Protein AF-A0A6V8JXI7-F1 (afdb_monomer)

Nearest PDB structures (foldseek):
  8que-assembly1_B  TM=1.305E-01  e=2.623E+00  Pseudomonas phage phiKZ

Solvent-accessible surface area (backbone atoms only — not comparable to full-atom values): 42980 Å² total; per-residue (Å²): 132,90,76,90,78,95,81,84,91,81,93,77,92,78,86,90,80,84,87,87,88,85,81,91,81,93,82,90,86,88,81,86,87,84,90,86,90,79,90,77,87,80,83,83,75,95,54,78,65,60,60,58,53,60,66,68,73,54,54,70,74,49,76,50,73,44,100,43,52,80,66,61,70,69,87,62,50,57,38,57,25,51,33,46,50,50,40,51,29,49,58,59,18,91,79,43,51,72,51,74,55,97,54,30,34,39,41,33,25,78,26,83,36,71,53,76,60,62,71,39,81,66,37,54,93,55,50,84,85,37,84,53,62,62,35,38,59,61,60,54,20,42,44,44,39,45,69,32,92,71,39,79,48,51,40,38,43,22,35,51,28,29,37,39,47,36,68,42,66,43,46,63,82,86,49,77,53,93,62,99,39,97,66,36,47,59,20,33,31,30,44,30,26,55,47,87,41,85,53,5,36,38,38,41,34,34,34,56,64,67,45,50,52,54,26,50,69,35,28,38,70,77,72,34,91,88,57,70,63,38,59,85,63,26,40,78,37,77,91,52,70,53,14,35,32,23,49,40,36,38,57,37,46,73,45,88,73,39,89,44,14,38,31,30,15,54,85,53,61,81,49,35,48,101,79,50,62,48,63,46,66,69,57,49,27,53,39,49,22,47,27,61,30,63,48,59,50,66,68,60,53,45,56,56,51,53,46,27,51,74,38,42,66,68,44,76,41,70,68,26,49,74,62,48,70,51,47,65,31,30,18,38,40,18,49,51,30,65,76,75,45,70,94,49,52,27,26,78,58,94,93,28,65,68,36,42,52,57,39,42,78,72,68,34,46,82,51,58,38,76,33,44,59,73,67,44,36,51,28,42,28,62,38,42,63,49,36,45,21,54,60,45,42,51,52,46,46,69,72,35,53,80,45,58,46,68,49,55,77,84,76,45,52,73,67,38,48,51,52,52,51,54,45,50,50,50,50,27,58,52,76,27,66,72,33,52,56,59,75,45,40,24,78,47,31,67,76,47,81,81,50,50,41,44,58,38,83,90,84,40,32,30,34,36,28,54,72,26,54,79,36,72,65,50,36,44,54,28,52,52,52,27,22,37,35,38,26,24,59,69,18,50,97,92,45,69,55,41,98,55,31,51,92,93,29,74,70,36,54,50,49,45,51,51,50,51,53,41,43,51,50,53,66,71,64,78,63,85,74,74,89,79,82,90,80,88,83,85,86,88,86,81,85,78,90,64,74,76,54,82,68,28,51,67,40,27,41,54,42,13,46,55,53,58,69,33,40,64,55,23,36,66,77,67,74,29,92,40,75,69,48,50,40,53,40,35,61,45,63,66,65,45,57,49,48,50,53,46,46,60,39,74,72,65,60,74,80,69,47,98,72,59,71,72,74,42,57,60,50,42,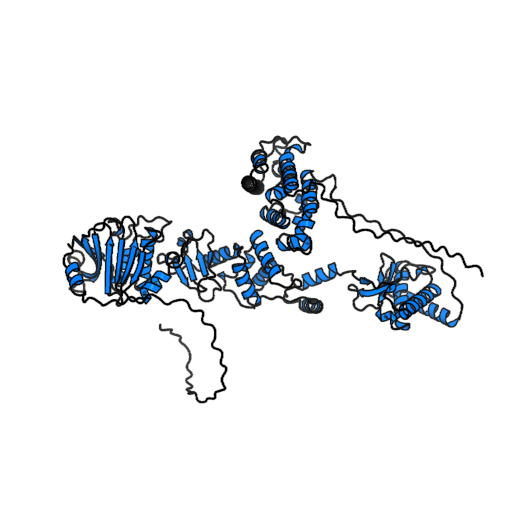27,44,52,22,53,63,45,72,43,63,33,45,42,56,46,39,18,58,50,54,79,41,47,76,72,63,10,52,54,87,91,36,85,90,51,58,36,61,47,46,69,69,58,43,53,48,47,54,49,30,38,52,54,27,47,75,70,31,72,80,53,31,69,41,38,66,61,50,51,33,51,54,70,32,70,50,82,78,58,88,95,58,69,68,82,48,42,61,33,41,51,43,47,51,55,49,34,56,76,68,51,68,79,52,84,64,81,72,73,76,70,77,77,76,74,76,79,74,78,77,78,83,83,83,80,83,84,79,135

Mean predicted aligned error: 12.63 Å

Sequence (749 aa):
MLVYNEHDNDIGEVCPHSGQPAPGGHDTDRCPARCRDSRVIYTAPDDDEADLELRREMAVLGELTYPISPNYVKSWTAVRAIAELIANALDEDPQPHVAWADGTLTIADNGPGIPEEGLILGESTKTAQQIGQFGEGKKIACLVLARHPDIRAVQIDTAGYGILPTVQRGRLLGGQLPSRNEQGAEMLTYQVYGNTRGHGTTVTIECPQHLAVEAIGRFRALTEPHYTPPAAPGACVLAAEPGQVWIGGVLVNTIPGLLASYDLPLTGKHLQNRDRTVIDAGSLRDAVRDILATSQDQTVIGRFAQHVLAGNGLREPEQFFAHVTRPRVRAAWRTWARANLPTKTFYTRSGDEEATLDLQDQGFTHVSARGLPAHQQRALMDLLGVDVARTRQRRHYDKTRNKTTWVAEHDLTVAQRALLHQSQQLVRAAIGAFALGRVRVFSASEELPCALGIYHPRTGDVAIHIDALADRHLTLTALVHEAGHRVGHRGGGRWTPIPDFQDRSRGFEQLLSEFAGILLHHLADAGTLAAIAPTTQPDAGGGAPDADAAAAPASRRELARLLTDRLPHALADKAFASEKDLVASTGVHPEVWRTLVKPRAAGYRRMWGAGGRAWDYDKVALLAEAVGVAAPVVWLGYNLCEGPIYGRQRQHWNRPGPWSKRMREATLRACADLQTLGGAYAAQVPALHALVDGRTPAVLGDDSWQAPARTLIALERERLRLDTPGPRPASPDRRQGQRKHRDATPPPK

Organism: NCBI:txid1076126

pLDDT: mean 83.95, std 20.03, range [22.14, 98.69]

Secondary structure (DSSP, 8-state):
------------------------------------------PPP--HHHHHHHGGG--EEEEEEE---TTTTTT--HHHHHHHHHHHHHHH-SS-EEEEETTEEEEEE-SS---SGGGSTT-----TTSS--SS-HHHHHHHHHHT-TT--EEEEEETTEEEEEEEEEE-GGGGTS--SSTT-EEEEEEEEEE----S-EEEEEE--HHHHHHHHHTBHHHHSTT--PPPTT-EEESSSPTTEEEETTEEEEE-TT-SSEEEE-GGGGGGB-TTSS-B-HHHHHHHHHHHHHH---HHHHHHHHHHHHTT----GGG--GGG---HHHHHHHHHHHHHHS-SSEEB--TT-HHHHHHHHHTTPEE---TTS-HHHHHHHHHHH---BHHHHHHHHHHHHTT-EEEEPGGGS-HHHHHHHHHHHHHHHHHT-GGG--SEEEEEEESS-TT-SEEE-TTT--EEEEGGGGG-HHHHHHHHHHHHHHHHHHH-BTTBPPPTT-STT-HHHHHHHHHHHHHHHHHHHS-PPPPPPPP-PPPP---PPPPTT-TTS-HHHHHHHHHHHHHHHHHHHHTT-SSHHHHHHHTT--HHHHHHHHS---TTGGGGG-TT-TTS-HHHHHHHHHHHT--HHHHHHHHHGGGHHHHS--GGGTTS-PPPPHHHHHHHHHHHHHHHHH-HHHHTTHHHHHHHHTT-S---TT--GGGHHHHHHHHHHHHHTT-SS--------------------PPPP-

InterPro domains:
  IPR036890 Histidine kinase/HSP90-like ATPase superfamily [G3DSA:3.30.565.10] (73-228)
  IPR036890 Histidine kinase/HSP90-like ATPase superfamily [SSF55874] (79-208)

Radius of gyration: 42.34 Å; Cα contacts (8 Å, |Δi|>4): 1090; chains: 1; bounding box: 108×90×131 Å

Foldseek 3Di:
DDDDDDDDDDDDDDDDDDDDDDDDDDDDDDDDDDDDDDPDDDDDDPCPVVVVVVVVPFAFPDKDWDPDALCVPVVDALLLLLLLVLLVQCQFAVDWDWDDDDQKTKTKHQGAWQDPLLVDQQRDPDDLLGPDDRSHSNVVSLSNLQPDPQWDFKKKDAAFKIWTKHWAQDAPPNPPDDDPDPSHGTTIMIGMTTDHDHGIMMMMIRGDPVSSCSSQVQACSNVPPPDFQDDPLWAWAAPDDAQFEAERRGTLEGDPQALTYTYGYSNCVVQADPSSNDGDPVSLLVSLLRNLLPDLDLVSLVSLLVCQQVQAAHDNSNLNLQVNPFLSSLLSLQVSLVVPDDPQEAEEDPPLVVLVVVSVVVVHDYTFRNNDDPVSRVSSCLSNVHHHSVVSSVVVCVVQPFPFAWDDLVNDDPQLNVLLVVLLLLLCLQVHVQLADAETETQAHSNCRPAQWDADLVQRHIYGYSVLSVDSVSSNVRSLLNSLLSCCCPNDDPGDHNPCSDPPDPSSVVSSVVSVVSSVVVVVPPDDGDDDDDDDGDDDDDDDDDLPPVQFDPLLSLQLCLLVLLQVVLCVPVVQVDPVSLLVSSSADVVLVVCSNRPDHAPPCVVVDPCRRLLDLSSQCSSCVSSVFHSLLSSLSRCVSRQQVQQDDVVCNQFRHAHDPSNLVSLVVSLVSLVVVDDPSVVLSVLSVCSNVRVDGDDPPDCVSSVSSVSSSVVRCVVVVVPPPPPPPPDPPPPPPPPPDDDDDDDDD

Structure (mmCIF, N/CA/C/O backbone):
data_AF-A0A6V8JXI7-F1
#
_entry.id   AF-A0A6V8JXI7-F1
#
loop_
_atom_site.group_PDB
_atom_site.id
_atom_site.type_symbol
_atom_site.label_atom_id
_atom_site.label_alt_id
_atom_site.label_comp_id
_atom_site.label_asym_id
_atom_site.label_entity_id
_atom_site.label_seq_id
_atom_site.pdbx_PDB_ins_code
_atom_site.Cartn_x
_atom_site.Cartn_y
_atom_site.Cartn_z
_atom_site.occupancy
_atom_site.B_iso_or_equiv
_atom_site.auth_seq_id
_atom_site.auth_comp_id
_atom_site.auth_asym_id
_atom_site.auth_atom_id
_atom_site.pdbx_PDB_model_num
ATOM 1 N N . MET A 1 1 ? -37.396 -7.265 12.466 1.00 30.56 1 MET A N 1
ATOM 2 C CA . MET A 1 1 ? -37.221 -5.807 12.305 1.00 30.56 1 MET A CA 1
ATOM 3 C C . MET A 1 1 ? -38.005 -5.408 11.064 1.00 30.56 1 MET A C 1
ATOM 5 O O . MET A 1 1 ? -37.733 -5.954 10.004 1.00 30.56 1 MET A O 1
ATOM 9 N N . LEU A 1 2 ? -39.056 -4.603 11.238 1.00 22.14 2 LEU A N 1
ATOM 10 C CA . LEU A 1 2 ? -39.973 -4.165 10.181 1.00 22.14 2 LEU A CA 1
ATOM 11 C C . LEU A 1 2 ? -39.213 -3.341 9.135 1.00 22.14 2 LEU A C 1
ATOM 13 O O . LEU A 1 2 ? -38.641 -2.308 9.474 1.00 22.14 2 LEU A O 1
ATOM 17 N N . VAL A 1 3 ? -39.228 -3.792 7.883 1.00 25.33 3 VAL A N 1
ATOM 18 C CA . VAL A 1 3 ? -38.855 -2.981 6.723 1.00 25.33 3 VAL A CA 1
ATOM 19 C C . VAL A 1 3 ? -40.159 -2.653 6.008 1.00 25.33 3 VAL A C 1
ATOM 21 O O . VAL A 1 3 ? -40.778 -3.525 5.407 1.00 25.33 3 VAL A O 1
ATOM 24 N N . TYR A 1 4 ? -40.602 -1.406 6.149 1.00 23.39 4 TYR A N 1
ATOM 25 C CA . TYR A 1 4 ? -41.644 -0.824 5.310 1.00 23.39 4 TYR A CA 1
ATOM 26 C C . TYR A 1 4 ? -41.047 -0.593 3.918 1.00 23.39 4 TYR A C 1
ATOM 28 O O . TYR A 1 4 ? -40.046 0.110 3.796 1.00 23.39 4 TYR A O 1
ATOM 36 N N . ASN A 1 5 ? -41.654 -1.183 2.891 1.00 25.36 5 ASN A N 1
ATOM 37 C CA . ASN A 1 5 ? -41.410 -0.841 1.495 1.00 25.36 5 ASN A CA 1
ATOM 38 C C . ASN A 1 5 ? -42.784 -0.710 0.827 1.00 25.36 5 ASN A C 1
ATOM 40 O O . ASN A 1 5 ? -43.480 -1.703 0.626 1.00 25.36 5 ASN A O 1
ATOM 44 N N . GLU A 1 6 ? -43.199 0.526 0.564 1.00 37.50 6 GLU A N 1
ATOM 45 C CA . GLU A 1 6 ? -44.368 0.846 -0.253 1.00 37.50 6 GLU A CA 1
ATOM 46 C C . GLU A 1 6 ? -43.946 0.808 -1.726 1.00 37.50 6 GLU A C 1
ATOM 48 O O . GLU A 1 6 ? -43.154 1.642 -2.157 1.00 37.50 6 GLU A O 1
ATOM 53 N N . HIS A 1 7 ? -44.410 -0.194 -2.474 1.00 31.38 7 HIS A N 1
ATOM 54 C CA . HIS A 1 7 ? -45.224 -0.014 -3.683 1.00 31.38 7 HIS A CA 1
ATOM 55 C C . HIS A 1 7 ? -45.356 -1.313 -4.497 1.00 31.38 7 HIS A C 1
ATOM 57 O O . HIS A 1 7 ? -44.380 -1.994 -4.798 1.00 31.38 7 HIS A O 1
ATOM 63 N N . ASP A 1 8 ? -46.613 -1.535 -4.874 1.00 32.66 8 ASP A N 1
ATOM 64 C CA . ASP A 1 8 ? -47.177 -2.340 -5.955 1.00 32.66 8 ASP A CA 1
ATOM 65 C C . ASP A 1 8 ? -47.419 -3.851 -5.785 1.00 32.66 8 ASP A C 1
ATOM 67 O O . ASP A 1 8 ? -46.541 -4.710 -5.802 1.00 32.66 8 ASP A O 1
ATOM 71 N N . ASN A 1 9 ? -48.729 -4.099 -5.668 1.00 35.12 9 ASN A N 1
ATOM 72 C CA . ASN A 1 9 ? -49.493 -5.319 -5.849 1.00 35.12 9 ASN A CA 1
ATOM 73 C C . ASN A 1 9 ? -49.159 -6.034 -7.166 1.00 35.12 9 ASN A C 1
ATOM 75 O O . ASN A 1 9 ? -49.334 -5.457 -8.234 1.00 35.12 9 ASN A O 1
ATOM 79 N N . ASP A 1 10 ? -48.853 -7.326 -7.081 1.00 29.05 10 ASP A N 1
ATOM 80 C CA . ASP A 1 10 ? -49.623 -8.328 -7.822 1.00 29.05 10 ASP A CA 1
ATOM 81 C C . ASP A 1 10 ? -49.477 -9.698 -7.150 1.00 29.05 10 ASP A C 1
ATOM 83 O O . ASP A 1 10 ? -48.381 -10.212 -6.921 1.00 29.05 10 ASP A O 1
ATOM 87 N N . ILE A 1 11 ? -50.623 -10.256 -6.765 1.00 32.59 11 ILE A N 1
ATOM 88 C CA . ILE A 1 11 ? -50.758 -11.526 -6.057 1.00 32.59 11 ILE A CA 1
ATOM 89 C C . ILE A 1 11 ? -50.931 -12.618 -7.113 1.00 32.59 11 ILE A C 1
ATOM 91 O O . ILE A 1 11 ? -51.953 -12.676 -7.792 1.00 32.59 11 ILE A O 1
ATOM 95 N N . GLY A 1 12 ? -49.943 -13.503 -7.221 1.00 27.06 12 GLY A N 1
ATOM 96 C CA . GLY A 1 12 ? -50.045 -14.769 -7.939 1.00 27.06 12 GLY A CA 1
ATOM 97 C C . GLY A 1 12 ? -49.494 -15.895 -7.072 1.00 27.06 12 GLY A C 1
ATOM 98 O O . GLY A 1 12 ? -48.285 -16.109 -7.024 1.00 27.06 12 GLY A O 1
ATOM 99 N N . GLU A 1 13 ? -50.378 -16.595 -6.362 1.00 31.89 13 GLU A N 1
ATOM 100 C CA . GLU A 1 13 ? -50.064 -17.833 -5.647 1.00 31.89 13 GLU A CA 1
ATOM 101 C C . GLU A 1 13 ? -49.735 -18.957 -6.639 1.00 31.89 13 GLU A C 1
ATOM 103 O O . GLU A 1 13 ? -50.570 -19.325 -7.463 1.00 31.89 13 GLU A O 1
ATOM 108 N N . VAL A 1 14 ? -48.554 -19.571 -6.511 1.00 28.52 14 VAL A N 1
ATOM 109 C CA . VAL A 1 14 ? -48.306 -20.934 -7.003 1.00 28.52 14 VAL A CA 1
ATOM 110 C C . VAL A 1 14 ? -47.488 -21.692 -5.956 1.00 28.52 14 VAL A C 1
ATOM 112 O O . VAL A 1 14 ? -46.348 -21.344 -5.653 1.00 28.52 14 VAL A O 1
ATOM 115 N N . CYS A 1 15 ? -48.102 -22.731 -5.389 1.00 31.98 15 CYS A N 1
ATOM 116 C CA . CYS A 1 15 ? -47.470 -23.701 -4.495 1.00 31.98 15 CYS A CA 1
ATOM 117 C C . CYS A 1 15 ? -46.571 -24.687 -5.282 1.00 31.98 15 CYS A C 1
ATOM 119 O O . CYS A 1 15 ? -46.850 -24.955 -6.453 1.00 31.98 15 CYS A O 1
ATOM 121 N N . PRO A 1 16 ? -45.524 -25.275 -4.664 1.00 41.41 16 PRO A N 1
ATOM 122 C CA . PRO A 1 16 ? -44.518 -26.072 -5.360 1.00 41.41 16 PRO A CA 1
ATOM 123 C C . PRO A 1 16 ? -44.826 -27.578 -5.329 1.00 41.41 16 PRO A C 1
ATOM 125 O O . PRO A 1 16 ? -45.139 -28.147 -4.282 1.00 41.41 16 PRO A O 1
ATOM 128 N N . HIS A 1 17 ? -44.631 -28.263 -6.458 1.00 33.81 17 HIS A N 1
ATOM 129 C CA . HIS A 1 17 ? -44.570 -29.724 -6.499 1.00 33.81 17 HIS A CA 1
ATOM 130 C C . HIS A 1 17 ? -43.505 -30.257 -7.460 1.00 33.81 17 HIS A C 1
ATOM 132 O O . HIS A 1 17 ? -43.290 -29.716 -8.541 1.00 33.81 17 HIS A O 1
ATOM 138 N N . SER A 1 18 ? -42.950 -31.404 -7.045 1.00 32.56 18 SER A N 1
ATOM 139 C CA . SER A 1 18 ? -42.046 -32.340 -7.736 1.00 32.56 18 SER A CA 1
ATOM 140 C C . SER A 1 18 ? -40.605 -31.843 -7.947 1.00 32.56 18 SER A C 1
ATOM 142 O O . SER A 1 18 ? -40.385 -30.766 -8.471 1.00 32.56 18 SER A O 1
ATOM 144 N N . GLY A 1 19 ? -39.535 -32.523 -7.531 1.00 32.19 19 GLY A N 1
ATOM 145 C CA . GLY A 1 19 ? -39.353 -33.924 -7.162 1.00 32.19 19 GLY A CA 1
ATOM 146 C C . GLY A 1 19 ? -38.505 -34.621 -8.224 1.00 32.19 19 GLY A C 1
ATOM 147 O O . GLY A 1 19 ? -39.037 -34.933 -9.277 1.00 32.19 19 GLY A O 1
ATOM 148 N N . GLN A 1 20 ? -37.223 -34.879 -7.938 1.00 31.91 20 GLN A N 1
ATOM 149 C CA . GLN A 1 20 ? -36.561 -36.172 -8.179 1.00 31.91 20 GLN A CA 1
ATOM 150 C C . GLN A 1 20 ? -35.096 -36.186 -7.678 1.00 31.91 20 GLN A C 1
ATOM 152 O O . GLN A 1 20 ? -34.416 -35.164 -7.772 1.00 31.91 20 GLN A O 1
ATOM 157 N N . PRO A 1 21 ? -34.608 -37.327 -7.143 1.00 49.09 21 PRO A N 1
ATOM 158 C CA . PRO A 1 21 ? -33.264 -37.488 -6.588 1.00 49.09 21 PRO A CA 1
ATOM 159 C C . PRO A 1 21 ? -32.302 -38.215 -7.547 1.00 49.09 21 PRO A C 1
ATOM 161 O O . PRO A 1 21 ? -32.726 -38.990 -8.402 1.00 49.09 21 PRO A O 1
ATOM 164 N N . ALA A 1 22 ? -30.996 -38.029 -7.346 1.00 34.12 22 ALA A N 1
ATOM 165 C CA . ALA A 1 22 ? -29.924 -38.834 -7.942 1.00 34.12 22 ALA A CA 1
ATOM 166 C C . ALA A 1 22 ? -28.671 -38.781 -7.023 1.00 34.12 22 ALA A C 1
ATOM 168 O O . ALA A 1 22 ? -28.599 -37.896 -6.170 1.00 34.12 22 ALA A O 1
ATOM 169 N N . PRO A 1 23 ? -27.733 -39.745 -7.092 1.00 47.94 23 PRO A N 1
ATOM 170 C CA . PRO A 1 23 ? -27.371 -40.541 -5.924 1.00 47.94 23 PRO A CA 1
ATOM 171 C C . PRO A 1 23 ? -25.934 -40.351 -5.414 1.00 47.94 23 PRO A C 1
ATOM 173 O O . PRO A 1 23 ? -25.041 -39.942 -6.144 1.00 47.94 23 PRO A O 1
ATOM 176 N N . GLY A 1 24 ? -25.753 -40.745 -4.148 1.00 35.41 24 GLY A N 1
ATOM 177 C CA . GLY A 1 24 ? -24.615 -41.492 -3.598 1.00 35.41 24 GLY A CA 1
ATOM 178 C C . GLY A 1 24 ? -23.191 -41.143 -4.041 1.00 35.41 24 GLY A C 1
ATOM 179 O O . GLY A 1 24 ? -22.748 -41.531 -5.116 1.00 35.41 24 GLY A O 1
ATOM 180 N N . GLY A 1 25 ? -22.421 -40.585 -3.107 1.00 31.28 25 GLY A N 1
ATOM 181 C CA . GLY A 1 25 ? -20.963 -40.555 -3.163 1.00 31.28 25 GLY A CA 1
ATOM 182 C C . GLY A 1 25 ? -20.388 -40.396 -1.762 1.00 31.28 25 GLY A C 1
ATOM 183 O O . GLY A 1 25 ? -20.337 -39.291 -1.235 1.00 31.28 25 GLY A O 1
ATOM 184 N N . HIS A 1 26 ? -20.024 -41.523 -1.153 1.00 39.31 26 HIS A N 1
ATOM 185 C CA . HIS A 1 26 ? -19.238 -41.607 0.074 1.00 39.31 26 HIS A CA 1
ATOM 186 C C . HIS A 1 26 ? -17.901 -40.875 -0.083 1.00 39.31 26 HIS A C 1
ATOM 188 O O . HIS A 1 26 ? -17.140 -41.239 -0.973 1.00 39.31 26 HIS A O 1
ATOM 194 N N . ASP A 1 27 ? -17.588 -39.945 0.822 1.00 33.12 27 ASP A N 1
ATOM 195 C CA . ASP A 1 27 ? -16.219 -39.779 1.325 1.00 33.12 27 ASP A CA 1
ATOM 196 C C . ASP A 1 27 ? -16.236 -38.990 2.648 1.00 33.12 27 ASP A C 1
ATOM 198 O O . ASP A 1 27 ? -16.347 -37.764 2.680 1.00 33.12 27 ASP A O 1
ATOM 202 N N . THR A 1 28 ? -16.204 -39.707 3.770 1.00 34.38 28 THR A N 1
ATOM 203 C CA . THR A 1 28 ? -16.000 -39.128 5.103 1.00 34.38 28 THR A CA 1
ATOM 204 C C . THR A 1 28 ? -14.735 -39.729 5.681 1.00 34.38 28 THR A C 1
ATOM 206 O O . THR A 1 28 ? -14.801 -40.761 6.338 1.00 34.38 28 THR A O 1
ATOM 209 N N . ASP A 1 29 ? -13.599 -39.077 5.455 1.00 38.16 29 ASP A N 1
ATOM 210 C CA . ASP A 1 29 ? -12.402 -39.291 6.260 1.00 38.16 29 ASP A CA 1
ATOM 211 C C . ASP A 1 29 ? -11.513 -38.044 6.242 1.00 38.16 29 ASP A C 1
ATOM 213 O O . ASP A 1 29 ? -10.853 -37.742 5.250 1.00 38.16 29 ASP A O 1
ATOM 217 N N . ARG A 1 30 ? -11.528 -37.319 7.372 1.00 33.25 30 ARG A N 1
ATOM 218 C CA . ARG A 1 30 ? -10.428 -36.551 8.004 1.00 33.25 30 ARG A CA 1
ATOM 219 C C . ARG A 1 30 ? -10.995 -35.447 8.896 1.00 33.25 30 ARG A C 1
ATOM 221 O O . ARG A 1 30 ? -11.031 -34.274 8.540 1.00 33.25 30 ARG A O 1
ATOM 228 N N . CYS A 1 31 ? -11.379 -35.838 10.106 1.00 31.69 31 CYS A N 1
ATOM 229 C CA . CYS A 1 31 ? -11.494 -34.931 11.242 1.00 31.69 31 CYS A CA 1
ATOM 230 C C . CYS A 1 31 ? -10.241 -35.126 12.114 1.00 31.69 31 CYS A C 1
ATOM 232 O O . CYS A 1 31 ? -10.033 -36.242 12.598 1.00 31.69 31 CYS A O 1
ATOM 234 N N . PRO A 1 32 ? -9.362 -34.125 12.307 1.00 38.59 32 PRO A N 1
ATOM 235 C CA . PRO A 1 32 ? -8.275 -34.267 13.255 1.00 38.59 32 PRO A CA 1
ATOM 236 C C . PRO A 1 32 ? -8.802 -33.989 14.662 1.00 38.59 32 PRO A C 1
ATOM 238 O O . PRO A 1 32 ? -9.175 -32.876 15.026 1.00 38.59 32 PRO A O 1
ATOM 241 N N . ALA A 1 33 ? -8.812 -35.059 15.447 1.00 32.28 33 ALA A N 1
ATOM 242 C CA . ALA A 1 33 ? -9.015 -35.063 16.878 1.00 32.28 33 ALA A CA 1
ATOM 243 C C . ALA A 1 33 ? -8.052 -34.107 17.601 1.00 32.28 33 ALA A C 1
ATOM 245 O O . ALA A 1 33 ? -6.839 -34.196 17.418 1.00 32.28 33 ALA A O 1
ATOM 246 N N . ARG A 1 34 ? -8.601 -33.273 18.491 1.00 35.91 34 ARG A N 1
ATOM 247 C CA . ARG A 1 34 ? -8.025 -32.904 19.797 1.00 35.91 34 ARG A CA 1
ATOM 248 C C . ARG A 1 34 ? -9.042 -32.063 20.566 1.00 35.91 34 ARG A C 1
ATOM 250 O O . ARG A 1 34 ? -9.161 -30.878 20.307 1.00 35.91 34 ARG A O 1
ATOM 257 N N . CYS A 1 35 ? -9.775 -32.710 21.471 1.00 33.03 35 CYS A N 1
ATOM 258 C CA . CYS A 1 35 ? -10.275 -32.143 22.731 1.00 33.03 35 CYS A CA 1
ATOM 259 C C . CYS A 1 35 ? -11.136 -33.194 23.445 1.00 33.03 35 CYS A C 1
ATOM 261 O O . CYS A 1 35 ? -12.349 -33.252 23.269 1.00 33.03 35 CYS A O 1
ATOM 263 N N . ARG A 1 36 ? -10.493 -34.043 24.249 1.00 32.25 36 ARG A N 1
ATOM 264 C CA . ARG A 1 36 ? -11.108 -34.728 25.392 1.00 32.25 36 ARG A CA 1
ATOM 265 C C . ARG A 1 36 ? -10.026 -34.900 26.449 1.00 32.25 36 ARG A C 1
ATOM 267 O O . ARG A 1 36 ? -9.081 -35.638 26.212 1.00 32.25 36 ARG A O 1
ATOM 274 N N . ASP A 1 37 ? -10.122 -34.129 27.526 1.00 32.09 37 ASP A N 1
ATOM 275 C CA . ASP A 1 37 ? -10.260 -34.680 28.878 1.00 32.09 37 ASP A CA 1
ATOM 276 C C . ASP A 1 37 ? -10.330 -33.554 29.916 1.00 32.09 37 ASP A C 1
ATOM 278 O O . ASP A 1 37 ? -9.325 -32.985 30.327 1.00 32.09 37 ASP A O 1
ATOM 282 N N . SER A 1 38 ? -11.556 -33.263 30.350 1.00 28.42 38 SER A N 1
ATOM 283 C CA . SER A 1 38 ? -11.862 -32.714 31.674 1.00 28.42 38 SER A CA 1
ATOM 284 C C . SER A 1 38 ? -13.362 -32.882 31.936 1.00 28.42 38 SER A C 1
ATOM 286 O O . SER A 1 38 ? -14.163 -31.958 31.838 1.00 28.42 38 SER A O 1
ATOM 288 N N . ARG A 1 39 ? -13.773 -34.118 32.246 1.00 28.72 39 ARG A N 1
ATOM 289 C CA . ARG A 1 39 ? -15.044 -34.347 32.943 1.00 28.72 39 ARG A CA 1
ATOM 290 C C . ARG A 1 39 ? -14.861 -33.871 34.378 1.00 28.72 39 ARG A C 1
ATOM 292 O O . ARG A 1 39 ? -14.271 -34.586 35.182 1.00 28.72 39 ARG A O 1
ATOM 299 N N . VAL A 1 40 ? -15.368 -32.684 34.682 1.00 31.34 40 VAL A N 1
ATOM 300 C CA . VAL A 1 40 ? -15.628 -32.276 36.060 1.00 31.34 40 VAL A CA 1
ATOM 301 C C . VAL A 1 40 ? -17.101 -32.551 36.335 1.00 31.34 40 VAL A C 1
ATOM 303 O O . VAL A 1 40 ? -17.980 -32.048 35.641 1.00 31.34 40 VAL A O 1
ATOM 306 N N . ILE A 1 41 ? -17.353 -33.437 37.293 1.00 31.91 41 ILE A N 1
ATOM 307 C CA . ILE A 1 41 ? -18.676 -33.683 37.862 1.00 31.91 41 ILE A CA 1
ATOM 308 C C . ILE A 1 41 ? -18.858 -32.618 38.945 1.00 31.91 41 ILE A C 1
ATOM 310 O O . ILE A 1 41 ? -18.126 -32.650 39.930 1.00 31.91 41 ILE A O 1
ATOM 314 N N . TYR A 1 42 ? -19.806 -31.696 38.773 1.00 28.69 42 TYR A N 1
ATOM 315 C CA . TYR A 1 42 ? -20.296 -30.851 39.863 1.00 28.69 42 TYR A CA 1
ATOM 316 C C . TYR A 1 42 ? -21.708 -31.292 40.233 1.00 28.69 42 TYR A C 1
ATOM 318 O O . TYR A 1 42 ? -22.636 -31.226 39.430 1.00 28.69 42 TYR A O 1
ATOM 326 N N . THR A 1 43 ? -21.845 -31.776 41.461 1.00 33.44 43 THR A N 1
ATOM 327 C CA . THR A 1 43 ? -23.099 -31.770 42.210 1.00 33.44 43 THR A CA 1
ATOM 328 C C . THR A 1 43 ? -23.392 -30.326 42.611 1.00 33.44 43 THR A C 1
ATOM 330 O O . THR A 1 43 ? -22.552 -29.704 43.261 1.00 33.44 43 THR A O 1
ATOM 333 N N . ALA A 1 44 ? -24.543 -29.798 42.198 1.00 31.81 44 ALA A N 1
ATOM 334 C CA . ALA A 1 44 ? -25.036 -28.492 42.626 1.00 31.81 44 ALA A CA 1
ATOM 335 C C . ALA A 1 44 ? -25.347 -28.510 44.135 1.00 31.81 44 ALA A C 1
ATOM 337 O O . ALA A 1 44 ? -25.998 -29.460 44.583 1.00 31.81 44 ALA A O 1
ATOM 338 N N . PRO A 1 45 ? -24.909 -27.512 44.919 1.00 39.72 45 PRO A N 1
ATOM 339 C CA . PRO A 1 45 ? -25.522 -27.200 46.198 1.00 39.72 45 PRO A CA 1
ATOM 340 C C . PRO A 1 45 ? -26.719 -26.259 45.986 1.00 39.72 45 PRO A C 1
ATOM 342 O O . PRO A 1 45 ? -26.673 -25.343 45.164 1.00 39.72 45 PRO A O 1
ATOM 345 N N . ASP A 1 46 ? -27.791 -26.506 46.732 1.00 43.12 46 ASP A N 1
ATOM 346 C CA . ASP A 1 46 ? -28.949 -25.624 46.886 1.00 43.12 46 ASP A CA 1
ATOM 347 C C . ASP A 1 46 ? -28.552 -24.358 47.691 1.00 43.12 46 ASP A C 1
ATOM 349 O O . ASP A 1 46 ? -28.858 -24.258 48.876 1.00 43.12 46 ASP A O 1
ATOM 353 N N . ASP A 1 47 ? -27.838 -23.407 47.071 1.00 46.81 47 ASP A N 1
ATOM 354 C CA . ASP A 1 47 ? -27.306 -22.184 47.721 1.00 46.81 47 ASP A CA 1
ATOM 355 C C . ASP A 1 47 ? -28.145 -20.900 47.481 1.00 46.81 47 ASP A C 1
ATOM 357 O O . ASP A 1 47 ? -27.766 -19.815 47.928 1.00 46.81 47 ASP A O 1
ATOM 361 N N . ASP A 1 48 ? -29.312 -20.986 46.829 1.00 53.84 48 ASP A N 1
ATOM 362 C CA . ASP A 1 48 ? -30.109 -19.797 46.454 1.00 53.84 48 ASP A CA 1
ATOM 363 C C . ASP A 1 48 ? -30.656 -18.992 47.660 1.00 53.84 48 ASP A C 1
ATOM 365 O O . ASP A 1 48 ? -30.943 -17.802 47.527 1.00 53.84 48 ASP A O 1
ATOM 369 N N . GLU A 1 49 ? -30.790 -19.588 48.852 1.00 46.78 49 GLU A N 1
ATOM 370 C CA . GLU A 1 49 ? -31.354 -18.899 50.029 1.00 46.78 49 GLU A CA 1
ATOM 371 C C . GLU A 1 49 ? -30.292 -18.152 50.865 1.00 46.78 49 GLU A C 1
ATOM 373 O O . GLU A 1 49 ? -30.574 -17.090 51.425 1.00 46.78 49 GLU A O 1
ATOM 378 N N . ALA A 1 50 ? -29.046 -18.643 50.882 1.00 50.91 50 ALA A N 1
ATOM 379 C CA . ALA A 1 50 ? -27.949 -18.058 51.659 1.00 50.91 50 ALA A CA 1
ATOM 380 C C . ALA A 1 50 ? -27.371 -16.784 51.012 1.00 50.91 50 ALA A C 1
ATOM 382 O O . ALA A 1 50 ? 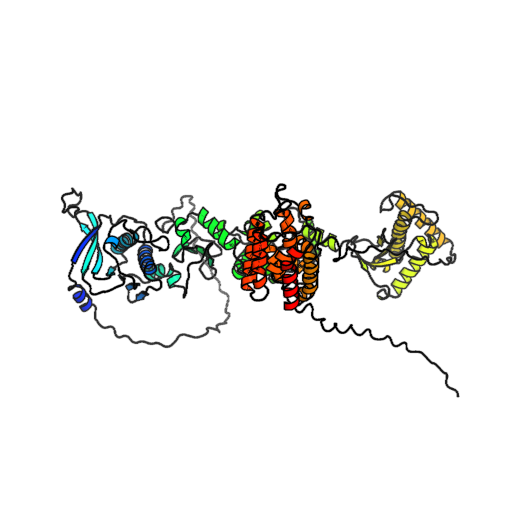-27.015 -15.839 51.719 1.00 50.91 50 ALA A O 1
ATOM 383 N N . ASP A 1 51 ? -27.338 -16.704 49.676 1.00 52.88 51 ASP A N 1
ATOM 384 C CA . ASP A 1 51 ? -26.892 -15.495 48.961 1.00 52.88 51 ASP A CA 1
ATOM 385 C C . ASP A 1 51 ? -27.918 -14.346 49.090 1.00 52.88 51 ASP A C 1
ATOM 387 O O . ASP A 1 51 ? -27.565 -13.165 49.146 1.00 52.88 51 ASP A O 1
ATOM 391 N N . LEU A 1 52 ? -29.206 -14.681 49.242 1.00 49.44 52 LEU A N 1
ATOM 392 C CA . LEU A 1 52 ? -30.287 -13.729 49.525 1.00 49.44 52 LEU A CA 1
ATOM 393 C C . LEU A 1 52 ? -30.244 -13.176 50.960 1.00 49.44 52 LEU A C 1
ATOM 395 O O . LEU A 1 52 ? -30.603 -12.014 51.171 1.00 49.44 52 LEU A O 1
ATOM 399 N N . GLU A 1 53 ? -29.794 -13.965 51.941 1.00 46.34 53 GLU A N 1
ATOM 400 C CA . GLU A 1 53 ? -29.561 -13.492 53.312 1.00 46.34 53 GLU A CA 1
ATOM 401 C C . GLU A 1 53 ? -28.275 -12.665 53.443 1.00 46.34 53 GLU A C 1
ATOM 403 O O . GLU A 1 53 ? -28.292 -11.644 54.131 1.00 46.34 53 GLU A O 1
ATOM 408 N N . LEU A 1 54 ? -27.200 -12.992 52.715 1.00 52.31 54 LEU A N 1
ATOM 409 C CA . LEU A 1 54 ? -25.977 -12.175 52.712 1.00 52.31 54 LEU A CA 1
ATOM 410 C C . LEU A 1 54 ? -26.216 -10.775 52.112 1.00 52.31 54 LEU A C 1
ATOM 412 O O . LEU A 1 54 ? -25.672 -9.779 52.592 1.00 52.31 54 LEU A O 1
ATOM 416 N N . ARG A 1 55 ? -27.110 -10.669 51.117 1.00 53.16 55 ARG A N 1
ATOM 417 C CA . ARG A 1 55 ? -27.576 -9.383 50.563 1.00 53.16 55 ARG A CA 1
ATOM 418 C C . ARG A 1 55 ? -28.394 -8.549 51.565 1.00 53.16 55 ARG A C 1
ATOM 420 O O . ARG A 1 55 ? -28.551 -7.346 51.359 1.00 53.16 55 ARG A O 1
ATOM 427 N N . ARG A 1 56 ? -28.915 -9.141 52.650 1.00 48.47 56 ARG A N 1
ATOM 428 C CA . ARG A 1 56 ? -29.742 -8.450 53.662 1.00 48.47 56 ARG A CA 1
ATOM 429 C C . ARG A 1 56 ? -28.950 -7.786 54.795 1.00 48.47 56 ARG A C 1
ATOM 431 O O . ARG A 1 56 ? -29.525 -6.936 55.470 1.00 48.47 56 ARG A O 1
ATOM 438 N N . GLU A 1 57 ? -27.657 -8.074 54.967 1.00 58.50 57 GLU A N 1
ATOM 439 C CA . GLU A 1 57 ? -26.797 -7.416 55.979 1.00 58.50 57 GLU A CA 1
ATOM 440 C C . GLU A 1 57 ? -25.859 -6.340 55.400 1.00 58.50 57 GLU A C 1
ATOM 442 O O . GLU A 1 57 ? -24.885 -5.921 56.027 1.00 58.50 57 GLU A O 1
ATOM 447 N N . MET A 1 58 ? -26.144 -5.837 54.200 1.00 70.69 58 MET A N 1
ATOM 448 C CA . MET A 1 58 ? -25.381 -4.735 53.617 1.00 70.69 58 MET A CA 1
ATOM 449 C C . MET A 1 58 ? -25.854 -3.417 54.239 1.00 70.69 58 MET A C 1
ATOM 451 O O . MET A 1 58 ? -26.999 -3.005 54.055 1.00 70.69 58 MET A O 1
ATOM 455 N N . ALA A 1 59 ? -24.979 -2.746 54.995 1.00 81.00 59 ALA A N 1
ATOM 456 C CA . ALA A 1 59 ? -25.285 -1.447 55.586 1.00 81.00 59 ALA A CA 1
ATOM 457 C C . ALA A 1 59 ? -25.508 -0.411 54.471 1.00 81.00 59 ALA A C 1
ATOM 459 O O . ALA A 1 59 ? -24.553 0.116 53.891 1.00 81.00 59 ALA A O 1
ATOM 460 N N . VAL A 1 60 ? -26.778 -0.146 54.153 1.00 86.94 60 VAL A N 1
ATOM 461 C CA . VAL A 1 60 ? -27.187 0.895 53.206 1.00 86.94 60 VAL A CA 1
ATOM 462 C C . VAL A 1 60 ? -26.691 2.237 53.737 1.00 86.94 60 VAL A C 1
ATOM 464 O O . VAL A 1 60 ? -27.095 2.683 54.809 1.00 86.94 60 VAL A O 1
ATOM 467 N N . LEU A 1 61 ? -25.792 2.871 52.987 1.00 91.62 61 LEU A N 1
ATOM 468 C CA . LEU A 1 61 ? -25.229 4.181 53.307 1.00 91.62 61 LEU A CA 1
ATOM 469 C C . LEU A 1 61 ? -26.173 5.307 52.883 1.00 91.62 61 LEU A C 1
ATOM 471 O O . LEU A 1 61 ? -26.207 6.355 53.524 1.00 91.62 61 LEU A O 1
ATOM 475 N N . GLY A 1 62 ? -26.942 5.100 51.813 1.00 94.88 62 GLY A N 1
ATOM 476 C CA . GLY A 1 62 ? -27.912 6.078 51.344 1.00 94.88 62 GLY A CA 1
ATOM 477 C C . GLY A 1 62 ? -28.419 5.813 49.934 1.00 94.88 62 GLY A C 1
ATOM 478 O O . GLY A 1 62 ? -28.203 4.752 49.348 1.00 94.88 62 GLY A O 1
ATOM 479 N N . GLU A 1 63 ? -29.099 6.817 49.391 1.00 94.56 63 GLU A N 1
ATOM 480 C CA . GLU A 1 63 ? -29.675 6.800 48.053 1.00 94.56 63 GLU A CA 1
ATOM 481 C C . GLU A 1 63 ? -29.188 8.016 47.256 1.00 94.56 63 GLU A C 1
ATOM 483 O O . GLU A 1 63 ? -29.213 9.144 47.750 1.00 94.56 63 GLU A O 1
ATOM 488 N N . LEU A 1 64 ? -28.779 7.790 46.007 1.00 95.44 64 LEU A N 1
ATOM 489 C CA . LEU A 1 64 ? -28.451 8.840 45.047 1.00 95.44 64 LEU A CA 1
ATOM 490 C C . LEU A 1 64 ? -29.394 8.749 43.843 1.00 95.44 64 LEU A C 1
ATOM 492 O O . LEU A 1 64 ? -29.261 7.871 42.990 1.00 95.44 64 LEU A O 1
ATOM 496 N N . THR A 1 65 ? -30.348 9.674 43.765 1.00 95.31 65 THR A N 1
ATOM 497 C CA . THR A 1 65 ? -31.312 9.742 42.660 1.00 95.31 65 THR A CA 1
ATOM 498 C C . THR A 1 65 ? -30.844 10.720 41.583 1.00 95.31 65 THR A C 1
ATOM 500 O O . THR A 1 65 ? -30.623 11.905 41.840 1.00 95.31 65 THR A O 1
ATOM 503 N N . TYR A 1 66 ? -30.747 10.232 40.346 1.00 95.56 66 TYR A N 1
ATOM 504 C CA . TYR A 1 66 ? -30.496 11.046 39.164 1.00 95.56 66 TYR A CA 1
ATOM 505 C C . TYR A 1 66 ? -31.827 11.412 38.505 1.00 95.56 66 TYR A C 1
ATOM 507 O O . TYR A 1 66 ? -32.569 10.510 38.108 1.00 95.56 66 TYR A O 1
ATOM 515 N N . PRO A 1 67 ? -32.124 12.707 38.288 1.00 94.19 67 PRO A N 1
ATOM 516 C CA . PRO A 1 67 ? -33.354 13.162 37.637 1.00 94.19 67 PRO A CA 1
ATOM 517 C C . PRO A 1 67 ? -33.325 12.918 36.113 1.00 94.19 67 PRO A C 1
ATOM 519 O O . PRO A 1 67 ? -33.503 13.831 35.310 1.00 94.19 67 PRO A O 1
ATOM 522 N N . ILE A 1 68 ? -33.067 11.676 35.699 1.00 94.94 68 ILE A N 1
ATOM 523 C CA . ILE A 1 68 ? -32.956 11.229 34.312 1.00 94.94 68 ILE A CA 1
ATOM 524 C C . ILE A 1 68 ? -34.089 10.242 34.047 1.00 94.94 68 ILE A C 1
ATOM 526 O O . ILE A 1 68 ? -34.211 9.220 34.719 1.00 94.94 68 ILE A O 1
ATOM 530 N N . SER A 1 69 ? -34.913 10.536 33.041 1.00 95.25 69 SER A N 1
ATOM 531 C CA . SER A 1 69 ? -35.999 9.643 32.637 1.00 95.25 69 SER A CA 1
ATOM 532 C C . SER A 1 69 ? -35.453 8.298 32.138 1.00 95.25 69 SER A C 1
ATOM 534 O O . SER A 1 69 ? -34.537 8.302 31.312 1.00 95.25 69 SER A O 1
ATOM 536 N N . PRO A 1 70 ? -36.090 7.161 32.473 1.00 95.19 70 PRO A N 1
ATOM 537 C CA . PRO A 1 70 ? -35.801 5.864 31.870 1.00 95.19 70 PRO A CA 1
ATOM 538 C C . PRO A 1 70 ? -36.003 5.811 30.363 1.00 95.19 70 PRO A C 1
ATOM 540 O O . PRO A 1 70 ? -35.633 4.819 29.761 1.00 95.19 70 PRO A O 1
ATOM 543 N N . ASN A 1 71 ? -36.568 6.839 29.725 1.00 95.75 71 ASN A N 1
ATOM 544 C CA . ASN A 1 71 ? -36.652 6.936 28.267 1.00 95.75 71 ASN A CA 1
ATOM 545 C C . ASN A 1 71 ? -35.499 7.738 27.639 1.00 95.75 71 ASN A C 1
ATOM 547 O O . ASN A 1 71 ? -35.411 7.820 26.411 1.00 95.75 71 ASN A O 1
ATOM 551 N N . TYR A 1 72 ? -34.608 8.329 28.440 1.00 95.69 72 TYR A N 1
ATOM 552 C CA . TYR A 1 72 ? -33.412 8.992 27.927 1.00 95.69 72 TYR A CA 1
ATOM 553 C C . TYR A 1 72 ? -32.535 7.977 27.187 1.00 95.69 72 TYR A C 1
ATOM 555 O O . TYR A 1 72 ? -32.449 6.824 27.598 1.00 95.69 72 TYR A O 1
ATOM 563 N N . VAL A 1 73 ? -31.935 8.368 26.059 1.00 93.56 73 VAL A N 1
ATOM 564 C CA . VAL A 1 73 ? -31.185 7.463 25.164 1.00 93.56 73 VAL A CA 1
ATOM 565 C C . VAL A 1 73 ? -31.916 6.146 24.843 1.00 93.56 73 VAL A C 1
ATOM 567 O O . VAL A 1 73 ? -31.360 5.052 24.934 1.00 93.56 73 VAL A O 1
ATOM 570 N N . LYS A 1 74 ? -33.196 6.217 24.461 1.00 93.38 74 LYS A N 1
ATOM 571 C CA . LYS A 1 74 ? -34.019 5.033 24.138 1.00 93.38 74 LYS A CA 1
ATOM 572 C C . LYS A 1 74 ? -33.408 4.101 23.074 1.00 93.38 74 LYS A C 1
ATOM 574 O O . LYS A 1 74 ? -33.745 2.927 23.032 1.00 93.38 74 LYS A O 1
ATOM 579 N N . SER A 1 75 ? -32.506 4.611 22.233 1.00 93.12 75 SER A N 1
ATOM 580 C CA . SER A 1 75 ? -31.775 3.841 21.218 1.00 93.12 75 SER A CA 1
ATOM 581 C C . SER A 1 75 ? -30.603 3.009 21.760 1.00 93.12 75 SER A C 1
ATOM 583 O O . SER A 1 75 ? -30.035 2.218 21.010 1.00 93.12 75 SER A O 1
ATOM 585 N N . TRP A 1 76 ? -30.199 3.179 23.024 1.00 95.38 76 TRP A N 1
ATOM 586 C CA . TRP A 1 76 ? -29.147 2.360 23.631 1.00 95.38 76 TRP A CA 1
ATOM 587 C C . TRP A 1 76 ? -29.667 0.965 23.986 1.00 95.38 76 TRP A C 1
ATOM 589 O O . TRP A 1 76 ? -30.690 0.827 24.660 1.00 95.38 76 TRP A O 1
ATOM 599 N N . THR A 1 77 ? -28.913 -0.051 23.568 1.00 96.38 77 THR A N 1
ATOM 600 C CA . THR A 1 77 ? -29.142 -1.467 23.879 1.00 96.38 77 THR A CA 1
ATOM 601 C C . THR A 1 77 ? -28.362 -1.893 25.127 1.00 96.38 77 THR A C 1
ATOM 603 O O . THR A 1 77 ? -27.391 -1.233 25.508 1.00 96.38 77 THR A O 1
ATOM 606 N N . ALA A 1 78 ? -28.733 -3.026 25.734 1.00 97.69 78 ALA A N 1
ATOM 607 C CA . ALA A 1 78 ? -27.974 -3.610 26.844 1.00 97.69 78 ALA A CA 1
ATOM 608 C C . ALA A 1 78 ? -26.513 -3.898 26.463 1.00 97.69 78 ALA A C 1
ATOM 610 O O . ALA A 1 78 ? -25.611 -3.511 27.198 1.00 97.69 78 ALA A O 1
ATOM 611 N N . VAL A 1 79 ? -26.262 -4.471 25.277 1.00 97.44 79 VAL A N 1
ATOM 612 C CA . VAL A 1 79 ? -24.902 -4.724 24.756 1.00 97.44 79 VAL A CA 1
ATOM 613 C C . VAL A 1 79 ? -24.050 -3.459 24.780 1.00 97.44 79 VAL A C 1
ATOM 615 O O . VAL A 1 79 ? -22.891 -3.483 25.187 1.00 97.44 79 VAL A O 1
ATOM 618 N N . ARG A 1 80 ? -24.626 -2.329 24.365 1.00 95.38 80 ARG A N 1
ATOM 619 C CA . ARG A 1 80 ? -23.920 -1.049 24.337 1.00 95.38 80 ARG A CA 1
ATOM 620 C C . ARG A 1 80 ? -23.630 -0.515 25.737 1.00 95.38 80 ARG A C 1
ATOM 622 O O . ARG A 1 80 ? -22.550 0.022 25.961 1.00 95.38 80 ARG A O 1
ATOM 629 N N . ALA A 1 81 ? -24.569 -0.672 26.664 1.00 97.12 81 ALA A N 1
ATOM 630 C CA . ALA A 1 81 ? -24.359 -0.308 28.058 1.00 97.12 81 ALA A CA 1
ATOM 631 C C . ALA A 1 81 ? -23.259 -1.165 28.709 1.00 97.12 81 ALA A C 1
ATOM 633 O O . ALA A 1 81 ? -22.360 -0.616 29.338 1.00 97.12 81 ALA A O 1
ATOM 634 N N . ILE A 1 82 ? -23.266 -2.483 28.477 1.00 98.31 82 ILE A N 1
ATOM 635 C CA . ILE A 1 82 ? -22.199 -3.395 28.914 1.00 98.31 82 ILE A CA 1
ATOM 636 C C . ILE A 1 82 ? -20.856 -2.973 28.308 1.00 98.31 82 ILE A C 1
ATOM 638 O O . ILE A 1 82 ? -19.867 -2.856 29.027 1.00 98.31 82 ILE A O 1
ATOM 642 N N . ALA A 1 83 ? -20.815 -2.691 27.003 1.00 96.88 83 ALA A N 1
ATOM 643 C CA . ALA A 1 83 ? -19.596 -2.254 26.332 1.00 96.88 83 ALA A CA 1
ATOM 644 C C . ALA A 1 83 ? -19.036 -0.953 26.930 1.00 96.88 83 ALA A C 1
ATOM 646 O O . ALA A 1 83 ? -17.826 -0.821 27.075 1.00 96.88 83 ALA A O 1
ATOM 647 N N . GLU A 1 84 ? -19.882 -0.005 27.338 1.00 96.50 84 GLU A N 1
ATOM 648 C CA . GLU A 1 84 ? -19.413 1.211 28.013 1.00 96.50 84 GLU A CA 1
ATOM 649 C C . GLU A 1 84 ? -18.791 0.913 29.390 1.00 96.50 84 GLU A C 1
ATOM 651 O O . GLU A 1 84 ? -17.812 1.552 29.774 1.00 96.50 84 GLU A O 1
ATOM 656 N N . LEU A 1 85 ? -19.305 -0.076 30.125 1.00 97.56 85 LEU A N 1
ATOM 657 C CA . LEU A 1 85 ? -18.714 -0.519 31.393 1.00 97.56 85 LEU A CA 1
ATOM 658 C C . LEU A 1 85 ? -17.378 -1.245 31.174 1.00 97.56 85 LEU A C 1
ATOM 660 O O . LEU A 1 85 ? -16.414 -0.943 31.873 1.00 97.56 85 LEU A O 1
ATOM 664 N N . ILE A 1 86 ? -17.283 -2.105 30.154 1.00 97.69 86 ILE A N 1
ATOM 665 C CA . ILE A 1 86 ? -16.022 -2.744 29.737 1.00 97.69 86 ILE A CA 1
ATOM 666 C C . ILE A 1 86 ? -14.983 -1.689 29.336 1.00 97.69 86 ILE A C 1
ATOM 668 O O . ILE A 1 86 ? -13.833 -1.759 29.759 1.00 97.69 86 ILE A O 1
ATOM 672 N N . ALA A 1 87 ? -15.382 -0.686 28.550 1.00 95.31 87 ALA A N 1
ATOM 673 C CA . ALA A 1 87 ? -14.503 0.409 28.150 1.00 95.31 87 ALA A CA 1
ATOM 674 C C . ALA A 1 87 ? -13.983 1.204 29.357 1.00 95.31 87 ALA A C 1
ATOM 676 O O . ALA A 1 87 ? -12.830 1.622 29.356 1.00 95.31 87 ALA A O 1
ATOM 677 N N . ASN A 1 88 ? -14.812 1.402 30.389 1.00 95.62 88 ASN A N 1
ATOM 678 C CA . ASN A 1 88 ? -14.366 2.044 31.623 1.00 95.62 88 ASN A CA 1
ATOM 679 C C . ASN A 1 88 ? -13.345 1.190 32.379 1.00 95.62 88 ASN A C 1
ATOM 681 O O . ASN A 1 88 ? -12.362 1.754 32.834 1.00 95.62 88 ASN A O 1
ATOM 685 N N . ALA A 1 89 ? -13.536 -0.129 32.460 1.00 96.75 89 ALA A N 1
ATOM 686 C CA . ALA A 1 89 ? -12.552 -1.024 33.069 1.00 96.75 89 ALA A CA 1
ATOM 687 C C . ALA A 1 89 ? -11.217 -1.003 32.301 1.00 96.75 89 ALA A C 1
ATOM 689 O O . ALA A 1 89 ? -10.169 -0.847 32.912 1.00 96.75 89 ALA A O 1
ATOM 690 N N . LEU A 1 90 ? -11.260 -1.050 30.960 1.00 95.56 90 LEU A N 1
ATOM 691 C CA . LEU A 1 90 ? -10.073 -0.957 30.092 1.00 95.56 90 LEU A CA 1
ATOM 692 C C . LEU A 1 90 ? -9.314 0.376 30.212 1.00 95.56 90 LEU A C 1
ATOM 694 O O . LEU A 1 90 ? -8.113 0.429 29.952 1.00 95.56 90 LEU A O 1
ATOM 698 N N . ASP A 1 91 ? -10.013 1.461 30.554 1.00 94.25 91 ASP A N 1
ATOM 699 C CA . ASP A 1 91 ? -9.402 2.777 30.772 1.00 94.25 91 ASP A CA 1
ATOM 700 C C . ASP A 1 91 ? -8.627 2.874 32.091 1.00 94.25 91 ASP A C 1
ATOM 702 O O . ASP A 1 91 ? -7.755 3.741 32.198 1.00 94.25 91 ASP A O 1
ATOM 706 N N . GLU A 1 92 ? -8.971 2.041 33.076 1.00 95.00 92 GLU A N 1
ATOM 707 C CA . GLU A 1 92 ? -8.343 1.998 34.404 1.00 95.00 92 GLU A CA 1
ATOM 708 C C . GLU A 1 92 ? -7.290 0.883 34.499 1.00 95.00 92 GLU A C 1
ATOM 710 O O . GLU A 1 92 ? -6.230 1.072 35.096 1.00 95.00 92 GLU A O 1
ATOM 715 N N . ASP A 1 93 ? -7.555 -0.264 33.873 1.00 94.94 93 ASP A N 1
ATOM 716 C CA . ASP A 1 93 ? -6.688 -1.437 33.835 1.00 94.94 93 ASP A CA 1
ATOM 717 C C . ASP A 1 93 ? -6.576 -1.944 32.385 1.00 94.94 93 ASP A C 1
ATOM 719 O O . ASP A 1 93 ? -7.585 -2.330 31.797 1.00 94.94 93 ASP A O 1
ATOM 723 N N . PRO A 1 94 ? -5.375 -1.980 31.775 1.00 91.62 94 PRO A N 1
ATOM 724 C CA . PRO A 1 94 ? -5.182 -2.529 30.431 1.00 91.62 94 PRO A CA 1
ATOM 725 C C . PRO A 1 94 ? -5.506 -4.027 30.301 1.00 91.62 94 PRO A C 1
ATOM 727 O O . PRO A 1 94 ? -5.606 -4.523 29.177 1.00 91.62 94 PRO A O 1
ATOM 730 N N . GLN A 1 95 ? -5.615 -4.757 31.416 1.00 94.38 95 GLN A N 1
ATOM 731 C CA . GLN A 1 95 ? -5.897 -6.193 31.469 1.00 94.38 95 GLN A CA 1
ATOM 732 C C . GLN A 1 95 ? -7.048 -6.512 32.440 1.00 94.38 95 GLN A C 1
ATOM 734 O O . GLN A 1 95 ? -6.873 -7.314 33.362 1.00 94.38 95 GLN A O 1
ATOM 739 N N . PRO A 1 96 ? -8.242 -5.928 32.243 1.00 96.81 96 PRO A N 1
ATOM 740 C CA . PRO A 1 96 ? -9.354 -6.169 33.140 1.00 96.81 96 PRO A CA 1
ATOM 741 C C . PRO A 1 96 ? -9.856 -7.606 32.964 1.00 96.81 96 PRO A C 1
ATOM 743 O O . PRO A 1 96 ? -9.838 -8.175 31.867 1.00 96.81 96 PRO A O 1
ATOM 746 N N . HIS A 1 97 ? -10.362 -8.193 34.042 1.00 97.75 97 HIS A N 1
ATOM 747 C CA . HIS A 1 97 ? -11.037 -9.479 33.985 1.00 97.75 97 HIS A CA 1
ATOM 748 C C . HIS A 1 97 ? -12.465 -9.280 33.470 1.00 97.75 97 HIS A C 1
ATOM 750 O O . HIS A 1 97 ? -13.300 -8.692 34.155 1.00 97.75 97 HIS A O 1
ATOM 756 N N . VAL A 1 98 ? -12.789 -9.844 32.305 1.00 98.19 98 VAL A N 1
ATOM 757 C CA . VAL A 1 98 ? -14.155 -9.838 31.762 1.00 98.19 98 VAL A CA 1
ATOM 758 C C . VAL A 1 98 ? -14.574 -11.256 31.392 1.00 98.19 98 VAL A C 1
ATOM 760 O O . VAL A 1 98 ? -14.017 -11.838 30.464 1.00 98.19 98 VAL A O 1
ATOM 763 N N . ALA A 1 99 ? -15.554 -11.818 32.101 1.00 97.94 99 ALA A N 1
ATOM 764 C CA . ALA A 1 99 ? -16.039 -13.171 31.828 1.00 97.94 99 ALA A CA 1
ATOM 765 C C . ALA A 1 99 ? -17.528 -13.325 32.136 1.00 97.94 99 ALA A C 1
ATOM 767 O O . ALA A 1 99 ? -18.047 -12.701 33.058 1.00 97.94 99 ALA A O 1
ATOM 768 N N . TRP A 1 100 ? -18.194 -14.194 31.376 1.00 98.44 100 TRP A N 1
ATOM 769 C CA . TRP A 1 100 ? -19.559 -14.629 31.654 1.00 98.44 100 TRP A CA 1
ATOM 770 C C . TRP A 1 100 ? -19.547 -16.080 32.133 1.00 98.44 100 TRP A C 1
ATOM 772 O O . TRP A 1 100 ? -18.963 -16.936 31.465 1.00 98.44 100 TRP A O 1
ATOM 782 N N . ALA A 1 101 ? -20.202 -16.347 33.257 1.00 98.06 101 ALA A N 1
ATOM 783 C CA . ALA A 1 101 ? -20.412 -17.681 33.805 1.00 98.06 101 ALA A CA 1
ATOM 784 C C . ALA A 1 101 ? -21.744 -17.713 34.563 1.00 98.06 101 ALA A C 1
ATOM 786 O O . ALA A 1 101 ? -22.124 -16.722 35.181 1.00 98.06 101 ALA A O 1
ATOM 787 N N . ASP A 1 102 ? -22.463 -18.833 34.478 1.00 96.88 102 ASP A N 1
ATOM 788 C CA . ASP A 1 102 ? -23.645 -19.118 35.305 1.00 96.88 102 ASP A CA 1
ATOM 789 C C . ASP A 1 102 ? -24.695 -17.989 35.331 1.00 96.88 102 ASP A C 1
ATOM 791 O O . ASP A 1 102 ? -25.218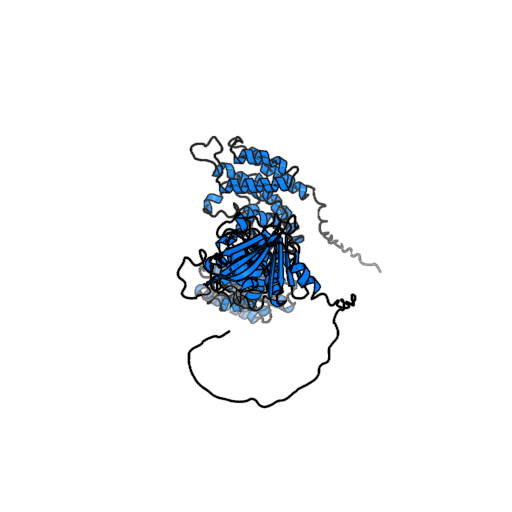 -17.601 36.370 1.00 96.88 102 ASP A O 1
ATOM 795 N N . GLY A 1 103 ? -25.002 -17.418 34.158 1.00 97.56 103 GLY A N 1
ATOM 796 C CA . GLY A 1 103 ? -26.000 -16.347 34.038 1.00 97.56 103 GLY A CA 1
ATOM 797 C C . GLY A 1 103 ? -25.489 -14.945 34.376 1.00 97.56 103 GLY A C 1
ATOM 798 O O . GLY A 1 103 ? -26.261 -13.991 34.289 1.00 97.56 103 GLY A O 1
ATOM 799 N N . THR A 1 104 ? -24.207 -14.802 34.707 1.00 98.38 104 THR A N 1
ATOM 800 C CA . THR A 1 104 ? -23.637 -13.566 35.241 1.00 98.38 104 THR A CA 1
ATOM 801 C C . THR A 1 104 ? -22.395 -13.135 34.466 1.00 98.38 104 THR A C 1
ATOM 803 O O . THR A 1 104 ? -21.453 -13.901 34.279 1.00 98.38 104 THR A O 1
ATOM 806 N N . LEU A 1 105 ? -22.380 -11.881 34.011 1.00 98.69 105 LEU A N 1
ATOM 807 C CA . LEU A 1 105 ? -21.200 -11.210 33.471 1.00 98.69 105 LEU A CA 1
ATOM 808 C C . LEU A 1 105 ? -20.481 -10.451 34.588 1.00 98.69 105 LEU A C 1
ATOM 810 O O . LEU A 1 105 ? -21.070 -9.569 35.210 1.00 98.69 105 LEU A O 1
ATOM 814 N N . THR A 1 106 ? -19.194 -10.732 34.756 1.00 98.56 106 THR A N 1
ATOM 815 C CA . THR A 1 106 ? -18.300 -10.035 35.684 1.00 98.56 106 THR A CA 1
ATOM 816 C C . THR A 1 106 ? -17.276 -9.219 34.903 1.00 98.56 106 THR A C 1
ATOM 818 O O . THR A 1 106 ? -16.550 -9.767 34.072 1.00 98.56 106 THR A O 1
ATOM 821 N N . ILE A 1 107 ? -17.203 -7.918 35.185 1.00 98.56 107 ILE A N 1
ATOM 822 C CA . ILE A 1 107 ? -16.208 -6.969 34.664 1.00 98.56 107 ILE A CA 1
ATOM 823 C C . ILE A 1 107 ? -15.424 -6.441 35.866 1.00 98.56 107 ILE A C 1
ATOM 825 O O . ILE A 1 107 ? -16.007 -5.763 36.706 1.00 98.56 107 ILE A O 1
ATOM 829 N N . ALA A 1 108 ? -14.132 -6.734 35.970 1.00 98.38 108 ALA A N 1
ATOM 830 C CA . ALA A 1 108 ? -13.307 -6.306 37.093 1.00 98.38 108 ALA A CA 1
ATOM 831 C C . ALA A 1 108 ? -11.983 -5.679 36.641 1.00 98.38 108 ALA A C 1
ATOM 833 O O . ALA A 1 108 ? -11.313 -6.205 35.756 1.00 98.38 108 ALA A O 1
ATOM 834 N N . ASP A 1 109 ? -11.608 -4.576 37.281 1.00 98.12 109 ASP A N 1
ATOM 835 C CA . ASP A 1 109 ? -10.338 -3.869 37.101 1.00 98.12 109 ASP A CA 1
ATOM 836 C C . ASP A 1 109 ? -9.612 -3.701 38.444 1.00 98.12 109 ASP A C 1
ATOM 838 O O . ASP A 1 109 ? -10.225 -3.801 39.511 1.00 98.12 109 ASP A O 1
ATOM 842 N N . ASN A 1 110 ? -8.309 -3.418 38.390 1.00 97.19 110 ASN A N 1
ATOM 843 C CA . ASN A 1 110 ? -7.486 -3.124 39.568 1.00 97.19 110 ASN A CA 1
ATOM 844 C C . ASN A 1 110 ? -7.197 -1.620 39.744 1.00 97.19 110 ASN A C 1
ATOM 846 O O . ASN A 1 110 ? -6.176 -1.251 40.329 1.00 97.19 110 ASN A O 1
ATOM 850 N N . GLY A 1 111 ? -8.062 -0.748 39.216 1.00 96.19 111 GLY A N 1
ATOM 851 C CA . GLY A 1 111 ? -7.910 0.703 39.293 1.00 96.19 111 GLY A CA 1
ATOM 852 C C . GLY A 1 111 ? -8.095 1.279 40.708 1.00 96.19 111 GLY A C 1
ATOM 853 O O . GLY A 1 111 ? -8.223 0.549 41.691 1.00 96.19 111 GLY A O 1
ATOM 854 N N . PRO A 1 112 ? -8.152 2.612 40.860 1.00 95.81 112 PRO A N 1
ATOM 855 C CA . PRO A 1 112 ? -8.374 3.259 42.160 1.00 95.81 112 PRO A CA 1
ATOM 856 C C . PRO A 1 112 ? -9.819 3.130 42.682 1.00 95.81 112 PRO A C 1
ATOM 858 O O . PRO A 1 112 ? -10.093 3.504 43.821 1.00 95.81 112 PRO A O 1
ATOM 861 N N . GLY A 1 113 ? -10.741 2.608 41.868 1.00 96.19 113 GLY A N 1
ATOM 862 C CA . GLY A 1 113 ? -12.178 2.636 42.127 1.00 96.19 113 GLY A CA 1
ATOM 863 C C . GLY A 1 113 ? -12.850 3.901 41.579 1.00 96.19 113 GLY A C 1
ATOM 864 O O . GLY A 1 113 ? -12.227 4.770 40.972 1.00 96.19 113 GLY A O 1
ATOM 865 N N . ILE A 1 114 ? -14.162 3.989 41.765 1.00 96.06 114 ILE A N 1
ATOM 866 C CA . ILE A 1 114 ? -15.012 5.112 41.380 1.00 96.06 114 ILE A CA 1
ATOM 867 C C . ILE A 1 114 ? -14.978 6.167 42.495 1.00 96.06 114 ILE A C 1
ATOM 869 O O . ILE A 1 114 ? -15.519 5.914 43.574 1.00 96.06 114 ILE A O 1
ATOM 873 N N . PRO A 1 115 ? -14.405 7.356 42.258 1.00 94.88 115 PRO A N 1
ATOM 874 C CA . PRO A 1 115 ? -14.444 8.432 43.240 1.00 94.88 115 PRO A CA 1
ATOM 875 C C . PRO A 1 115 ? -15.812 9.142 43.221 1.00 94.88 115 PRO A C 1
ATOM 877 O O . PRO A 1 115 ? -16.629 8.899 42.325 1.00 94.88 115 PRO A O 1
ATOM 880 N N . GLU A 1 116 ? -16.068 10.026 44.188 1.00 93.31 116 GLU A N 1
ATOM 881 C CA . GLU A 1 116 ? -17.332 10.775 44.308 1.00 93.31 116 GLU A CA 1
ATOM 882 C C . GLU A 1 116 ? -17.620 11.617 43.057 1.00 93.31 116 GLU A C 1
ATOM 884 O O . GLU A 1 116 ? -18.725 11.581 42.515 1.00 93.31 116 GLU A O 1
ATOM 889 N N . GLU A 1 117 ? -16.598 12.278 42.513 1.00 93.44 117 GLU A N 1
ATOM 890 C CA . GLU A 1 117 ? -16.656 13.027 41.252 1.00 93.44 117 GLU A CA 1
ATOM 891 C C . GLU A 1 117 ? -17.096 12.112 40.095 1.00 93.44 117 GLU A C 1
ATOM 893 O O . GLU A 1 117 ? -17.831 12.492 39.182 1.00 93.44 117 GLU A O 1
ATOM 898 N N . GLY A 1 118 ? -16.727 10.831 40.176 1.00 91.81 118 GLY A N 1
ATOM 899 C CA . GLY A 1 118 ? -17.146 9.778 39.259 1.00 91.81 118 GLY A CA 1
ATOM 900 C C . GLY A 1 118 ? -18.641 9.447 39.316 1.00 91.81 118 GLY A C 1
ATOM 901 O O . GLY A 1 118 ? -19.126 8.766 38.400 1.00 91.81 118 GLY A O 1
ATOM 902 N N . LEU A 1 119 ? -19.379 9.938 40.317 1.00 93.69 119 LEU A N 1
ATOM 903 C CA . LEU A 1 119 ? -20.837 9.861 40.452 1.00 93.69 119 LEU A CA 1
ATOM 904 C C . LEU A 1 119 ? -21.541 11.134 39.956 1.00 93.69 119 LEU A C 1
ATOM 906 O O . LEU A 1 119 ? -22.715 11.066 39.594 1.00 93.69 119 LEU A O 1
ATOM 910 N N . ILE A 1 120 ? -20.846 12.262 39.816 1.00 93.31 120 ILE A N 1
ATOM 911 C CA . ILE A 1 120 ? -21.435 13.520 39.337 1.00 93.31 120 ILE A CA 1
ATOM 912 C C . ILE A 1 120 ? -21.630 13.468 37.811 1.00 93.31 120 ILE A C 1
ATOM 914 O O . ILE A 1 120 ? -20.781 12.978 37.060 1.00 93.31 120 ILE A O 1
ATOM 918 N N . LEU A 1 121 ? -22.800 13.894 37.322 1.00 90.75 121 LEU A N 1
ATOM 919 C CA . LEU A 1 121 ? -23.101 13.902 35.886 1.00 90.75 121 LEU A CA 1
ATOM 920 C C . LEU A 1 121 ? -22.352 15.054 35.198 1.00 90.75 121 LEU A C 1
ATOM 922 O O . LEU A 1 121 ? -22.431 16.193 35.645 1.00 90.75 121 LEU A O 1
ATOM 926 N N . GLY A 1 122 ? -21.657 14.756 34.099 1.00 87.94 122 GLY A N 1
ATOM 927 C CA . GLY A 1 122 ? -20.853 15.734 33.357 1.00 87.94 122 GLY A CA 1
ATOM 928 C C . GLY A 1 122 ? -19.443 15.954 33.916 1.00 87.94 122 GLY A C 1
ATOM 929 O O . GLY A 1 122 ? -18.647 16.643 33.284 1.00 87.94 122 GLY A O 1
ATOM 930 N N . GLU A 1 123 ? -19.103 15.338 35.050 1.00 90.00 123 GLU A N 1
ATOM 931 C CA . GLU A 1 123 ? -17.754 15.381 35.608 1.00 90.00 123 GLU A CA 1
ATOM 932 C C . GLU A 1 123 ? -16.920 14.191 35.122 1.00 90.00 123 GLU A C 1
ATOM 934 O O . GLU A 1 123 ? -17.339 13.029 35.177 1.00 90.00 123 GLU A O 1
ATOM 939 N N . SER A 1 124 ? -15.743 14.495 34.573 1.00 85.69 124 SER A N 1
ATOM 940 C CA . SER A 1 124 ? -14.828 13.523 33.984 1.00 85.69 124 SER A CA 1
ATOM 941 C C . SER A 1 124 ? -13.392 13.952 34.233 1.00 85.69 124 SER A C 1
ATOM 943 O O . SER A 1 124 ? -12.984 15.039 33.832 1.00 85.69 124 SER A O 1
ATOM 945 N N . THR A 1 125 ? -12.605 13.070 34.837 1.00 84.69 125 THR A N 1
ATOM 946 C CA . THR A 1 125 ? -11.150 13.222 34.986 1.00 84.69 125 THR A CA 1
ATOM 947 C C . THR A 1 125 ? -10.383 12.615 33.808 1.00 84.69 125 THR A C 1
ATOM 949 O O . THR A 1 125 ? -9.151 12.592 33.810 1.00 84.69 125 THR A O 1
ATOM 952 N N . LYS A 1 126 ? -11.099 12.109 32.791 1.00 86.06 126 LYS A N 1
ATOM 953 C CA . LYS A 1 126 ? -10.501 11.327 31.709 1.00 86.06 126 LYS A CA 1
ATOM 954 C C . LYS A 1 126 ? -9.711 12.180 30.719 1.00 86.06 126 LYS A C 1
ATOM 956 O O . LYS A 1 126 ? -10.107 13.284 30.346 1.00 86.06 126 LYS A O 1
ATOM 961 N N . THR A 1 127 ? -8.600 11.625 30.246 1.00 86.31 127 THR A N 1
ATOM 962 C CA . THR A 1 127 ? -7.707 12.247 29.257 1.00 86.31 127 THR A CA 1
ATOM 963 C C . THR A 1 127 ? -8.093 11.873 27.820 1.00 86.31 127 THR A C 1
ATOM 965 O O . THR A 1 127 ? -8.868 10.949 27.579 1.00 86.31 127 THR A O 1
ATOM 968 N N . ALA A 1 128 ? -7.511 12.544 26.817 1.00 81.69 128 ALA A N 1
ATOM 969 C CA . ALA A 1 128 ? -7.747 12.219 25.402 1.00 81.69 128 ALA A CA 1
ATOM 970 C C . ALA A 1 128 ? -7.306 10.784 25.026 1.00 81.69 128 ALA A C 1
ATOM 972 O O . ALA A 1 128 ? -7.778 10.200 24.042 1.00 81.69 128 ALA A O 1
ATOM 973 N N . GLN A 1 129 ? -6.404 10.208 25.820 1.00 83.69 129 GLN A N 1
ATOM 974 C CA . GLN A 1 129 ? -5.870 8.867 25.657 1.00 83.69 129 GLN A CA 1
ATOM 975 C C . GLN A 1 129 ? -6.873 7.792 26.102 1.00 83.69 129 GLN A C 1
ATOM 977 O O . GLN A 1 129 ? -6.861 6.712 25.530 1.00 83.69 129 GLN A O 1
ATOM 982 N N . GLN A 1 130 ? -7.824 8.085 26.990 1.00 86.56 130 GLN A N 1
ATOM 983 C CA . GLN A 1 130 ? -8.819 7.113 27.472 1.00 86.56 130 GLN A CA 1
ATOM 984 C C . GLN A 1 130 ? -10.032 6.997 26.540 1.00 86.56 130 GLN A C 1
ATOM 986 O O . GLN A 1 130 ? -10.451 7.973 25.913 1.00 86.56 130 GLN A O 1
ATOM 991 N N . ILE A 1 131 ? -10.556 5.785 26.365 1.00 84.69 131 ILE A N 1
ATOM 992 C CA . ILE A 1 131 ? -11.727 5.435 25.552 1.00 84.69 131 ILE A CA 1
ATOM 993 C C . ILE A 1 131 ? -12.917 6.330 25.945 1.00 84.69 131 ILE A C 1
ATOM 995 O O . ILE A 1 131 ? -13.527 6.952 25.068 1.00 84.69 131 ILE A O 1
ATOM 999 N N . GLY A 1 132 ? -13.209 6.446 27.247 1.00 82.31 132 GLY A N 1
ATOM 1000 C CA . GLY A 1 132 ? -14.168 7.362 27.884 1.00 82.31 132 GLY A CA 1
ATOM 1001 C C . GLY A 1 132 ? -13.754 8.838 27.856 1.00 82.31 132 GLY A C 1
ATOM 1002 O O . GLY A 1 132 ? -12.582 9.141 28.026 1.00 82.31 132 GLY A O 1
ATOM 1003 N N . GLN A 1 133 ? -14.709 9.769 27.691 1.00 76.88 133 GLN A N 1
ATOM 1004 C CA . GLN A 1 133 ? -14.408 11.219 27.688 1.00 76.88 133 GLN A CA 1
ATOM 1005 C C . GLN A 1 133 ? -15.381 12.078 28.506 1.00 76.88 133 GLN A C 1
ATOM 1007 O O . GLN A 1 133 ? -14.942 12.942 29.256 1.00 76.88 133 GLN A O 1
ATOM 1012 N N . PHE A 1 134 ? -16.691 11.847 28.396 1.00 78.94 134 PHE A N 1
ATOM 1013 C CA . PHE A 1 134 ? -17.697 12.818 28.855 1.00 78.94 134 PHE A CA 1
ATOM 1014 C C . PHE A 1 134 ? -18.158 12.657 30.312 1.00 78.94 134 PHE A C 1
ATOM 1016 O O . PHE A 1 134 ? -18.996 13.426 30.762 1.00 78.94 134 PHE A O 1
ATOM 1023 N N . GLY A 1 135 ? -17.701 11.633 31.041 1.00 83.44 135 GLY A N 1
ATOM 1024 C CA . GLY A 1 135 ? -18.110 11.410 32.440 1.00 83.44 135 GLY A CA 1
ATOM 1025 C C . GLY A 1 135 ? -19.549 10.910 32.644 1.00 83.44 135 GLY A C 1
ATOM 1026 O O . GLY A 1 135 ? -19.921 10.496 33.740 1.00 83.44 135 GLY A O 1
ATOM 1027 N N . GLU A 1 136 ? -20.370 10.880 31.594 1.00 92.25 136 GLU A N 1
ATOM 1028 C CA . GLU A 1 136 ? -21.781 10.467 31.658 1.00 92.25 136 GLU A CA 1
ATOM 1029 C C . GLU A 1 136 ? -21.999 8.970 31.381 1.00 92.25 136 GLU A C 1
ATOM 1031 O O . GLU A 1 136 ? -22.954 8.378 31.886 1.00 92.25 136 GLU A O 1
ATOM 1036 N N . GLY A 1 137 ? -21.112 8.345 30.596 1.00 93.44 137 GLY A N 1
ATOM 1037 C CA . GLY A 1 137 ? -21.334 7.031 29.977 1.00 93.44 137 GLY A CA 1
ATOM 1038 C C . GLY A 1 137 ? -21.714 5.923 30.960 1.00 93.44 137 GLY A C 1
ATOM 1039 O O . GLY A 1 137 ? -22.703 5.231 30.744 1.00 93.44 137 GLY A O 1
ATOM 1040 N N . LYS A 1 138 ? -21.007 5.818 32.092 1.00 95.06 138 LYS A N 1
ATOM 1041 C CA . LYS A 1 138 ? -21.312 4.851 33.163 1.00 95.06 138 LYS A CA 1
ATOM 1042 C C . LYS A 1 138 ? -22.720 5.024 33.738 1.00 95.06 138 LYS A C 1
ATOM 1044 O O . LYS A 1 138 ? -23.427 4.041 33.910 1.00 95.06 138 LYS A O 1
ATOM 1049 N N . LYS A 1 139 ? -23.146 6.264 34.005 1.00 95.50 139 LYS A N 1
ATOM 1050 C CA . LYS A 1 139 ? -24.477 6.538 34.571 1.00 95.50 139 LYS A CA 1
ATOM 1051 C C . LYS A 1 139 ? -25.578 6.177 33.578 1.00 95.50 139 LYS A C 1
ATOM 1053 O O . LYS A 1 139 ? -26.568 5.541 33.929 1.00 95.50 139 LYS A O 1
ATOM 1058 N N . ILE A 1 140 ? -25.361 6.530 32.313 1.00 96.44 140 ILE A N 1
ATOM 1059 C CA . ILE A 1 140 ? -26.265 6.176 31.219 1.00 96.44 140 ILE A CA 1
ATOM 1060 C C . ILE A 1 140 ? -26.316 4.653 31.026 1.00 96.44 140 ILE A C 1
ATOM 1062 O O . ILE A 1 140 ? -27.400 4.103 30.844 1.00 96.44 140 ILE A O 1
ATOM 1066 N N 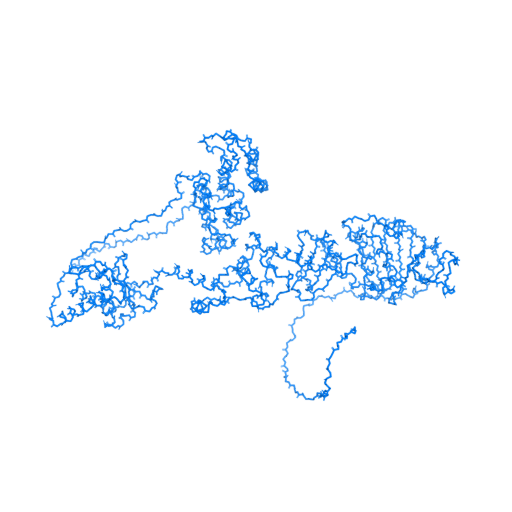. ALA A 1 141 ? -25.179 3.958 31.118 1.00 97.25 141 ALA A N 1
ATOM 1067 C CA . ALA A 1 141 ? -25.127 2.502 31.057 1.00 97.25 141 ALA A CA 1
ATOM 1068 C C . ALA A 1 141 ? -25.945 1.863 32.190 1.00 97.25 141 ALA A C 1
ATOM 1070 O O . ALA A 1 141 ? -26.783 1.010 31.915 1.00 97.25 141 ALA A O 1
ATOM 1071 N N . CYS A 1 142 ? -25.792 2.334 33.431 1.00 98.06 142 CYS A N 1
ATOM 1072 C CA . CYS A 1 142 ? -26.598 1.874 34.563 1.00 98.06 142 CYS A CA 1
ATOM 1073 C C . CYS A 1 142 ? -28.102 2.085 34.342 1.00 98.06 142 CYS A C 1
ATOM 1075 O O . CYS A 1 142 ? -28.876 1.165 34.584 1.00 98.06 142 CYS A O 1
ATOM 1077 N N . LEU A 1 143 ? -28.525 3.247 33.823 1.00 97.81 143 LEU A N 1
ATOM 1078 C CA . LEU A 1 143 ? -29.929 3.491 33.462 1.00 97.81 143 LEU A CA 1
ATOM 1079 C C . LEU A 1 143 ? -30.445 2.492 32.425 1.00 97.81 143 LEU A C 1
ATOM 1081 O O . LEU A 1 143 ? -31.555 1.979 32.552 1.00 97.81 143 LEU A O 1
ATOM 1085 N N . VAL A 1 144 ? -29.654 2.251 31.379 1.00 98.12 144 VAL A N 1
ATOM 1086 C CA . VAL A 1 144 ? -30.027 1.347 30.290 1.00 98.12 144 VAL A CA 1
ATOM 1087 C C . VAL A 1 144 ? -30.139 -0.085 30.793 1.00 98.12 144 VAL A C 1
ATOM 1089 O O . VAL A 1 144 ? -31.094 -0.755 30.420 1.00 98.12 144 VAL A O 1
ATOM 1092 N N . LEU A 1 145 ? -29.218 -0.543 31.642 1.00 98.38 145 LEU A N 1
ATOM 1093 C CA . LEU A 1 145 ? -29.265 -1.892 32.201 1.00 98.38 145 LEU A CA 1
ATOM 1094 C C . LEU A 1 145 ? -30.411 -2.055 33.203 1.00 98.38 145 LEU A C 1
ATOM 1096 O O . LEU A 1 145 ? -31.170 -3.007 33.080 1.00 98.38 145 LEU A O 1
ATOM 1100 N N . ALA A 1 146 ? -30.609 -1.097 34.113 1.00 97.81 146 ALA A N 1
ATOM 1101 C CA . ALA A 1 146 ? -31.659 -1.155 35.134 1.00 97.81 146 ALA A CA 1
ATOM 1102 C C . ALA A 1 146 ? -33.087 -1.182 34.558 1.00 97.81 146 ALA A C 1
ATOM 1104 O O . ALA A 1 146 ? -34.007 -1.657 35.216 1.00 97.81 146 ALA A O 1
ATOM 1105 N N . ARG A 1 147 ? -33.294 -0.658 33.340 1.00 97.38 147 ARG A N 1
ATOM 1106 C CA . ARG A 1 147 ? -34.600 -0.684 32.656 1.00 97.38 147 ARG A CA 1
ATOM 1107 C C . ARG A 1 147 ? -34.775 -1.855 31.682 1.00 97.38 147 ARG A C 1
ATOM 1109 O O . ARG A 1 147 ? -35.855 -1.991 31.109 1.00 97.38 147 ARG A O 1
ATOM 1116 N N . HIS A 1 148 ? -33.715 -2.598 31.365 1.00 98.06 148 HIS A N 1
ATOM 1117 C CA . HIS A 1 148 ? -33.751 -3.569 30.271 1.00 98.06 148 HIS A CA 1
ATOM 1118 C C . HIS A 1 148 ? -34.394 -4.882 30.740 1.00 98.06 148 HIS A C 1
ATOM 1120 O O . HIS A 1 148 ? -33.945 -5.435 31.737 1.00 98.06 148 HIS A O 1
ATOM 1126 N N . PRO A 1 149 ? -35.392 -5.430 30.023 1.00 97.38 149 PRO A N 1
ATOM 1127 C CA . PRO A 1 149 ? -36.158 -6.588 30.499 1.00 97.38 149 PRO A CA 1
ATOM 1128 C C . PRO A 1 149 ? -35.327 -7.871 30.645 1.00 97.38 149 PRO A C 1
ATOM 1130 O O . PRO A 1 149 ? -35.647 -8.713 31.476 1.00 97.38 149 PRO A O 1
ATOM 1133 N N . ASP A 1 150 ? -34.255 -8.014 29.860 1.00 97.81 150 ASP A N 1
ATOM 1134 C CA . ASP A 1 150 ? -33.365 -9.184 29.919 1.00 97.81 150 ASP A CA 1
ATOM 1135 C C . ASP A 1 150 ? -32.269 -9.083 30.993 1.00 97.81 150 ASP A C 1
ATOM 1137 O O . ASP A 1 150 ? -31.475 -10.009 31.142 1.00 97.81 150 ASP A O 1
ATOM 1141 N N . ILE A 1 151 ? -32.175 -7.959 31.708 1.00 98.12 151 ILE A N 1
ATOM 1142 C CA . ILE A 1 151 ? -31.186 -7.759 32.770 1.00 98.12 151 ILE A CA 1
ATOM 1143 C C . ILE A 1 151 ? -31.903 -7.898 34.108 1.00 98.12 151 ILE A C 1
ATOM 1145 O O . ILE A 1 151 ? -32.798 -7.115 34.414 1.00 98.12 151 ILE A O 1
ATOM 1149 N N . ARG A 1 152 ? -31.524 -8.906 34.900 1.00 97.31 152 ARG A N 1
ATOM 1150 C CA . ARG A 1 152 ? -32.188 -9.185 36.185 1.00 97.31 152 ARG A CA 1
ATOM 1151 C C . ARG A 1 152 ? -31.652 -8.309 37.308 1.00 97.31 152 ARG A C 1
ATOM 1153 O O . ARG A 1 152 ? -32.430 -7.733 38.062 1.00 97.31 152 ARG A O 1
ATOM 1160 N N . ALA A 1 153 ? -30.332 -8.189 37.386 1.00 97.31 153 ALA A N 1
ATOM 1161 C CA . ALA A 1 153 ? -29.647 -7.408 38.401 1.00 97.31 153 ALA A CA 1
ATOM 1162 C C . ALA A 1 153 ? -28.349 -6.816 37.852 1.00 97.31 153 ALA A C 1
ATOM 1164 O O . ALA A 1 153 ? -27.696 -7.384 36.972 1.00 97.31 153 ALA A O 1
ATOM 1165 N N . VAL A 1 154 ? -27.976 -5.665 38.404 1.00 98.12 154 VAL A N 1
ATOM 1166 C CA . VAL A 1 154 ? -26.673 -5.033 38.209 1.00 98.12 154 VAL A CA 1
ATOM 1167 C C . VAL A 1 154 ? -26.151 -4.647 39.580 1.00 98.12 154 VAL A C 1
ATOM 1169 O O . VAL A 1 154 ? -26.873 -4.041 40.370 1.00 98.12 154 VAL A O 1
ATOM 1172 N N . GLN A 1 155 ? -24.892 -4.960 39.841 1.00 98.19 155 GLN A N 1
ATOM 1173 C CA . GLN A 1 155 ? -24.192 -4.594 41.060 1.00 98.19 155 GLN A CA 1
ATOM 1174 C C . GLN A 1 155 ? -22.822 -4.037 40.696 1.00 98.19 155 GLN A C 1
ATOM 1176 O O . GLN A 1 155 ? -22.140 -4.579 39.830 1.00 98.19 155 GLN A O 1
ATOM 1181 N N . ILE A 1 156 ? -22.427 -2.938 41.332 1.00 98.38 156 ILE A N 1
ATOM 1182 C CA . ILE A 1 156 ? -21.109 -2.331 41.146 1.00 98.38 156 ILE A CA 1
ATOM 1183 C C . ILE A 1 156 ? -20.454 -2.212 42.512 1.00 98.38 156 ILE A C 1
ATOM 1185 O O . ILE A 1 156 ? -20.852 -1.366 43.302 1.00 98.38 156 ILE A O 1
ATOM 1189 N N . ASP A 1 157 ? -19.436 -3.018 42.768 1.00 98.00 157 ASP A N 1
ATOM 1190 C CA . ASP A 1 157 ? -18.592 -2.915 43.949 1.00 98.00 157 ASP A CA 1
ATOM 1191 C C . ASP A 1 157 ? -17.307 -2.174 43.614 1.00 98.00 157 ASP A C 1
ATOM 1193 O O . ASP A 1 157 ? -16.496 -2.636 42.815 1.00 98.00 157 ASP A O 1
ATOM 1197 N N . THR A 1 158 ? -17.089 -1.036 44.253 1.00 98.06 158 THR A N 1
ATOM 1198 C CA . THR A 1 158 ? -15.886 -0.217 44.097 1.00 98.06 158 THR A CA 1
ATOM 1199 C C . THR A 1 158 ? -15.165 -0.079 45.439 1.00 98.06 158 THR A C 1
ATOM 1201 O O . THR A 1 158 ? -15.624 -0.610 46.448 1.00 98.06 158 THR A O 1
ATOM 1204 N N . ALA A 1 159 ? -14.014 0.590 45.468 1.00 97.31 159 ALA A N 1
ATOM 1205 C CA . ALA A 1 159 ? -13.280 0.877 46.693 1.00 97.31 159 ALA A CA 1
ATOM 1206 C C . ALA A 1 159 ? -14.164 1.579 47.754 1.00 97.31 159 ALA A C 1
ATOM 1208 O O . ALA A 1 159 ? -14.609 2.709 47.555 1.00 97.31 159 ALA A O 1
ATOM 1209 N N . GLY A 1 160 ? -14.407 0.895 48.877 1.00 96.69 160 GLY A N 1
ATOM 1210 C CA . GLY A 1 160 ? -15.110 1.377 50.073 1.00 96.69 160 GLY A CA 1
ATOM 1211 C C . GLY A 1 160 ? -16.643 1.326 50.042 1.00 96.69 160 GLY A C 1
ATOM 1212 O O . GLY A 1 160 ? -17.273 1.426 51.096 1.00 96.69 160 GLY A O 1
ATOM 1213 N N . TYR A 1 161 ? -17.264 1.178 48.873 1.00 97.25 161 TYR A N 1
ATOM 1214 C CA . TYR A 1 161 ? -18.721 1.167 48.738 1.00 97.25 161 TYR A CA 1
ATOM 1215 C C . TYR A 1 161 ? -19.174 0.438 47.473 1.00 97.25 161 TYR A C 1
ATOM 1217 O O . TYR A 1 161 ? -18.396 0.222 46.542 1.00 97.25 161 TYR A O 1
ATOM 1225 N N . GLY A 1 162 ? -20.451 0.081 47.416 1.00 97.00 162 GLY A N 1
ATOM 1226 C CA . GLY A 1 162 ? -21.070 -0.444 46.210 1.00 97.00 162 GLY A CA 1
ATOM 1227 C C . GLY A 1 162 ? -22.399 0.222 45.880 1.00 97.00 162 GLY A C 1
ATOM 1228 O O . GLY A 1 162 ? -22.930 1.032 46.643 1.00 97.00 162 GLY A O 1
ATOM 1229 N N . ILE A 1 163 ? -22.889 -0.074 44.679 1.00 98.06 163 ILE A N 1
ATOM 1230 C CA . ILE A 1 163 ? -24.033 0.574 44.041 1.00 98.06 163 ILE A CA 1
ATOM 1231 C C . ILE A 1 163 ? -24.953 -0.494 43.444 1.00 98.06 163 ILE A C 1
ATOM 1233 O O . ILE A 1 163 ? -24.503 -1.334 42.661 1.00 98.06 163 ILE A O 1
ATOM 1237 N N . LEU A 1 164 ? -26.251 -0.400 43.741 1.00 97.69 164 LEU A N 1
ATOM 1238 C CA . LEU A 1 164 ? -27.318 -1.099 43.016 1.00 97.69 164 LEU A CA 1
ATOM 1239 C C . LEU A 1 164 ? -28.133 -0.079 42.204 1.00 97.69 164 LEU A C 1
ATOM 1241 O O . LEU A 1 164 ? -28.951 0.651 42.780 1.00 97.69 164 LEU A O 1
ATOM 1245 N N . PRO A 1 165 ? -27.911 0.036 40.882 1.00 97.81 165 PRO A N 1
ATOM 1246 C CA . PRO A 1 165 ? -28.714 0.905 40.039 1.00 97.81 165 PRO A CA 1
ATOM 1247 C C . PRO A 1 165 ? -30.095 0.290 39.785 1.00 97.81 165 PRO A C 1
ATOM 1249 O O . PRO A 1 165 ? -30.218 -0.836 39.311 1.00 97.81 165 PRO A O 1
ATOM 1252 N N . THR A 1 166 ? -31.145 1.060 40.051 1.00 97.50 166 THR A N 1
ATOM 1253 C CA . THR A 1 166 ? -32.542 0.665 39.833 1.00 97.50 166 THR A CA 1
ATOM 1254 C C . THR A 1 166 ? -33.323 1.801 39.177 1.00 97.50 166 THR A C 1
ATOM 1256 O O . THR A 1 166 ? -32.909 2.961 39.214 1.00 97.50 166 THR A O 1
ATOM 1259 N N . VAL A 1 167 ? -34.457 1.480 38.552 1.00 97.56 167 VAL A N 1
ATOM 1260 C CA . VAL A 1 167 ? -35.438 2.488 38.138 1.00 97.56 167 VAL A CA 1
ATOM 1261 C C . VAL A 1 167 ? -36.526 2.547 39.196 1.00 97.56 167 VAL A C 1
ATOM 1263 O O . VAL A 1 167 ? -37.257 1.577 39.389 1.00 97.56 167 VAL A O 1
ATOM 1266 N N . GLN A 1 168 ? -36.639 3.683 39.876 1.00 96.38 168 GLN A N 1
ATOM 1267 C CA . GLN A 1 168 ? -37.620 3.877 40.937 1.00 96.38 168 GLN A CA 1
ATOM 1268 C C . GLN A 1 168 ? -38.519 5.067 40.637 1.00 96.38 168 GLN A C 1
ATOM 1270 O O . GLN A 1 168 ? -38.121 6.026 39.972 1.00 96.38 168 GLN A O 1
ATOM 1275 N N . ARG A 1 169 ? -39.757 5.008 41.131 1.00 94.94 169 ARG A N 1
ATOM 1276 C CA . ARG A 1 169 ? -40.647 6.168 41.138 1.00 94.94 169 ARG A CA 1
ATOM 1277 C C . ARG A 1 169 ? -40.328 7.026 42.345 1.00 94.94 169 ARG A C 1
ATOM 1279 O O . ARG A 1 169 ? -40.399 6.555 43.474 1.00 94.94 169 ARG A O 1
ATOM 1286 N N . GLY A 1 170 ? -40.012 8.286 42.088 1.00 91.81 170 GLY A N 1
ATOM 1287 C CA . GLY A 1 170 ? -39.704 9.254 43.126 1.00 91.81 170 GLY A CA 1
ATOM 1288 C C . GLY A 1 170 ? -40.296 10.619 42.817 1.00 91.81 170 GLY A C 1
ATOM 1289 O O . GLY A 1 170 ? -40.602 10.963 41.669 1.00 91.81 170 GLY A O 1
ATOM 1290 N N . ARG A 1 171 ? -40.449 11.431 43.861 1.00 91.62 171 ARG A N 1
ATOM 1291 C CA . ARG A 1 171 ? -40.809 12.840 43.721 1.00 91.62 171 ARG A CA 1
ATOM 1292 C C . ARG A 1 171 ? -39.582 13.714 43.939 1.00 91.62 171 ARG A C 1
ATOM 1294 O O . ARG A 1 171 ? -38.947 13.652 44.987 1.00 91.62 171 ARG A O 1
ATOM 1301 N N . LEU A 1 172 ? -39.291 14.573 42.967 1.00 88.75 172 LEU A N 1
ATOM 1302 C CA . LEU A 1 172 ? -38.227 15.567 43.087 1.00 88.75 172 LEU A CA 1
ATOM 1303 C C . LEU A 1 172 ? -38.515 16.538 44.238 1.00 88.75 172 LEU A C 1
ATOM 1305 O O . LEU A 1 172 ? -39.668 16.923 44.457 1.00 88.75 172 LEU A O 1
ATOM 1309 N N . LEU A 1 173 ? -37.458 16.930 44.957 1.00 88.31 173 LEU A N 1
ATOM 1310 C CA . LEU A 1 173 ? -37.520 17.847 46.105 1.00 88.31 173 LEU A CA 1
ATOM 1311 C C . LEU A 1 173 ? -38.578 17.431 47.144 1.00 88.31 173 LEU A C 1
ATOM 1313 O O . LEU A 1 173 ? -39.355 18.257 47.617 1.00 88.31 173 LEU A O 1
ATOM 1317 N N . GLY A 1 174 ? -38.685 16.130 47.435 1.00 85.88 174 GLY A N 1
ATOM 1318 C CA . GLY A 1 174 ? -39.655 15.613 48.408 1.00 85.88 174 GLY A CA 1
ATOM 1319 C C . GLY A 1 174 ? -41.120 15.857 48.025 1.00 85.88 174 GLY A C 1
ATOM 1320 O O . GLY A 1 174 ? -41.986 15.890 48.892 1.00 85.88 174 GLY A O 1
ATOM 1321 N N . GLY A 1 175 ? -41.417 16.073 46.739 1.00 89.12 175 GLY A N 1
ATOM 1322 C CA . GLY A 1 175 ? -42.777 16.341 46.265 1.00 89.12 175 GLY A CA 1
ATOM 1323 C C . GLY A 1 175 ? -43.226 17.791 46.343 1.00 89.12 175 GLY A C 1
ATOM 1324 O O . GLY A 1 175 ? -44.398 18.052 46.082 1.00 89.12 175 GLY A O 1
ATOM 1325 N N . GLN A 1 176 ? -42.310 18.721 46.623 1.00 91.75 176 GLN A N 1
ATOM 1326 C CA . GLN A 1 176 ? -42.573 20.158 46.522 1.00 91.75 176 GLN A CA 1
ATOM 1327 C C . GLN A 1 176 ? -42.879 20.601 45.082 1.00 91.75 176 GLN A C 1
ATOM 1329 O O . GLN A 1 176 ? -43.546 21.613 44.877 1.00 91.75 176 GLN A O 1
ATOM 1334 N N . LEU A 1 177 ? -42.419 19.843 44.079 1.00 89.12 177 LEU A N 1
ATOM 1335 C CA . LEU A 1 177 ? -42.755 20.089 42.680 1.00 89.12 177 LEU A CA 1
ATOM 1336 C C . LEU A 1 177 ? -44.070 19.389 42.299 1.00 89.12 177 LEU A C 1
ATOM 1338 O O . LEU A 1 177 ? -44.237 18.198 42.588 1.00 89.12 177 LEU A O 1
ATOM 1342 N N . PRO A 1 178 ? -44.997 20.086 41.614 1.00 89.06 178 PRO A N 1
ATOM 1343 C CA . PRO A 1 178 ? -46.236 19.480 41.153 1.00 89.06 178 PRO A CA 1
ATOM 1344 C C . PRO A 1 178 ? -45.942 18.368 40.139 1.00 89.06 178 PRO A C 1
ATOM 1346 O O . PRO A 1 178 ? -45.186 18.549 39.186 1.00 89.06 178 PRO A O 1
ATOM 1349 N N . SER A 1 179 ? -46.578 17.214 40.334 1.00 88.38 179 SER A N 1
ATOM 1350 C CA . SER A 1 179 ? -46.481 16.049 39.453 1.00 88.38 179 SER A CA 1
ATOM 1351 C C . SER A 1 179 ? -47.871 15.666 38.958 1.00 88.38 179 SER A C 1
ATOM 1353 O O . SER A 1 179 ? -48.839 15.716 39.713 1.00 88.38 179 SER A O 1
ATOM 1355 N N . ARG A 1 180 ? -47.968 15.243 37.694 1.00 90.69 180 ARG A N 1
ATOM 1356 C CA . ARG A 1 180 ? -49.209 14.686 37.125 1.00 90.69 180 ARG A CA 1
ATOM 1357 C C . ARG A 1 180 ? -49.514 13.273 37.632 1.00 90.69 180 ARG A C 1
ATOM 1359 O O . ARG A 1 180 ? -50.619 12.788 37.434 1.00 90.69 180 ARG A O 1
ATOM 1366 N N . ASN A 1 181 ? -48.532 12.615 38.244 1.00 87.62 181 ASN A N 1
ATOM 1367 C CA . ASN A 1 181 ? -48.656 11.293 38.845 1.00 87.62 181 ASN A CA 1
ATOM 1368 C C . ASN A 1 181 ? -48.403 11.405 40.351 1.00 87.62 181 ASN A C 1
ATOM 1370 O O . ASN A 1 181 ? -47.366 11.937 40.767 1.00 87.62 181 ASN A O 1
ATOM 1374 N N . GLU A 1 182 ? -49.322 10.880 41.160 1.00 87.88 182 GLU A N 1
ATOM 1375 C CA . GLU A 1 182 ? -49.208 10.895 42.616 1.00 87.88 182 GLU A CA 1
ATOM 1376 C C . GLU A 1 182 ? -47.944 10.183 43.114 1.00 87.88 182 GLU A C 1
ATOM 1378 O O . GLU A 1 182 ? -47.324 10.643 44.073 1.00 87.88 182 GLU A O 1
ATOM 1383 N N . GLN A 1 183 ? -47.505 9.147 42.400 1.00 87.44 183 GLN A N 1
ATOM 1384 C CA . GLN A 1 183 ? -46.313 8.354 42.705 1.00 87.44 183 GLN A CA 1
ATOM 1385 C C . GLN A 1 183 ? -45.003 9.015 42.238 1.00 87.44 183 GLN A C 1
ATOM 1387 O O . GLN A 1 183 ? -43.926 8.496 42.507 1.00 87.44 183 GLN A O 1
ATOM 1392 N N . GLY A 1 184 ? -45.068 10.162 41.553 1.00 91.19 184 GLY A N 1
ATOM 1393 C CA . GLY A 1 184 ? -43.896 10.840 40.994 1.00 91.19 184 GLY A CA 1
ATOM 1394 C C . GLY A 1 184 ? -43.488 10.326 39.610 1.00 91.19 184 GLY A C 1
ATOM 1395 O O . GLY A 1 184 ? -44.303 9.764 38.875 1.00 91.19 184 GLY A O 1
ATOM 1396 N N . ALA A 1 185 ? -42.236 10.577 39.230 1.00 92.94 185 ALA A N 1
ATOM 1397 C CA . ALA A 1 185 ? -41.665 10.170 37.948 1.00 92.94 185 ALA A CA 1
ATOM 1398 C C . ALA A 1 185 ? -40.676 9.019 38.148 1.00 92.94 185 ALA A C 1
ATOM 1400 O O . ALA A 1 185 ? -40.021 8.934 39.185 1.00 92.94 185 ALA A O 1
ATOM 1401 N N . GLU A 1 186 ? -40.563 8.143 37.153 1.00 95.81 186 GLU A N 1
ATOM 1402 C CA . GLU A 1 186 ? -39.511 7.129 37.144 1.00 95.81 186 GLU A CA 1
ATOM 1403 C C . GLU A 1 186 ? -38.162 7.788 36.861 1.00 95.81 186 GLU A C 1
ATOM 1405 O O . GLU A 1 186 ? -38.055 8.636 35.968 1.00 95.81 186 GLU A O 1
ATOM 1410 N N . MET A 1 187 ? -37.153 7.407 37.637 1.00 96.62 187 MET A N 1
ATOM 1411 C CA . MET A 1 187 ? -35.810 7.975 37.621 1.00 96.62 187 MET A CA 1
ATOM 1412 C C . MET A 1 187 ? -34.776 6.881 37.889 1.00 96.62 187 MET A C 1
ATOM 1414 O O . MET A 1 187 ? -35.100 5.837 38.457 1.00 96.62 187 MET A O 1
ATOM 1418 N N . LEU A 1 188 ? -33.533 7.115 37.464 1.00 97.56 188 LEU A N 1
ATOM 1419 C CA . LEU A 1 188 ? -32.408 6.276 37.868 1.00 97.56 188 LEU A CA 1
ATOM 1420 C C . LEU A 1 188 ? -32.073 6.558 39.333 1.00 97.56 188 LEU A C 1
ATOM 1422 O O . LEU A 1 188 ? -31.758 7.694 39.683 1.00 97.56 188 LEU A O 1
ATOM 1426 N N . THR A 1 189 ? -32.046 5.512 40.144 1.00 97.38 189 THR A N 1
ATOM 1427 C CA . THR A 1 189 ? -31.723 5.593 41.564 1.00 97.38 189 THR A CA 1
ATOM 1428 C C . THR A 1 189 ? -30.621 4.601 41.898 1.00 97.38 189 THR A C 1
ATOM 1430 O O . THR A 1 189 ? -30.700 3.421 41.557 1.00 97.38 189 THR A O 1
ATOM 1433 N N . TYR A 1 190 ? -29.572 5.085 42.551 1.00 97.75 190 TYR A N 1
ATOM 1434 C CA . TYR A 1 190 ? -28.480 4.277 43.075 1.00 97.75 190 TYR A CA 1
ATOM 1435 C C . TYR A 1 190 ? -28.711 4.034 44.559 1.00 97.75 190 TYR A C 1
ATOM 1437 O O . TYR A 1 190 ? -28.695 4.980 45.345 1.00 97.75 190 TYR A O 1
ATOM 1445 N N . GLN A 1 191 ? -28.889 2.773 44.945 1.00 97.06 191 GLN A N 1
ATOM 1446 C CA . GLN A 1 191 ? -28.780 2.386 46.349 1.00 97.06 191 GLN A CA 1
ATOM 1447 C C . GLN A 1 191 ? -27.304 2.174 46.661 1.00 97.06 191 GLN A C 1
ATOM 1449 O O . GLN A 1 191 ? -26.651 1.356 46.011 1.00 97.06 191 GLN A O 1
ATOM 1454 N N . VAL A 1 192 ? -26.778 2.938 47.612 1.00 97.19 192 VAL A N 1
ATOM 1455 C CA . VAL A 1 192 ? -25.364 2.919 47.985 1.00 97.19 192 VAL A CA 1
ATOM 1456 C C . VAL A 1 192 ? -25.210 2.159 49.294 1.00 97.19 192 VAL A C 1
ATOM 1458 O O . VAL A 1 192 ? -25.942 2.415 50.250 1.00 97.19 192 VAL A O 1
ATOM 1461 N N . TYR A 1 193 ? -24.249 1.247 49.358 1.00 96.19 193 TYR A N 1
ATOM 1462 C CA . TYR A 1 193 ? -23.964 0.436 50.543 1.00 96.19 193 TYR A CA 1
ATOM 1463 C C . TYR A 1 193 ? -22.464 0.382 50.825 1.00 96.19 193 TYR A C 1
ATOM 1465 O O . TYR A 1 193 ? -21.647 0.577 49.927 1.00 96.19 193 TYR A O 1
ATOM 1473 N N . GLY A 1 194 ? -22.090 0.123 52.076 1.00 95.69 194 GLY A N 1
ATOM 1474 C CA . GLY A 1 194 ? -20.689 -0.057 52.453 1.00 95.69 194 GLY A CA 1
ATOM 1475 C C . GLY A 1 194 ? -20.167 -1.428 52.028 1.00 95.69 194 GLY A C 1
ATOM 1476 O O . GLY A 1 194 ? -20.879 -2.422 52.149 1.00 95.69 194 GLY A O 1
ATOM 1477 N N . ASN A 1 195 ? -18.918 -1.498 51.566 1.00 95.25 195 ASN A N 1
ATOM 1478 C CA . ASN A 1 195 ? -18.228 -2.767 51.332 1.00 95.25 195 ASN A CA 1
ATOM 1479 C C . ASN A 1 195 ? -16.777 -2.698 51.843 1.00 95.25 195 ASN A C 1
ATOM 1481 O O . ASN A 1 195 ? -16.294 -1.652 52.273 1.00 95.25 195 ASN A O 1
ATOM 1485 N N . THR A 1 196 ? -16.077 -3.830 51.824 1.00 94.56 196 THR A N 1
ATOM 1486 C CA . THR A 1 196 ? -14.693 -3.948 52.315 1.00 94.56 196 THR A CA 1
ATOM 1487 C C . THR A 1 196 ? -13.646 -3.909 51.197 1.00 94.56 196 THR A C 1
ATOM 1489 O O . THR A 1 196 ? -12.465 -4.160 51.448 1.00 94.56 196 THR A O 1
ATOM 1492 N N . ARG A 1 197 ? -14.040 -3.606 49.952 1.00 95.06 197 ARG A N 1
ATOM 1493 C CA . ARG A 1 197 ? -13.119 -3.583 48.808 1.00 95.06 197 ARG A CA 1
ATOM 1494 C C . ARG A 1 197 ? -12.155 -2.403 48.959 1.00 95.06 197 ARG A C 1
ATOM 1496 O O . ARG A 1 197 ? -12.580 -1.266 49.115 1.00 95.06 197 ARG A O 1
ATOM 1503 N N . GLY A 1 198 ? -10.849 -2.673 48.913 1.00 95.44 198 GLY A N 1
ATOM 1504 C CA . GLY A 1 198 ? -9.813 -1.646 49.107 1.00 95.44 198 GLY A CA 1
ATOM 1505 C C . GLY A 1 198 ? -9.340 -0.943 47.829 1.00 95.44 198 GLY A C 1
ATOM 1506 O O . GLY A 1 198 ? -8.755 0.129 47.914 1.00 95.44 198 GLY A O 1
ATOM 1507 N N . HIS A 1 199 ? -9.554 -1.548 46.659 1.00 96.38 199 HIS A N 1
ATOM 1508 C CA . HIS A 1 199 ? -9.165 -1.019 45.347 1.00 96.38 199 HIS A CA 1
ATOM 1509 C C . HIS A 1 199 ? -9.995 -1.685 44.241 1.00 96.38 199 HIS A C 1
ATOM 1511 O O . HIS A 1 199 ? -10.659 -2.698 44.481 1.00 96.38 199 HIS A O 1
ATOM 1517 N N . GLY A 1 200 ? -9.919 -1.131 43.035 1.00 97.38 200 GLY A N 1
ATOM 1518 C CA . GLY A 1 200 ? -10.570 -1.644 41.838 1.00 97.38 200 GLY A CA 1
ATOM 1519 C C . GLY A 1 200 ? -12.074 -1.419 41.808 1.00 97.38 200 GLY A C 1
ATOM 1520 O O . GLY A 1 200 ? -12.693 -0.943 42.767 1.00 97.38 200 GLY A O 1
ATOM 1521 N N . THR A 1 201 ? -12.666 -1.803 40.684 1.00 98.44 201 THR A N 1
ATOM 1522 C CA . THR A 1 201 ? -14.116 -1.910 40.524 1.00 98.44 201 THR A CA 1
ATOM 1523 C C . THR A 1 201 ? -14.465 -3.312 40.049 1.00 98.44 201 THR A C 1
ATOM 1525 O O . THR A 1 201 ? -13.741 -3.927 39.273 1.00 98.44 201 THR A O 1
ATOM 1528 N N . THR A 1 202 ? -15.585 -3.851 40.514 1.00 98.44 202 THR A N 1
ATOM 1529 C CA . THR A 1 202 ? -16.192 -5.068 39.984 1.00 98.44 202 THR A CA 1
ATOM 1530 C C . THR A 1 202 ? -17.649 -4.795 39.682 1.00 98.44 202 THR A C 1
ATOM 1532 O O . THR A 1 202 ? -18.408 -4.381 40.551 1.00 98.44 202 THR A O 1
ATOM 1535 N N . VAL A 1 203 ? -18.028 -5.007 38.430 1.00 98.62 203 VAL A N 1
ATOM 1536 C CA . VAL A 1 203 ? -19.395 -4.887 37.951 1.00 98.62 203 VAL A CA 1
ATOM 1537 C C . VAL A 1 203 ? -19.921 -6.275 37.634 1.00 98.62 203 VAL A C 1
ATOM 1539 O O . VAL A 1 203 ? -19.361 -6.974 36.791 1.00 98.62 203 VAL A O 1
ATOM 1542 N N . THR A 1 204 ? -21.011 -6.639 38.291 1.00 98.50 204 THR A N 1
ATOM 1543 C CA . THR A 1 204 ? -21.701 -7.918 38.147 1.00 98.50 204 THR A CA 1
ATOM 1544 C C . THR A 1 204 ? -23.052 -7.661 37.495 1.00 98.50 204 THR A C 1
ATOM 1546 O O . THR A 1 204 ? -23.805 -6.793 37.939 1.00 98.50 204 THR A O 1
ATOM 1549 N N . ILE A 1 205 ? -23.354 -8.370 36.409 1.00 98.62 205 ILE A N 1
ATOM 1550 C CA . ILE A 1 205 ? -24.574 -8.178 35.618 1.00 98.62 205 ILE A CA 1
ATOM 1551 C C . ILE A 1 205 ? -25.209 -9.543 35.366 1.00 98.62 205 ILE A C 1
ATOM 1553 O O . ILE A 1 205 ? -24.661 -10.346 34.614 1.00 98.62 205 ILE A O 1
ATOM 1557 N N . GLU A 1 206 ? -26.385 -9.790 35.935 1.00 98.44 206 GLU A N 1
ATOM 1558 C CA . GLU A 1 206 ? -27.169 -10.994 35.648 1.00 98.44 206 GLU A CA 1
ATOM 1559 C C . GLU A 1 206 ? -27.852 -10.838 34.279 1.00 98.44 206 GLU A C 1
ATOM 1561 O O . GLU A 1 206 ? -28.834 -10.097 34.135 1.00 98.44 206 GLU A O 1
ATOM 1566 N N . CYS A 1 207 ? -27.309 -11.496 33.249 1.00 98.44 207 CYS A N 1
ATOM 1567 C CA . CYS A 1 207 ? -27.753 -11.350 31.864 1.00 98.44 207 CYS A CA 1
ATOM 1568 C C . CYS A 1 207 ? -27.578 -12.620 31.009 1.00 98.44 207 CYS A C 1
ATOM 1570 O O . CYS A 1 207 ? -26.722 -13.467 31.284 1.00 98.44 207 CYS A O 1
ATOM 1572 N N . PRO A 1 208 ? -28.344 -12.750 29.908 1.00 98.38 208 PRO A N 1
ATOM 1573 C CA . PRO A 1 208 ? -28.134 -13.797 28.917 1.00 98.38 208 PRO A CA 1
ATOM 1574 C C . PRO A 1 208 ? -26.729 -13.783 28.302 1.00 98.38 208 PRO A C 1
ATOM 1576 O O . PRO A 1 208 ? -26.212 -12.731 27.919 1.00 98.38 208 PRO A O 1
ATOM 1579 N N . GLN A 1 209 ? -26.170 -14.977 28.080 1.00 98.12 209 GLN A N 1
ATOM 1580 C CA . GLN A 1 209 ? -24.832 -15.168 27.506 1.00 98.12 209 GLN A CA 1
ATOM 1581 C C . GLN A 1 209 ? -24.609 -14.402 26.196 1.00 98.12 209 GLN A C 1
ATOM 1583 O O . GLN A 1 209 ? -23.534 -13.849 25.986 1.00 98.12 209 GLN A O 1
ATOM 1588 N N . HIS A 1 210 ? -25.609 -14.349 25.310 1.00 98.31 210 HIS A N 1
ATOM 1589 C CA . HIS A 1 210 ? -25.455 -13.706 24.004 1.00 98.31 210 HIS A CA 1
ATOM 1590 C C . HIS A 1 210 ? -25.174 -12.198 24.115 1.00 98.31 210 HIS A C 1
ATOM 1592 O O . HIS A 1 210 ? -24.368 -11.686 23.344 1.00 98.31 210 HIS A O 1
ATOM 1598 N N . LEU A 1 211 ? -25.759 -11.499 25.101 1.00 98.31 211 LEU A N 1
ATOM 1599 C CA . LEU A 1 211 ? -25.490 -10.075 25.332 1.00 98.31 211 LEU A CA 1
ATOM 1600 C C . LEU A 1 211 ? -24.051 -9.858 25.808 1.00 98.31 211 LEU A C 1
ATOM 1602 O O . LEU A 1 211 ? -23.379 -8.933 25.351 1.00 98.31 211 LEU A O 1
ATOM 1606 N N . ALA A 1 212 ? -23.577 -10.726 26.707 1.00 98.25 212 ALA A N 1
ATOM 1607 C CA . ALA A 1 212 ? -22.218 -10.678 27.227 1.00 98.25 212 ALA A CA 1
ATOM 1608 C C . ALA A 1 212 ? -21.181 -10.986 26.138 1.00 98.25 212 ALA A C 1
ATOM 1610 O O . ALA A 1 212 ? -20.243 -10.215 25.954 1.00 98.25 212 ALA A O 1
ATOM 1611 N N . VAL A 1 213 ? -21.374 -12.067 25.375 1.00 98.00 213 VAL A N 1
ATOM 1612 C CA . VAL A 1 213 ? -20.485 -12.456 24.269 1.00 98.00 213 VAL A CA 1
ATOM 1613 C C . VAL A 1 213 ? -20.443 -11.375 23.194 1.00 98.00 213 VAL A C 1
ATOM 1615 O O . VAL A 1 213 ? -19.356 -11.023 22.738 1.00 98.00 213 VAL A O 1
ATOM 1618 N N . GLU A 1 214 ? -21.592 -10.802 22.818 1.00 97.31 214 GLU A N 1
ATOM 1619 C CA . GLU A 1 214 ? -21.624 -9.704 21.852 1.00 97.31 214 GLU A CA 1
ATOM 1620 C C . GLU A 1 214 ? -20.857 -8.485 22.377 1.00 97.31 214 GLU A C 1
ATOM 1622 O O . GLU A 1 214 ? -20.047 -7.925 21.643 1.00 97.31 214 GLU A O 1
ATOM 1627 N N . ALA A 1 215 ? -21.055 -8.095 23.643 1.00 97.69 215 ALA A N 1
ATOM 1628 C CA . ALA A 1 215 ? -20.375 -6.946 24.240 1.00 97.69 215 ALA A CA 1
ATOM 1629 C C . ALA A 1 215 ? -18.856 -7.149 24.353 1.00 97.69 215 ALA A C 1
ATOM 1631 O O . ALA A 1 215 ? -18.102 -6.249 23.983 1.00 97.69 215 ALA A O 1
ATOM 1632 N N . ILE A 1 216 ? -18.408 -8.329 24.798 1.00 97.88 216 ILE A N 1
ATOM 1633 C CA . ILE A 1 216 ? -16.987 -8.714 24.858 1.00 97.88 216 ILE A CA 1
ATOM 1634 C C . ILE A 1 216 ? -16.378 -8.701 23.452 1.00 97.88 216 ILE A C 1
ATOM 1636 O O . ILE A 1 216 ? -15.313 -8.120 23.241 1.00 97.88 216 ILE A O 1
ATOM 1640 N N . GLY A 1 217 ? -17.092 -9.257 22.467 1.00 96.81 217 GLY A N 1
ATOM 1641 C CA . GLY A 1 217 ? -16.674 -9.321 21.066 1.00 96.81 217 GLY A CA 1
ATOM 1642 C C . GLY A 1 217 ? -16.449 -7.960 20.400 1.00 96.81 217 GLY A C 1
ATOM 1643 O O . GLY A 1 217 ? -15.806 -7.885 19.353 1.00 96.81 217 GLY A O 1
ATOM 1644 N N . ARG A 1 218 ? -16.922 -6.858 21.001 1.00 97.00 218 ARG A N 1
ATOM 1645 C CA . ARG A 1 218 ? -16.656 -5.498 20.503 1.00 97.00 218 ARG A CA 1
ATOM 1646 C C . ARG A 1 218 ? -15.238 -5.011 20.799 1.00 97.00 218 ARG A C 1
ATOM 1648 O O . ARG A 1 218 ? -14.842 -4.005 20.214 1.00 97.00 218 ARG A O 1
ATOM 1655 N N . PHE A 1 219 ? -14.491 -5.672 21.683 1.00 97.44 219 PHE A N 1
ATOM 1656 C CA . PHE A 1 219 ? -13.169 -5.229 22.125 1.00 97.44 219 PHE A CA 1
ATOM 1657 C C . PHE A 1 219 ? -12.078 -6.186 21.659 1.00 97.44 219 PHE A C 1
ATOM 1659 O O . PHE A 1 219 ? -11.966 -7.319 22.133 1.00 97.44 219 PHE A O 1
ATOM 1666 N N . ARG A 1 220 ? -11.200 -5.697 20.781 1.00 97.19 220 ARG A N 1
ATOM 1667 C CA . ARG A 1 220 ? -10.019 -6.452 20.337 1.00 97.19 220 ARG A CA 1
ATOM 1668 C C . ARG A 1 220 ? -9.084 -6.775 21.501 1.00 97.19 220 ARG A C 1
ATOM 1670 O O . ARG A 1 220 ? -8.582 -7.882 21.574 1.00 97.19 220 ARG A O 1
ATOM 1677 N N . ALA A 1 221 ? -8.949 -5.868 22.472 1.00 96.25 221 ALA A N 1
ATOM 1678 C CA . ALA A 1 221 ? -8.150 -6.085 23.684 1.00 96.25 221 ALA A CA 1
ATOM 1679 C C . ALA A 1 221 ? -8.557 -7.328 24.498 1.00 96.25 221 ALA A C 1
ATOM 1681 O O . ALA A 1 221 ? -7.718 -7.900 25.186 1.00 96.25 221 ALA A O 1
ATOM 1682 N N . LEU A 1 222 ? -9.825 -7.746 24.412 1.00 96.75 222 LEU A N 1
ATOM 1683 C CA . LEU A 1 222 ? -10.347 -8.912 25.131 1.00 96.75 222 LEU A CA 1
ATOM 1684 C C . LEU A 1 222 ? -10.378 -10.184 24.275 1.00 96.75 222 LEU A C 1
ATOM 1686 O O . LEU A 1 222 ? -10.405 -11.287 24.811 1.00 96.75 222 LEU A O 1
ATOM 1690 N N . THR A 1 223 ? -10.405 -10.040 22.951 1.00 95.69 223 THR A N 1
ATOM 1691 C CA . THR A 1 223 ? -10.546 -11.159 22.003 1.00 95.69 223 THR A CA 1
ATOM 1692 C C . THR A 1 223 ? -9.230 -11.548 21.333 1.00 95.69 223 THR A C 1
ATOM 1694 O O . THR A 1 223 ? -9.092 -12.669 20.847 1.00 95.69 223 THR A O 1
ATOM 1697 N N . GLU A 1 224 ? -8.243 -10.654 21.342 1.00 95.25 224 GLU A N 1
ATOM 1698 C CA . GLU A 1 224 ? -6.934 -10.838 20.730 1.00 95.25 224 GLU A CA 1
ATOM 1699 C C . GLU A 1 224 ? -5.824 -10.661 21.779 1.00 95.25 224 GLU A C 1
ATOM 1701 O O . GLU A 1 224 ? -5.592 -9.549 22.268 1.00 95.25 224 GLU A O 1
ATOM 1706 N N . PRO A 1 225 ? -5.091 -11.736 22.120 1.00 91.81 225 PRO A N 1
ATOM 1707 C CA . PRO A 1 225 ? -3.954 -11.646 23.026 1.00 91.81 225 PRO A CA 1
ATOM 1708 C C . PRO A 1 225 ? -2.912 -10.637 22.528 1.00 91.81 225 PRO A C 1
ATOM 1710 O O . PRO A 1 225 ? -2.532 -10.651 21.358 1.00 91.81 225 PRO A O 1
ATOM 1713 N N . HIS A 1 226 ? -2.410 -9.792 23.433 1.00 92.25 226 HIS A N 1
ATOM 1714 C CA . HIS A 1 226 ? -1.388 -8.769 23.149 1.00 92.25 226 HIS A CA 1
ATOM 1715 C C . HIS A 1 226 ? -1.806 -7.686 22.147 1.00 92.25 226 HIS A C 1
ATOM 1717 O O . HIS A 1 226 ? -0.949 -7.017 21.561 1.00 92.25 226 HIS A O 1
ATOM 1723 N N . TYR A 1 227 ? -3.109 -7.488 21.954 1.00 95.12 227 TYR A N 1
ATOM 1724 C CA . TYR A 1 227 ? -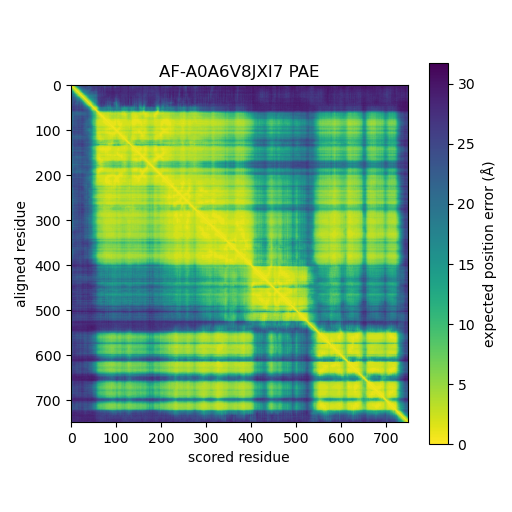3.602 -6.393 21.139 1.00 95.12 227 TYR A CA 1
ATOM 1725 C C . TYR A 1 227 ? -3.057 -5.041 21.626 1.00 95.12 227 TYR A C 1
ATOM 1727 O O . TYR A 1 227 ? -3.104 -4.707 22.811 1.00 95.12 227 TYR A O 1
ATOM 1735 N N . THR A 1 228 ? -2.561 -4.244 20.680 1.00 94.50 228 THR A N 1
ATOM 1736 C CA . THR A 1 228 ? -2.159 -2.855 20.904 1.00 94.50 228 THR A CA 1
ATOM 1737 C C . THR A 1 228 ? -2.828 -1.970 19.854 1.00 94.50 228 THR A C 1
ATOM 1739 O O . THR A 1 228 ? -2.823 -2.331 18.672 1.00 94.50 228 THR A O 1
ATOM 1742 N N . PRO A 1 229 ? -3.407 -0.817 20.244 1.00 94.50 229 PRO A N 1
ATOM 1743 C CA . PRO A 1 229 ? -3.980 0.118 19.287 1.00 94.50 229 PRO A CA 1
ATOM 1744 C C . PRO A 1 229 ? -2.981 0.519 18.202 1.00 94.50 229 PRO A C 1
ATOM 1746 O O . PRO A 1 229 ? -1.839 0.865 18.523 1.00 94.50 229 PRO A O 1
ATOM 1749 N N . PRO A 1 230 ? -3.386 0.517 16.920 1.00 96.25 230 PRO A N 1
ATOM 1750 C CA . PRO A 1 230 ? -2.474 0.870 15.849 1.00 96.25 230 PRO A CA 1
ATOM 1751 C C . PRO A 1 230 ? -2.092 2.352 15.926 1.00 96.25 230 PRO A C 1
ATOM 1753 O O . PRO A 1 230 ? -2.894 3.216 16.289 1.00 96.25 230 PRO A O 1
ATOM 1756 N N . ALA A 1 231 ? -0.855 2.663 15.539 1.00 95.81 231 ALA A N 1
ATOM 1757 C CA . ALA A 1 231 ? -0.431 4.039 15.302 1.00 95.81 231 ALA A CA 1
ATOM 1758 C C . ALA A 1 231 ? -1.078 4.597 14.020 1.00 95.81 231 ALA A C 1
ATOM 1760 O O . ALA A 1 231 ? -1.599 3.851 13.192 1.00 95.81 231 ALA A O 1
ATOM 1761 N N . ALA A 1 232 ? -1.016 5.918 13.821 1.00 94.50 232 ALA A N 1
ATOM 1762 C CA . ALA A 1 232 ? -1.496 6.534 12.585 1.00 94.50 232 ALA A CA 1
ATOM 1763 C C . ALA A 1 232 ? -0.753 5.976 11.346 1.00 94.50 232 ALA A C 1
ATOM 1765 O O . ALA A 1 232 ? 0.472 5.824 11.391 1.00 94.50 232 ALA A O 1
ATOM 1766 N N . PRO A 1 233 ? -1.454 5.718 10.223 1.00 96.12 233 PRO A N 1
ATOM 1767 C CA . PRO A 1 233 ? -2.862 6.053 9.958 1.00 96.12 233 PRO A CA 1
ATOM 1768 C C . PRO A 1 233 ? -3.896 5.025 10.459 1.00 96.12 233 PRO A C 1
ATOM 1770 O O . PRO A 1 233 ? -5.090 5.277 10.343 1.00 96.12 233 PRO A O 1
ATOM 1773 N N . GLY A 1 234 ? -3.466 3.896 11.022 1.00 97.19 234 GLY A N 1
ATOM 1774 C CA . GLY A 1 234 ? -4.310 2.773 11.439 1.00 97.19 234 GLY A CA 1
ATOM 1775 C C . GLY A 1 234 ? -3.822 1.454 10.838 1.00 97.19 234 GLY A C 1
ATOM 1776 O O . GLY A 1 234 ? -2.720 1.384 10.289 1.00 97.19 234 GLY A O 1
ATOM 1777 N N . ALA A 1 235 ? -4.645 0.411 10.920 1.00 97.75 235 ALA A N 1
ATOM 1778 C CA . ALA A 1 235 ? -4.333 -0.919 10.406 1.00 97.75 235 ALA A CA 1
ATOM 1779 C C . ALA A 1 235 ? -5.488 -1.521 9.593 1.00 97.75 235 ALA A C 1
ATOM 1781 O O . ALA A 1 235 ? -6.664 -1.336 9.903 1.00 97.75 235 ALA A O 1
ATOM 1782 N N . CYS A 1 236 ? -5.128 -2.278 8.555 1.00 98.25 236 CYS A N 1
ATOM 1783 C CA . CYS A 1 236 ? -6.039 -3.154 7.826 1.00 98.25 236 CYS A CA 1
ATOM 1784 C C . CYS A 1 236 ? -6.045 -4.523 8.521 1.00 98.25 236 CYS A C 1
ATOM 1786 O O . CYS A 1 236 ? -4.987 -5.125 8.699 1.00 98.25 236 CYS A O 1
ATOM 1788 N N . VAL A 1 237 ? -7.217 -5.006 8.924 1.00 97.94 237 VAL A N 1
ATOM 1789 C CA . VAL A 1 237 ? -7.406 -6.232 9.707 1.00 97.94 237 VAL A CA 1
ATOM 1790 C C . VAL A 1 237 ? -8.030 -7.291 8.805 1.00 97.94 237 VAL A C 1
ATOM 1792 O O . VAL A 1 237 ? -9.227 -7.268 8.528 1.00 97.94 237 VAL A O 1
ATOM 1795 N N . LEU A 1 238 ? -7.206 -8.216 8.306 1.00 97.19 238 LEU A N 1
ATOM 1796 C CA . LEU A 1 238 ? -7.652 -9.245 7.357 1.00 97.19 238 LEU A CA 1
ATOM 1797 C C . LEU A 1 238 ? -8.250 -10.491 8.013 1.00 97.19 238 LEU A C 1
ATOM 1799 O O . LEU A 1 238 ? -8.969 -11.225 7.335 1.00 97.19 238 LEU A O 1
ATOM 1803 N N . ALA A 1 239 ? -7.907 -10.741 9.279 1.00 95.62 239 ALA A N 1
ATOM 1804 C CA . ALA A 1 239 ? -8.316 -11.926 10.032 1.00 95.62 239 ALA A CA 1
ATOM 1805 C C . ALA A 1 239 ? -9.743 -11.829 10.593 1.00 95.62 239 ALA A C 1
ATOM 1807 O O . ALA A 1 239 ? -10.292 -12.835 11.026 1.00 95.62 239 ALA A O 1
ATOM 1808 N N . ALA A 1 240 ? -10.324 -10.631 10.594 1.00 95.38 240 ALA A N 1
ATOM 1809 C CA . ALA A 1 240 ? -11.664 -10.391 11.096 1.00 95.38 240 ALA A CA 1
ATOM 1810 C C . ALA A 1 240 ? -12.712 -10.427 9.976 1.00 95.38 240 ALA A C 1
ATOM 1812 O O . ALA A 1 240 ? -12.380 -10.349 8.787 1.00 95.38 240 ALA A O 1
ATOM 1813 N N . GLU A 1 241 ? -13.985 -10.495 10.368 1.00 96.62 241 GLU A N 1
ATOM 1814 C CA . GLU A 1 241 ? -15.108 -10.437 9.433 1.00 96.62 241 GLU A CA 1
ATOM 1815 C C . GLU A 1 241 ? -15.104 -9.102 8.679 1.00 96.62 241 GLU A C 1
ATOM 1817 O O . GLU A 1 241 ? -15.037 -8.061 9.341 1.00 96.62 241 GLU A O 1
ATOM 1822 N N . PRO A 1 242 ? -15.162 -9.091 7.330 1.00 97.94 242 PRO A N 1
ATOM 1823 C CA . PRO A 1 242 ? -15.067 -7.868 6.535 1.00 97.94 242 PRO A CA 1
ATOM 1824 C C . PRO A 1 242 ? -16.118 -6.815 6.899 1.00 97.94 242 PRO A C 1
ATOM 1826 O O . PRO A 1 242 ? -17.274 -7.130 7.180 1.00 97.94 242 PRO A O 1
ATOM 1829 N N . GLY A 1 243 ? -15.735 -5.539 6.828 1.00 97.69 243 GLY A N 1
ATOM 1830 C CA . GLY A 1 243 ? -16.630 -4.420 7.119 1.00 97.69 243 GLY A CA 1
ATOM 1831 C C . GLY A 1 243 ? -16.588 -3.916 8.553 1.00 97.69 243 GLY A C 1
ATOM 1832 O O . GLY A 1 243 ? -17.137 -2.849 8.819 1.00 97.69 243 GLY A O 1
ATOM 1833 N N . GLN A 1 244 ? -15.935 -4.616 9.474 1.00 97.50 244 GLN A N 1
ATOM 1834 C CA . GLN A 1 244 ? -15.810 -4.154 10.852 1.00 97.50 244 GLN A CA 1
ATOM 1835 C C . GLN A 1 244 ? -14.863 -2.949 10.945 1.00 97.50 244 GLN A C 1
ATOM 1837 O O . GLN A 1 244 ? -13.795 -2.916 10.330 1.00 97.50 244 GLN A O 1
ATOM 1842 N N . VAL A 1 245 ? -15.274 -1.936 11.707 1.00 97.25 245 VAL A N 1
ATOM 1843 C CA . VAL A 1 245 ? -14.501 -0.712 11.918 1.00 97.25 245 VAL A CA 1
ATOM 1844 C C . VAL A 1 245 ? -14.325 -0.467 13.409 1.00 97.25 245 VAL A C 1
ATOM 1846 O O . VAL A 1 245 ? -15.293 -0.188 14.126 1.00 97.25 245 VAL A O 1
ATOM 1849 N N . TRP A 1 246 ? -13.076 -0.533 13.859 1.00 97.06 246 TRP A N 1
ATOM 1850 C CA . TRP A 1 246 ? -12.670 -0.217 15.221 1.00 97.06 246 TRP A CA 1
ATOM 1851 C C . TRP A 1 246 ? -11.998 1.149 15.304 1.00 97.06 246 TRP A C 1
ATOM 1853 O O . TRP A 1 246 ? -11.384 1.620 14.348 1.00 97.06 246 TRP A O 1
ATOM 1863 N N . ILE A 1 247 ? -12.091 1.774 16.475 1.00 95.31 247 ILE A N 1
ATOM 1864 C CA . ILE A 1 247 ? -11.251 2.914 16.845 1.00 95.31 247 ILE A CA 1
ATOM 1865 C C . ILE A 1 247 ? -10.543 2.549 18.141 1.00 95.31 247 ILE A C 1
ATOM 1867 O O . ILE A 1 247 ? -11.177 2.422 19.190 1.00 95.31 247 ILE A O 1
ATOM 1871 N N . GLY A 1 248 ? -9.231 2.350 18.062 1.00 94.44 248 GLY A N 1
ATOM 1872 C CA . GLY A 1 248 ? -8.438 1.868 19.183 1.00 94.44 248 GLY A CA 1
ATOM 1873 C C . GLY A 1 248 ? -8.898 0.500 19.684 1.00 94.44 248 GLY A C 1
ATOM 1874 O O . GLY A 1 248 ? -8.767 0.216 20.870 1.00 94.44 248 GLY A O 1
ATOM 1875 N N . GLY A 1 249 ? -9.421 -0.350 18.797 1.00 95.69 249 GLY A N 1
ATOM 1876 C CA . GLY A 1 249 ? -9.844 -1.713 19.135 1.00 95.69 249 GLY A CA 1
ATOM 1877 C C . GLY A 1 249 ? -11.260 -1.841 19.683 1.00 95.69 249 GLY A C 1
ATOM 1878 O O . GLY A 1 249 ? -11.655 -2.946 20.045 1.00 95.69 249 GLY A O 1
ATOM 1879 N N . VAL A 1 250 ? -12.036 -0.754 19.722 1.00 95.12 250 VAL A N 1
ATOM 1880 C CA . VAL A 1 250 ? -13.462 -0.769 20.088 1.00 95.12 250 VAL A CA 1
ATOM 1881 C C . VAL A 1 250 ? -14.316 -0.740 18.827 1.00 95.12 250 VAL A C 1
ATOM 1883 O O . VAL A 1 250 ? -14.166 0.173 18.019 1.00 95.12 250 VAL A O 1
ATOM 1886 N N . LEU A 1 251 ? -15.208 -1.718 18.648 1.00 95.75 251 LEU A N 1
ATOM 1887 C CA . LEU A 1 251 ? -16.046 -1.850 17.455 1.00 95.75 251 LEU A CA 1
ATOM 1888 C C . LEU A 1 251 ? -17.116 -0.757 17.433 1.00 95.75 251 LEU A C 1
ATOM 1890 O O . LEU A 1 251 ? -18.105 -0.809 18.179 1.00 95.75 251 LEU A O 1
ATOM 1894 N N . VAL A 1 252 ? -16.933 0.204 16.533 1.00 93.81 252 VAL A N 1
ATOM 1895 C CA . VAL A 1 252 ? -17.814 1.366 16.389 1.00 93.81 252 VAL A CA 1
ATOM 1896 C C . VAL A 1 252 ? -18.915 1.087 15.373 1.00 93.81 252 VAL A C 1
ATOM 1898 O O . VAL A 1 252 ? -20.077 1.395 15.628 1.00 93.81 252 VAL A O 1
ATOM 1901 N N . ASN A 1 253 ? -18.571 0.489 14.228 1.00 94.06 253 ASN A N 1
ATOM 1902 C CA . ASN A 1 253 ? -19.526 0.247 13.148 1.00 94.06 253 ASN A CA 1
ATOM 1903 C C . ASN A 1 253 ? -19.173 -1.007 12.328 1.00 94.06 253 ASN A C 1
ATOM 1905 O O . ASN A 1 253 ? -18.041 -1.482 12.358 1.00 94.06 253 ASN A O 1
ATOM 1909 N N . THR A 1 254 ? -20.145 -1.536 11.584 1.00 95.56 254 THR A N 1
ATOM 1910 C CA . THR A 1 254 ? -19.949 -2.584 10.573 1.00 95.56 254 THR A CA 1
ATOM 1911 C C . THR A 1 254 ? -20.538 -2.111 9.249 1.00 95.56 254 THR A C 1
ATOM 1913 O O . THR A 1 254 ? -21.719 -1.782 9.174 1.00 95.56 254 THR A O 1
ATOM 1916 N N . ILE A 1 255 ? -19.714 -2.056 8.204 1.00 96.06 255 ILE A N 1
ATOM 1917 C CA . ILE A 1 255 ? -20.064 -1.531 6.883 1.00 96.06 255 ILE A CA 1
ATOM 1918 C C . ILE A 1 255 ? -20.096 -2.676 5.869 1.00 96.06 255 ILE A C 1
ATOM 1920 O O . ILE A 1 255 ? -19.042 -3.157 5.444 1.00 96.06 255 ILE A O 1
ATOM 1924 N N . PRO A 1 256 ? -21.293 -3.097 5.427 1.00 96.56 256 PRO A N 1
ATOM 1925 C CA . PRO A 1 256 ? -21.427 -4.209 4.501 1.00 96.56 256 PRO A CA 1
ATOM 1926 C C . PRO A 1 256 ? -20.733 -3.974 3.152 1.00 96.56 256 PRO A C 1
ATOM 1928 O O . PRO A 1 256 ? -20.922 -2.956 2.472 1.00 96.56 256 PRO A O 1
ATOM 1931 N N . GLY A 1 257 ? -19.991 -4.987 2.709 1.00 96.81 257 GLY A N 1
ATOM 1932 C CA . GLY A 1 257 ? -19.365 -5.033 1.390 1.00 96.81 257 GLY A CA 1
ATOM 1933 C C . GLY A 1 257 ? -18.004 -4.349 1.285 1.00 96.81 257 GLY A C 1
ATOM 1934 O O . GLY A 1 257 ? -17.504 -4.246 0.168 1.00 96.81 257 GLY A O 1
ATOM 1935 N N . LEU A 1 258 ? -17.408 -3.886 2.391 1.00 98.12 258 LEU A N 1
ATOM 1936 C CA . LEU A 1 258 ? -15.954 -3.688 2.417 1.00 98.12 258 LEU A CA 1
ATOM 1937 C C . LEU A 1 258 ? -15.264 -5.052 2.278 1.00 98.12 258 LEU A C 1
ATOM 1939 O O . LEU A 1 258 ? -15.768 -6.065 2.764 1.00 98.12 258 LEU A O 1
ATOM 1943 N N . LEU A 1 259 ? -14.122 -5.080 1.599 1.00 98.38 259 LEU A N 1
ATOM 1944 C CA . LEU A 1 259 ? -13.320 -6.281 1.396 1.00 98.38 259 LEU A CA 1
ATOM 1945 C C . LEU A 1 259 ? -12.510 -6.656 2.641 1.00 98.38 259 LEU A C 1
ATOM 1947 O O . LEU A 1 259 ? -12.168 -7.829 2.806 1.00 98.38 259 LEU A O 1
ATOM 1951 N N . ALA A 1 260 ? -12.185 -5.685 3.493 1.00 98.38 260 ALA A N 1
ATOM 1952 C CA . ALA A 1 260 ? -11.452 -5.881 4.739 1.00 98.38 260 ALA A CA 1
ATOM 1953 C C . ALA A 1 260 ? -12.098 -5.123 5.909 1.00 98.38 260 ALA A C 1
ATOM 1955 O O . ALA A 1 260 ? -13.124 -4.455 5.757 1.00 98.38 260 ALA A O 1
ATOM 1956 N N . SER A 1 261 ? -11.481 -5.250 7.079 1.00 98.44 261 SER A N 1
ATOM 1957 C CA . SER A 1 261 ? -11.851 -4.522 8.291 1.00 98.44 261 SER A CA 1
ATOM 1958 C C . SER A 1 261 ? -10.727 -3.583 8.705 1.00 98.44 261 SER A C 1
ATOM 1960 O O . SER A 1 261 ? -9.587 -3.729 8.256 1.00 98.44 261 SER A O 1
ATOM 1962 N N . TYR A 1 262 ? -11.044 -2.577 9.513 1.00 98.31 262 TYR A N 1
ATOM 1963 C CA . TYR A 1 262 ? -10.145 -1.448 9.749 1.00 98.31 262 TYR A CA 1
ATOM 1964 C C . TYR A 1 262 ? -10.119 -1.057 11.209 1.00 98.31 262 TYR A C 1
ATOM 1966 O O . TYR A 1 262 ? -11.164 -0.859 11.816 1.00 98.31 262 TYR A O 1
ATOM 1974 N N . ASP A 1 263 ? -8.919 -0.887 11.748 1.00 97.81 263 ASP A N 1
ATOM 1975 C CA . ASP A 1 263 ? -8.721 -0.372 13.094 1.00 97.81 263 ASP A CA 1
ATOM 1976 C C . ASP A 1 263 ? -8.001 0.969 13.019 1.00 97.81 263 ASP A C 1
ATOM 1978 O O . ASP A 1 263 ? -6.855 1.071 12.570 1.00 97.81 263 ASP A O 1
ATOM 1982 N N . LEU A 1 264 ? -8.720 2.022 13.387 1.00 96.81 264 LEU A N 1
ATOM 1983 C CA . LEU A 1 264 ? -8.220 3.383 13.385 1.00 96.81 264 LEU A CA 1
ATOM 1984 C C . LEU A 1 264 ? -7.463 3.654 14.690 1.00 96.81 264 LEU A C 1
ATOM 1986 O O . LEU A 1 264 ? -7.804 3.100 15.738 1.00 96.81 264 LEU A O 1
ATOM 1990 N N . PRO A 1 265 ? -6.460 4.547 14.675 1.00 95.19 265 PRO A N 1
ATOM 1991 C CA . PRO A 1 265 ? -5.747 4.907 15.888 1.00 95.19 265 PRO A CA 1
ATOM 1992 C C . PRO A 1 265 ? -6.692 5.536 16.911 1.00 95.19 265 PRO A C 1
ATOM 1994 O O . PRO A 1 265 ? -7.681 6.189 16.576 1.00 95.19 265 PRO A O 1
ATOM 1997 N N . LEU A 1 266 ? -6.319 5.431 18.182 1.00 89.81 266 LEU A N 1
ATOM 1998 C CA . LEU A 1 266 ? -7.079 5.986 19.301 1.00 89.81 266 LEU A CA 1
ATOM 1999 C C . LEU A 1 266 ? -7.220 7.524 19.235 1.00 89.81 266 LEU A C 1
ATOM 2001 O O . LEU A 1 266 ? -8.153 8.096 19.790 1.00 89.81 266 LEU A O 1
ATOM 2005 N N . THR A 1 267 ? -6.332 8.210 18.509 1.00 89.44 267 THR A N 1
ATOM 2006 C CA . THR A 1 267 ? -6.440 9.649 18.205 1.00 89.44 267 THR A CA 1
ATOM 2007 C C . THR A 1 267 ? -7.570 9.973 17.216 1.00 89.44 267 THR A C 1
ATOM 2009 O O . THR A 1 267 ? -8.034 11.111 17.156 1.00 89.44 267 THR A O 1
ATOM 2012 N N . GLY A 1 268 ? -8.076 8.974 16.487 1.00 84.25 268 GLY A N 1
ATOM 2013 C CA . GLY A 1 268 ? -9.224 9.058 15.583 1.00 84.25 268 GLY A CA 1
ATOM 2014 C C . GLY A 1 268 ? -10.584 9.147 16.285 1.00 84.25 268 GLY A C 1
ATOM 2015 O O . GLY A 1 268 ? -11.610 9.182 15.619 1.00 84.25 268 GLY A O 1
ATOM 2016 N N . LYS A 1 269 ? -10.632 9.231 17.622 1.00 84.06 269 LYS A N 1
ATOM 2017 C CA . LYS A 1 269 ? -11.885 9.369 18.392 1.00 84.06 269 LYS A CA 1
ATOM 2018 C C . LYS A 1 269 ? -12.740 10.579 18.015 1.00 84.06 269 LYS A C 1
ATOM 2020 O O . LYS A 1 269 ? -13.927 10.570 18.294 1.00 84.06 269 LYS A O 1
ATOM 2025 N N . HIS A 1 270 ? -12.166 11.615 17.417 1.00 85.94 270 HIS A N 1
ATOM 2026 C CA . HIS A 1 270 ? -12.921 12.784 16.962 1.00 85.94 270 HIS A CA 1
ATOM 2027 C C . HIS A 1 270 ? -13.762 12.503 15.701 1.00 85.94 270 HIS A C 1
ATOM 2029 O O . HIS A 1 270 ? -14.604 13.317 15.341 1.00 85.94 270 HIS A O 1
ATOM 2035 N N . LEU A 1 271 ? -13.545 11.358 15.039 1.00 86.56 271 LEU A N 1
ATOM 2036 C CA . LEU A 1 271 ? -14.268 10.948 13.829 1.00 86.56 271 LEU A CA 1
ATOM 2037 C C . LEU A 1 271 ? -15.622 10.287 14.123 1.00 86.56 271 LEU A C 1
ATOM 2039 O O . LEU A 1 271 ? -16.417 10.065 13.210 1.00 86.56 271 LEU A O 1
ATOM 2043 N N . GLN A 1 272 ? -15.866 9.937 15.384 1.00 86.81 272 GLN A N 1
ATOM 2044 C CA . GLN A 1 272 ? -17.092 9.299 15.852 1.00 86.81 272 GLN A CA 1
ATOM 2045 C C . GLN A 1 272 ? -17.984 10.313 16.573 1.00 86.81 272 GLN A C 1
ATOM 2047 O O . GLN A 1 272 ? -17.512 11.281 17.170 1.00 86.81 272 GLN A O 1
ATOM 2052 N N . ASN A 1 273 ? -19.292 10.072 16.548 1.00 85.75 273 ASN A N 1
ATOM 2053 C CA . ASN A 1 273 ? -20.224 10.818 17.386 1.00 85.75 273 ASN A CA 1
ATOM 2054 C C . ASN A 1 273 ? -19.955 10.563 18.885 1.00 85.75 273 ASN A C 1
ATOM 2056 O O . ASN A 1 273 ? -19.318 9.575 19.254 1.00 85.75 273 ASN A O 1
ATOM 2060 N N . ARG A 1 274 ? -20.506 11.424 19.762 1.00 79.81 274 ARG A N 1
ATOM 2061 C CA . ARG A 1 274 ? -20.446 11.294 21.242 1.00 79.81 274 ARG A CA 1
ATOM 2062 C C . ARG A 1 274 ? -20.715 9.864 21.721 1.00 79.81 274 ARG A C 1
ATOM 2064 O O . ARG A 1 274 ? -20.130 9.368 22.675 1.00 79.81 274 ARG A O 1
ATOM 2071 N N . ASP A 1 275 ? -21.621 9.231 21.003 1.00 77.62 275 ASP A N 1
ATOM 2072 C CA . ASP A 1 275 ? -22.238 7.959 21.282 1.00 77.62 275 ASP A CA 1
ATOM 2073 C C . ASP A 1 275 ? -21.442 6.748 20.730 1.00 77.62 275 ASP A C 1
ATOM 2075 O O . ASP A 1 275 ? -21.809 5.610 21.009 1.00 77.62 275 ASP A O 1
ATOM 2079 N N . ARG A 1 276 ? -20.354 6.956 19.976 1.00 81.81 276 ARG A N 1
ATOM 2080 C CA . ARG A 1 276 ? -19.507 5.900 19.374 1.00 81.81 276 ARG A CA 1
ATOM 2081 C C . ARG A 1 276 ? -20.281 4.853 18.565 1.00 81.81 276 ARG A C 1
ATOM 2083 O O . ARG A 1 276 ? -20.008 3.659 18.627 1.00 81.81 276 ARG A O 1
ATOM 2090 N N . THR A 1 277 ? -21.283 5.307 17.825 1.00 79.56 277 THR A N 1
ATOM 2091 C CA . THR A 1 277 ? -22.144 4.456 16.980 1.00 79.56 277 THR A CA 1
ATOM 2092 C C . THR A 1 277 ? -22.100 4.840 15.516 1.00 79.56 277 THR A C 1
ATOM 2094 O O . THR A 1 277 ? -22.433 4.036 14.651 1.00 79.56 277 THR A O 1
ATOM 2097 N N . VAL A 1 278 ? -21.706 6.076 15.229 1.00 85.94 278 VAL A N 1
ATOM 2098 C CA . VAL A 1 278 ? -21.646 6.610 13.876 1.00 85.94 278 VAL A CA 1
ATOM 2099 C C . VAL A 1 278 ? -20.274 7.225 13.692 1.00 85.94 278 VAL A C 1
ATOM 2101 O O . VAL A 1 278 ? -19.840 8.029 14.516 1.00 85.94 278 VAL A O 1
ATOM 2104 N N . ILE A 1 279 ? -19.612 6.839 12.608 1.00 89.56 279 ILE A N 1
ATOM 2105 C CA . ILE A 1 279 ? -18.395 7.484 12.121 1.00 89.56 279 ILE A CA 1
ATOM 2106 C C . ILE A 1 279 ? -18.800 8.358 10.941 1.00 89.56 279 ILE A C 1
ATOM 2108 O O . ILE A 1 279 ? -19.596 7.926 10.102 1.00 89.56 279 ILE A O 1
ATOM 2112 N N . ASP A 1 280 ? -18.260 9.572 10.876 1.00 92.69 280 ASP A N 1
ATOM 2113 C CA . ASP A 1 280 ? -18.413 10.420 9.698 1.00 92.69 280 ASP A CA 1
ATOM 2114 C C . ASP A 1 280 ? -17.906 9.685 8.445 1.00 92.69 280 ASP A C 1
ATOM 2116 O O . ASP A 1 280 ? -16.756 9.244 8.379 1.00 92.69 280 ASP A O 1
ATOM 2120 N N . ALA A 1 281 ? -18.774 9.531 7.442 1.00 92.94 281 ALA A N 1
ATOM 2121 C CA . ALA A 1 281 ? -18.479 8.714 6.268 1.00 92.94 281 ALA A CA 1
ATOM 2122 C C . ALA A 1 281 ? -17.287 9.257 5.461 1.00 92.94 281 ALA A C 1
ATOM 2124 O O . ALA A 1 281 ? -16.485 8.473 4.950 1.00 92.94 281 ALA A O 1
ATOM 2125 N N . GLY A 1 282 ? -17.150 10.587 5.369 1.00 95.00 282 GLY A N 1
ATOM 2126 C CA . GLY A 1 282 ? -16.030 11.235 4.682 1.00 95.00 282 GLY A CA 1
ATOM 2127 C C . GLY A 1 282 ? -14.701 10.967 5.382 1.00 95.00 282 GLY A C 1
ATOM 2128 O O . GLY A 1 282 ? -13.734 10.552 4.746 1.00 95.00 282 GLY A O 1
ATOM 2129 N N . SER A 1 283 ? -14.687 11.117 6.702 1.00 93.50 283 SER A N 1
ATOM 2130 C CA . SER A 1 283 ? -13.522 10.848 7.538 1.00 93.50 283 SER A CA 1
ATOM 2131 C C . SER A 1 283 ? -13.111 9.381 7.516 1.00 93.50 283 SER A C 1
ATOM 2133 O O . SER A 1 283 ? -11.926 9.072 7.410 1.00 93.50 283 SER A O 1
ATOM 2135 N N . LEU A 1 284 ? -14.080 8.463 7.574 1.00 94.50 284 LEU A N 1
ATOM 2136 C CA . LEU A 1 284 ? -13.798 7.036 7.484 1.00 94.50 284 LEU A CA 1
ATOM 2137 C C . LEU A 1 284 ? -13.192 6.667 6.133 1.00 94.50 284 LEU A C 1
ATOM 2139 O O . LEU A 1 284 ? -12.211 5.930 6.080 1.00 94.50 284 LEU A O 1
ATOM 2143 N N . ARG A 1 285 ? -13.763 7.190 5.045 1.00 96.38 285 ARG A N 1
ATOM 2144 C CA . ARG A 1 285 ? -13.221 7.010 3.700 1.00 96.38 285 ARG A CA 1
ATOM 2145 C C . ARG A 1 285 ? -11.759 7.436 3.637 1.00 96.38 285 ARG A C 1
ATOM 2147 O O . ARG A 1 285 ? -10.938 6.692 3.106 1.00 96.38 285 ARG A O 1
ATOM 2154 N N . ASP A 1 286 ? -11.444 8.618 4.154 1.00 96.06 286 ASP A N 1
ATOM 2155 C CA . ASP A 1 286 ? -10.091 9.162 4.081 1.00 96.06 286 ASP A CA 1
ATOM 2156 C C . ASP A 1 286 ? -9.120 8.351 4.964 1.00 96.06 286 ASP A C 1
ATOM 2158 O O . ASP A 1 286 ? -8.029 8.008 4.510 1.00 96.06 286 ASP A O 1
ATOM 2162 N N . ALA A 1 287 ? -9.553 7.906 6.150 1.00 96.31 287 ALA A N 1
ATOM 2163 C CA . ALA A 1 287 ? -8.765 7.025 7.014 1.00 96.31 287 ALA A CA 1
ATOM 2164 C C . ALA A 1 287 ? -8.490 5.646 6.380 1.00 96.31 287 ALA A C 1
ATOM 2166 O O . ALA A 1 287 ? -7.342 5.203 6.335 1.00 96.31 287 ALA A O 1
ATOM 2167 N N . VAL A 1 288 ? -9.517 4.976 5.840 1.00 97.88 288 VAL A N 1
ATOM 2168 C CA . VAL A 1 288 ? -9.375 3.683 5.140 1.00 97.88 288 VAL A CA 1
ATOM 2169 C C . VAL A 1 288 ? -8.424 3.819 3.953 1.00 97.88 288 VAL A C 1
ATOM 2171 O O . VAL A 1 288 ? -7.514 3.005 3.771 1.00 97.88 288 VAL A O 1
ATOM 2174 N N . ARG A 1 289 ? -8.589 4.884 3.167 1.00 97.62 289 ARG A N 1
ATOM 2175 C CA . ARG A 1 289 ? -7.725 5.190 2.030 1.00 97.62 289 ARG A CA 1
ATOM 2176 C C . ARG A 1 289 ? -6.275 5.392 2.458 1.00 97.62 289 ARG A C 1
ATOM 2178 O O . ARG A 1 289 ? -5.396 4.852 1.793 1.00 97.62 289 ARG A O 1
ATOM 2185 N N . ASP A 1 290 ? -6.015 6.113 3.544 1.00 97.31 290 ASP A N 1
ATOM 2186 C CA . ASP A 1 290 ? -4.660 6.341 4.054 1.00 97.31 290 ASP A CA 1
ATOM 2187 C C . ASP A 1 290 ? -4.011 5.054 4.580 1.00 97.31 290 ASP A C 1
ATOM 2189 O O . ASP A 1 290 ? -2.843 4.786 4.278 1.00 97.31 290 ASP A O 1
ATOM 2193 N N . ILE A 1 291 ? -4.761 4.214 5.300 1.00 98.19 291 ILE A N 1
ATOM 2194 C CA . ILE A 1 291 ? -4.305 2.884 5.737 1.00 98.19 291 ILE A CA 1
ATOM 2195 C C . ILE A 1 291 ? -3.855 2.062 4.524 1.00 98.19 291 ILE A C 1
ATOM 2197 O O . ILE A 1 291 ? -2.730 1.560 4.475 1.00 98.19 291 ILE A O 1
ATOM 2201 N N . LEU A 1 292 ? -4.704 1.963 3.501 1.00 98.50 292 LEU A N 1
ATOM 2202 C CA . LEU A 1 292 ? -4.417 1.146 2.325 1.00 98.50 292 LEU A CA 1
ATOM 2203 C C . LEU A 1 292 ? -3.319 1.755 1.439 1.00 98.50 292 LEU A C 1
ATOM 2205 O O . LEU A 1 292 ? -2.441 1.037 0.959 1.00 98.50 292 LEU A O 1
ATOM 2209 N N . ALA A 1 293 ? -3.305 3.079 1.264 1.00 98.00 293 ALA A N 1
ATOM 2210 C CA . ALA A 1 293 ? -2.322 3.778 0.438 1.00 98.00 293 ALA A CA 1
ATOM 2211 C C . ALA A 1 293 ? -0.904 3.774 1.032 1.00 98.00 293 ALA A C 1
ATOM 2213 O O . ALA A 1 293 ? 0.072 4.039 0.319 1.00 98.00 293 ALA A O 1
ATOM 2214 N N . THR A 1 294 ? -0.781 3.478 2.328 1.00 97.38 294 THR A N 1
ATOM 2215 C CA . THR A 1 294 ? 0.498 3.391 3.041 1.00 97.38 294 THR A CA 1
ATOM 2216 C C . THR A 1 294 ? 0.944 1.960 3.345 1.00 97.38 294 THR A C 1
ATOM 2218 O O . THR A 1 294 ? 2.098 1.767 3.740 1.00 97.38 294 THR A O 1
ATOM 2221 N N . SER A 1 295 ? 0.087 0.962 3.102 1.00 97.81 295 SER A N 1
ATOM 2222 C CA . SER A 1 295 ? 0.375 -0.442 3.393 1.00 97.81 295 SER A CA 1
ATOM 2223 C C . SER A 1 295 ? 1.445 -1.026 2.468 1.00 97.81 295 SER A C 1
ATOM 2225 O O . SER A 1 295 ? 1.348 -0.947 1.247 1.00 97.81 295 SER A O 1
ATOM 2227 N N . GLN A 1 296 ? 2.463 -1.651 3.059 1.00 97.31 296 GLN A N 1
ATOM 2228 C CA . GLN A 1 296 ? 3.485 -2.439 2.351 1.00 97.31 296 GLN A CA 1
ATOM 2229 C C . GLN A 1 296 ? 3.288 -3.951 2.546 1.00 97.31 296 GLN A C 1
ATOM 2231 O O . GLN A 1 296 ? 4.064 -4.745 2.012 1.00 97.31 296 GLN A O 1
ATOM 2236 N N . ASP A 1 297 ? 2.265 -4.340 3.310 1.00 97.62 297 ASP A N 1
ATOM 2237 C CA . ASP A 1 297 ? 1.969 -5.729 3.635 1.00 97.62 297 ASP A CA 1
ATOM 2238 C C . ASP A 1 297 ? 1.530 -6.484 2.372 1.00 97.62 297 ASP A C 1
ATOM 2240 O O . ASP A 1 297 ? 0.536 -6.142 1.727 1.00 97.62 297 ASP A O 1
ATOM 2244 N N . GLN A 1 298 ? 2.287 -7.525 2.017 1.00 98.00 298 GLN A N 1
ATOM 2245 C CA . GLN A 1 298 ? 2.035 -8.340 0.829 1.00 98.00 298 GLN A CA 1
ATOM 2246 C C . GLN A 1 298 ? 0.702 -9.092 0.901 1.00 98.00 298 GLN A C 1
ATOM 2248 O O . GLN A 1 298 ? 0.108 -9.353 -0.144 1.00 98.00 298 GLN A O 1
ATOM 2253 N N . THR A 1 299 ? 0.208 -9.409 2.100 1.00 98.19 299 THR A N 1
ATOM 2254 C CA . THR A 1 299 ? -1.091 -10.070 2.286 1.00 98.19 299 THR A CA 1
ATOM 2255 C C . THR A 1 299 ? -2.241 -9.110 1.984 1.00 98.19 299 THR A C 1
ATOM 2257 O O . THR A 1 299 ? -3.157 -9.461 1.240 1.00 98.19 299 THR A O 1
ATOM 2260 N N . VAL A 1 300 ? -2.146 -7.860 2.457 1.00 98.38 300 VAL A N 1
ATOM 2261 C CA . VAL A 1 300 ? -3.107 -6.789 2.147 1.00 98.38 300 VAL A CA 1
ATOM 2262 C C . VAL A 1 300 ? -3.085 -6.487 0.655 1.00 98.38 300 VAL A C 1
ATOM 2264 O O . VAL A 1 300 ? -4.128 -6.534 0.006 1.00 98.38 300 VAL A O 1
ATOM 2267 N N . ILE A 1 301 ? -1.902 -6.245 0.083 1.00 98.56 301 ILE A N 1
ATOM 2268 C CA . ILE A 1 301 ? -1.747 -6.002 -1.357 1.00 98.56 301 ILE A CA 1
ATOM 2269 C C . ILE A 1 301 ? -2.353 -7.155 -2.161 1.00 98.56 301 ILE A C 1
ATOM 2271 O O . ILE A 1 301 ? -3.137 -6.911 -3.078 1.00 98.56 301 ILE A O 1
ATOM 2275 N N . GLY A 1 302 ? -2.044 -8.399 -1.788 1.00 98.44 302 GLY A N 1
ATOM 2276 C CA . GLY A 1 302 ? -2.551 -9.587 -2.462 1.00 98.44 302 GLY A CA 1
ATOM 2277 C C . GLY A 1 302 ? -4.067 -9.697 -2.434 1.00 98.44 302 GLY A C 1
ATOM 2278 O O . GLY A 1 302 ? -4.661 -9.883 -3.494 1.00 98.44 302 GLY A O 1
ATOM 2279 N N . ARG A 1 303 ? -4.703 -9.492 -1.273 1.00 98.38 303 ARG A N 1
ATOM 2280 C CA . ARG A 1 303 ? -6.169 -9.538 -1.144 1.00 98.38 303 ARG A CA 1
ATOM 2281 C C . ARG A 1 303 ? -6.847 -8.542 -2.083 1.00 98.38 303 ARG A C 1
ATOM 2283 O O . ARG A 1 303 ? -7.737 -8.921 -2.841 1.00 98.38 303 ARG A O 1
ATOM 2290 N N . PHE A 1 304 ? -6.399 -7.285 -2.078 1.00 98.62 304 PHE A N 1
ATOM 2291 C CA . PHE A 1 304 ? -6.994 -6.245 -2.922 1.00 98.62 304 PHE A CA 1
ATOM 2292 C C . PHE A 1 304 ? -6.696 -6.461 -4.406 1.00 98.62 304 PHE A C 1
ATOM 2294 O O . PHE A 1 304 ? -7.603 -6.329 -5.224 1.00 98.62 304 PHE A O 1
ATOM 2301 N N . ALA A 1 305 ? -5.458 -6.817 -4.765 1.00 98.50 305 ALA A N 1
ATOM 2302 C CA . ALA A 1 305 ? -5.069 -7.054 -6.151 1.00 98.50 305 ALA A CA 1
ATOM 2303 C C . ALA A 1 305 ? -5.820 -8.245 -6.761 1.00 98.50 305 ALA A C 1
ATOM 2305 O O . ALA A 1 305 ? -6.373 -8.123 -7.849 1.00 98.50 305 ALA A O 1
ATOM 2306 N N . GLN A 1 306 ? -5.887 -9.380 -6.061 1.00 98.44 306 GLN A N 1
ATOM 2307 C CA . GLN A 1 306 ? -6.593 -10.570 -6.542 1.00 98.44 306 GLN A CA 1
ATOM 2308 C C . GLN A 1 306 ? -8.085 -10.296 -6.726 1.00 98.44 306 GLN A C 1
ATOM 2310 O O . GLN A 1 306 ? -8.633 -10.620 -7.777 1.00 98.44 306 GLN A O 1
ATOM 2315 N N . HIS A 1 307 ? -8.723 -9.637 -5.754 1.00 98.38 307 HIS A N 1
ATOM 2316 C CA . HIS A 1 307 ? -10.151 -9.319 -5.812 1.00 98.38 307 HIS A CA 1
ATOM 2317 C C . HIS A 1 307 ? -10.514 -8.477 -7.039 1.00 98.38 307 HIS A C 1
ATOM 2319 O O . HIS A 1 307 ? -11.419 -8.831 -7.792 1.00 98.38 307 HIS A O 1
ATOM 2325 N N . VAL A 1 308 ? -9.779 -7.390 -7.294 1.00 98.44 308 VAL A N 1
ATOM 2326 C CA . VAL A 1 308 ? -10.079 -6.509 -8.437 1.00 98.44 308 VAL A CA 1
ATOM 2327 C C . VAL A 1 308 ? -9.676 -7.120 -9.776 1.00 98.44 308 VAL A C 1
ATOM 2329 O O . VAL A 1 308 ? -10.357 -6.888 -10.774 1.00 98.44 308 VAL A O 1
ATOM 2332 N N . LEU A 1 309 ? -8.602 -7.919 -9.820 1.00 98.12 309 LEU A N 1
ATOM 2333 C CA . LEU A 1 309 ? -8.179 -8.631 -11.031 1.00 98.12 309 LEU A CA 1
ATOM 2334 C C . LEU A 1 309 ? -9.120 -9.789 -11.393 1.00 98.12 309 LEU A C 1
ATOM 2336 O O . LEU A 1 309 ? -9.234 -10.127 -12.569 1.00 98.12 309 LEU A O 1
ATOM 2340 N N . ALA A 1 310 ? -9.855 -10.333 -10.418 1.00 97.88 310 ALA A N 1
ATOM 2341 C CA . ALA A 1 310 ? -10.978 -11.242 -10.654 1.00 97.88 310 ALA A CA 1
ATOM 2342 C C . ALA A 1 310 ? -12.218 -10.531 -11.239 1.00 97.88 310 ALA A C 1
ATOM 2344 O O . ALA A 1 310 ? -13.201 -11.180 -11.582 1.00 97.88 310 ALA A O 1
ATOM 2345 N N . GLY A 1 311 ? -12.179 -9.200 -11.386 1.00 97.75 311 GLY A N 1
ATOM 2346 C CA . GLY A 1 311 ? -13.260 -8.398 -11.956 1.00 97.75 311 GLY A CA 1
ATOM 2347 C C . GLY A 1 311 ? -14.245 -7.842 -10.930 1.00 97.75 311 GLY A C 1
ATOM 2348 O O . GLY A 1 311 ? -15.172 -7.137 -11.326 1.00 97.75 311 GLY A O 1
ATOM 2349 N N . ASN A 1 312 ? -14.036 -8.093 -9.636 1.00 98.19 312 ASN A N 1
ATOM 2350 C CA . ASN A 1 312 ? -14.919 -7.597 -8.586 1.00 98.19 312 ASN A CA 1
ATOM 2351 C C . ASN A 1 312 ? -14.722 -6.093 -8.338 1.00 98.19 312 ASN A C 1
ATOM 2353 O O . ASN A 1 312 ? -13.627 -5.545 -8.499 1.00 98.19 312 ASN A O 1
ATOM 2357 N N . GLY A 1 313 ? -15.800 -5.419 -7.933 1.00 97.75 313 GLY A N 1
ATOM 2358 C CA . GLY A 1 313 ? -15.767 -4.014 -7.531 1.00 97.75 313 GLY A CA 1
ATOM 2359 C C . GLY A 1 313 ? -15.278 -3.813 -6.095 1.00 97.75 313 GLY A C 1
ATOM 2360 O O . GLY A 1 313 ? -15.299 -4.735 -5.278 1.00 97.75 313 GLY A O 1
ATOM 2361 N N . LEU A 1 314 ? -14.869 -2.580 -5.792 1.00 98.25 314 LEU A N 1
ATOM 2362 C CA . LEU A 1 314 ? -14.552 -2.113 -4.439 1.00 98.25 314 LEU A CA 1
ATOM 2363 C C . LEU A 1 314 ? -15.506 -0.992 -4.036 1.00 98.25 314 LEU A C 1
ATOM 2365 O O . LEU A 1 314 ? -15.904 -0.171 -4.871 1.00 98.25 314 LEU A O 1
ATOM 2369 N N . ARG A 1 315 ? -15.823 -0.915 -2.742 1.00 97.75 315 ARG A N 1
ATOM 2370 C CA . ARG A 1 315 ? -16.524 0.242 -2.177 1.00 97.75 315 ARG A CA 1
ATOM 2371 C C . ARG A 1 315 ? -15.640 1.482 -2.257 1.00 97.75 315 ARG A C 1
ATOM 2373 O O . ARG A 1 315 ? -14.419 1.390 -2.306 1.00 97.75 315 ARG A O 1
ATOM 2380 N N . GLU A 1 316 ? -16.267 2.651 -2.267 1.00 96.31 316 GLU A N 1
ATOM 2381 C CA . GLU A 1 316 ? -15.578 3.930 -2.466 1.00 96.31 316 GLU A CA 1
ATOM 2382 C C . GLU A 1 316 ? -14.425 4.195 -1.461 1.00 96.31 316 GLU A C 1
ATOM 2384 O O . GLU A 1 316 ? -13.346 4.569 -1.931 1.00 96.31 316 GLU A O 1
ATOM 2389 N N . PRO A 1 317 ? -14.543 3.873 -0.150 1.00 96.31 317 PRO A N 1
ATOM 2390 C CA . PRO A 1 317 ? -13.421 3.938 0.799 1.00 96.31 317 PRO A CA 1
ATOM 2391 C C . PRO A 1 317 ? -12.184 3.126 0.393 1.00 96.31 317 PRO A C 1
ATOM 2393 O O . PRO A 1 317 ? -11.053 3.527 0.655 1.00 96.31 317 PRO A O 1
ATOM 2396 N N . GLU A 1 318 ? -12.388 2.006 -0.299 1.00 98.31 318 GLU A N 1
ATOM 2397 C CA . GLU A 1 318 ? -11.344 1.070 -0.722 1.00 98.31 318 GLU A CA 1
ATOM 2398 C C . GLU A 1 318 ? -10.809 1.363 -2.136 1.00 98.31 318 GLU A C 1
ATOM 2400 O O . GLU A 1 318 ? -9.925 0.667 -2.633 1.00 98.31 318 GLU A O 1
ATOM 2405 N N . GLN A 1 319 ? -11.286 2.411 -2.813 1.00 97.50 319 GLN A N 1
ATOM 2406 C CA . GLN A 1 319 ? -10.768 2.832 -4.121 1.00 97.50 319 GLN A CA 1
ATOM 2407 C C . GLN A 1 319 ? -9.548 3.763 -3.965 1.00 97.50 319 GLN A C 1
ATOM 2409 O O . GLN A 1 319 ? -9.562 4.942 -4.331 1.00 97.50 319 GLN A O 1
ATOM 2414 N N . PHE A 1 320 ? -8.462 3.234 -3.395 1.00 97.81 320 PHE A N 1
ATOM 2415 C CA . PHE A 1 320 ? -7.298 4.018 -2.954 1.00 97.81 320 PHE A CA 1
ATOM 2416 C C . PHE A 1 320 ? -6.123 4.064 -3.943 1.00 97.81 320 PHE A C 1
ATOM 2418 O O . PHE A 1 320 ? -5.185 4.824 -3.708 1.00 97.81 320 PHE A O 1
ATOM 2425 N N . PHE A 1 321 ? -6.126 3.296 -5.039 1.00 98.25 321 PHE A N 1
ATOM 2426 C CA . PHE A 1 321 ? -4.927 3.071 -5.869 1.00 98.25 321 PHE A CA 1
ATOM 2427 C C . PHE A 1 321 ? -4.262 4.362 -6.370 1.00 98.25 321 PHE A C 1
ATOM 2429 O O . PHE A 1 321 ? -3.036 4.467 -6.380 1.00 98.25 321 PHE A O 1
ATOM 2436 N N . ALA A 1 322 ? -5.051 5.380 -6.728 1.00 97.25 322 ALA A N 1
ATOM 2437 C CA . ALA A 1 322 ? -4.532 6.684 -7.154 1.00 97.25 322 ALA A CA 1
ATOM 2438 C C . ALA A 1 322 ? -3.760 7.452 -6.055 1.00 97.25 322 ALA A C 1
ATOM 2440 O O . ALA A 1 322 ? -2.954 8.327 -6.368 1.00 97.25 322 ALA A O 1
ATOM 2441 N N . HIS A 1 323 ? -3.970 7.112 -4.781 1.00 97.44 323 HIS A N 1
ATOM 2442 C CA . HIS A 1 323 ? -3.343 7.749 -3.619 1.00 97.44 323 HIS A CA 1
ATOM 2443 C C . HIS A 1 323 ? -2.032 7.069 -3.197 1.00 97.44 323 HIS A C 1
ATOM 2445 O O . HIS A 1 323 ? -1.294 7.599 -2.362 1.00 97.44 323 HIS A O 1
ATOM 2451 N N . VAL A 1 324 ? -1.678 5.937 -3.816 1.00 97.44 324 VAL A N 1
ATOM 2452 C CA . VAL A 1 324 ? -0.411 5.233 -3.581 1.00 97.44 324 VAL A CA 1
ATOM 2453 C C . VAL A 1 324 ? 0.745 5.992 -4.250 1.00 97.44 324 VAL A C 1
ATOM 2455 O O . VAL A 1 324 ? 1.193 5.701 -5.365 1.00 97.44 324 VAL A O 1
ATOM 2458 N N . THR A 1 325 ? 1.237 7.008 -3.546 1.00 94.38 325 THR A N 1
ATOM 2459 C CA . THR A 1 325 ? 2.285 7.924 -4.025 1.00 94.38 325 THR A CA 1
ATOM 2460 C C . THR A 1 325 ? 3.666 7.612 -3.450 1.00 94.38 325 THR A C 1
ATOM 2462 O O . THR A 1 325 ? 4.682 7.928 -4.077 1.00 94.38 325 THR A O 1
ATOM 2465 N N . ARG A 1 326 ? 3.728 6.961 -2.280 1.00 93.75 326 ARG A N 1
ATOM 2466 C CA . ARG A 1 326 ? 4.986 6.653 -1.585 1.00 93.75 326 ARG A CA 1
ATOM 2467 C C . ARG A 1 326 ? 5.801 5.620 -2.378 1.00 93.75 326 ARG A C 1
ATOM 2469 O O . ARG A 1 326 ? 5.283 4.534 -2.645 1.00 93.75 326 ARG A O 1
ATOM 2476 N N . PRO A 1 327 ? 7.079 5.894 -2.716 1.00 93.50 327 PRO A N 1
ATOM 2477 C CA . PRO A 1 327 ? 7.889 4.986 -3.529 1.00 93.50 327 PRO A CA 1
ATOM 2478 C C . PRO A 1 327 ? 7.959 3.560 -2.975 1.00 93.50 327 PRO A C 1
ATOM 2480 O O . PRO A 1 327 ? 7.784 2.611 -3.735 1.00 93.50 327 PRO A O 1
ATOM 2483 N N . ARG A 1 328 ? 8.160 3.400 -1.657 1.00 94.62 328 ARG A N 1
ATOM 2484 C CA . ARG A 1 328 ? 8.265 2.074 -1.022 1.00 94.62 328 ARG A CA 1
ATOM 2485 C C . ARG A 1 328 ? 6.992 1.242 -1.165 1.00 94.62 328 ARG A C 1
ATOM 2487 O O . ARG A 1 328 ? 7.068 0.065 -1.494 1.00 94.62 328 ARG A O 1
ATOM 2494 N N . VAL A 1 329 ? 5.825 1.868 -1.024 1.00 96.38 329 VAL A N 1
ATOM 2495 C CA . VAL A 1 329 ? 4.537 1.192 -1.233 1.00 96.38 329 VAL A CA 1
ATOM 2496 C C . VAL A 1 329 ? 4.392 0.756 -2.690 1.00 96.38 329 VAL A C 1
ATOM 2498 O O . VAL A 1 329 ? 4.058 -0.391 -2.965 1.00 96.38 329 VAL A O 1
ATOM 2501 N N . ARG A 1 330 ? 4.733 1.629 -3.646 1.00 96.75 330 ARG A N 1
ATOM 2502 C CA . ARG A 1 330 ? 4.724 1.275 -5.076 1.00 96.75 330 ARG A CA 1
ATOM 2503 C C . ARG A 1 330 ? 5.645 0.084 -5.373 1.00 96.75 330 ARG A C 1
ATOM 2505 O O . ARG A 1 330 ? 5.252 -0.810 -6.115 1.00 96.75 330 ARG A O 1
ATOM 2512 N N . ALA A 1 331 ? 6.836 0.037 -4.778 1.00 95.50 331 ALA A N 1
ATOM 2513 C CA . ALA A 1 331 ? 7.758 -1.094 -4.911 1.00 95.50 331 ALA A CA 1
ATOM 2514 C C . ALA A 1 331 ? 7.194 -2.401 -4.318 1.00 95.50 331 ALA A C 1
ATOM 2516 O O . ALA A 1 331 ? 7.387 -3.471 -4.897 1.00 95.50 331 ALA A O 1
ATOM 2517 N N . ALA A 1 332 ? 6.452 -2.322 -3.207 1.00 96.81 332 ALA A N 1
ATOM 2518 C CA . ALA A 1 332 ? 5.761 -3.469 -2.619 1.00 96.81 332 ALA A CA 1
ATOM 2519 C C . ALA A 1 332 ? 4.691 -4.037 -3.575 1.00 96.81 332 ALA A C 1
ATOM 2521 O O . ALA A 1 332 ? 4.647 -5.248 -3.785 1.00 96.81 332 ALA A O 1
ATOM 2522 N N . TRP A 1 333 ? 3.909 -3.173 -4.236 1.00 98.06 333 TRP A N 1
ATOM 2523 C CA . TRP A 1 333 ? 2.954 -3.574 -5.283 1.00 98.06 333 TRP A CA 1
ATOM 2524 C C . TRP A 1 333 ? 3.638 -4.217 -6.496 1.00 98.06 333 TRP A C 1
ATOM 2526 O O . TRP A 1 333 ? 3.168 -5.229 -7.015 1.00 98.06 333 TRP A O 1
ATOM 2536 N N . ARG A 1 334 ? 4.784 -3.679 -6.932 1.00 96.56 334 ARG A N 1
ATOM 2537 C CA . ARG A 1 334 ? 5.580 -4.267 -8.025 1.00 96.56 334 ARG A CA 1
ATOM 2538 C C . ARG A 1 334 ? 6.178 -5.615 -7.649 1.00 96.56 334 ARG A C 1
ATOM 2540 O O . ARG A 1 334 ? 6.246 -6.508 -8.488 1.00 96.56 334 ARG A O 1
ATOM 2547 N N . THR A 1 335 ? 6.600 -5.773 -6.400 1.00 95.00 335 THR A N 1
ATOM 2548 C CA . THR A 1 335 ? 7.076 -7.055 -5.874 1.00 95.00 335 THR A CA 1
ATOM 2549 C C . THR A 1 335 ? 5.973 -8.102 -5.933 1.00 95.00 335 THR A C 1
ATOM 2551 O O . THR A 1 335 ? 6.196 -9.161 -6.518 1.00 95.00 335 THR A O 1
ATOM 2554 N N . TRP A 1 336 ? 4.773 -7.764 -5.450 1.00 97.38 336 TRP A N 1
ATOM 2555 C CA . TRP A 1 336 ? 3.609 -8.640 -5.544 1.00 97.38 336 TRP A CA 1
ATOM 2556 C C . TRP A 1 336 ? 3.288 -9.015 -6.998 1.00 97.38 336 TRP A C 1
ATOM 2558 O O . TRP A 1 336 ? 3.151 -10.195 -7.321 1.00 97.38 336 TRP A O 1
ATOM 2568 N N . ALA A 1 337 ? 3.236 -8.024 -7.896 1.00 97.31 337 ALA A N 1
ATOM 2569 C CA . ALA A 1 337 ? 2.908 -8.230 -9.304 1.00 97.31 337 ALA A CA 1
ATOM 2570 C C . ALA A 1 337 ? 3.876 -9.197 -9.999 1.00 97.31 337 ALA A C 1
ATOM 2572 O O . ALA A 1 337 ? 3.434 -10.090 -10.709 1.00 97.31 337 ALA A O 1
ATOM 2573 N N . ARG A 1 338 ? 5.190 -9.073 -9.768 1.00 94.06 338 ARG A N 1
ATOM 2574 C CA . ARG A 1 338 ? 6.183 -9.993 -10.354 1.00 94.06 338 ARG A CA 1
ATOM 2575 C C . ARG A 1 338 ? 6.024 -11.433 -9.876 1.00 94.06 338 ARG A C 1
ATOM 2577 O O . ARG A 1 338 ? 6.321 -12.346 -10.634 1.00 94.06 338 ARG A O 1
ATOM 2584 N N . ALA A 1 339 ? 5.605 -11.623 -8.627 1.00 95.19 339 ALA A N 1
ATOM 2585 C CA . ALA A 1 339 ? 5.419 -12.951 -8.055 1.00 95.19 339 ALA A CA 1
ATOM 2586 C C . ALA A 1 339 ? 4.113 -13.622 -8.515 1.00 95.19 339 ALA A C 1
ATOM 2588 O O . ALA A 1 339 ? 4.039 -14.845 -8.523 1.00 95.19 339 ALA A O 1
ATOM 2589 N N . ASN A 1 340 ? 3.092 -12.840 -8.889 1.00 97.38 340 ASN A N 1
ATOM 2590 C CA . ASN A 1 340 ? 1.733 -13.350 -9.112 1.00 97.38 340 ASN A CA 1
ATOM 2591 C C . ASN A 1 340 ? 1.213 -13.175 -10.547 1.00 97.38 340 ASN A C 1
ATOM 2593 O O . ASN A 1 340 ? 0.214 -13.793 -10.904 1.00 97.38 340 ASN A O 1
ATOM 2597 N N . LEU A 1 341 ? 1.845 -12.335 -11.371 1.00 97.12 341 LEU A N 1
ATOM 2598 C CA . LEU A 1 341 ? 1.426 -12.087 -12.751 1.00 97.12 341 LEU A CA 1
ATOM 2599 C C . LEU A 1 341 ? 2.415 -12.701 -13.751 1.00 97.12 341 LEU A C 1
ATOM 2601 O O . LEU A 1 341 ? 3.624 -12.700 -13.503 1.00 97.12 341 LEU A O 1
ATOM 2605 N N . PRO A 1 342 ? 1.942 -13.163 -14.924 1.00 96.31 342 PRO A N 1
ATOM 2606 C CA . PRO A 1 342 ? 2.832 -13.568 -16.005 1.00 96.31 342 PRO A CA 1
ATOM 2607 C C . PRO A 1 342 ? 3.783 -12.434 -16.422 1.00 96.31 342 PRO A C 1
ATOM 2609 O O . PRO A 1 342 ? 3.434 -11.256 -16.418 1.00 96.31 342 PRO A O 1
ATOM 2612 N N . THR A 1 343 ? 4.996 -12.771 -16.859 1.00 92.62 343 THR A N 1
ATOM 2613 C CA . THR A 1 343 ? 6.003 -11.769 -17.275 1.00 92.62 343 THR A CA 1
ATOM 2614 C C . THR A 1 343 ? 5.597 -10.977 -18.523 1.00 92.62 343 THR A C 1
ATOM 2616 O O . THR A 1 343 ? 6.027 -9.836 -18.730 1.00 92.62 343 THR A O 1
ATOM 2619 N N . LYS A 1 344 ? 4.767 -11.579 -19.377 1.00 95.62 344 LYS A N 1
ATOM 2620 C CA . LYS A 1 344 ? 4.221 -10.980 -20.593 1.00 95.62 344 LYS A CA 1
ATOM 2621 C C . LYS A 1 344 ? 2.775 -10.538 -20.368 1.00 95.62 344 LYS A C 1
ATOM 2623 O O . LYS A 1 344 ? 1.874 -11.098 -20.969 1.00 95.62 344 LYS A O 1
ATOM 2628 N N . THR A 1 345 ? 2.540 -9.524 -19.54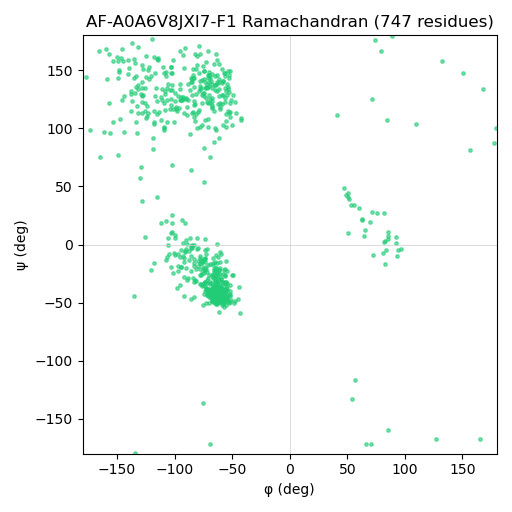2 1.00 97.50 345 THR A N 1
ATOM 2629 C CA . THR A 1 345 ? 1.185 -8.979 -19.332 1.00 97.50 345 THR A CA 1
ATOM 2630 C C . THR A 1 345 ? 0.986 -7.593 -19.928 1.00 97.50 345 THR A C 1
ATOM 2632 O O . THR A 1 345 ? 1.931 -6.803 -20.016 1.00 97.50 345 THR A O 1
ATOM 2635 N N . PHE A 1 346 ? -0.260 -7.280 -20.277 1.00 98.12 346 PHE A N 1
ATOM 2636 C CA . PHE A 1 346 ? -0.722 -5.940 -20.653 1.00 98.12 346 PHE A CA 1
ATOM 2637 C C . PHE A 1 346 ? -2.172 -5.718 -20.189 1.00 98.12 346 PHE A C 1
ATOM 2639 O O . PHE A 1 346 ? -2.853 -6.672 -19.815 1.00 98.12 346 PHE A O 1
ATOM 2646 N N . TYR A 1 347 ? -2.657 -4.475 -20.231 1.00 98.00 347 TYR A N 1
ATOM 2647 C CA . TYR A 1 347 ? -4.080 -4.164 -20.040 1.00 98.00 347 TYR A CA 1
ATOM 2648 C C . TYR A 1 347 ? -4.622 -3.280 -21.168 1.00 98.00 347 TYR A C 1
ATOM 2650 O O . TYR A 1 347 ? -3.871 -2.529 -21.789 1.00 98.00 347 TYR A O 1
ATOM 2658 N N . THR A 1 348 ? -5.928 -3.351 -21.418 1.00 96.44 348 THR A N 1
ATOM 2659 C CA . THR A 1 348 ? -6.584 -2.656 -22.540 1.00 96.44 348 THR A CA 1
ATOM 2660 C C . THR A 1 348 ? -7.326 -1.398 -22.079 1.00 96.44 348 THR A C 1
ATOM 2662 O O . THR A 1 348 ? -7.874 -1.355 -20.973 1.00 96.44 348 THR A O 1
ATOM 2665 N N . ARG A 1 349 ? -7.379 -0.375 -22.940 1.00 95.00 349 ARG A N 1
ATOM 2666 C CA . ARG A 1 349 ? -8.324 0.750 -22.862 1.00 95.00 349 ARG A CA 1
ATOM 2667 C C . ARG A 1 349 ? -9.205 0.754 -24.111 1.00 95.00 349 ARG A C 1
ATOM 2669 O O . ARG A 1 349 ? -8.851 0.151 -25.114 1.00 95.00 349 ARG A O 1
ATOM 2676 N N . SER A 1 350 ? -10.343 1.442 -24.048 1.00 92.12 350 SER A N 1
ATOM 2677 C CA . SER A 1 350 ? -11.177 1.666 -25.237 1.00 92.12 350 SER A CA 1
ATOM 2678 C C . SER A 1 350 ? -10.339 2.300 -26.358 1.00 92.12 350 SER A C 1
ATOM 2680 O O . SER A 1 350 ? -9.642 3.288 -26.094 1.00 92.12 350 SER A O 1
ATOM 2682 N N . GLY A 1 351 ? -10.380 1.714 -27.562 1.00 92.19 351 GLY A N 1
ATOM 2683 C CA . GLY A 1 351 ? -9.580 2.135 -28.717 1.00 92.19 351 GLY A CA 1
ATOM 2684 C C . GLY A 1 351 ? -8.224 1.430 -28.883 1.00 92.19 351 GLY A C 1
ATOM 2685 O O . GLY A 1 351 ? -7.441 1.851 -29.733 1.00 92.19 351 GLY A O 1
ATOM 2686 N N . ASP A 1 352 ? -7.911 0.414 -28.069 1.00 93.00 352 ASP A N 1
ATOM 2687 C CA . ASP A 1 352 ? -6.675 -0.383 -28.169 1.00 93.00 352 ASP A CA 1
ATOM 2688 C C . ASP A 1 352 ? -6.926 -1.815 -28.714 1.00 93.00 352 ASP A C 1
ATOM 2690 O O . ASP A 1 352 ? -6.111 -2.710 -28.497 1.00 93.00 352 ASP A O 1
ATOM 2694 N N . GLU A 1 353 ? -8.046 -2.068 -29.398 1.00 93.06 353 GLU A N 1
ATOM 2695 C CA . GLU A 1 353 ? -8.490 -3.418 -29.785 1.00 93.06 353 GLU A CA 1
ATOM 2696 C C . GLU A 1 353 ? -7.485 -4.138 -30.705 1.00 93.06 353 GLU A C 1
ATOM 2698 O O . GLU A 1 353 ? -7.146 -5.295 -30.463 1.00 93.06 353 GLU A O 1
ATOM 2703 N N . GLU A 1 354 ? -6.943 -3.440 -31.708 1.00 87.56 354 GLU A N 1
ATOM 2704 C CA . GLU A 1 354 ? -5.927 -3.979 -32.627 1.00 87.56 354 GLU A CA 1
ATOM 2705 C C . GLU A 1 354 ? -4.615 -4.316 -31.900 1.00 87.56 354 GLU A C 1
ATOM 2707 O O . GLU A 1 354 ? -4.050 -5.394 -32.078 1.00 87.56 354 GLU A O 1
ATOM 2712 N N . ALA A 1 355 ? -4.160 -3.424 -31.012 1.00 90.25 355 ALA A N 1
ATOM 2713 C CA . ALA A 1 355 ? -2.951 -3.640 -30.218 1.00 90.25 355 ALA A CA 1
ATOM 2714 C C . ALA A 1 355 ? -3.093 -4.825 -29.252 1.00 90.25 355 ALA A C 1
ATOM 2716 O O . ALA A 1 355 ? -2.108 -5.494 -28.935 1.00 90.25 355 ALA A O 1
ATOM 2717 N N . THR A 1 356 ? -4.309 -5.068 -28.764 1.00 92.94 356 THR A N 1
ATOM 2718 C CA . THR A 1 356 ? -4.639 -6.207 -27.908 1.00 92.94 356 THR A CA 1
ATOM 2719 C C . THR A 1 356 ? -4.535 -7.524 -28.663 1.00 92.94 356 THR A C 1
ATOM 2721 O O . THR A 1 356 ? -3.886 -8.432 -28.147 1.00 92.94 356 THR A O 1
ATOM 2724 N N . LEU A 1 357 ? -5.116 -7.617 -29.865 1.00 89.94 357 LEU A N 1
ATOM 2725 C CA . LEU A 1 357 ? -5.038 -8.823 -30.697 1.00 89.94 357 LEU A CA 1
ATOM 2726 C C . LEU A 1 357 ? -3.582 -9.155 -31.054 1.00 89.94 357 LEU A C 1
ATOM 2728 O O . LEU A 1 357 ? -3.124 -10.254 -30.761 1.00 89.94 357 LEU A O 1
ATOM 2732 N N . ASP A 1 358 ? -2.818 -8.169 -31.535 1.00 86.56 358 ASP A N 1
ATOM 2733 C CA . ASP A 1 358 ? -1.396 -8.339 -31.877 1.00 86.56 358 ASP A CA 1
ATOM 2734 C C . ASP A 1 358 ? -0.558 -8.838 -30.682 1.00 86.56 358 ASP A C 1
ATOM 2736 O O . ASP A 1 358 ? 0.234 -9.775 -30.784 1.00 86.56 358 ASP A O 1
ATOM 2740 N N . LEU A 1 359 ? -0.763 -8.269 -29.489 1.00 93.25 359 LEU A N 1
ATOM 2741 C CA . LEU A 1 359 ? -0.069 -8.733 -28.285 1.00 93.25 359 LEU A CA 1
ATOM 2742 C C . LEU A 1 359 ? -0.496 -10.147 -27.860 1.00 93.25 359 LEU A C 1
ATOM 2744 O O . LEU A 1 359 ? 0.344 -10.907 -27.370 1.00 93.25 359 LEU A O 1
ATOM 2748 N N . GLN A 1 360 ? -1.768 -10.513 -28.020 1.00 94.19 360 GLN A N 1
ATOM 2749 C CA . GLN A 1 360 ? -2.247 -11.867 -27.726 1.00 94.19 360 GLN A CA 1
ATOM 2750 C C . GLN A 1 360 ? -1.618 -12.897 -28.666 1.00 94.19 360 GLN A C 1
ATOM 2752 O O . GLN A 1 360 ? -1.127 -13.918 -28.180 1.00 94.19 360 GLN A O 1
ATOM 2757 N N . ASP A 1 361 ? -1.523 -12.587 -29.960 1.00 88.44 361 ASP A N 1
ATOM 2758 C CA . ASP A 1 361 ? -0.859 -13.428 -30.963 1.00 88.44 361 ASP A CA 1
ATOM 2759 C C . ASP A 1 361 ? 0.636 -13.627 -30.639 1.00 88.44 361 ASP A C 1
ATOM 2761 O O . ASP A 1 361 ? 1.200 -14.704 -30.836 1.00 88.44 361 ASP A O 1
ATOM 2765 N N . GLN A 1 362 ? 1.274 -12.633 -30.011 1.00 89.50 362 GLN A N 1
ATOM 2766 C CA . GLN A 1 362 ? 2.656 -12.705 -29.506 1.00 89.50 362 GLN A CA 1
ATOM 2767 C C . GLN A 1 362 ? 2.802 -13.432 -28.143 1.00 89.50 362 GLN A C 1
ATOM 2769 O O . GLN A 1 362 ? 3.889 -13.450 -27.528 1.00 89.50 362 GLN A O 1
ATOM 2774 N N . GLY A 1 363 ? 1.714 -14.017 -27.633 1.00 95.56 363 GLY A N 1
ATOM 2775 C CA . GLY A 1 363 ? 1.663 -14.776 -26.384 1.00 95.56 363 GLY A CA 1
ATOM 2776 C C . GLY A 1 363 ? 1.682 -13.911 -25.123 1.00 95.56 363 GLY A C 1
ATOM 2777 O O . GLY A 1 363 ? 2.193 -14.350 -24.088 1.00 95.56 363 GLY A O 1
ATOM 2778 N N . PHE A 1 364 ? 1.203 -12.666 -25.193 1.00 96.50 364 PHE A N 1
ATOM 2779 C CA . PHE A 1 364 ? 0.974 -11.857 -24.000 1.00 96.50 364 PHE A CA 1
ATOM 2780 C C . PHE A 1 364 ? -0.390 -12.149 -23.364 1.00 96.50 364 PHE A C 1
ATOM 2782 O O . PHE A 1 364 ? -1.401 -12.327 -24.037 1.00 96.50 364 PHE A O 1
ATOM 2789 N N . THR A 1 365 ? -0.435 -12.123 -22.036 1.00 98.00 365 THR A N 1
ATOM 2790 C CA . THR A 1 365 ? -1.647 -12.291 -21.237 1.00 98.00 365 THR A CA 1
ATOM 2791 C C . THR A 1 365 ? -2.312 -10.942 -20.969 1.00 98.00 365 THR A C 1
ATOM 2793 O O . THR A 1 365 ? -1.704 -10.026 -20.407 1.00 98.00 365 THR A O 1
ATOM 2796 N N . HIS A 1 366 ? -3.588 -10.825 -21.326 1.00 97.81 366 HIS A N 1
ATOM 2797 C CA . HIS A 1 366 ? -4.399 -9.665 -20.976 1.00 97.81 366 HIS A CA 1
ATOM 2798 C C . HIS A 1 366 ? -4.827 -9.728 -19.501 1.00 97.81 366 HIS A C 1
ATOM 2800 O O . HIS A 1 366 ? -5.389 -10.723 -19.051 1.00 97.81 366 HIS A O 1
ATOM 2806 N N . VAL A 1 367 ? -4.589 -8.647 -18.760 1.00 97.81 367 VAL A N 1
ATOM 2807 C CA . VAL A 1 367 ? -4.984 -8.471 -17.358 1.00 97.81 367 VAL A CA 1
ATOM 2808 C C . VAL A 1 367 ? -5.988 -7.323 -17.278 1.00 97.81 367 VAL A C 1
ATOM 2810 O O . VAL A 1 367 ? -5.783 -6.266 -17.876 1.00 97.81 367 VAL A O 1
ATOM 2813 N N . SER A 1 368 ? -7.083 -7.500 -16.537 1.00 96.00 368 SER A N 1
ATOM 2814 C CA . SER A 1 368 ? -8.140 -6.487 -16.435 1.00 96.00 368 SER A CA 1
ATOM 2815 C C . SER A 1 368 ? -8.677 -6.359 -15.013 1.00 96.00 368 SER A C 1
ATOM 2817 O O . SER A 1 368 ? -8.651 -7.325 -14.265 1.00 96.00 368 SER A O 1
ATOM 2819 N N . ALA A 1 369 ? -9.175 -5.172 -14.659 1.00 97.06 369 ALA A N 1
ATOM 2820 C CA . ALA A 1 369 ? -9.849 -4.910 -13.387 1.00 97.06 369 ALA A CA 1
ATOM 2821 C C . ALA A 1 369 ? -11.192 -4.216 -13.652 1.00 97.06 369 ALA A C 1
ATOM 2823 O O . ALA A 1 369 ? -11.357 -3.026 -13.388 1.00 97.06 369 ALA A O 1
ATOM 2824 N N . ARG A 1 370 ? -12.122 -4.951 -14.277 1.00 95.81 370 ARG A N 1
ATOM 2825 C CA . ARG A 1 370 ? -13.381 -4.405 -14.824 1.00 95.81 370 ARG A CA 1
ATOM 2826 C C . ARG A 1 370 ? -14.316 -3.819 -13.762 1.00 95.81 370 ARG A C 1
ATOM 2828 O O . ARG A 1 370 ? -15.109 -2.947 -14.091 1.00 95.81 370 ARG A O 1
ATOM 2835 N N . GLY A 1 371 ? -14.200 -4.260 -12.510 1.00 96.44 371 GLY A N 1
ATOM 2836 C CA . GLY A 1 371 ? -14.980 -3.733 -11.388 1.00 96.44 371 GLY A CA 1
ATOM 2837 C C . GLY A 1 371 ? -14.546 -2.345 -10.901 1.00 96.44 371 GLY A C 1
ATOM 2838 O O . GLY A 1 371 ? -15.187 -1.789 -10.011 1.00 96.44 371 GLY A O 1
ATOM 2839 N N . LEU A 1 372 ? -13.467 -1.771 -11.451 1.00 97.81 372 LEU A N 1
ATOM 2840 C CA . LEU A 1 372 ? -12.963 -0.454 -11.063 1.00 97.81 372 LEU A CA 1
ATOM 2841 C C . LEU A 1 372 ? -13.324 0.636 -12.084 1.00 97.81 372 LEU A C 1
ATOM 2843 O O . LEU A 1 372 ? -13.279 0.394 -13.292 1.00 97.81 372 LEU A O 1
ATOM 2847 N N . PRO A 1 373 ? -13.552 1.885 -11.633 1.00 97.12 373 PRO A N 1
ATOM 2848 C CA . PRO A 1 373 ? -13.580 3.035 -12.529 1.00 97.12 373 PRO A CA 1
ATOM 2849 C C . PRO A 1 373 ? -12.274 3.165 -13.327 1.00 97.12 373 PRO A C 1
ATOM 2851 O O . PRO A 1 373 ? -11.186 2.909 -12.806 1.00 97.12 373 PRO A O 1
ATOM 2854 N N . ALA A 1 374 ? -12.350 3.662 -14.567 1.00 96.19 374 ALA A N 1
ATOM 2855 C CA . ALA A 1 374 ? -11.208 3.707 -15.492 1.00 96.19 374 ALA A CA 1
ATOM 2856 C C . ALA A 1 374 ? -9.951 4.410 -14.932 1.00 96.19 374 ALA A C 1
ATOM 2858 O O . ALA A 1 374 ? -8.822 4.033 -15.258 1.00 96.19 374 ALA A O 1
ATOM 2859 N N . HIS A 1 375 ? -10.120 5.433 -14.085 1.00 96.94 375 HIS A N 1
ATOM 2860 C CA . HIS A 1 375 ? -8.996 6.126 -13.449 1.00 96.94 375 HIS A CA 1
ATOM 2861 C C . HIS A 1 375 ? -8.317 5.269 -12.363 1.00 96.94 375 HIS A C 1
ATOM 2863 O O . HIS A 1 375 ? -7.089 5.249 -12.297 1.00 96.94 375 HIS A O 1
ATOM 2869 N N . GLN A 1 376 ? -9.090 4.510 -11.575 1.00 97.62 376 GLN A N 1
ATOM 2870 C CA . GLN A 1 376 ? -8.572 3.563 -10.581 1.00 97.62 376 GLN A CA 1
ATOM 2871 C C . GLN A 1 376 ? -7.929 2.352 -11.250 1.00 97.62 376 GLN A C 1
ATOM 2873 O O . GLN A 1 376 ? -6.846 1.948 -10.843 1.00 97.62 376 GLN A O 1
ATOM 2878 N N . GLN A 1 377 ? -8.529 1.827 -12.324 1.00 97.69 377 GLN A N 1
ATOM 2879 C CA . GLN A 1 377 ? -7.912 0.772 -13.127 1.00 97.69 377 GLN A CA 1
ATOM 2880 C C . GLN A 1 377 ? -6.546 1.226 -13.651 1.00 97.69 377 GLN A C 1
ATOM 2882 O O . GLN A 1 377 ? -5.564 0.506 -13.505 1.00 97.69 377 GLN A O 1
ATOM 2887 N N . ARG A 1 378 ? -6.443 2.439 -14.215 1.00 97.50 378 ARG A N 1
ATOM 2888 C CA . ARG A 1 378 ? -5.152 2.978 -14.671 1.00 97.50 378 ARG A CA 1
ATOM 2889 C C . ARG A 1 378 ? -4.144 3.083 -13.528 1.00 97.50 378 ARG A C 1
ATOM 2891 O O . ARG A 1 378 ? -2.991 2.708 -13.720 1.00 97.50 378 ARG A O 1
ATOM 2898 N N . ALA A 1 379 ? -4.565 3.597 -12.373 1.00 97.69 379 ALA A N 1
ATOM 2899 C CA . ALA A 1 379 ? -3.698 3.729 -11.208 1.00 97.69 379 ALA A CA 1
ATOM 2900 C C . ALA A 1 379 ? -3.203 2.361 -10.716 1.00 97.69 379 ALA A C 1
ATOM 2902 O O . ALA A 1 379 ? -2.002 2.182 -10.551 1.00 97.69 379 ALA A O 1
ATOM 2903 N N . LEU A 1 380 ? -4.092 1.373 -10.581 1.00 98.25 380 LEU A N 1
ATOM 2904 C CA . LEU A 1 380 ? -3.738 -0.003 -10.233 1.00 98.25 380 LEU A CA 1
ATOM 2905 C C . LEU A 1 380 ? -2.747 -0.603 -11.235 1.00 98.25 380 LEU A C 1
ATOM 2907 O O . LEU A 1 380 ? -1.729 -1.159 -10.832 1.00 98.25 380 LEU A O 1
ATOM 2911 N N . MET A 1 381 ? -3.005 -0.478 -12.539 1.00 98.12 381 MET A N 1
ATOM 2912 C CA . ME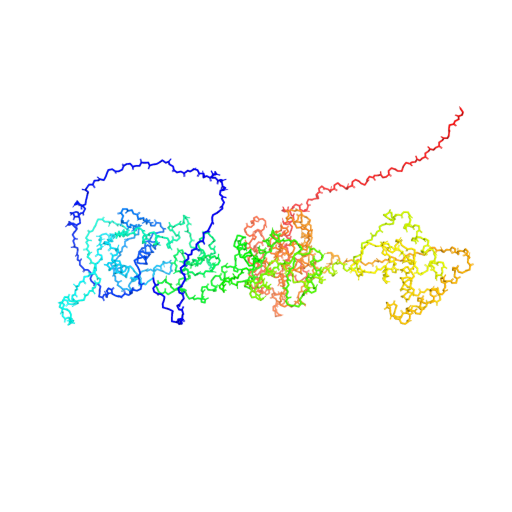T A 1 381 ? -2.101 -1.018 -13.557 1.00 98.12 381 MET A CA 1
ATOM 2913 C C . MET A 1 381 ? -0.738 -0.316 -13.510 1.00 98.12 381 MET A C 1
ATOM 2915 O O . MET A 1 381 ? 0.291 -0.974 -13.614 1.00 98.12 381 MET A O 1
ATOM 2919 N N . ASP A 1 382 ? -0.681 0.988 -13.231 1.00 96.56 382 ASP A N 1
ATOM 2920 C CA . ASP A 1 382 ? 0.587 1.672 -12.955 1.00 96.56 382 ASP A CA 1
ATOM 2921 C C . ASP A 1 382 ? 1.254 1.206 -11.646 1.00 96.56 382 ASP A C 1
ATOM 2923 O O . ASP A 1 382 ? 2.478 1.195 -11.556 1.00 96.56 382 ASP A O 1
ATOM 2927 N N . LEU A 1 383 ? 0.519 0.758 -10.630 1.00 97.25 383 LEU A N 1
ATOM 2928 C CA . LEU A 1 383 ? 1.125 0.143 -9.442 1.00 97.25 383 LEU A CA 1
ATOM 2929 C C . LEU A 1 383 ? 1.693 -1.246 -9.733 1.00 97.25 383 LEU A C 1
ATOM 2931 O O . LEU A 1 383 ? 2.779 -1.556 -9.251 1.00 97.25 383 LEU A O 1
ATOM 2935 N N . LEU A 1 384 ? 1.012 -2.040 -10.560 1.00 97.38 384 LEU A N 1
ATOM 2936 C CA . LEU A 1 384 ? 1.392 -3.413 -10.910 1.00 97.38 384 LEU A CA 1
ATOM 2937 C C . LEU A 1 384 ? 2.455 -3.493 -12.017 1.00 97.38 384 LEU A C 1
ATOM 2939 O O . LEU A 1 384 ? 3.277 -4.404 -12.034 1.00 97.38 384 LEU A O 1
ATOM 2943 N N . GLY A 1 385 ? 2.483 -2.535 -12.942 1.00 96.06 385 GLY A N 1
ATOM 2944 C CA . GLY A 1 385 ? 3.514 -2.415 -13.970 1.00 96.06 385 GLY A CA 1
ATOM 2945 C C . GLY A 1 385 ? 3.311 -3.035 -15.341 1.00 96.06 385 GLY A C 1
ATOM 2946 O O . GLY A 1 385 ? 4.173 -2.855 -16.192 1.00 96.06 385 GLY A O 1
ATOM 2947 N N . VAL A 1 386 ? 2.235 -3.762 -15.588 1.00 97.19 386 VAL A N 1
ATOM 2948 C CA . VAL A 1 386 ? 0.985 -3.149 -16.046 1.00 97.19 386 VAL A CA 1
ATOM 2949 C C . VAL A 1 386 ? 1.019 -2.145 -17.217 1.00 97.19 386 VAL A C 1
ATOM 2951 O O . VAL A 1 386 ? 0.365 -1.115 -17.096 1.00 97.19 386 VAL A O 1
ATOM 2954 N N . ASP A 1 387 ? 1.760 -2.343 -18.314 1.00 97.06 387 ASP A N 1
ATOM 2955 C CA . ASP A 1 387 ? 1.700 -1.413 -19.467 1.00 97.06 387 ASP A CA 1
ATOM 2956 C C . ASP A 1 387 ? 0.351 -1.503 -20.221 1.00 97.06 387 ASP A C 1
ATOM 2958 O O . ASP A 1 387 ? -0.206 -2.589 -20.391 1.00 97.06 387 ASP A O 1
ATOM 2962 N N . VAL A 1 388 ? -0.146 -0.371 -20.743 1.00 97.62 388 VAL A N 1
ATOM 2963 C CA . VAL A 1 388 ? -1.323 -0.372 -21.636 1.00 97.62 388 VAL A CA 1
ATOM 2964 C C . VAL A 1 388 ? -0.967 -1.000 -22.983 1.00 97.62 388 VAL A C 1
ATOM 2966 O O . VAL A 1 388 ? 0.156 -0.787 -23.455 1.00 97.62 388 VAL A O 1
ATOM 2969 N N . ALA A 1 389 ? -1.909 -1.707 -23.612 1.00 96.94 389 ALA A N 1
ATOM 2970 C CA . ALA A 1 389 ? -1.734 -2.465 -24.854 1.00 96.94 389 ALA A CA 1
ATOM 2971 C C . ALA A 1 389 ? -0.919 -1.690 -25.899 1.00 96.94 389 ALA A C 1
ATOM 2973 O O . ALA A 1 389 ? 0.199 -2.082 -26.221 1.00 96.94 389 ALA A O 1
ATOM 2974 N N . ARG A 1 390 ? -1.368 -0.499 -26.312 1.00 95.44 390 ARG A N 1
ATOM 2975 C CA . ARG A 1 390 ? -0.666 0.316 -27.320 1.00 95.44 390 ARG A CA 1
ATOM 2976 C C . ARG A 1 390 ? 0.763 0.716 -26.934 1.00 95.44 390 ARG A C 1
ATOM 2978 O O . ARG A 1 390 ? 1.658 0.765 -27.775 1.00 95.44 390 ARG A O 1
ATOM 2985 N N . THR A 1 391 ? 1.016 1.008 -25.656 1.00 95.38 391 THR A N 1
ATOM 2986 C CA . THR A 1 391 ? 2.378 1.332 -25.183 1.00 95.38 391 THR A CA 1
ATOM 2987 C C . THR A 1 391 ? 3.250 0.085 -25.137 1.00 95.38 391 THR A C 1
ATOM 2989 O O . THR A 1 391 ? 4.436 0.154 -25.468 1.00 95.38 391 THR A O 1
ATOM 2992 N N . ARG A 1 392 ? 2.681 -1.056 -24.735 1.00 95.31 392 ARG A N 1
ATOM 2993 C CA . ARG A 1 392 ? 3.391 -2.330 -24.693 1.00 95.31 392 ARG A CA 1
ATOM 2994 C C . ARG A 1 392 ? 3.744 -2.807 -26.095 1.00 95.31 392 ARG A C 1
ATOM 2996 O O . ARG A 1 392 ? 4.901 -3.149 -26.313 1.00 95.31 392 ARG A O 1
ATOM 3003 N N . GLN A 1 393 ? 2.789 -2.737 -27.013 1.00 93.81 393 GLN A N 1
ATOM 3004 C CA . GLN A 1 393 ? 2.942 -3.019 -28.432 1.00 93.81 393 GLN A CA 1
ATOM 3005 C C . GLN A 1 393 ? 4.036 -2.135 -29.042 1.00 93.81 393 GLN A C 1
ATOM 3007 O O . GLN A 1 393 ? 5.029 -2.646 -29.545 1.00 93.81 393 GLN A O 1
ATOM 3012 N N . ARG A 1 394 ? 3.961 -0.806 -28.873 1.00 93.25 394 ARG A N 1
ATOM 3013 C CA . ARG A 1 394 ? 5.017 0.106 -29.348 1.00 93.25 394 ARG A CA 1
ATOM 3014 C C . ARG A 1 394 ? 6.395 -0.241 -28.783 1.00 93.25 394 ARG A C 1
ATOM 3016 O O . ARG A 1 394 ? 7.367 -0.217 -29.518 1.00 93.25 394 ARG A O 1
ATOM 3023 N N . ARG A 1 395 ? 6.508 -0.565 -27.490 1.00 88.88 395 ARG A N 1
ATOM 3024 C CA . ARG A 1 395 ? 7.789 -0.977 -26.882 1.00 88.88 395 ARG A CA 1
ATOM 3025 C C . ARG A 1 395 ? 8.271 -2.334 -27.380 1.00 88.88 395 ARG A C 1
ATOM 3027 O O . ARG A 1 395 ? 9.482 -2.550 -27.402 1.00 88.88 395 ARG A O 1
ATOM 3034 N N . HIS A 1 396 ? 7.349 -3.247 -27.678 1.00 88.19 396 HIS A N 1
ATOM 3035 C CA . HIS A 1 396 ? 7.659 -4.519 -28.310 1.00 88.19 396 HIS A CA 1
ATOM 3036 C C . HIS A 1 396 ? 8.273 -4.235 -29.674 1.00 88.19 396 HIS A C 1
ATOM 3038 O O . HIS A 1 396 ? 9.456 -4.519 -29.834 1.00 88.19 396 HIS A O 1
ATOM 3044 N N . TYR A 1 397 ? 7.544 -3.525 -30.542 1.00 85.81 397 TYR A N 1
ATOM 3045 C CA . TYR A 1 397 ? 8.030 -3.085 -31.843 1.00 85.81 397 TYR A CA 1
ATOM 3046 C C . TYR A 1 397 ? 9.342 -2.326 -31.733 1.00 85.81 397 TYR A C 1
ATOM 3048 O O . TYR A 1 397 ? 10.294 -2.724 -32.360 1.00 85.81 397 TYR A O 1
ATOM 3056 N N . ASP A 1 398 ? 9.500 -1.315 -30.881 1.00 85.88 398 ASP A N 1
ATOM 3057 C CA . ASP A 1 398 ? 10.773 -0.589 -30.752 1.00 85.88 398 ASP A CA 1
ATOM 3058 C C . ASP A 1 398 ? 11.945 -1.506 -30.331 1.00 85.88 398 ASP A C 1
ATOM 3060 O O . ASP A 1 398 ? 13.097 -1.250 -30.684 1.00 85.88 398 ASP A O 1
ATOM 3064 N N . LYS A 1 399 ? 11.677 -2.584 -29.576 1.00 83.88 399 LYS A N 1
ATOM 3065 C CA . LYS A 1 399 ? 12.684 -3.572 -29.149 1.00 83.88 399 LYS A CA 1
ATOM 3066 C C . LYS A 1 399 ? 12.938 -4.645 -30.210 1.00 83.88 399 LYS A C 1
ATOM 3068 O O . LYS A 1 399 ? 14.018 -5.244 -30.198 1.00 83.88 399 LYS A O 1
ATOM 3073 N N . THR A 1 400 ? 11.951 -4.964 -31.036 1.00 81.81 400 THR A N 1
ATOM 3074 C CA . THR A 1 400 ? 12.037 -5.970 -32.101 1.00 81.81 400 THR A CA 1
ATOM 3075 C C . THR A 1 400 ? 12.272 -5.362 -33.473 1.00 81.81 400 THR A C 1
ATOM 3077 O O . THR A 1 400 ? 12.656 -6.069 -34.393 1.00 81.81 400 THR A O 1
ATOM 3080 N N . ARG A 1 401 ? 12.188 -4.041 -33.598 1.00 77.25 401 ARG A N 1
ATOM 3081 C CA . ARG A 1 401 ? 12.456 -3.295 -34.818 1.00 77.25 401 ARG A CA 1
ATOM 3082 C C . ARG A 1 401 ? 13.886 -3.574 -35.247 1.00 77.25 401 ARG A C 1
ATOM 3084 O O . ARG A 1 401 ? 14.823 -3.447 -34.453 1.00 77.25 401 ARG A O 1
ATOM 3091 N N . ASN A 1 402 ? 14.038 -3.958 -36.509 1.00 79.00 402 ASN A N 1
ATOM 3092 C CA . ASN A 1 402 ? 15.290 -4.418 -37.110 1.00 79.00 402 ASN A CA 1
ATOM 3093 C C . ASN A 1 402 ? 15.829 -5.744 -36.533 1.00 79.00 402 ASN A C 1
ATOM 3095 O O . ASN A 1 402 ? 16.994 -6.084 -36.761 1.00 79.00 402 ASN A O 1
ATOM 3099 N N . LYS A 1 403 ? 15.038 -6.496 -35.754 1.00 83.94 403 LYS A N 1
ATOM 3100 C CA . LYS A 1 403 ? 15.378 -7.881 -35.432 1.00 83.94 403 LYS A CA 1
ATOM 3101 C C . LYS A 1 403 ? 14.935 -8.762 -36.577 1.00 83.94 403 LYS A C 1
ATOM 3103 O O . LYS A 1 403 ? 13.762 -9.071 -36.753 1.00 83.94 403 LYS A O 1
ATOM 3108 N N . THR A 1 404 ? 15.942 -9.189 -37.306 1.00 88.12 404 THR A N 1
ATOM 3109 C CA . THR A 1 404 ? 15.832 -10.208 -38.328 1.00 88.12 404 THR A CA 1
ATOM 3110 C C . THR A 1 404 ? 16.470 -11.473 -37.767 1.00 88.12 404 THR A C 1
ATOM 3112 O O . THR A 1 404 ? 17.625 -11.444 -37.326 1.00 88.12 404 THR A O 1
ATOM 3115 N N . THR A 1 405 ? 15.722 -12.574 -37.737 1.00 91.56 405 THR A N 1
ATOM 3116 C CA . THR A 1 405 ? 16.260 -13.884 -37.364 1.00 91.56 405 THR A CA 1
ATOM 3117 C C . THR A 1 405 ? 17.022 -14.424 -38.559 1.00 91.56 405 THR A C 1
ATOM 3119 O O . THR A 1 405 ? 16.441 -14.884 -39.539 1.00 91.56 405 THR A O 1
ATOM 3122 N N . TRP A 1 406 ? 18.343 -14.304 -38.494 1.00 94.50 406 TRP A N 1
ATOM 3123 C CA . TRP A 1 406 ? 19.233 -14.732 -39.562 1.00 94.50 406 TRP A CA 1
ATOM 3124 C C . TRP A 1 406 ? 19.437 -16.243 -39.518 1.00 94.50 406 TRP A C 1
ATOM 3126 O O . TRP A 1 406 ? 19.762 -16.794 -38.470 1.00 94.50 406 TRP A O 1
ATOM 3136 N N . VAL A 1 407 ? 19.302 -16.885 -40.672 1.00 95.50 407 VAL A N 1
ATOM 3137 C CA . VAL A 1 407 ? 19.627 -18.296 -40.876 1.00 95.50 407 VAL A CA 1
ATOM 3138 C C . VAL A 1 407 ? 21.087 -18.373 -41.301 1.00 95.50 407 VAL A C 1
ATOM 3140 O O . VAL A 1 407 ? 21.502 -17.684 -42.242 1.00 95.50 407 VAL A O 1
ATOM 3143 N N . ALA A 1 408 ? 21.894 -19.165 -40.593 1.00 95.25 408 ALA A N 1
ATOM 3144 C CA . ALA A 1 408 ? 23.279 -19.338 -40.989 1.00 95.25 408 ALA A CA 1
ATOM 3145 C C . ALA A 1 408 ? 23.348 -20.176 -42.270 1.00 95.25 408 ALA A C 1
ATOM 3147 O O . ALA A 1 408 ? 22.565 -21.094 -42.484 1.00 95.25 408 ALA A O 1
ATOM 3148 N N . GLU A 1 409 ? 24.321 -19.893 -43.133 1.00 94.81 409 GLU A N 1
ATOM 3149 C CA . GLU A 1 409 ? 24.452 -20.605 -44.409 1.00 94.81 409 GLU A CA 1
ATOM 3150 C C . GLU A 1 409 ? 24.644 -22.121 -44.227 1.00 94.81 409 GLU A C 1
ATOM 3152 O O . GLU A 1 409 ? 24.216 -22.914 -45.067 1.00 94.81 409 GLU A O 1
ATOM 3157 N N . HIS A 1 410 ? 25.247 -22.548 -43.113 1.00 94.81 410 HIS A N 1
ATOM 3158 C CA . HIS A 1 410 ? 25.404 -23.969 -42.806 1.00 94.81 410 HIS A CA 1
ATOM 3159 C C . HIS A 1 410 ? 24.079 -24.663 -42.452 1.00 94.81 410 HIS A C 1
ATOM 3161 O O . HIS A 1 410 ? 23.965 -25.856 -42.731 1.00 94.81 410 HIS A O 1
ATOM 3167 N N . ASP A 1 411 ? 23.088 -23.921 -41.945 1.00 96.25 411 ASP A N 1
ATOM 3168 C CA . ASP A 1 411 ? 21.746 -24.423 -41.609 1.00 96.25 411 ASP A CA 1
ATOM 3169 C C . ASP A 1 411 ? 20.852 -24.591 -42.847 1.00 96.25 411 ASP A C 1
ATOM 3171 O O . ASP A 1 411 ? 19.829 -25.270 -42.798 1.00 96.25 411 ASP A O 1
ATOM 3175 N N . LEU A 1 412 ? 21.236 -23.993 -43.978 1.00 96.88 412 LEU A N 1
ATOM 3176 C CA . LEU A 1 412 ? 20.546 -24.188 -45.249 1.00 96.88 412 LEU A CA 1
ATOM 3177 C C . LEU A 1 412 ? 20.807 -25.596 -45.791 1.00 96.88 412 LEU A C 1
ATOM 3179 O O . LEU A 1 412 ? 21.927 -26.118 -45.739 1.00 96.88 412 LEU A O 1
ATOM 3183 N N . THR A 1 413 ? 19.788 -26.191 -46.407 1.00 97.06 413 THR A N 1
ATOM 3184 C CA . THR A 1 413 ? 19.964 -27.454 -47.133 1.00 97.06 413 THR A CA 1
ATOM 3185 C C . THR A 1 413 ? 20.923 -27.275 -48.315 1.00 97.06 413 THR A C 1
ATOM 3187 O O . THR A 1 413 ? 21.121 -26.173 -48.834 1.00 97.06 413 THR A O 1
ATOM 3190 N N . VAL A 1 414 ? 21.516 -28.376 -48.790 1.00 96.44 414 VAL A N 1
ATOM 3191 C CA . VAL A 1 414 ? 22.403 -28.351 -49.970 1.00 96.44 414 VAL A CA 1
ATOM 3192 C C . VAL A 1 414 ? 21.682 -27.768 -51.191 1.00 96.44 414 VAL A C 1
ATOM 3194 O O . VAL A 1 414 ? 22.267 -26.956 -51.905 1.00 96.44 414 VAL A O 1
ATOM 3197 N N . ALA A 1 415 ? 20.406 -28.120 -51.387 1.00 94.81 415 ALA A N 1
ATOM 3198 C CA . ALA A 1 415 ? 19.581 -27.603 -52.476 1.00 94.81 415 ALA A CA 1
ATOM 3199 C C . ALA A 1 415 ? 19.336 -26.089 -52.351 1.00 94.81 415 ALA A C 1
ATOM 3201 O O . ALA A 1 415 ? 19.555 -25.360 -53.316 1.00 94.81 415 ALA A O 1
ATOM 3202 N N . GLN A 1 416 ? 18.970 -25.600 -51.161 1.00 96.69 416 GLN A N 1
ATOM 3203 C CA . GLN A 1 416 ? 18.768 -24.166 -50.914 1.00 96.69 416 GLN A CA 1
ATOM 3204 C C . GLN A 1 416 ? 20.059 -23.361 -51.110 1.00 96.69 416 GLN A C 1
ATOM 3206 O O . GLN A 1 416 ? 20.025 -22.307 -51.742 1.00 96.69 416 GLN A O 1
ATOM 3211 N N . ARG A 1 417 ? 21.210 -23.858 -50.627 1.00 97.69 417 ARG A N 1
ATOM 3212 C CA . ARG A 1 417 ? 22.517 -23.215 -50.866 1.00 97.69 417 ARG A CA 1
ATOM 3213 C C . ARG A 1 417 ? 22.852 -23.146 -52.349 1.00 97.69 417 ARG A C 1
ATOM 3215 O O . ARG A 1 417 ? 23.249 -22.088 -52.832 1.00 97.69 417 ARG A O 1
ATOM 3222 N N . ALA A 1 418 ? 22.691 -24.260 -53.065 1.00 94.31 418 ALA A N 1
ATOM 3223 C CA . ALA A 1 418 ? 22.949 -24.319 -54.498 1.00 94.31 418 ALA A CA 1
ATOM 3224 C C . ALA A 1 418 ? 22.052 -23.332 -55.259 1.00 94.31 418 ALA A C 1
ATOM 3226 O O . ALA A 1 418 ? 22.559 -22.552 -56.064 1.00 94.31 418 ALA A O 1
ATOM 3227 N N . LEU A 1 419 ? 20.752 -23.306 -54.952 1.00 95.12 419 LEU A N 1
ATOM 3228 C CA . LEU A 1 419 ? 19.792 -22.398 -55.572 1.00 95.12 419 LEU A CA 1
ATOM 3229 C C . LEU A 1 419 ? 20.114 -20.927 -55.284 1.00 95.12 419 LEU A C 1
ATOM 3231 O O . LEU A 1 419 ? 20.139 -20.108 -56.205 1.00 95.12 419 LEU A O 1
ATOM 3235 N N . LEU A 1 420 ? 20.396 -20.589 -54.024 1.00 96.38 420 LEU A N 1
ATOM 3236 C CA . LEU A 1 420 ? 20.764 -19.237 -53.617 1.00 96.38 420 LEU A CA 1
ATOM 3237 C C . LEU A 1 420 ? 22.045 -18.781 -54.329 1.00 96.38 420 LEU A C 1
ATOM 3239 O O . LEU A 1 420 ? 22.086 -17.678 -54.870 1.00 96.38 420 LEU A O 1
ATOM 3243 N N . HIS A 1 421 ? 23.072 -19.630 -54.379 1.00 95.75 421 HIS A N 1
ATOM 3244 C CA . HIS A 1 421 ? 24.335 -19.321 -55.047 1.00 95.75 421 HIS A CA 1
ATOM 3245 C C . HIS A 1 421 ? 24.156 -19.132 -56.559 1.00 95.75 421 HIS A C 1
ATOM 3247 O O . HIS A 1 421 ? 24.609 -18.127 -57.106 1.00 95.75 421 HIS A O 1
ATOM 3253 N N . GLN A 1 422 ? 23.445 -20.045 -57.227 1.00 93.62 422 GLN A N 1
ATOM 3254 C CA . GLN A 1 422 ? 23.133 -19.938 -58.656 1.00 93.62 422 GLN A CA 1
ATOM 3255 C C . GLN A 1 422 ? 22.348 -18.659 -58.968 1.00 93.62 422 GLN A C 1
ATOM 3257 O O . GLN A 1 422 ? 22.660 -17.955 -59.927 1.00 93.62 422 GLN A O 1
ATOM 3262 N N . SER A 1 423 ? 21.364 -18.320 -58.133 1.00 94.50 423 SER A N 1
ATOM 3263 C CA . SER A 1 423 ? 20.542 -17.121 -58.314 1.00 94.50 423 SER A CA 1
ATOM 3264 C C . SER A 1 423 ? 21.349 -15.841 -58.092 1.00 94.50 423 SER A C 1
ATOM 3266 O O . SER A 1 423 ? 21.247 -14.904 -58.880 1.00 94.50 423 SER A O 1
ATOM 3268 N N . GLN A 1 424 ? 22.227 -15.810 -57.083 1.00 95.25 424 GLN A N 1
ATOM 3269 C CA . GLN A 1 424 ? 23.159 -14.698 -56.881 1.00 95.25 424 GLN A CA 1
ATOM 3270 C C . GLN A 1 424 ? 24.116 -14.521 -58.062 1.00 95.25 424 GLN A C 1
ATOM 3272 O O . GLN A 1 424 ? 24.366 -13.389 -58.472 1.00 95.25 424 GLN A O 1
ATOM 3277 N N . GLN A 1 425 ? 24.671 -15.616 -58.590 1.00 92.69 425 GLN A N 1
ATOM 3278 C CA . GLN A 1 425 ? 25.556 -15.575 -59.754 1.00 92.69 425 GLN A CA 1
ATOM 3279 C C . GLN A 1 425 ? 24.829 -15.022 -60.977 1.00 92.69 425 GLN A C 1
ATOM 3281 O O . GLN A 1 425 ? 25.369 -14.145 -61.643 1.00 92.69 425 GLN A O 1
ATOM 3286 N N . LEU A 1 426 ? 23.596 -15.471 -61.222 1.00 90.12 426 LEU A N 1
ATOM 3287 C CA . LEU A 1 426 ? 22.781 -14.985 -62.331 1.00 90.12 426 LEU A CA 1
ATOM 3288 C C . LEU A 1 426 ? 22.498 -13.481 -62.209 1.00 90.12 426 LEU A C 1
ATOM 3290 O O . LEU A 1 426 ? 22.765 -12.738 -63.148 1.00 90.12 426 LEU A O 1
ATOM 3294 N N . VAL A 1 427 ? 22.035 -13.013 -61.044 1.00 92.50 427 VAL A N 1
ATOM 3295 C CA . VAL A 1 427 ? 21.753 -11.584 -60.806 1.00 92.50 427 VAL A CA 1
ATOM 3296 C C . VAL A 1 427 ? 23.020 -10.738 -60.942 1.00 92.50 427 VAL A C 1
ATOM 3298 O O . VAL A 1 427 ? 23.006 -9.706 -61.610 1.00 92.50 427 VAL A O 1
ATOM 3301 N N . ARG A 1 428 ? 24.139 -11.177 -60.352 1.00 92.94 428 ARG A N 1
ATOM 3302 C CA . ARG A 1 428 ? 25.415 -10.453 -60.437 1.00 92.94 428 ARG A CA 1
ATOM 3303 C C . ARG A 1 428 ? 25.980 -10.419 -61.851 1.00 92.94 428 ARG A C 1
ATOM 3305 O O . ARG A 1 428 ? 26.598 -9.427 -62.214 1.00 92.94 428 ARG A O 1
ATOM 3312 N N . ALA A 1 429 ? 25.804 -11.478 -62.628 1.00 87.25 429 ALA A N 1
ATOM 3313 C CA . ALA A 1 429 ? 26.309 -11.505 -63.986 1.00 87.25 429 ALA A CA 1
ATOM 3314 C C . ALA A 1 429 ? 25.425 -10.714 -64.952 1.00 87.25 429 ALA A C 1
ATOM 3316 O O . ALA A 1 429 ? 25.954 -10.087 -65.862 1.00 87.25 429 ALA A O 1
ATOM 3317 N N . ALA A 1 430 ? 24.109 -10.705 -64.721 1.00 88.19 430 ALA A N 1
ATOM 3318 C CA . ALA A 1 430 ? 23.177 -9.955 -65.546 1.00 88.19 430 ALA A CA 1
ATOM 3319 C C . ALA A 1 430 ? 23.222 -8.449 -65.261 1.00 88.19 430 ALA A C 1
ATOM 3321 O O . ALA A 1 430 ? 23.370 -7.637 -66.164 1.00 88.19 430 ALA A O 1
ATOM 3322 N N . ILE A 1 431 ? 23.101 -8.056 -63.993 1.00 90.44 431 ILE A N 1
ATOM 3323 C CA . ILE A 1 431 ? 22.967 -6.641 -63.616 1.00 90.44 431 ILE A CA 1
ATOM 3324 C C . ILE A 1 431 ? 24.326 -6.043 -63.237 1.00 90.44 431 ILE A C 1
ATOM 3326 O O . ILE A 1 431 ? 24.603 -4.877 -63.506 1.00 90.44 431 ILE A O 1
ATOM 3330 N N . GLY A 1 432 ? 25.198 -6.840 -62.623 1.00 90.25 432 GLY A N 1
ATOM 3331 C CA . GLY A 1 432 ? 26.538 -6.435 -62.217 1.00 90.25 432 GLY A CA 1
ATOM 3332 C C . GLY A 1 432 ? 26.871 -6.831 -60.780 1.00 90.25 432 GLY A C 1
ATOM 3333 O O . GLY A 1 432 ? 26.006 -7.002 -59.920 1.00 90.25 432 GLY A O 1
ATOM 3334 N N . ALA A 1 433 ? 28.169 -6.921 -60.491 1.00 90.06 433 ALA A N 1
ATOM 3335 C CA . ALA A 1 433 ? 28.709 -7.252 -59.171 1.00 90.06 433 ALA A CA 1
ATOM 3336 C C . ALA A 1 433 ? 28.150 -6.393 -58.027 1.00 90.06 433 ALA A C 1
ATOM 3338 O O . ALA A 1 433 ? 27.959 -6.869 -56.911 1.00 90.06 433 ALA A O 1
ATOM 3339 N N . PHE A 1 434 ? 27.887 -5.118 -58.316 1.00 90.44 434 PHE A N 1
ATOM 3340 C CA . PHE A 1 434 ? 27.400 -4.126 -57.362 1.00 90.44 434 PHE A CA 1
ATOM 3341 C C . PHE A 1 434 ? 25.924 -4.320 -56.983 1.00 90.44 434 PHE A C 1
ATOM 3343 O O . PHE A 1 434 ? 25.514 -3.820 -55.929 1.00 90.44 434 PHE A O 1
ATOM 3350 N N . ALA A 1 435 ? 25.154 -5.051 -57.801 1.00 91.44 435 ALA A N 1
ATOM 3351 C CA . ALA A 1 435 ? 23.712 -5.237 -57.647 1.00 91.44 435 ALA A CA 1
ATOM 3352 C C . ALA A 1 435 ? 23.345 -5.997 -56.371 1.00 91.44 435 ALA A C 1
ATOM 3354 O O . ALA A 1 435 ? 22.325 -5.722 -55.750 1.00 91.44 435 ALA A O 1
ATOM 3355 N N . LEU A 1 436 ? 24.218 -6.907 -55.934 1.00 93.44 436 LEU A N 1
ATOM 3356 C CA . LEU A 1 436 ? 24.065 -7.656 -54.694 1.00 93.44 436 LEU A CA 1
ATOM 3357 C C . LEU A 1 436 ? 25.296 -7.461 -53.815 1.00 93.44 436 LEU A C 1
ATOM 3359 O O . LEU A 1 436 ? 26.405 -7.846 -54.184 1.00 93.44 436 LEU A O 1
ATOM 3363 N N . GLY A 1 437 ? 25.083 -6.904 -52.623 1.00 88.56 437 GLY A N 1
ATOM 3364 C CA . GLY A 1 437 ? 26.096 -6.868 -51.573 1.00 88.56 437 GLY A CA 1
ATOM 3365 C C . GLY A 1 437 ? 26.267 -8.230 -50.908 1.00 88.56 437 GLY A C 1
ATOM 3366 O O . GLY A 1 437 ? 26.278 -9.280 -51.559 1.00 88.56 437 GLY A O 1
ATOM 3367 N N . ARG A 1 438 ? 26.356 -8.218 -49.576 1.00 93.75 438 ARG A N 1
ATOM 3368 C CA . ARG A 1 438 ? 26.206 -9.443 -48.800 1.00 93.75 438 ARG A CA 1
ATOM 3369 C C . ARG A 1 438 ? 24.751 -9.885 -48.893 1.00 93.75 438 ARG A C 1
ATOM 3371 O O . ARG A 1 438 ? 23.861 -9.121 -48.526 1.00 93.75 438 ARG A O 1
ATOM 3378 N N . VAL A 1 439 ? 24.531 -11.100 -49.386 1.00 96.44 439 VAL A N 1
ATOM 3379 C CA . VAL A 1 439 ? 23.209 -11.726 -49.380 1.00 96.44 439 VAL A CA 1
ATOM 3380 C C . VAL A 1 439 ? 23.101 -12.594 -48.138 1.00 96.44 439 VAL A C 1
ATOM 3382 O O . VAL A 1 439 ? 23.986 -13.407 -47.869 1.00 96.44 439 VAL A O 1
ATOM 3385 N N . ARG A 1 440 ? 22.053 -12.389 -47.350 1.00 96.69 440 ARG A N 1
ATOM 3386 C CA . ARG A 1 440 ? 21.800 -13.110 -46.100 1.00 96.69 440 ARG A CA 1
ATOM 3387 C C . ARG A 1 440 ? 20.437 -13.792 -46.178 1.00 96.69 440 ARG A C 1
ATOM 3389 O O . ARG A 1 440 ? 19.556 -13.313 -46.881 1.00 96.69 440 ARG A O 1
ATOM 3396 N N . VAL A 1 441 ? 20.250 -14.889 -45.455 1.00 96.50 441 VAL A N 1
ATOM 3397 C CA . VAL A 1 441 ? 18.943 -15.558 -45.371 1.00 96.50 441 VAL A CA 1
ATOM 3398 C C . VAL A 1 441 ? 18.331 -15.286 -44.011 1.00 96.50 441 VAL A C 1
ATOM 3400 O O . VAL A 1 441 ? 19.040 -15.297 -43.002 1.00 96.50 441 VAL A O 1
ATOM 3403 N N . PHE A 1 442 ? 17.032 -15.017 -43.978 1.00 96.06 442 PHE A N 1
ATOM 3404 C CA . PHE A 1 442 ? 16.282 -14.840 -42.742 1.00 96.06 442 PHE A CA 1
ATOM 3405 C C . PHE A 1 442 ? 15.053 -15.743 -42.705 1.00 96.06 442 PHE A C 1
ATOM 3407 O O . PHE A 1 442 ? 14.510 -16.095 -43.744 1.00 96.06 442 PHE A O 1
ATOM 3414 N N . SER A 1 443 ? 14.636 -16.143 -41.507 1.00 93.81 443 SER A N 1
ATOM 3415 C CA . SER A 1 443 ? 13.429 -16.957 -41.290 1.00 93.81 443 SER A CA 1
ATOM 3416 C C . SER A 1 443 ? 12.279 -16.177 -40.663 1.00 93.81 443 SER A C 1
ATOM 3418 O O . SER A 1 443 ? 11.163 -16.671 -40.601 1.00 93.81 443 SER A O 1
ATOM 3420 N N . ALA A 1 444 ? 12.563 -14.985 -40.142 1.00 89.94 444 ALA A N 1
ATOM 3421 C CA . ALA A 1 444 ? 11.564 -14.065 -39.628 1.00 89.94 444 ALA A CA 1
ATOM 3422 C C . ALA A 1 444 ? 12.141 -12.650 -39.617 1.00 89.94 444 ALA A C 1
ATOM 3424 O O . ALA A 1 444 ? 13.325 -12.452 -39.309 1.00 89.94 444 ALA A O 1
ATOM 3425 N N . SER A 1 445 ? 11.306 -11.667 -39.938 1.00 87.50 445 SER A N 1
ATOM 3426 C CA . SER A 1 445 ? 11.628 -10.251 -39.798 1.00 87.50 445 SER A CA 1
ATOM 3427 C C . SER A 1 445 ? 10.440 -9.514 -39.212 1.00 87.50 445 SER A C 1
ATOM 3429 O O . SER A 1 445 ? 9.353 -9.520 -39.773 1.00 87.50 445 SER A O 1
ATOM 3431 N N . GLU A 1 446 ? 10.675 -8.833 -38.103 1.00 81.69 446 GLU A N 1
ATOM 3432 C CA . GLU A 1 446 ? 9.670 -8.005 -37.431 1.00 81.69 446 GLU A CA 1
ATOM 3433 C C . GLU A 1 446 ? 9.429 -6.681 -38.167 1.00 81.69 446 GLU A C 1
ATOM 3435 O O . GLU A 1 446 ? 8.404 -6.035 -37.985 1.00 81.69 446 GLU A O 1
ATOM 3440 N N . GLU A 1 447 ? 10.381 -6.258 -39.004 1.00 78.81 447 GLU A N 1
ATOM 3441 C CA . GLU A 1 447 ? 10.242 -5.048 -39.819 1.00 78.81 447 GLU A CA 1
ATOM 3442 C C . GLU A 1 447 ? 9.268 -5.270 -40.982 1.00 78.81 447 GLU A C 1
ATOM 3444 O O . GLU A 1 447 ? 8.566 -4.346 -41.386 1.00 78.81 447 GLU A O 1
ATOM 3449 N N . LEU A 1 448 ? 9.218 -6.502 -41.498 1.00 79.81 448 LEU A N 1
ATOM 3450 C CA . LEU A 1 448 ? 8.435 -6.895 -42.662 1.00 79.81 448 LEU A CA 1
ATOM 3451 C C . LEU A 1 448 ? 8.002 -8.371 -42.520 1.00 79.81 448 LEU A C 1
ATOM 3453 O O . LEU A 1 448 ? 8.591 -9.241 -43.167 1.00 79.81 448 LEU A O 1
ATOM 3457 N N . PRO A 1 449 ? 6.983 -8.677 -41.691 1.00 66.19 449 PRO A N 1
ATOM 3458 C CA . PRO A 1 449 ? 6.601 -10.053 -41.341 1.00 66.19 449 PRO A CA 1
ATOM 3459 C C . PRO A 1 449 ? 6.088 -10.893 -42.521 1.00 66.19 449 PRO A C 1
ATOM 3461 O O . PRO A 1 449 ? 5.905 -12.095 -42.379 1.00 66.19 449 PRO A O 1
ATOM 3464 N N . CYS A 1 450 ? 5.864 -10.278 -43.686 1.00 74.12 450 CYS A N 1
ATOM 3465 C CA . CYS A 1 450 ? 5.385 -10.939 -44.902 1.00 74.12 450 CYS A CA 1
ATOM 3466 C C . CYS A 1 450 ? 6.285 -10.704 -46.129 1.00 74.12 450 CYS A C 1
ATOM 3468 O O . CYS A 1 450 ? 5.895 -11.063 -47.239 1.00 74.12 450 CYS A O 1
ATOM 3470 N N . ALA A 1 451 ? 7.453 -10.069 -45.982 1.00 83.31 451 ALA A N 1
ATOM 3471 C CA . ALA A 1 451 ? 8.312 -9.818 -47.137 1.00 83.31 451 ALA A CA 1
ATOM 3472 C C . ALA A 1 451 ? 9.174 -11.039 -47.473 1.00 83.31 451 ALA A C 1
ATOM 3474 O O . ALA A 1 451 ? 9.798 -11.647 -46.604 1.00 83.31 451 ALA A O 1
ATOM 3475 N N . LEU A 1 452 ? 9.253 -11.357 -48.767 1.00 91.50 452 LEU A N 1
ATOM 3476 C CA . LEU A 1 452 ? 10.153 -12.388 -49.288 1.00 91.50 452 LEU A CA 1
ATOM 3477 C C . LEU A 1 452 ? 11.611 -11.906 -49.371 1.00 91.50 452 LEU A C 1
ATOM 3479 O O . LEU A 1 452 ? 12.516 -12.733 -49.464 1.00 91.50 452 LEU A O 1
ATOM 3483 N N . GLY A 1 453 ? 11.853 -10.594 -49.310 1.00 91.38 453 GLY A N 1
ATOM 3484 C CA . GLY A 1 453 ? 13.174 -9.974 -49.351 1.00 91.38 453 GLY A CA 1
ATOM 3485 C C . GLY A 1 453 ? 13.247 -8.707 -48.495 1.00 91.38 453 GLY A C 1
ATOM 3486 O O . GLY A 1 453 ? 12.221 -8.159 -48.100 1.00 91.38 453 GLY A O 1
ATOM 3487 N N . ILE A 1 454 ? 14.467 -8.295 -48.131 1.00 92.00 454 ILE A N 1
ATOM 3488 C CA . ILE A 1 454 ? 14.734 -7.027 -47.434 1.00 92.00 454 ILE A CA 1
ATOM 3489 C C . ILE A 1 454 ? 16.048 -6.431 -47.931 1.00 92.00 454 ILE A C 1
ATOM 3491 O O . ILE A 1 454 ? 17.103 -7.062 -47.845 1.00 92.00 454 ILE A O 1
ATOM 3495 N N . TYR A 1 455 ? 16.017 -5.172 -48.342 1.00 92.00 455 TYR A N 1
ATOM 3496 C CA . TYR A 1 455 ? 17.203 -4.366 -48.571 1.00 92.00 455 TYR A CA 1
ATOM 3497 C C . TYR A 1 455 ? 17.509 -3.487 -47.354 1.00 92.00 455 TYR A C 1
ATOM 3499 O O . TYR A 1 455 ? 16.660 -2.727 -46.895 1.00 92.00 455 TYR A O 1
ATOM 3507 N N . HIS A 1 456 ? 18.745 -3.533 -46.846 1.00 88.50 456 HIS A N 1
ATOM 3508 C CA . HIS A 1 456 ? 19.201 -2.658 -45.761 1.00 88.50 456 HIS A CA 1
ATOM 3509 C C . HIS A 1 456 ? 20.039 -1.486 -46.304 1.00 88.50 456 HIS A C 1
ATOM 3511 O O . HIS A 1 456 ? 21.225 -1.675 -46.579 1.00 88.50 456 HIS A O 1
ATOM 3517 N N . PRO A 1 457 ? 19.523 -0.241 -46.369 1.00 87.12 457 PRO A N 1
ATOM 3518 C CA . PRO A 1 457 ? 20.232 0.894 -46.978 1.00 87.12 457 PRO A CA 1
ATOM 3519 C C . PRO A 1 457 ? 21.603 1.186 -46.350 1.00 87.12 457 PRO A C 1
ATOM 3521 O O . PRO A 1 457 ? 22.582 1.484 -47.047 1.00 87.12 457 PRO A O 1
ATOM 3524 N N . ARG A 1 458 ? 21.699 1.046 -45.020 1.00 85.25 458 ARG A N 1
ATOM 3525 C CA . ARG A 1 458 ? 22.899 1.387 -44.242 1.00 85.25 458 ARG A CA 1
ATOM 3526 C C . ARG A 1 458 ? 24.086 0.469 -44.546 1.00 85.25 458 ARG A C 1
ATOM 3528 O O . ARG A 1 458 ? 25.177 0.964 -44.807 1.00 85.25 458 ARG A O 1
ATOM 3535 N N . THR A 1 459 ? 23.892 -0.850 -44.547 1.00 88.00 459 THR A N 1
ATOM 3536 C CA . THR A 1 459 ? 24.962 -1.820 -44.870 1.00 88.00 459 THR A CA 1
ATOM 3537 C C . THR A 1 459 ? 25.034 -2.101 -46.371 1.00 88.00 459 THR A C 1
ATOM 3539 O O . THR A 1 459 ? 26.105 -2.316 -46.940 1.00 88.00 459 THR A O 1
ATOM 3542 N N . GLY A 1 460 ? 23.894 -1.971 -47.043 1.00 89.69 460 GLY A N 1
ATOM 3543 C CA . GLY A 1 460 ? 23.656 -2.374 -48.416 1.00 89.69 460 GLY A CA 1
ATOM 3544 C C . GLY A 1 460 ? 23.319 -3.858 -48.526 1.00 89.69 460 GLY A C 1
ATOM 3545 O O . GLY A 1 460 ? 23.208 -4.364 -49.639 1.00 89.69 460 GLY A O 1
ATOM 3546 N N . ASP A 1 461 ? 23.219 -4.579 -47.418 1.00 92.75 461 ASP A N 1
ATOM 3547 C CA . ASP A 1 461 ? 22.946 -6.008 -47.467 1.00 92.75 461 ASP A CA 1
ATOM 3548 C C . ASP A 1 461 ? 21.572 -6.263 -48.086 1.00 92.75 461 ASP A C 1
ATOM 3550 O O . ASP A 1 461 ? 20.635 -5.483 -47.907 1.00 92.75 461 ASP A O 1
ATOM 3554 N N . VAL A 1 462 ? 21.487 -7.367 -48.816 1.00 94.50 462 VAL A N 1
ATOM 3555 C CA . VAL A 1 462 ? 20.236 -7.916 -49.328 1.00 94.50 462 VAL A CA 1
ATOM 3556 C C . VAL A 1 462 ? 19.927 -9.147 -48.494 1.00 94.50 462 VAL A C 1
ATOM 3558 O O . VAL A 1 462 ? 20.807 -9.960 -48.213 1.00 94.50 462 VAL A O 1
ATOM 3561 N N . ALA A 1 463 ? 18.689 -9.289 -48.067 1.00 94.81 463 ALA A N 1
ATOM 3562 C CA . ALA A 1 463 ? 18.218 -10.431 -47.318 1.00 94.81 463 ALA A CA 1
ATOM 3563 C C . ALA A 1 463 ? 17.081 -11.106 -48.079 1.00 94.81 463 ALA A C 1
ATOM 3565 O O . ALA A 1 463 ? 16.288 -10.426 -48.720 1.00 94.81 463 ALA A O 1
ATOM 3566 N N . ILE A 1 464 ? 16.997 -12.429 -47.997 1.00 96.56 464 ILE A N 1
ATOM 3567 C CA . ILE A 1 464 ? 15.913 -13.215 -48.588 1.00 96.56 464 ILE A CA 1
ATOM 3568 C C . ILE A 1 464 ? 15.296 -14.144 -47.543 1.00 96.56 464 ILE A C 1
ATOM 3570 O O . ILE A 1 464 ? 16.018 -14.713 -46.718 1.00 96.56 464 ILE A O 1
ATOM 3574 N N . HIS A 1 465 ? 13.971 -14.276 -47.559 1.00 96.75 465 HIS A N 1
ATOM 3575 C CA . HIS A 1 465 ? 13.257 -15.174 -46.661 1.00 96.75 465 HIS A CA 1
ATOM 3576 C C . HIS A 1 465 ? 13.559 -16.633 -47.023 1.00 96.75 465 HIS A C 1
ATOM 3578 O O . HIS A 1 465 ? 13.631 -16.979 -48.203 1.00 96.75 465 HIS A O 1
ATOM 3584 N N . ILE A 1 466 ? 13.717 -17.509 -46.030 1.00 97.19 466 ILE A N 1
ATOM 3585 C CA . ILE A 1 466 ? 14.044 -18.925 -46.258 1.00 97.19 466 ILE A CA 1
ATOM 3586 C C . ILE A 1 466 ? 12.998 -19.631 -47.133 1.00 97.19 466 ILE A C 1
ATOM 3588 O O . ILE A 1 466 ? 13.367 -20.446 -47.977 1.00 97.19 466 ILE A O 1
ATOM 3592 N N . ASP A 1 467 ? 11.722 -19.258 -47.012 1.00 95.00 467 ASP A N 1
ATOM 3593 C CA . ASP A 1 467 ? 10.637 -19.836 -47.819 1.00 95.00 467 ASP A CA 1
ATOM 3594 C C . ASP A 1 467 ? 10.745 -19.477 -49.304 1.00 95.00 467 ASP A C 1
ATOM 3596 O O . ASP A 1 467 ? 10.355 -20.269 -50.158 1.00 95.00 467 ASP A O 1
ATOM 3600 N N . ALA A 1 468 ? 11.348 -18.332 -49.646 1.00 95.50 468 ALA A N 1
ATOM 3601 C CA . ALA A 1 468 ? 11.591 -17.987 -51.044 1.00 95.50 468 ALA A CA 1
ATOM 3602 C C . ALA A 1 468 ? 12.598 -18.949 -51.700 1.00 95.50 468 ALA A C 1
ATOM 3604 O O . ALA A 1 468 ? 12.588 -19.087 -52.918 1.00 95.50 468 ALA A O 1
ATOM 3605 N N . LEU A 1 469 ? 13.425 -19.653 -50.911 1.00 96.00 469 LEU A N 1
ATOM 3606 C CA . LEU A 1 469 ? 14.366 -20.675 -51.390 1.00 96.00 469 LEU A CA 1
ATOM 3607 C C . LEU A 1 469 ? 13.709 -22.032 -51.674 1.00 96.00 469 LEU A C 1
ATOM 3609 O O . LEU A 1 469 ? 14.400 -22.952 -52.113 1.00 96.00 469 LEU A O 1
ATOM 3613 N N . ALA A 1 470 ? 12.409 -22.186 -51.412 1.00 92.88 470 ALA A N 1
ATOM 3614 C CA . ALA A 1 470 ? 11.664 -23.376 -51.817 1.00 92.88 470 ALA A CA 1
ATOM 3615 C C . ALA A 1 470 ? 11.391 -23.399 -53.331 1.00 92.88 470 ALA A C 1
ATOM 3617 O O . ALA A 1 470 ? 11.176 -24.467 -53.901 1.00 92.88 470 ALA A O 1
ATOM 3618 N N . ASP A 1 471 ? 11.430 -22.234 -53.982 1.00 93.38 471 ASP A N 1
ATOM 3619 C CA . ASP A 1 471 ? 11.088 -22.071 -55.388 1.00 93.38 471 ASP A CA 1
ATOM 3620 C C . ASP A 1 471 ? 12.079 -21.134 -56.094 1.00 93.38 471 ASP A C 1
ATOM 3622 O O . ASP A 1 471 ? 12.382 -20.027 -55.641 1.00 93.38 471 ASP A O 1
ATOM 3626 N N . ARG A 1 472 ? 12.608 -21.578 -57.239 1.00 93.19 472 ARG A N 1
ATOM 3627 C CA . ARG A 1 472 ? 13.612 -20.812 -57.991 1.00 93.19 472 ARG A CA 1
ATOM 3628 C C . ARG A 1 472 ? 13.068 -19.484 -58.506 1.00 93.19 472 ARG A C 1
ATOM 3630 O O . ARG A 1 472 ? 13.818 -18.509 -58.544 1.00 93.19 472 ARG A O 1
ATOM 3637 N N . HIS A 1 473 ? 11.804 -19.449 -58.917 1.00 91.25 473 HIS A N 1
ATOM 3638 C CA . HIS A 1 473 ? 11.170 -18.233 -59.399 1.00 91.25 473 HIS A CA 1
ATOM 3639 C C . HIS A 1 473 ? 11.026 -17.228 -58.249 1.00 91.25 473 HIS A C 1
ATOM 3641 O O . HIS A 1 473 ? 11.529 -16.116 -58.375 1.00 91.25 473 HIS A O 1
ATOM 3647 N N . LEU A 1 474 ? 10.496 -17.634 -57.090 1.00 89.50 474 LEU A N 1
ATOM 3648 C CA . LEU A 1 474 ? 10.414 -16.786 -55.893 1.00 89.50 474 LEU A CA 1
ATOM 3649 C C . LEU A 1 474 ? 11.790 -16.286 -55.437 1.00 89.50 474 LEU A C 1
ATOM 3651 O O . LEU A 1 474 ? 11.928 -15.107 -55.107 1.00 89.50 474 LEU A O 1
ATOM 3655 N N . THR A 1 475 ? 12.818 -17.143 -55.476 1.00 94.38 475 THR A N 1
ATOM 3656 C CA . THR A 1 475 ? 14.196 -16.750 -55.142 1.00 94.38 475 THR A CA 1
ATOM 3657 C C . THR A 1 475 ? 14.699 -15.631 -56.049 1.00 94.38 475 THR A C 1
ATOM 3659 O O . THR A 1 475 ? 15.241 -14.633 -55.571 1.00 94.38 475 THR A O 1
ATOM 3662 N N . LEU A 1 476 ? 14.536 -15.794 -57.363 1.00 93.81 476 LEU A N 1
ATOM 3663 C CA . LEU A 1 476 ? 14.988 -14.809 -58.340 1.00 93.81 476 LEU A CA 1
ATOM 3664 C C . LEU A 1 476 ? 14.173 -13.521 -58.253 1.00 93.81 476 LEU A C 1
ATOM 3666 O O . LEU A 1 476 ? 14.772 -12.451 -58.229 1.00 93.81 476 LEU A O 1
ATOM 3670 N N . THR A 1 477 ? 12.847 -13.607 -58.140 1.00 92.81 477 THR A N 1
ATOM 3671 C CA . THR A 1 477 ? 11.975 -12.439 -57.969 1.00 92.81 477 THR A CA 1
ATOM 3672 C C . THR A 1 477 ? 12.393 -11.620 -56.751 1.00 92.81 477 THR A C 1
ATOM 3674 O O . THR A 1 477 ? 12.613 -10.419 -56.885 1.00 92.81 477 THR A O 1
ATOM 3677 N N . ALA A 1 478 ? 12.582 -12.263 -55.593 1.00 92.75 478 ALA A N 1
ATOM 3678 C CA . ALA A 1 478 ? 13.024 -11.582 -54.380 1.00 92.75 478 ALA A CA 1
ATOM 3679 C C . ALA A 1 478 ? 14.418 -10.956 -54.559 1.00 92.75 478 ALA A C 1
ATOM 3681 O O . ALA A 1 478 ? 14.597 -9.769 -54.306 1.00 92.75 478 ALA A O 1
ATOM 3682 N N . LEU A 1 479 ? 15.409 -11.705 -55.060 1.00 94.75 479 LEU A N 1
ATOM 3683 C CA . LEU A 1 479 ? 16.767 -11.172 -55.235 1.00 94.75 479 LEU A CA 1
ATOM 3684 C C . LEU A 1 479 ? 16.842 -10.017 -56.236 1.00 94.75 479 LEU A C 1
ATOM 3686 O O . LEU A 1 479 ? 17.605 -9.084 -56.007 1.00 94.75 479 LEU A O 1
ATOM 3690 N N . VAL A 1 480 ? 16.087 -10.072 -57.333 1.00 94.56 480 VAL A N 1
ATOM 3691 C CA . VAL A 1 480 ? 16.047 -8.999 -58.338 1.00 94.56 480 VAL A CA 1
ATOM 3692 C C . VAL A 1 480 ? 15.366 -7.759 -57.774 1.00 94.56 480 VAL A C 1
ATOM 3694 O O . VAL A 1 480 ? 15.880 -6.658 -57.961 1.00 94.56 480 VAL A O 1
ATOM 3697 N N . HIS A 1 481 ? 14.264 -7.937 -57.042 1.00 92.81 481 HIS A N 1
ATOM 3698 C CA . HIS A 1 481 ? 13.563 -6.846 -56.371 1.00 92.81 481 HIS A CA 1
ATOM 3699 C C . HIS A 1 481 ? 14.487 -6.118 -55.381 1.00 92.81 481 HIS A C 1
ATOM 3701 O O . HIS A 1 481 ? 14.706 -4.911 -55.495 1.00 92.81 481 HIS A O 1
ATOM 3707 N N . GLU A 1 482 ? 15.134 -6.863 -54.480 1.00 94.31 482 GLU A N 1
ATOM 3708 C CA . GLU A 1 482 ? 16.046 -6.277 -53.493 1.00 94.31 482 GLU A CA 1
ATOM 3709 C C . GLU A 1 482 ? 17.339 -5.724 -54.116 1.00 94.31 482 GLU A C 1
ATOM 3711 O O . GLU A 1 482 ? 17.889 -4.724 -53.642 1.00 94.31 482 GLU A O 1
ATOM 3716 N N . ALA A 1 483 ? 17.835 -6.332 -55.201 1.00 94.75 483 ALA A N 1
ATOM 3717 C CA . ALA A 1 483 ? 18.928 -5.765 -55.989 1.00 94.75 483 ALA A CA 1
ATOM 3718 C C . ALA A 1 483 ? 18.524 -4.415 -56.591 1.00 94.75 483 ALA A C 1
ATOM 3720 O O . ALA A 1 483 ? 19.331 -3.484 -56.604 1.00 94.75 483 ALA A O 1
ATOM 3721 N N . GLY A 1 484 ? 17.276 -4.292 -57.050 1.00 92.50 484 GLY A N 1
ATOM 3722 C CA . GLY A 1 484 ? 16.703 -3.037 -57.518 1.00 92.50 484 GLY A CA 1
ATOM 3723 C C . GLY A 1 484 ? 16.767 -1.976 -56.426 1.00 92.50 484 GLY A C 1
ATOM 3724 O O . GLY A 1 484 ? 17.285 -0.890 -56.668 1.00 92.50 484 GLY A O 1
ATOM 3725 N N . HIS A 1 485 ? 16.334 -2.297 -55.201 1.00 90.88 485 HIS A N 1
ATOM 3726 C CA . HIS A 1 485 ? 16.398 -1.351 -54.084 1.00 90.88 485 HIS A CA 1
ATOM 3727 C C . HIS A 1 485 ? 17.838 -0.923 -53.798 1.00 90.88 485 HIS A C 1
ATOM 3729 O O . HIS A 1 485 ? 18.113 0.257 -53.568 1.00 90.88 485 HIS A O 1
ATOM 3735 N N . ARG A 1 486 ? 18.788 -1.863 -53.876 1.00 93.50 486 ARG A N 1
ATOM 3736 C CA . ARG A 1 486 ? 20.209 -1.568 -53.687 1.00 93.50 486 ARG A CA 1
ATOM 3737 C C . ARG A 1 486 ? 20.778 -0.646 -54.756 1.00 93.50 486 ARG A C 1
ATOM 3739 O O . ARG A 1 486 ? 21.458 0.317 -54.399 1.00 93.50 486 ARG A O 1
ATOM 3746 N N . VAL A 1 487 ? 20.553 -0.952 -56.030 1.00 94.00 487 VAL A N 1
ATOM 3747 C CA . VAL A 1 487 ? 21.065 -0.154 -57.153 1.00 94.00 487 VAL A CA 1
ATOM 3748 C C . VAL A 1 487 ? 20.351 1.187 -57.227 1.00 94.00 487 VAL A C 1
ATOM 3750 O O . VAL A 1 487 ? 21.004 2.199 -57.437 1.00 94.00 487 VAL A O 1
ATOM 3753 N N . GLY A 1 488 ? 19.051 1.237 -56.954 1.00 90.31 488 GLY A N 1
ATOM 3754 C CA . GLY A 1 488 ? 18.320 2.491 -56.843 1.00 90.31 488 GLY A CA 1
ATOM 3755 C C . GLY A 1 488 ? 18.878 3.372 -55.726 1.00 90.31 488 GLY A C 1
ATOM 3756 O O . GLY A 1 488 ? 19.112 4.555 -55.933 1.00 90.31 488 GLY A O 1
ATOM 3757 N N . HIS A 1 489 ? 19.188 2.802 -54.560 1.00 91.25 489 HIS A N 1
ATOM 3758 C CA . HIS A 1 489 ? 19.742 3.569 -53.444 1.00 91.25 489 HIS A CA 1
ATOM 3759 C C . HIS A 1 489 ? 21.197 4.015 -53.658 1.00 91.25 489 HIS A C 1
ATOM 3761 O O . HIS A 1 489 ? 21.556 5.138 -53.310 1.00 91.25 489 HIS A O 1
ATOM 3767 N N . ARG A 1 490 ? 22.065 3.132 -54.167 1.00 91.06 490 ARG A N 1
ATOM 3768 C CA . ARG A 1 490 ? 23.525 3.360 -54.213 1.00 91.06 490 ARG A CA 1
ATOM 3769 C C . ARG A 1 490 ? 24.075 3.670 -55.600 1.00 91.06 490 ARG A C 1
ATOM 3771 O O . ARG A 1 490 ? 25.237 4.056 -55.707 1.00 91.06 490 ARG A O 1
ATOM 3778 N N . GLY A 1 491 ? 23.272 3.502 -56.642 1.00 90.06 491 GLY A N 1
ATOM 3779 C CA . GLY A 1 491 ? 23.737 3.454 -58.022 1.00 90.06 491 GLY A CA 1
ATOM 3780 C C . GLY A 1 491 ? 24.604 2.224 -58.305 1.00 90.06 491 GLY A C 1
ATOM 3781 O O . GLY A 1 491 ? 24.754 1.314 -57.482 1.00 90.06 491 GLY A O 1
ATOM 3782 N N . GLY A 1 492 ? 25.205 2.218 -59.489 1.00 88.31 492 GLY A N 1
ATOM 3783 C CA . GLY A 1 492 ? 26.218 1.253 -59.904 1.00 88.31 492 GLY A CA 1
ATOM 3784 C C . GLY A 1 492 ? 26.196 1.009 -61.409 1.00 88.31 492 GLY A C 1
ATOM 3785 O O . GLY A 1 492 ? 25.146 1.086 -62.041 1.00 88.31 492 GLY A O 1
ATOM 3786 N N . GLY A 1 493 ? 27.359 0.730 -62.003 1.00 88.75 493 GLY A N 1
ATOM 3787 C CA . GLY A 1 493 ? 27.479 0.559 -63.453 1.00 88.75 493 GLY A CA 1
ATOM 3788 C C . GLY A 1 493 ? 26.966 1.791 -64.204 1.00 88.75 493 GLY A C 1
ATOM 3789 O O . GLY A 1 493 ? 27.513 2.878 -64.040 1.00 88.75 493 GLY A O 1
ATOM 3790 N N . ARG A 1 494 ? 25.905 1.613 -65.002 1.00 87.56 494 ARG A N 1
ATOM 3791 C CA . ARG A 1 494 ? 25.235 2.696 -65.747 1.00 87.56 494 ARG A CA 1
ATOM 3792 C C . ARG A 1 494 ? 24.076 3.365 -64.997 1.00 87.56 494 ARG A C 1
ATOM 3794 O O . ARG A 1 494 ? 23.515 4.328 -65.507 1.00 87.56 494 ARG A O 1
ATOM 3801 N N . TRP A 1 495 ? 23.698 2.855 -63.826 1.00 90.94 495 TRP A N 1
ATOM 3802 C CA . TRP A 1 495 ? 22.558 3.348 -63.057 1.00 90.94 495 TRP A CA 1
ATOM 3803 C C . TRP A 1 495 ? 22.997 4.389 -62.032 1.00 90.94 495 TRP A C 1
ATOM 3805 O O . TRP A 1 495 ? 23.862 4.137 -61.188 1.00 90.94 495 TRP A O 1
ATOM 3815 N N . THR A 1 496 ? 22.384 5.567 -62.093 1.00 88.94 496 THR A N 1
ATOM 3816 C CA . THR A 1 496 ? 22.542 6.618 -61.085 1.00 88.94 496 THR A CA 1
ATOM 3817 C C . THR A 1 496 ? 21.592 6.376 -59.910 1.00 88.94 496 THR A C 1
ATOM 3819 O O . THR A 1 496 ? 20.478 5.904 -60.145 1.00 88.94 496 THR A O 1
ATOM 3822 N N . PRO A 1 497 ? 21.979 6.715 -58.665 1.00 91.06 497 PRO A N 1
ATOM 3823 C CA . PRO A 1 497 ? 21.066 6.650 -57.527 1.00 91.06 497 PRO A CA 1
ATOM 3824 C C . PRO A 1 497 ? 19.771 7.429 -57.798 1.00 91.06 497 PRO A C 1
ATOM 3826 O O . PRO A 1 497 ? 19.825 8.559 -58.288 1.00 91.06 497 PRO A O 1
ATOM 3829 N N . ILE A 1 498 ? 18.624 6.845 -57.454 1.00 89.38 498 ILE A N 1
ATOM 3830 C CA . ILE A 1 498 ? 17.308 7.484 -57.535 1.00 89.38 498 ILE A CA 1
ATOM 3831 C C . ILE A 1 498 ? 16.864 7.938 -56.130 1.00 89.38 498 ILE A C 1
ATOM 3833 O O . ILE A 1 498 ? 16.978 7.165 -55.172 1.00 89.38 498 ILE A O 1
ATOM 3837 N N . PRO A 1 499 ? 16.377 9.185 -55.960 1.00 79.88 499 PRO A N 1
ATOM 3838 C CA . PRO A 1 499 ? 15.987 9.716 -54.647 1.00 79.88 499 PRO A CA 1
ATOM 3839 C C . PRO A 1 499 ? 14.859 8.933 -53.958 1.00 79.88 499 PRO A C 1
ATOM 3841 O O . PRO A 1 499 ? 14.752 8.945 -52.734 1.00 79.88 499 PRO A O 1
ATOM 3844 N N . ASP A 1 500 ? 14.027 8.252 -54.741 1.00 81.25 500 ASP A N 1
ATOM 3845 C CA . ASP A 1 500 ? 12.806 7.554 -54.351 1.00 81.25 500 ASP A CA 1
ATOM 3846 C C . ASP A 1 500 ? 12.919 6.035 -54.560 1.00 81.25 500 ASP A C 1
ATOM 3848 O O . ASP A 1 500 ? 11.972 5.388 -54.986 1.00 81.25 500 ASP A O 1
ATOM 3852 N N . PHE A 1 501 ? 14.062 5.427 -54.232 1.00 80.50 501 PHE A N 1
ATOM 3853 C CA . PHE A 1 501 ? 14.311 3.982 -54.400 1.00 80.50 501 PHE A CA 1
ATOM 3854 C C . PHE A 1 501 ? 13.405 3.041 -53.575 1.00 80.50 501 PHE A C 1
ATOM 3856 O O . PHE A 1 501 ? 13.607 1.828 -53.608 1.00 80.50 501 PHE A O 1
ATOM 3863 N N . GLN A 1 502 ? 12.468 3.579 -52.792 1.00 75.88 502 GLN A N 1
ATOM 3864 C CA . GLN A 1 502 ? 11.507 2.810 -52.000 1.00 75.88 502 GLN A CA 1
ATOM 3865 C C . GLN A 1 502 ? 10.438 2.176 -52.907 1.00 75.88 502 GLN A C 1
ATOM 3867 O O . GLN A 1 502 ? 10.210 2.635 -54.025 1.00 75.88 502 GLN A O 1
ATOM 3872 N N . ASP A 1 503 ? 9.802 1.107 -52.424 1.00 68.62 503 ASP A N 1
ATOM 3873 C CA . ASP A 1 503 ? 8.816 0.337 -53.192 1.00 68.62 503 ASP A CA 1
ATOM 3874 C C . ASP A 1 503 ? 7.686 1.239 -53.736 1.00 68.62 503 ASP A C 1
ATOM 3876 O O . ASP A 1 503 ? 7.181 2.112 -53.023 1.00 68.62 503 ASP A O 1
ATOM 3880 N N . ARG A 1 504 ? 7.284 1.000 -54.995 1.00 65.50 504 ARG A N 1
ATOM 3881 C CA . ARG A 1 504 ? 6.208 1.700 -55.741 1.00 65.50 504 ARG A CA 1
ATOM 3882 C C . ARG A 1 504 ? 6.473 3.141 -56.196 1.00 65.50 504 ARG A C 1
ATOM 3884 O O . ARG A 1 504 ? 5.531 3.918 -56.370 1.00 65.50 504 ARG A O 1
ATOM 3891 N N . SER A 1 505 ? 7.728 3.518 -56.427 1.00 75.81 505 SER A N 1
ATOM 3892 C CA . SER A 1 505 ? 8.044 4.738 -57.179 1.00 75.81 505 SER A CA 1
ATOM 3893 C C . SER A 1 505 ? 8.216 4.459 -58.676 1.00 75.81 505 SER A C 1
ATOM 3895 O O . SER A 1 505 ? 8.650 3.379 -59.078 1.00 75.81 505 SER A O 1
ATOM 3897 N N . ARG A 1 506 ? 7.928 5.456 -59.526 1.00 75.06 506 ARG A N 1
ATOM 3898 C CA . ARG A 1 506 ? 8.114 5.327 -60.986 1.00 75.06 506 ARG A CA 1
ATOM 3899 C C . ARG A 1 506 ? 9.575 5.051 -61.358 1.00 75.06 506 ARG A C 1
ATOM 3901 O O . ARG A 1 506 ? 9.832 4.298 -62.292 1.00 75.06 506 ARG A O 1
ATOM 3908 N N . GLY A 1 507 ? 10.523 5.645 -60.625 1.00 77.75 507 GLY A N 1
ATOM 3909 C CA . GLY A 1 507 ? 11.954 5.418 -60.837 1.00 77.75 507 GLY A CA 1
ATOM 3910 C C . GLY A 1 507 ? 12.372 3.984 -60.507 1.00 77.75 507 GLY A C 1
ATOM 3911 O O . GLY A 1 507 ? 13.152 3.381 -61.243 1.00 77.75 507 GLY A O 1
ATOM 3912 N N . PHE A 1 508 ? 11.814 3.408 -59.439 1.00 84.81 508 PHE A N 1
ATOM 3913 C CA . PHE A 1 508 ? 12.083 2.027 -59.049 1.00 84.81 508 PHE A CA 1
ATOM 3914 C C . PHE A 1 508 ? 11.449 1.012 -60.014 1.00 84.81 508 PHE A C 1
ATOM 3916 O O . PHE A 1 508 ? 12.113 0.061 -60.422 1.00 84.81 508 PHE A O 1
ATOM 3923 N N . GLU A 1 509 ? 10.209 1.237 -60.457 1.00 81.12 509 GLU A N 1
ATOM 3924 C CA . GLU A 1 509 ? 9.536 0.379 -61.447 1.00 81.12 509 GLU A CA 1
ATOM 3925 C C . GLU A 1 509 ? 10.277 0.340 -62.793 1.00 81.12 509 GLU A C 1
ATOM 3927 O O . GLU A 1 509 ? 10.426 -0.730 -63.397 1.00 81.12 509 GLU A O 1
ATOM 3932 N N . GLN A 1 510 ? 10.795 1.486 -63.253 1.00 82.44 510 GLN A N 1
ATOM 3933 C CA . GLN A 1 510 ? 11.624 1.553 -64.457 1.00 82.44 510 GLN A CA 1
ATOM 3934 C C . GLN A 1 510 ? 12.922 0.752 -64.282 1.00 82.44 510 GLN A C 1
ATOM 3936 O O . GLN A 1 510 ? 13.286 -0.026 -65.164 1.00 82.44 510 GLN A O 1
ATOM 3941 N N . LEU A 1 511 ? 13.583 0.881 -63.128 1.00 86.69 511 LEU A N 1
ATOM 3942 C CA . LEU A 1 511 ? 14.793 0.124 -62.807 1.00 86.69 511 LEU A CA 1
ATOM 3943 C C . LEU A 1 511 ? 14.538 -1.393 -62.807 1.00 86.69 511 LEU A C 1
ATOM 3945 O O . LEU A 1 511 ? 15.313 -2.146 -63.398 1.00 86.69 511 LEU A O 1
ATOM 3949 N N . LEU A 1 512 ? 13.437 -1.851 -62.202 1.00 88.38 512 LEU A N 1
ATOM 3950 C CA . LEU A 1 512 ? 13.053 -3.267 -62.217 1.00 88.38 512 LEU A CA 1
ATOM 3951 C C . LEU A 1 512 ? 12.730 -3.768 -63.631 1.00 88.38 512 LEU A C 1
ATOM 3953 O O . LEU A 1 512 ? 13.101 -4.889 -63.984 1.00 88.38 512 LEU A O 1
ATOM 3957 N N . SER A 1 513 ? 12.085 -2.939 -64.454 1.00 84.75 513 SER A N 1
ATOM 3958 C CA . SER A 1 513 ? 11.785 -3.263 -65.855 1.00 84.75 513 SER A CA 1
ATOM 3959 C C . SER A 1 513 ? 13.065 -3.425 -66.682 1.00 84.75 513 SER A C 1
ATOM 3961 O O . SER A 1 513 ? 13.194 -4.375 -67.456 1.00 84.75 513 SER A O 1
ATOM 3963 N N . GLU A 1 514 ? 14.051 -2.548 -66.474 1.00 85.31 514 GLU A N 1
ATOM 3964 C CA . GLU A 1 514 ? 15.374 -2.676 -67.089 1.00 85.31 514 GLU A CA 1
ATOM 3965 C C . GLU A 1 514 ? 16.105 -3.939 -66.617 1.00 85.31 514 GLU A C 1
ATOM 3967 O O . GLU A 1 514 ? 16.694 -4.647 -67.435 1.00 85.31 514 GLU A O 1
ATOM 3972 N N . PHE A 1 515 ? 16.040 -4.264 -65.321 1.00 88.56 515 PHE A N 1
ATOM 3973 C CA . PHE A 1 515 ? 16.641 -5.484 -64.773 1.00 88.56 515 PHE A CA 1
ATOM 3974 C C . PHE A 1 515 ? 16.039 -6.737 -65.402 1.00 88.56 515 PHE A C 1
ATOM 3976 O O . PHE A 1 515 ? 16.780 -7.632 -65.811 1.00 88.56 515 PHE A O 1
ATOM 3983 N N . ALA A 1 516 ? 14.711 -6.785 -65.521 1.00 84.94 516 ALA A N 1
ATOM 3984 C CA . ALA A 1 516 ? 14.007 -7.886 -66.161 1.00 84.94 516 ALA A CA 1
ATOM 3985 C C . ALA A 1 516 ? 14.420 -8.041 -67.633 1.00 84.94 516 ALA A C 1
ATOM 3987 O O . ALA A 1 516 ? 14.736 -9.150 -68.059 1.00 84.94 516 ALA A O 1
ATOM 3988 N N . GLY A 1 517 ? 14.494 -6.943 -68.395 1.00 80.50 517 GLY A N 1
ATOM 3989 C CA . GLY A 1 517 ? 14.934 -6.969 -69.794 1.00 80.50 517 GLY A CA 1
ATOM 3990 C C . GLY A 1 517 ? 16.362 -7.497 -69.966 1.00 80.50 517 GLY A C 1
ATOM 3991 O O . GLY A 1 517 ? 16.619 -8.319 -70.844 1.00 80.50 517 GLY A O 1
ATOM 3992 N N . ILE A 1 518 ? 17.282 -7.090 -69.088 1.00 82.44 518 ILE A N 1
ATOM 3993 C CA . ILE A 1 518 ? 18.677 -7.553 -69.102 1.00 82.44 518 ILE A CA 1
ATOM 3994 C C . ILE A 1 518 ? 18.775 -9.032 -68.728 1.00 82.44 518 ILE A C 1
ATOM 3996 O O . ILE A 1 518 ? 19.475 -9.789 -69.394 1.00 82.44 518 ILE A O 1
ATOM 4000 N N . LEU A 1 519 ? 18.050 -9.470 -67.696 1.00 82.81 519 LEU A N 1
ATOM 4001 C CA . LEU A 1 519 ? 18.000 -10.879 -67.305 1.00 82.81 519 LEU A CA 1
ATOM 4002 C C . LEU A 1 519 ? 17.432 -11.761 -68.420 1.00 82.81 519 LEU A C 1
ATOM 4004 O O . LEU A 1 519 ? 17.997 -12.816 -68.696 1.00 82.81 519 LEU A O 1
ATOM 4008 N N . LEU A 1 520 ? 16.357 -11.329 -69.086 1.00 80.44 520 LEU A N 1
ATOM 4009 C CA . LEU A 1 520 ? 15.773 -12.042 -70.225 1.00 80.44 520 LEU A CA 1
ATOM 4010 C C . LEU A 1 520 ? 16.750 -12.131 -71.401 1.00 80.44 520 LEU A C 1
ATOM 4012 O O . LEU A 1 520 ? 16.894 -13.202 -71.984 1.00 80.44 520 LEU A O 1
ATOM 4016 N N . HIS A 1 521 ? 17.460 -11.043 -71.707 1.00 76.12 521 HIS A N 1
ATOM 4017 C CA . HIS A 1 521 ? 18.496 -11.033 -72.739 1.00 76.12 521 HIS A CA 1
ATOM 4018 C C . HIS A 1 521 ? 19.644 -12.000 -72.402 1.00 76.12 521 HIS A C 1
ATOM 4020 O O . HIS A 1 521 ? 20.022 -12.823 -73.231 1.00 76.12 521 HIS A O 1
ATOM 4026 N N . HIS A 1 522 ? 20.122 -12.000 -71.154 1.00 73.69 522 HIS A N 1
ATOM 4027 C CA . HIS A 1 522 ? 21.154 -12.938 -70.702 1.00 73.69 522 HIS A CA 1
ATOM 4028 C C . HIS A 1 522 ? 20.715 -14.404 -70.738 1.00 73.69 522 HIS A C 1
ATOM 4030 O O . HIS A 1 522 ? 21.531 -15.277 -71.029 1.00 73.69 522 HIS A O 1
ATOM 4036 N N . LEU A 1 523 ? 19.448 -14.690 -70.436 1.00 74.62 523 LEU A N 1
ATOM 4037 C CA . LEU A 1 523 ? 18.898 -16.043 -70.529 1.00 74.62 523 LEU A CA 1
ATOM 4038 C C . LEU A 1 523 ? 18.706 -16.493 -71.985 1.00 74.62 523 LEU A C 1
ATOM 4040 O O . LEU A 1 523 ? 18.827 -17.685 -72.258 1.00 74.62 523 LEU A O 1
ATOM 4044 N N . ALA A 1 524 ? 18.437 -15.564 -72.906 1.00 77.06 524 ALA A N 1
ATOM 4045 C CA . ALA A 1 524 ? 18.284 -15.849 -74.331 1.00 77.06 524 ALA A CA 1
ATOM 4046 C C . ALA A 1 524 ? 19.624 -16.147 -75.035 1.00 77.06 524 ALA A C 1
ATOM 4048 O O . ALA A 1 524 ? 19.660 -16.981 -75.938 1.00 77.06 524 ALA A O 1
ATOM 4049 N N . ASP A 1 525 ? 20.724 -15.530 -74.594 1.00 69.50 525 ASP A N 1
ATOM 4050 C CA . ASP A 1 525 ? 22.006 -15.549 -75.318 1.00 69.50 525 ASP A CA 1
ATOM 4051 C C . ASP A 1 525 ? 22.955 -16.717 -74.964 1.00 69.50 525 ASP A C 1
ATOM 4053 O O . ASP A 1 525 ? 24.047 -16.807 -75.522 1.00 69.50 525 ASP A O 1
ATOM 4057 N N . ALA A 1 526 ? 22.580 -17.625 -74.050 1.00 56.78 526 ALA A N 1
ATOM 4058 C CA . ALA A 1 526 ? 23.334 -18.834 -73.642 1.00 56.78 526 ALA A CA 1
ATOM 4059 C C . ALA A 1 526 ? 24.829 -18.641 -73.252 1.00 56.78 526 ALA A C 1
ATOM 4061 O O . ALA A 1 526 ? 25.559 -19.619 -73.065 1.00 56.78 526 ALA A O 1
ATOM 4062 N N . GLY A 1 527 ? 25.301 -17.400 -73.106 1.00 53.84 527 GLY A N 1
ATOM 4063 C CA . GLY A 1 527 ? 26.709 -17.058 -72.910 1.00 53.84 527 GLY A CA 1
ATOM 4064 C C . GLY A 1 527 ? 27.213 -17.285 -71.483 1.00 53.84 527 GLY A C 1
ATOM 4065 O O . GLY A 1 527 ? 26.592 -16.879 -70.501 1.00 53.84 527 GLY A O 1
ATOM 4066 N N . THR A 1 528 ? 28.389 -17.906 -71.365 1.00 50.78 528 THR A N 1
ATOM 4067 C CA . THR A 1 528 ? 29.135 -18.081 -70.109 1.00 50.78 528 THR A CA 1
ATOM 4068 C C . THR A 1 528 ? 29.457 -16.742 -69.441 1.00 50.78 528 THR A C 1
ATOM 4070 O O . THR A 1 528 ? 30.024 -15.845 -70.061 1.00 50.78 528 THR A O 1
ATOM 4073 N N . LEU A 1 529 ? 29.117 -16.631 -68.155 1.00 47.19 529 LEU A N 1
ATOM 4074 C CA . LEU A 1 529 ? 29.198 -15.402 -67.363 1.00 47.19 529 LEU A CA 1
ATOM 4075 C C . LEU A 1 529 ? 30.652 -15.037 -67.011 1.00 47.19 529 LEU A C 1
ATOM 4077 O O . LEU A 1 529 ? 31.421 -15.888 -66.562 1.00 47.19 529 LEU A O 1
ATOM 4081 N N . ALA A 1 530 ? 31.018 -13.761 -67.171 1.00 48.97 530 ALA A N 1
ATOM 4082 C CA . ALA A 1 530 ? 32.344 -13.246 -66.824 1.00 48.97 530 ALA A CA 1
ATOM 4083 C C . ALA A 1 530 ? 32.569 -13.203 -65.299 1.00 48.97 530 ALA A C 1
ATOM 4085 O O . ALA A 1 530 ? 31.681 -12.832 -64.529 1.00 48.97 530 ALA A O 1
ATOM 4086 N N . ALA A 1 531 ? 33.776 -13.573 -64.860 1.00 40.94 531 ALA A N 1
ATOM 4087 C CA . ALA A 1 531 ? 34.151 -13.616 -63.449 1.00 40.94 531 ALA A CA 1
ATOM 4088 C C . ALA A 1 531 ? 34.218 -12.211 -62.826 1.00 40.94 531 ALA A C 1
ATOM 4090 O O . ALA A 1 531 ? 34.798 -11.283 -63.387 1.00 40.94 531 ALA A O 1
ATOM 4091 N N . ILE A 1 532 ? 33.646 -12.074 -61.631 1.00 43.97 532 ILE A N 1
ATOM 4092 C CA . ILE A 1 532 ? 33.554 -10.814 -60.891 1.00 43.97 532 ILE A CA 1
ATOM 4093 C C . ILE A 1 532 ? 34.649 -10.750 -59.822 1.00 43.97 532 ILE A C 1
ATOM 4095 O O . ILE A 1 532 ? 34.788 -11.669 -59.015 1.00 43.97 532 ILE A O 1
ATOM 4099 N N . ALA A 1 533 ? 35.392 -9.640 -59.785 1.00 42.12 533 ALA A N 1
ATOM 4100 C CA . ALA A 1 533 ? 36.418 -9.380 -58.777 1.00 42.12 533 ALA A CA 1
ATOM 4101 C C . ALA A 1 533 ? 35.812 -8.929 -57.424 1.00 42.12 533 ALA A C 1
ATOM 4103 O O . ALA A 1 533 ? 34.855 -8.148 -57.410 1.00 42.12 533 ALA A O 1
ATOM 4104 N N . PRO A 1 534 ? 36.358 -9.387 -56.279 1.00 39.53 534 PRO A N 1
ATOM 4105 C CA . PRO A 1 534 ? 35.840 -9.067 -54.950 1.00 39.53 534 PRO A CA 1
ATOM 4106 C C . PRO A 1 534 ? 36.155 -7.621 -54.541 1.00 39.53 534 PRO A C 1
ATOM 4108 O O . PRO A 1 534 ? 37.258 -7.126 -54.761 1.00 39.53 534 PRO A O 1
ATOM 4111 N N . THR A 1 535 ? 35.194 -6.951 -53.901 1.00 37.16 535 THR A N 1
ATOM 4112 C CA . THR A 1 535 ? 35.339 -5.579 -53.387 1.00 37.16 535 THR A CA 1
ATOM 4113 C C . THR A 1 535 ? 35.345 -5.569 -51.859 1.00 37.16 535 THR A C 1
ATOM 4115 O O . THR A 1 535 ? 34.511 -6.209 -51.216 1.00 37.16 535 THR A O 1
ATOM 4118 N N . THR A 1 536 ? 36.290 -4.832 -51.280 1.00 37.88 536 THR A N 1
ATOM 4119 C CA . THR A 1 536 ? 36.530 -4.679 -49.840 1.00 37.88 536 THR A CA 1
ATOM 4120 C C . THR A 1 536 ? 35.458 -3.814 -49.168 1.00 37.88 536 THR A C 1
ATOM 4122 O O . THR A 1 536 ? 35.080 -2.763 -49.685 1.00 37.88 536 THR A O 1
ATOM 4125 N N . GLN A 1 537 ? 34.964 -4.255 -48.006 1.00 35.50 537 GLN A N 1
ATOM 4126 C CA . GLN A 1 537 ? 33.974 -3.524 -47.206 1.00 35.50 537 GLN A CA 1
ATOM 4127 C C . GLN A 1 537 ? 34.632 -2.448 -46.321 1.00 35.50 537 GLN A C 1
ATOM 4129 O O . GLN A 1 537 ? 35.702 -2.704 -45.772 1.00 35.50 537 GLN A O 1
ATOM 4134 N N . PRO A 1 538 ? 33.989 -1.280 -46.129 1.00 36.81 538 PRO A N 1
ATOM 4135 C CA . PRO A 1 538 ? 34.433 -0.272 -45.174 1.00 36.81 538 PRO A CA 1
ATOM 4136 C C . PRO A 1 538 ? 33.846 -0.505 -43.770 1.00 36.81 538 PRO A C 1
ATOM 4138 O O . PRO A 1 538 ? 32.658 -0.803 -43.614 1.00 36.81 538 PRO A O 1
ATOM 4141 N N . ASP A 1 539 ? 34.699 -0.326 -42.760 1.00 35.69 539 ASP A N 1
ATOM 4142 C CA . ASP A 1 539 ? 34.395 -0.461 -41.332 1.00 35.69 539 ASP A CA 1
ATOM 4143 C C . ASP A 1 539 ? 33.514 0.679 -40.794 1.00 35.69 539 ASP A C 1
ATOM 4145 O O . ASP A 1 539 ? 33.734 1.859 -41.070 1.00 35.69 539 ASP A O 1
ATOM 4149 N N . ALA A 1 540 ? 32.535 0.323 -39.956 1.00 34.56 540 ALA A N 1
ATOM 4150 C CA . ALA A 1 540 ? 31.637 1.255 -39.278 1.00 34.56 540 ALA A CA 1
ATOM 4151 C C . ALA A 1 540 ? 31.943 1.304 -37.770 1.00 34.56 540 ALA A C 1
ATOM 4153 O O . ALA A 1 540 ? 31.491 0.453 -37.005 1.00 34.56 540 ALA A O 1
ATOM 4154 N N . GLY A 1 541 ? 32.696 2.320 -37.336 1.00 33.81 541 GLY A N 1
ATOM 4155 C CA . GLY A 1 541 ? 33.021 2.574 -35.929 1.00 33.81 541 GLY A CA 1
ATOM 4156 C C . GLY A 1 541 ? 32.194 3.714 -35.329 1.00 33.81 541 GLY A C 1
ATOM 4157 O O . GLY A 1 541 ? 32.280 4.852 -35.780 1.00 33.81 541 GLY A O 1
ATOM 4158 N N . GLY A 1 542 ? 31.419 3.424 -34.282 1.00 34.25 542 GLY A N 1
ATOM 4159 C CA . GLY A 1 542 ? 30.744 4.425 -33.453 1.00 34.25 542 GLY A CA 1
ATOM 4160 C C . GLY A 1 542 ? 30.715 3.970 -31.997 1.00 34.25 542 GLY A C 1
ATOM 4161 O O . GLY A 1 542 ? 29.869 3.162 -31.620 1.00 34.25 542 GLY A O 1
ATOM 4162 N N . GLY A 1 543 ? 31.672 4.450 -31.199 1.00 40.16 543 GLY A N 1
ATOM 4163 C CA . GLY A 1 543 ? 31.825 4.107 -29.782 1.00 40.16 543 GLY A CA 1
ATOM 4164 C C . GLY A 1 543 ? 30.836 4.856 -28.885 1.00 40.16 543 GLY A C 1
ATOM 4165 O O . GLY A 1 543 ? 30.604 6.052 -29.055 1.00 40.16 543 GLY A O 1
ATOM 4166 N N . ALA A 1 544 ? 30.245 4.142 -27.927 1.00 42.12 544 ALA A N 1
ATOM 4167 C CA . ALA A 1 544 ? 29.368 4.713 -26.910 1.00 42.12 544 ALA A CA 1
ATOM 4168 C C . ALA A 1 544 ? 30.176 5.482 -25.839 1.00 42.12 544 ALA A C 1
ATOM 4170 O O . ALA A 1 544 ? 31.311 5.109 -25.554 1.00 42.12 544 ALA A O 1
ATOM 4171 N N . PRO A 1 545 ? 29.605 6.537 -25.228 1.00 47.38 545 PRO A N 1
ATOM 4172 C CA . PRO A 1 545 ? 30.298 7.357 -24.239 1.00 47.38 545 PRO A CA 1
ATOM 4173 C C . PRO A 1 545 ? 30.537 6.610 -22.920 1.00 47.38 545 PRO A C 1
ATOM 4175 O O . PRO A 1 545 ? 29.639 5.951 -22.389 1.00 47.38 545 PRO A O 1
ATOM 4178 N N . ASP A 1 546 ? 31.757 6.785 -22.419 1.00 60.62 546 ASP A N 1
ATOM 4179 C CA . ASP A 1 546 ? 32.394 6.067 -21.316 1.00 60.62 546 ASP A CA 1
ATOM 4180 C C . ASP A 1 546 ? 31.984 6.594 -19.923 1.00 60.62 546 ASP A C 1
ATOM 4182 O O . ASP A 1 546 ? 31.670 7.778 -19.749 1.00 60.62 546 ASP A O 1
ATOM 4186 N N . ALA A 1 547 ? 32.005 5.717 -18.915 1.00 57.03 547 ALA A N 1
ATOM 4187 C CA . ALA A 1 547 ? 31.759 6.037 -17.505 1.00 57.03 547 ALA A CA 1
ATOM 4188 C C . ALA A 1 547 ? 32.837 6.968 -16.907 1.00 57.03 547 ALA A C 1
ATOM 4190 O O . ALA A 1 547 ? 32.608 7.604 -15.875 1.00 57.03 547 ALA A O 1
ATOM 4191 N N . ASP A 1 548 ? 33.971 7.107 -17.596 1.00 65.19 548 ASP A N 1
ATOM 4192 C CA . ASP A 1 548 ? 35.130 7.906 -17.196 1.00 65.19 548 ASP A CA 1
ATOM 4193 C C . ASP A 1 548 ? 35.141 9.338 -17.756 1.00 65.19 548 ASP A C 1
ATOM 4195 O O . ASP A 1 548 ? 36.179 10.000 -17.796 1.00 65.19 548 ASP A O 1
ATOM 4199 N N . ALA A 1 549 ? 33.983 9.877 -18.150 1.00 71.75 549 ALA A N 1
ATOM 4200 C CA . ALA A 1 549 ? 33.887 11.268 -18.586 1.00 71.75 549 ALA A CA 1
ATOM 4201 C C . ALA A 1 549 ? 34.434 12.234 -17.507 1.00 71.75 549 ALA A C 1
ATOM 4203 O O . ALA A 1 549 ? 33.831 12.421 -16.444 1.00 71.75 549 ALA A O 1
ATOM 4204 N N . ALA A 1 550 ? 35.561 12.892 -17.806 1.00 76.94 550 ALA A N 1
ATOM 4205 C CA . ALA A 1 550 ? 36.338 13.708 -16.864 1.00 76.94 550 ALA A CA 1
ATOM 4206 C C . ALA A 1 550 ? 35.541 14.843 -16.181 1.00 76.94 550 ALA A C 1
ATOM 4208 O O . ALA A 1 550 ? 35.913 15.302 -15.104 1.00 76.94 550 ALA A O 1
ATOM 4209 N N . ALA A 1 551 ? 34.416 15.264 -16.769 1.00 84.69 551 ALA A N 1
ATOM 4210 C CA . ALA A 1 551 ? 33.578 16.360 -16.285 1.00 84.69 551 ALA A CA 1
ATOM 4211 C C . ALA A 1 551 ? 32.675 16.021 -15.076 1.00 84.69 551 ALA A C 1
ATOM 4213 O O . ALA A 1 551 ? 32.091 16.928 -14.481 1.00 84.69 551 ALA A O 1
ATOM 4214 N N . ALA A 1 552 ? 32.491 14.745 -14.714 1.00 88.25 552 ALA A N 1
ATOM 4215 C CA . ALA A 1 552 ? 31.665 14.370 -13.560 1.00 88.25 552 ALA A CA 1
ATOM 4216 C C . ALA A 1 552 ? 32.466 14.414 -12.240 1.00 88.25 552 ALA A C 1
ATOM 4218 O O . ALA A 1 552 ? 33.595 13.939 -12.247 1.00 88.25 552 ALA A O 1
ATOM 4219 N N . PRO A 1 553 ? 31.917 14.896 -11.104 1.00 90.12 553 PRO A N 1
ATOM 4220 C CA . PRO A 1 553 ? 32.603 14.876 -9.804 1.00 90.12 553 PRO A CA 1
ATOM 4221 C C . PRO A 1 553 ? 33.125 13.488 -9.405 1.00 90.12 553 PRO A C 1
ATOM 4223 O O . PRO A 1 553 ? 32.469 12.482 -9.690 1.00 90.12 553 PRO A O 1
ATOM 4226 N N . ALA A 1 554 ? 34.265 13.432 -8.706 1.00 90.75 554 ALA A N 1
ATOM 4227 C CA . ALA A 1 554 ? 34.918 12.172 -8.329 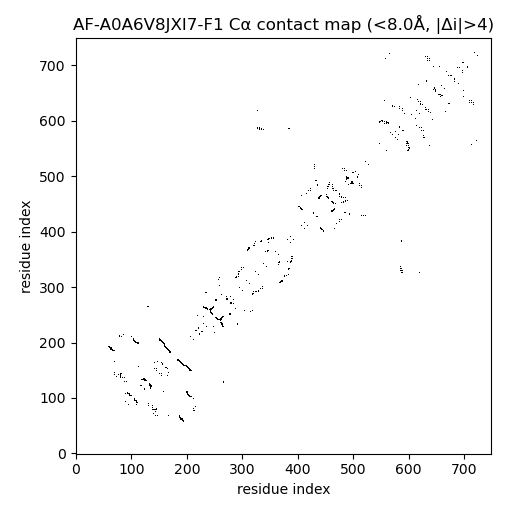1.00 90.75 554 ALA A CA 1
ATOM 4228 C C . ALA A 1 554 ? 33.983 11.216 -7.568 1.00 90.75 554 ALA A C 1
ATOM 4230 O O . ALA A 1 554 ? 33.838 10.063 -7.970 1.00 90.75 554 ALA A O 1
ATOM 4231 N N . SER A 1 555 ? 33.254 11.728 -6.570 1.00 92.75 555 SER A N 1
ATOM 4232 C CA . SER A 1 555 ? 32.257 10.970 -5.796 1.00 92.75 555 SER A CA 1
ATOM 4233 C C . SER A 1 555 ? 31.190 10.293 -6.669 1.00 92.75 555 SER A C 1
ATOM 4235 O O . SER A 1 555 ? 30.821 9.148 -6.424 1.00 92.75 555 SER A O 1
ATOM 4237 N N . ARG A 1 556 ? 30.729 10.946 -7.746 1.00 92.88 556 ARG A N 1
ATOM 4238 C CA . ARG A 1 556 ? 29.749 10.357 -8.674 1.00 92.88 556 ARG A CA 1
ATOM 4239 C C . ARG A 1 556 ? 30.338 9.267 -9.549 1.00 92.88 556 ARG A C 1
ATOM 4241 O O . ARG A 1 556 ? 29.640 8.303 -9.844 1.00 92.88 556 ARG A O 1
ATOM 4248 N N . ARG A 1 557 ? 31.584 9.431 -9.996 1.00 93.38 557 ARG A N 1
ATOM 4249 C CA . ARG A 1 557 ? 32.276 8.405 -10.789 1.00 93.38 557 ARG A CA 1
ATOM 4250 C C . ARG A 1 557 ? 32.527 7.162 -9.944 1.00 93.38 557 ARG A C 1
ATOM 4252 O O . ARG A 1 557 ? 32.211 6.061 -10.378 1.00 93.38 557 ARG A O 1
ATOM 4259 N N . GLU A 1 558 ? 33.015 7.347 -8.720 1.00 94.75 558 GLU A N 1
ATOM 4260 C CA . GLU A 1 558 ? 33.222 6.260 -7.758 1.00 94.75 558 GLU A CA 1
ATOM 4261 C C . GLU A 1 558 ? 31.904 5.555 -7.409 1.00 94.75 558 GLU A C 1
ATOM 4263 O O . GLU A 1 558 ? 31.846 4.326 -7.432 1.00 94.75 558 GLU A O 1
ATOM 4268 N N . LEU A 1 559 ? 30.821 6.310 -7.187 1.00 95.81 559 LEU A N 1
ATOM 4269 C CA . LEU A 1 559 ? 29.492 5.738 -6.972 1.00 95.81 559 LEU A CA 1
ATOM 4270 C C . LEU A 1 559 ? 28.998 4.946 -8.191 1.00 95.81 559 LEU A C 1
ATOM 4272 O O . LEU A 1 559 ? 28.484 3.842 -8.036 1.00 95.81 559 LEU A O 1
ATOM 4276 N N . ALA A 1 560 ? 29.143 5.489 -9.401 1.00 95.56 560 ALA A N 1
ATOM 4277 C CA . ALA A 1 560 ? 28.724 4.809 -10.623 1.00 95.56 560 ALA A CA 1
ATOM 4278 C C . ALA A 1 560 ? 29.460 3.474 -10.812 1.00 95.56 560 ALA A C 1
ATOM 4280 O O . ALA A 1 560 ? 28.829 2.481 -11.177 1.00 95.56 560 ALA A O 1
ATOM 4281 N N . ARG A 1 561 ? 30.764 3.430 -10.500 1.00 95.38 561 ARG A N 1
ATOM 4282 C CA . ARG A 1 561 ? 31.554 2.190 -10.487 1.00 95.38 561 ARG A CA 1
ATOM 4283 C C . ARG A 1 561 ? 31.046 1.217 -9.428 1.00 95.38 561 ARG A C 1
ATOM 4285 O O . ARG A 1 561 ? 30.709 0.101 -9.785 1.00 95.38 561 ARG A O 1
ATOM 4292 N N . LEU A 1 562 ? 30.867 1.655 -8.175 1.00 96.44 562 LEU A N 1
ATOM 4293 C CA . LEU A 1 562 ? 30.283 0.830 -7.104 1.00 96.44 562 LEU A CA 1
ATOM 4294 C C . LEU A 1 562 ? 28.951 0.180 -7.532 1.00 96.44 562 LEU A C 1
ATOM 4296 O O . LEU A 1 562 ? 28.758 -1.021 -7.357 1.00 96.44 562 LEU A O 1
ATOM 4300 N N . LEU A 1 563 ? 28.039 0.955 -8.124 1.00 96.50 563 LEU A N 1
ATOM 4301 C CA . LEU A 1 563 ? 26.741 0.447 -8.578 1.00 96.50 563 LEU A CA 1
ATOM 4302 C C . LEU A 1 563 ? 26.862 -0.514 -9.769 1.00 96.50 563 LEU A C 1
ATOM 4304 O O . LEU A 1 563 ? 26.135 -1.506 -9.824 1.00 96.50 563 LEU A O 1
ATOM 4308 N N . THR A 1 564 ? 27.770 -0.235 -10.706 1.00 95.38 564 THR A N 1
ATOM 4309 C CA . THR A 1 564 ? 28.022 -1.088 -11.878 1.00 95.38 564 THR A CA 1
ATOM 4310 C C . THR A 1 564 ? 28.670 -2.410 -11.469 1.00 95.38 564 THR A C 1
ATOM 4312 O O . THR A 1 564 ? 28.227 -3.462 -11.920 1.00 95.38 564 THR A O 1
ATOM 4315 N N . ASP A 1 565 ? 29.639 -2.373 -10.553 1.00 94.94 565 ASP A N 1
ATOM 4316 C CA . ASP A 1 565 ? 30.322 -3.550 -10.007 1.00 94.94 565 ASP A CA 1
ATOM 4317 C C . ASP A 1 565 ? 29.352 -4.443 -9.220 1.00 94.94 565 ASP A C 1
ATOM 4319 O O . ASP A 1 565 ? 29.430 -5.670 -9.274 1.00 94.94 565 ASP A O 1
ATOM 4323 N N . ARG A 1 566 ? 28.387 -3.843 -8.507 1.00 95.50 566 ARG A N 1
ATOM 4324 C CA . ARG A 1 566 ? 27.403 -4.592 -7.714 1.00 95.50 566 ARG A CA 1
ATOM 4325 C C . ARG A 1 566 ? 26.235 -5.143 -8.540 1.00 95.50 566 ARG A C 1
ATOM 4327 O O . ARG A 1 566 ? 25.578 -6.094 -8.099 1.00 95.50 566 ARG A O 1
ATOM 4334 N N . LEU A 1 567 ? 25.969 -4.586 -9.723 1.00 95.38 567 LEU A N 1
ATOM 4335 C CA . LEU A 1 567 ? 24.839 -4.977 -10.567 1.00 95.38 567 LEU A CA 1
ATOM 4336 C C . LEU A 1 567 ? 24.843 -6.481 -10.922 1.00 95.38 567 LEU A C 1
ATOM 4338 O O . LEU A 1 567 ? 23.815 -7.110 -10.678 1.00 95.38 567 LEU A O 1
ATOM 4342 N N . PRO A 1 568 ? 25.943 -7.108 -11.396 1.00 94.88 568 PRO A N 1
ATOM 4343 C CA . PRO A 1 568 ? 25.975 -8.547 -11.681 1.00 94.88 568 PRO A CA 1
ATOM 4344 C C . PRO A 1 568 ? 25.561 -9.419 -10.492 1.00 94.88 568 PRO A C 1
ATOM 4346 O O . PRO A 1 568 ? 24.750 -10.329 -10.645 1.00 94.88 568 PRO A O 1
ATOM 4349 N N . HIS A 1 569 ? 26.053 -9.093 -9.295 1.00 93.44 569 HIS A N 1
ATOM 4350 C CA . HIS A 1 569 ? 25.678 -9.796 -8.072 1.00 93.44 569 HIS A CA 1
ATOM 4351 C C . HIS A 1 569 ? 24.184 -9.625 -7.765 1.00 93.44 569 HIS A C 1
ATOM 4353 O O . HIS A 1 569 ? 23.532 -10.555 -7.317 1.00 93.44 569 HIS A O 1
ATOM 4359 N N . ALA A 1 570 ? 23.603 -8.446 -8.013 1.00 93.00 570 ALA A N 1
ATOM 4360 C CA . ALA A 1 570 ? 22.184 -8.213 -7.748 1.00 93.00 570 ALA A CA 1
ATOM 4361 C C . ALA A 1 570 ? 21.301 -9.022 -8.705 1.00 93.00 570 ALA A C 1
ATOM 4363 O O . ALA A 1 570 ? 20.290 -9.580 -8.283 1.00 93.00 570 ALA A O 1
ATOM 4364 N N . LEU A 1 571 ? 21.706 -9.122 -9.975 1.00 94.00 571 LEU A N 1
ATOM 4365 C CA . LEU A 1 571 ? 21.026 -9.953 -10.968 1.00 94.00 571 LEU A CA 1
ATOM 4366 C C . LEU A 1 571 ? 21.081 -11.444 -10.598 1.00 94.00 571 LEU A C 1
ATOM 4368 O O . LEU A 1 571 ? 20.083 -12.138 -10.769 1.00 94.00 571 LEU A O 1
ATOM 4372 N N . ALA A 1 572 ? 22.202 -11.912 -10.037 1.00 91.50 572 ALA A N 1
ATOM 4373 C CA . ALA A 1 572 ? 22.358 -13.292 -9.578 1.00 91.50 572 ALA A CA 1
ATOM 4374 C C . ALA A 1 572 ? 21.570 -13.592 -8.286 1.00 91.50 572 ALA A C 1
ATOM 4376 O O . ALA A 1 572 ? 20.802 -14.550 -8.246 1.00 91.50 572 ALA A O 1
ATOM 4377 N N . ASP A 1 573 ? 21.720 -12.764 -7.247 1.00 88.88 573 ASP A N 1
ATOM 4378 C CA . ASP A 1 573 ? 21.201 -13.043 -5.898 1.00 88.88 573 ASP A CA 1
ATOM 4379 C C . ASP A 1 573 ? 19.681 -12.843 -5.779 1.00 88.88 573 ASP A C 1
ATOM 4381 O O . ASP A 1 573 ? 19.013 -13.517 -4.999 1.00 88.88 573 ASP A O 1
ATOM 4385 N N . LYS A 1 574 ? 19.124 -11.863 -6.503 1.00 76.50 574 LYS A N 1
ATOM 4386 C CA . LYS A 1 574 ? 17.744 -11.379 -6.301 1.00 76.50 574 LYS A CA 1
ATOM 4387 C C . LYS A 1 574 ? 16.796 -11.716 -7.450 1.00 76.50 574 LYS A C 1
ATOM 4389 O O . LYS A 1 574 ? 15.735 -11.101 -7.575 1.00 76.50 574 LYS A O 1
ATOM 4394 N N . ALA A 1 575 ? 17.184 -12.690 -8.273 1.00 81.25 575 ALA A N 1
ATOM 4395 C CA . ALA A 1 575 ? 16.385 -13.223 -9.375 1.00 81.25 575 ALA A CA 1
ATOM 4396 C C . ALA A 1 575 ? 15.874 -12.149 -10.360 1.00 81.25 575 ALA A C 1
ATOM 4398 O O . ALA A 1 575 ? 14.779 -12.270 -10.909 1.00 81.25 575 ALA A O 1
ATOM 4399 N N . PHE A 1 576 ? 16.648 -11.082 -10.592 1.00 91.81 576 PHE A N 1
ATOM 4400 C CA . PHE A 1 576 ? 16.310 -10.095 -11.618 1.00 91.81 576 PHE A CA 1
ATOM 4401 C C . PHE A 1 576 ? 16.829 -10.563 -12.976 1.00 91.81 576 PHE A C 1
ATOM 4403 O O . PHE A 1 576 ? 18.018 -10.829 -13.138 1.00 91.81 576 PHE A O 1
ATOM 4410 N N . ALA A 1 577 ? 15.966 -10.581 -13.991 1.00 90.88 577 ALA A N 1
ATOM 4411 C CA . ALA A 1 577 ? 16.354 -11.059 -15.321 1.00 90.88 577 ALA A CA 1
ATOM 4412 C C . ALA A 1 577 ? 17.282 -10.081 -16.069 1.00 90.88 577 ALA A C 1
ATOM 4414 O O . ALA A 1 577 ? 17.939 -10.448 -17.042 1.00 90.88 577 ALA A O 1
ATOM 4415 N N . SER A 1 578 ? 17.288 -8.802 -15.677 1.00 93.94 578 SER A N 1
ATOM 4416 C CA . SER A 1 578 ? 18.109 -7.752 -16.290 1.00 93.94 578 SER A CA 1
ATOM 4417 C C . SER A 1 578 ? 18.173 -6.497 -15.415 1.00 93.94 578 SER A C 1
ATOM 4419 O O . SER A 1 578 ? 17.336 -6.298 -14.539 1.00 93.94 578 SER A O 1
ATOM 4421 N N . GLU A 1 579 ? 19.096 -5.582 -15.723 1.00 95.38 579 GLU A N 1
ATOM 4422 C CA . GLU A 1 579 ? 19.152 -4.239 -15.121 1.00 95.38 579 GLU A CA 1
ATOM 4423 C C . GLU A 1 579 ? 17.805 -3.503 -15.223 1.00 95.38 579 GLU A C 1
ATOM 4425 O O . GLU A 1 579 ? 17.330 -2.897 -14.266 1.00 95.38 579 GLU A O 1
ATOM 4430 N N . LYS A 1 580 ? 17.145 -3.591 -16.385 1.00 92.94 580 LYS A N 1
ATOM 4431 C CA . LYS A 1 580 ? 15.837 -2.963 -16.609 1.00 92.94 580 LYS A CA 1
ATOM 4432 C C . LYS A 1 580 ? 14.763 -3.542 -15.686 1.00 92.94 580 LYS A C 1
ATOM 4434 O O . LYS A 1 580 ? 13.896 -2.795 -15.240 1.00 92.94 580 LYS A O 1
ATOM 4439 N N . ASP A 1 581 ? 14.815 -4.846 -15.438 1.00 91.94 581 ASP A N 1
ATOM 4440 C CA . ASP A 1 581 ? 13.888 -5.548 -14.549 1.00 91.94 581 ASP A CA 1
ATOM 4441 C C . ASP A 1 581 ? 14.107 -5.149 -13.081 1.00 91.94 581 ASP A C 1
ATOM 4443 O O . ASP A 1 581 ? 13.152 -4.765 -12.408 1.00 91.94 581 ASP A O 1
ATOM 4447 N N . LEU A 1 582 ? 15.369 -5.084 -12.634 1.00 95.00 582 LEU A N 1
ATOM 4448 C CA . LEU A 1 582 ? 15.742 -4.562 -11.312 1.00 95.00 582 LEU A CA 1
ATOM 4449 C C . LEU A 1 582 ? 15.184 -3.155 -11.089 1.00 95.00 582 LEU A C 1
ATOM 4451 O O . LEU A 1 582 ? 14.573 -2.858 -10.067 1.00 95.00 582 LEU A O 1
ATOM 4455 N N . VAL A 1 583 ? 15.355 -2.261 -12.061 1.00 94.25 583 VAL A N 1
ATOM 4456 C CA . VAL A 1 583 ? 14.851 -0.892 -11.923 1.00 94.25 583 VAL A CA 1
ATOM 4457 C C . VAL A 1 583 ? 13.322 -0.863 -11.939 1.00 94.25 583 VAL A C 1
ATOM 4459 O O . VAL A 1 583 ? 12.716 -0.166 -11.126 1.00 94.25 583 VAL A O 1
ATOM 4462 N N . ALA A 1 584 ? 12.680 -1.647 -12.809 1.00 90.94 584 ALA A N 1
ATOM 4463 C CA . ALA A 1 584 ? 11.224 -1.727 -12.878 1.00 90.94 584 ALA A CA 1
ATOM 4464 C C . ALA A 1 584 ? 10.593 -2.267 -11.582 1.00 90.94 584 ALA A C 1
ATOM 4466 O O . ALA A 1 584 ? 9.523 -1.789 -11.193 1.00 90.94 584 ALA A O 1
ATOM 4467 N N . SER A 1 585 ? 11.253 -3.198 -10.883 1.00 91.44 585 SER A N 1
ATOM 4468 C CA . SER A 1 585 ? 10.744 -3.764 -9.627 1.00 91.44 585 SER A CA 1
ATOM 4469 C C . SER A 1 585 ? 10.681 -2.748 -8.490 1.00 91.44 585 SER A C 1
ATOM 4471 O O . SER A 1 585 ? 9.877 -2.897 -7.578 1.00 91.44 585 SER A O 1
ATOM 4473 N N . THR A 1 586 ? 11.501 -1.698 -8.538 1.00 92.56 586 THR A N 1
ATOM 4474 C CA . THR A 1 586 ? 11.472 -0.628 -7.528 1.00 92.56 586 THR A CA 1
ATOM 4475 C C . THR A 1 586 ? 10.322 0.361 -7.730 1.00 92.56 586 THR A C 1
ATOM 4477 O O . THR A 1 586 ? 10.092 1.221 -6.885 1.00 92.56 586 THR A O 1
ATOM 4480 N N . GLY A 1 587 ? 9.625 0.320 -8.873 1.00 88.38 587 GLY A N 1
ATOM 4481 C CA . GLY A 1 587 ? 8.654 1.354 -9.246 1.00 88.38 587 GLY A CA 1
ATOM 4482 C C . GLY A 1 587 ? 9.278 2.743 -9.466 1.00 88.38 587 GLY A C 1
ATOM 4483 O O . GLY A 1 587 ? 8.552 3.724 -9.653 1.00 88.38 587 GLY A O 1
ATOM 4484 N N . VAL A 1 588 ? 10.613 2.848 -9.453 1.00 90.88 588 VAL A N 1
ATOM 4485 C CA . VAL A 1 588 ? 11.359 4.082 -9.703 1.00 90.88 588 VAL A CA 1
ATOM 4486 C C . VAL A 1 588 ? 11.566 4.260 -11.204 1.00 90.88 588 VAL A C 1
ATOM 4488 O O . VAL A 1 588 ? 11.784 3.316 -11.960 1.00 90.88 588 VAL A O 1
ATOM 4491 N N . HIS A 1 589 ? 11.504 5.508 -11.665 1.00 90.25 589 HIS A N 1
ATOM 4492 C CA . HIS A 1 589 ? 11.686 5.794 -13.081 1.00 90.25 589 HIS A CA 1
ATOM 4493 C C . HIS A 1 589 ? 13.112 5.449 -13.565 1.00 90.25 589 HIS A C 1
ATOM 4495 O O . HIS A 1 589 ? 14.071 5.879 -12.919 1.00 90.25 589 HIS A O 1
ATOM 4501 N N . PRO A 1 590 ? 13.286 4.820 -14.748 1.00 90.69 590 PRO A N 1
ATOM 4502 C CA . PRO A 1 590 ? 14.599 4.374 -15.230 1.00 90.69 590 PRO A CA 1
ATOM 4503 C C . PRO A 1 590 ? 15.680 5.450 -15.372 1.00 90.69 590 PRO A C 1
ATOM 4505 O O . PRO A 1 590 ? 16.867 5.152 -15.293 1.00 90.69 590 PRO A O 1
ATOM 4508 N N . GLU A 1 591 ? 15.287 6.709 -15.569 1.00 88.56 591 GLU A N 1
ATOM 4509 C CA . GLU A 1 591 ? 16.232 7.838 -15.608 1.00 88.56 591 GLU A CA 1
ATOM 4510 C C . GLU A 1 591 ? 16.964 8.055 -14.282 1.00 88.56 591 GLU A C 1
ATOM 4512 O O . GLU A 1 591 ? 18.092 8.538 -14.292 1.00 88.56 591 GLU A O 1
ATOM 4517 N N . VAL A 1 592 ? 16.349 7.714 -13.142 1.00 90.50 592 VAL A N 1
ATOM 4518 C CA . VAL A 1 592 ? 16.997 7.852 -11.828 1.00 90.50 592 VAL A CA 1
ATOM 4519 C C . VAL A 1 592 ? 18.201 6.925 -11.771 1.00 90.50 592 VAL A C 1
ATOM 4521 O O . VAL A 1 592 ? 19.308 7.388 -11.520 1.00 90.50 592 VAL A O 1
ATOM 4524 N N . TRP A 1 593 ? 18.002 5.652 -12.110 1.00 93.88 593 TRP A N 1
ATOM 4525 C CA . TRP A 1 593 ? 19.079 4.674 -12.191 1.00 93.88 593 TRP A CA 1
ATOM 4526 C C . TRP A 1 593 ? 20.147 5.079 -13.211 1.00 93.88 593 TRP A C 1
ATOM 4528 O O . TRP A 1 593 ? 21.318 5.174 -12.860 1.00 93.88 593 TRP A O 1
ATOM 4538 N N . ARG A 1 594 ? 19.747 5.447 -14.440 1.00 91.81 594 ARG A N 1
ATOM 4539 C CA . ARG A 1 594 ? 20.687 5.923 -15.473 1.00 91.81 594 ARG A CA 1
ATOM 4540 C C . ARG A 1 594 ? 21.507 7.124 -15.019 1.00 91.81 594 ARG A C 1
ATOM 4542 O O . ARG A 1 594 ? 22.668 7.232 -15.385 1.00 91.81 594 ARG A O 1
ATOM 4549 N N . THR A 1 595 ? 20.927 8.002 -14.211 1.00 89.62 595 THR A N 1
ATOM 4550 C CA . THR A 1 595 ? 21.633 9.146 -13.635 1.00 89.62 595 THR A CA 1
ATOM 4551 C C . THR A 1 595 ? 22.669 8.723 -12.591 1.00 89.62 595 THR A C 1
ATOM 4553 O O . THR A 1 595 ? 23.708 9.372 -12.493 1.00 89.62 595 THR A O 1
ATOM 4556 N N . LEU A 1 596 ? 22.404 7.659 -11.826 1.00 92.44 596 LEU A N 1
ATOM 4557 C CA . LEU A 1 596 ? 23.337 7.117 -10.836 1.00 92.44 596 LEU A CA 1
ATOM 4558 C C . LEU A 1 596 ? 24.513 6.375 -11.495 1.00 92.44 596 LEU A C 1
ATOM 4560 O O . LEU A 1 596 ? 25.643 6.553 -11.056 1.00 92.44 596 LEU A O 1
ATOM 4564 N N . VAL A 1 597 ? 24.269 5.601 -12.562 1.00 93.94 597 VAL A N 1
ATOM 4565 C CA . VAL A 1 597 ? 25.315 4.796 -13.236 1.00 93.94 597 VAL A CA 1
ATOM 4566 C C . VAL A 1 597 ? 26.013 5.498 -14.405 1.00 93.94 597 VAL A C 1
ATOM 4568 O O . VAL A 1 597 ? 27.067 5.054 -14.844 1.00 93.94 597 VAL A O 1
ATOM 4571 N N . LYS A 1 598 ? 25.461 6.604 -14.922 1.00 91.81 598 LYS A N 1
ATOM 4572 C CA . LYS A 1 598 ? 26.098 7.442 -15.957 1.00 91.81 598 LYS A CA 1
ATOM 4573 C C . LYS A 1 598 ? 26.314 8.847 -15.402 1.00 91.81 598 LYS A C 1
ATOM 4575 O O . LYS A 1 598 ? 25.474 9.731 -15.623 1.00 91.81 598 LYS A O 1
ATOM 4580 N N . PRO A 1 599 ? 27.398 9.055 -14.637 1.00 87.12 599 PRO A N 1
ATOM 4581 C CA . PRO A 1 599 ? 27.578 10.268 -13.864 1.00 87.12 599 PRO A CA 1
ATOM 4582 C C . PRO A 1 599 ? 27.708 11.476 -14.801 1.00 87.12 599 PRO A C 1
ATOM 4584 O O . PRO A 1 599 ? 28.355 11.432 -15.845 1.00 87.12 599 PRO A O 1
ATOM 4587 N N . ARG A 1 600 ? 27.037 12.572 -14.441 1.00 87.44 600 ARG A N 1
ATOM 4588 C CA . ARG A 1 600 ? 27.052 13.844 -15.179 1.00 87.44 600 ARG A CA 1
ATOM 4589 C C . ARG A 1 600 ? 27.719 14.929 -14.336 1.00 87.44 600 ARG A C 1
ATOM 4591 O O . ARG A 1 600 ? 27.754 14.822 -13.104 1.00 87.44 600 ARG A O 1
ATOM 4598 N N . ALA A 1 601 ? 28.191 15.982 -15.002 1.00 86.88 601 ALA A N 1
ATOM 4599 C CA . ALA A 1 601 ? 28.727 17.177 -14.354 1.00 86.88 601 ALA A CA 1
ATOM 4600 C C . ALA A 1 601 ? 27.751 17.749 -13.308 1.00 86.88 601 ALA A C 1
ATOM 4602 O O . ALA A 1 601 ? 26.526 17.608 -13.431 1.00 86.88 601 ALA A O 1
ATOM 4603 N N . ALA A 1 602 ? 28.291 18.381 -12.265 1.00 81.62 602 ALA A N 1
ATOM 4604 C CA . ALA A 1 602 ? 27.481 19.077 -11.268 1.00 81.62 602 ALA A CA 1
ATOM 4605 C C . ALA A 1 602 ? 26.624 20.165 -11.948 1.00 81.62 602 ALA A C 1
ATOM 4607 O O . ALA A 1 602 ? 27.062 20.800 -12.906 1.00 81.62 602 ALA A O 1
ATOM 4608 N N . GLY A 1 603 ? 25.374 20.347 -11.516 1.00 75.56 603 GLY A N 1
ATOM 4609 C CA . GLY A 1 603 ? 24.468 21.334 -12.118 1.00 75.56 603 GLY A CA 1
ATOM 4610 C C . GLY A 1 603 ? 23.759 20.916 -13.420 1.00 75.56 603 GLY A C 1
ATOM 4611 O O . GLY A 1 603 ? 22.809 21.597 -13.810 1.00 75.56 603 GLY A O 1
ATOM 4612 N N . TYR A 1 604 ? 24.094 19.765 -14.033 1.00 77.38 604 TYR A N 1
ATOM 4613 C CA . TYR A 1 604 ? 23.409 19.208 -15.227 1.00 77.38 604 TYR A CA 1
ATOM 4614 C C . TYR A 1 604 ? 21.871 19.154 -15.084 1.00 77.38 604 TYR A C 1
ATOM 4616 O O . TYR A 1 604 ? 21.116 19.224 -16.052 1.00 77.38 604 TYR A O 1
ATOM 4624 N N . ARG A 1 605 ? 21.383 19.064 -13.845 1.00 65.19 605 ARG A N 1
ATOM 4625 C CA . ARG A 1 605 ? 19.967 18.891 -13.509 1.00 65.19 605 ARG A CA 1
ATOM 4626 C C . ARG A 1 605 ? 19.090 20.128 -13.673 1.00 65.19 605 ARG A C 1
ATOM 4628 O O . ARG A 1 605 ? 17.887 19.940 -13.836 1.00 65.19 605 ARG A O 1
ATOM 4635 N N . ARG A 1 606 ? 19.631 21.358 -13.675 1.00 63.66 606 ARG A N 1
ATOM 4636 C CA . ARG A 1 606 ? 18.806 22.571 -13.900 1.00 63.66 606 ARG A CA 1
ATOM 4637 C C . ARG A 1 606 ? 18.034 22.503 -15.223 1.00 63.66 606 ARG A C 1
ATOM 4639 O O . ARG A 1 606 ? 16.956 23.075 -15.324 1.00 63.66 606 ARG A O 1
ATOM 4646 N N . MET A 1 607 ? 18.544 21.744 -16.192 1.00 57.09 607 MET A N 1
ATOM 4647 C CA . MET A 1 607 ? 17.926 21.547 -17.502 1.00 57.09 607 MET A CA 1
ATOM 4648 C C . MET A 1 607 ? 16.715 20.595 -17.510 1.00 57.09 607 MET A C 1
ATOM 4650 O O . MET A 1 607 ? 15.969 20.597 -18.479 1.00 57.09 607 MET A O 1
ATOM 4654 N N . TRP A 1 608 ? 16.489 19.790 -16.461 1.00 58.19 608 TRP A N 1
ATOM 4655 C CA . TRP A 1 608 ? 15.433 18.758 -16.431 1.00 58.19 608 TRP A CA 1
ATOM 4656 C C . TRP A 1 608 ? 14.182 19.158 -15.618 1.00 58.19 608 TRP A C 1
ATOM 4658 O O . TRP A 1 608 ? 13.309 18.326 -15.363 1.00 58.19 608 TRP A O 1
ATOM 4668 N N . GLY A 1 609 ? 14.073 20.434 -15.230 1.00 55.56 609 GLY A N 1
ATOM 4669 C CA . GLY A 1 609 ? 12.922 20.994 -14.511 1.00 55.56 609 GLY A CA 1
ATOM 4670 C C . GLY A 1 609 ? 12.892 20.690 -13.005 1.00 55.56 609 GLY A C 1
ATOM 4671 O O . GLY A 1 609 ? 13.613 19.835 -12.490 1.00 55.56 609 GLY A O 1
ATOM 4672 N N . ALA A 1 610 ? 12.022 21.403 -12.279 1.00 45.91 610 ALA A N 1
ATOM 4673 C CA . ALA A 1 610 ? 11.893 21.371 -10.813 1.00 45.91 610 ALA A CA 1
ATOM 4674 C C . ALA A 1 610 ? 11.517 19.993 -10.209 1.00 45.91 610 ALA A C 1
ATOM 4676 O O . ALA A 1 610 ? 11.531 19.819 -8.993 1.00 45.91 610 ALA A O 1
ATOM 4677 N N . GLY A 1 611 ? 11.218 18.989 -11.041 1.00 52.09 611 GLY A N 1
ATOM 4678 C CA . GLY A 1 611 ? 10.842 17.631 -10.634 1.00 52.09 611 GLY A CA 1
ATOM 4679 C C . GLY A 1 611 ? 11.998 16.629 -10.506 1.00 52.09 611 GLY A C 1
ATOM 4680 O O . GLY A 1 611 ? 11.741 15.426 -10.553 1.00 52.09 611 GLY A O 1
ATOM 4681 N N . GLY A 1 612 ? 13.256 17.085 -10.397 1.00 55.12 612 GLY A N 1
ATOM 4682 C CA . GLY A 1 612 ? 14.465 16.246 -10.380 1.00 55.12 612 GLY A CA 1
ATOM 4683 C C . GLY A 1 612 ? 14.332 14.971 -9.528 1.00 55.12 612 GLY A C 1
ATOM 4684 O O . GLY A 1 612 ? 14.333 15.011 -8.300 1.00 55.12 612 GLY A O 1
ATOM 4685 N N . ARG A 1 613 ? 14.227 13.814 -10.193 1.00 64.38 613 ARG A N 1
ATOM 4686 C CA . ARG A 1 613 ? 13.707 12.561 -9.610 1.00 64.38 613 ARG A CA 1
ATOM 4687 C C . ARG A 1 613 ? 14.644 11.842 -8.626 1.00 64.38 613 ARG A C 1
ATOM 4689 O O . ARG A 1 613 ? 14.168 10.958 -7.926 1.00 64.38 613 ARG A O 1
ATOM 4696 N N . ALA A 1 614 ? 15.924 12.220 -8.541 1.00 60.47 614 ALA A N 1
ATOM 4697 C CA . ALA A 1 614 ? 16.907 11.583 -7.645 1.00 60.47 614 ALA A CA 1
ATOM 4698 C C . ALA A 1 614 ? 17.242 12.380 -6.362 1.00 60.47 614 ALA A C 1
ATOM 4700 O O . ALA A 1 614 ? 18.194 12.040 -5.666 1.00 60.47 614 ALA A O 1
ATOM 4701 N N . TRP A 1 615 ? 16.496 13.448 -6.057 1.00 76.62 615 TRP A N 1
ATOM 4702 C CA . TRP A 1 615 ? 16.548 14.111 -4.737 1.00 76.62 615 TRP A CA 1
ATOM 4703 C C . TRP A 1 615 ? 15.769 13.344 -3.671 1.00 76.62 615 TRP A C 1
ATOM 4705 O O . TRP A 1 615 ? 15.961 13.524 -2.475 1.00 76.62 615 TRP A O 1
ATOM 4715 N N . ASP A 1 616 ? 14.848 12.512 -4.130 1.00 88.38 616 ASP A N 1
ATOM 4716 C CA . ASP A 1 616 ? 13.970 11.712 -3.306 1.00 88.38 616 ASP A CA 1
ATOM 4717 C C . ASP A 1 616 ? 14.765 10.555 -2.689 1.00 88.38 616 ASP A C 1
ATOM 4719 O O . ASP A 1 616 ? 15.175 9.629 -3.394 1.00 88.38 616 ASP A O 1
ATOM 4723 N N . TYR A 1 617 ? 15.026 10.662 -1.384 1.00 93.38 617 TYR A N 1
ATOM 4724 C CA . TYR A 1 617 ? 15.781 9.668 -0.627 1.00 93.38 617 TYR A CA 1
ATOM 4725 C C . TYR A 1 617 ? 15.156 8.279 -0.747 1.00 93.38 617 TYR A C 1
ATOM 4727 O O . TYR A 1 617 ? 15.875 7.320 -0.994 1.00 93.38 617 TYR A O 1
ATOM 4735 N N . ASP A 1 618 ? 13.824 8.175 -0.696 1.00 93.06 618 ASP A N 1
ATOM 4736 C CA . ASP A 1 618 ? 13.124 6.890 -0.759 1.00 93.06 618 ASP A CA 1
ATOM 4737 C C . ASP A 1 618 ? 13.297 6.200 -2.117 1.00 93.06 618 ASP A C 1
ATOM 4739 O O . ASP A 1 618 ? 13.465 4.984 -2.183 1.00 93.06 618 ASP A O 1
ATOM 4743 N N . LYS A 1 619 ? 13.317 6.963 -3.218 1.00 93.25 619 LYS A N 1
ATOM 4744 C CA . LYS A 1 619 ? 13.581 6.395 -4.553 1.00 93.25 619 LYS A CA 1
ATOM 4745 C C . LYS A 1 619 ? 15.008 5.877 -4.685 1.00 93.25 619 LYS A C 1
ATOM 4747 O O . LYS A 1 619 ? 15.224 4.837 -5.302 1.00 93.25 619 LYS A O 1
ATOM 4752 N N . VAL A 1 620 ? 15.982 6.605 -4.140 1.00 94.56 620 VAL A N 1
ATOM 4753 C CA . VAL A 1 620 ? 17.383 6.163 -4.156 1.00 94.56 620 VAL A CA 1
ATOM 4754 C C . VAL A 1 620 ? 17.576 4.969 -3.228 1.00 94.56 620 VAL A C 1
ATOM 4756 O O . VAL A 1 620 ? 18.243 4.021 -3.626 1.00 94.56 620 VAL A O 1
ATOM 4759 N N . ALA A 1 621 ? 16.944 4.978 -2.054 1.00 96.06 621 ALA A N 1
ATOM 4760 C CA . ALA A 1 621 ? 16.972 3.874 -1.108 1.00 96.06 621 ALA A CA 1
ATOM 4761 C C . ALA A 1 621 ? 16.460 2.581 -1.746 1.00 96.06 621 ALA A C 1
ATOM 4763 O O . ALA A 1 621 ? 17.148 1.575 -1.680 1.00 96.06 621 ALA A O 1
ATOM 4764 N N . LEU A 1 622 ? 15.338 2.623 -2.471 1.00 95.88 622 LEU A N 1
ATOM 4765 C CA . LEU A 1 622 ? 14.819 1.450 -3.183 1.00 95.88 622 LEU A CA 1
ATOM 4766 C C . LEU A 1 622 ? 15.789 0.890 -4.227 1.00 95.88 622 LEU A C 1
ATOM 4768 O O . LEU A 1 622 ? 15.940 -0.324 -4.338 1.00 95.88 622 LEU A O 1
ATOM 4772 N N . LEU A 1 623 ? 16.445 1.758 -5.002 1.00 95.88 623 LEU A N 1
ATOM 4773 C CA . LEU A 1 623 ? 17.450 1.324 -5.976 1.00 95.88 623 LEU A CA 1
ATOM 4774 C C . LEU A 1 623 ? 18.682 0.742 -5.277 1.00 95.88 623 LEU A C 1
ATOM 4776 O O . LEU A 1 623 ? 19.168 -0.305 -5.691 1.00 95.88 623 LEU A O 1
ATOM 4780 N N . ALA A 1 624 ? 19.155 1.395 -4.215 1.00 96.50 624 ALA A N 1
ATOM 4781 C CA . ALA A 1 624 ? 20.292 0.957 -3.412 1.00 96.50 624 ALA A CA 1
ATOM 4782 C C . ALA A 1 624 ? 20.022 -0.407 -2.758 1.00 96.50 624 ALA A C 1
ATOM 4784 O O . ALA A 1 624 ? 20.804 -1.339 -2.924 1.00 96.50 624 ALA A O 1
ATOM 4785 N N . GLU A 1 625 ? 18.863 -0.567 -2.118 1.00 95.81 625 GLU A N 1
ATOM 4786 C CA . GLU A 1 625 ? 18.385 -1.829 -1.554 1.00 95.81 625 GLU A CA 1
ATOM 4787 C C . GLU A 1 625 ? 18.300 -2.910 -2.636 1.00 95.81 625 GLU A C 1
ATOM 4789 O O . GLU A 1 625 ? 18.781 -4.025 -2.423 1.00 95.81 625 GLU A O 1
ATOM 4794 N N . ALA A 1 626 ? 17.754 -2.598 -3.818 1.00 95.12 626 ALA A N 1
ATOM 4795 C CA . ALA A 1 626 ? 17.661 -3.542 -4.929 1.00 95.12 626 ALA A CA 1
ATOM 4796 C C . ALA A 1 626 ? 19.040 -4.038 -5.390 1.00 95.12 626 ALA A C 1
ATOM 4798 O O . ALA A 1 626 ? 19.181 -5.228 -5.661 1.00 95.12 626 ALA A O 1
ATOM 4799 N N . VAL A 1 627 ? 20.069 -3.183 -5.393 1.00 96.12 627 VAL A N 1
ATOM 4800 C CA . VAL A 1 627 ? 21.444 -3.614 -5.691 1.00 96.12 627 VAL A CA 1
ATOM 4801 C C . VAL A 1 627 ? 22.217 -4.144 -4.479 1.00 96.12 627 VAL A C 1
ATOM 4803 O O . VAL A 1 627 ? 23.268 -4.739 -4.656 1.00 96.12 627 VAL A O 1
ATOM 4806 N N . GLY A 1 628 ? 21.713 -4.007 -3.252 1.00 96.00 628 GLY A N 1
ATOM 4807 C CA . GLY A 1 628 ? 22.405 -4.463 -2.038 1.00 96.00 628 GLY A CA 1
ATOM 4808 C C . GLY A 1 628 ? 23.471 -3.492 -1.517 1.00 96.00 628 GLY A C 1
ATOM 4809 O O . GLY A 1 628 ? 24.422 -3.921 -0.861 1.00 96.00 628 GLY A O 1
ATOM 4810 N N . VAL A 1 629 ? 23.305 -2.201 -1.808 1.00 97.50 629 VAL A N 1
ATOM 4811 C CA . VAL A 1 629 ? 24.150 -1.096 -1.339 1.00 97.50 629 VAL A CA 1
ATOM 4812 C C . VAL A 1 629 ? 23.388 -0.285 -0.284 1.00 97.50 629 VAL A C 1
ATOM 4814 O O . VAL A 1 629 ? 22.171 -0.122 -0.379 1.00 97.50 629 VAL A O 1
ATOM 4817 N N . ALA A 1 630 ? 24.081 0.245 0.720 1.00 98.00 630 ALA A N 1
ATOM 4818 C CA . ALA A 1 630 ? 23.497 1.104 1.741 1.00 98.00 630 ALA A CA 1
ATOM 4819 C C . ALA A 1 630 ? 22.889 2.381 1.123 1.00 98.00 630 ALA A C 1
ATOM 4821 O O . ALA A 1 630 ? 23.579 3.190 0.495 1.00 98.00 630 ALA A O 1
ATOM 4822 N N . ALA A 1 631 ? 21.587 2.590 1.346 1.00 97.31 631 ALA A N 1
ATOM 4823 C CA . ALA A 1 631 ? 20.833 3.758 0.883 1.00 97.31 631 ALA A CA 1
ATOM 4824 C C . ALA A 1 631 ? 21.507 5.119 1.160 1.00 97.31 631 ALA A C 1
ATOM 4826 O O . ALA A 1 631 ? 21.624 5.909 0.210 1.00 97.31 631 ALA A O 1
ATOM 4827 N N . PRO A 1 632 ? 22.004 5.411 2.384 1.00 97.69 632 PRO A N 1
ATOM 4828 C CA . PRO A 1 632 ? 22.638 6.699 2.649 1.00 97.69 632 PRO A CA 1
ATOM 4829 C C . PRO A 1 632 ? 23.920 6.901 1.834 1.00 97.69 632 PRO A C 1
ATOM 4831 O O . PRO A 1 632 ? 24.183 8.022 1.405 1.00 97.69 632 PRO A O 1
ATOM 4834 N N . VAL A 1 633 ? 24.676 5.837 1.535 1.00 97.75 633 VAL A N 1
ATOM 4835 C CA . VAL A 1 633 ? 25.906 5.912 0.726 1.00 97.75 633 VAL A CA 1
ATOM 4836 C C . VAL A 1 633 ? 25.585 6.304 -0.713 1.00 97.75 633 VAL A C 1
ATOM 4838 O O . VAL A 1 633 ? 26.201 7.224 -1.250 1.00 97.75 633 VAL A O 1
ATOM 4841 N N . VAL A 1 634 ? 24.583 5.669 -1.332 1.00 96.75 634 VAL A N 1
ATOM 4842 C CA . VAL A 1 634 ? 24.179 5.990 -2.712 1.00 96.75 634 VAL A CA 1
ATOM 4843 C C . VAL A 1 634 ? 23.639 7.414 -2.804 1.00 96.75 634 VAL A C 1
ATOM 4845 O O . VAL A 1 634 ? 24.002 8.168 -3.711 1.00 96.75 634 VAL A O 1
ATOM 4848 N N . TRP A 1 635 ? 22.783 7.810 -1.859 1.00 95.81 635 TRP A N 1
ATOM 4849 C CA . TRP A 1 635 ? 22.175 9.135 -1.895 1.00 95.81 635 TRP A CA 1
ATOM 4850 C C . TRP A 1 635 ? 23.201 10.246 -1.649 1.00 95.81 635 TRP A C 1
ATOM 4852 O O . TRP A 1 635 ? 23.228 11.207 -2.423 1.00 95.81 635 TRP A O 1
ATOM 4862 N N . LEU A 1 636 ? 24.067 10.106 -0.637 1.00 95.19 636 LEU A N 1
ATOM 4863 C CA . LEU A 1 636 ? 25.117 11.083 -0.325 1.00 95.19 636 LEU A CA 1
ATOM 4864 C C . LEU A 1 636 ? 26.196 11.109 -1.409 1.00 95.19 636 LEU A C 1
ATOM 4866 O O . LEU A 1 636 ? 26.549 12.188 -1.878 1.00 95.19 636 LEU A O 1
ATOM 4870 N N . GLY A 1 637 ? 26.649 9.945 -1.885 1.00 94.75 637 GLY A N 1
ATOM 4871 C CA . GLY A 1 637 ? 27.620 9.830 -2.976 1.00 94.75 637 GLY A CA 1
ATOM 4872 C C . GLY A 1 637 ? 27.191 10.580 -4.236 1.00 94.75 637 GLY A C 1
ATOM 4873 O O . GLY A 1 637 ? 28.008 11.196 -4.918 1.00 94.75 637 GLY A O 1
ATOM 4874 N N . TYR A 1 638 ? 25.885 10.598 -4.515 1.00 92.50 638 TYR A N 1
ATOM 4875 C CA . TYR A 1 638 ? 25.352 11.316 -5.661 1.00 92.50 638 TYR A CA 1
ATOM 4876 C C . TYR A 1 638 ? 25.074 12.806 -5.391 1.00 92.50 638 TYR A C 1
ATOM 4878 O O . TYR A 1 638 ? 25.361 13.656 -6.246 1.00 92.50 638 TYR A O 1
ATOM 4886 N N . ASN A 1 639 ? 24.413 13.119 -4.269 1.00 90.06 639 ASN A N 1
ATOM 4887 C CA . ASN A 1 639 ? 23.807 14.433 -4.025 1.00 90.06 639 ASN A CA 1
ATOM 4888 C C . ASN A 1 639 ? 24.712 15.394 -3.246 1.00 90.06 639 ASN A C 1
ATOM 4890 O O . ASN A 1 639 ? 24.495 16.602 -3.342 1.00 90.06 639 ASN A O 1
ATOM 4894 N N . LEU A 1 640 ? 25.740 14.910 -2.535 1.00 86.75 640 LEU A N 1
ATOM 4895 C CA . LEU A 1 640 ? 26.628 15.784 -1.766 1.00 86.75 640 LEU A CA 1
ATOM 4896 C C . LEU A 1 640 ? 27.291 16.819 -2.683 1.00 86.75 640 LEU A C 1
ATOM 4898 O O . LEU A 1 640 ? 27.253 18.005 -2.374 1.00 86.75 640 LEU A O 1
ATOM 4902 N N . CYS A 1 641 ? 27.754 16.409 -3.873 1.00 83.38 641 CYS A N 1
ATOM 4903 C CA . CYS A 1 641 ? 28.420 17.290 -4.840 1.00 83.38 641 CYS A CA 1
ATOM 4904 C C . CYS A 1 641 ? 27.547 18.455 -5.377 1.00 83.38 641 CYS A C 1
ATOM 4906 O O . CYS A 1 641 ? 28.058 19.379 -6.007 1.00 83.38 641 CYS A O 1
ATOM 4908 N N . GLU A 1 642 ? 26.238 18.448 -5.108 1.00 78.50 642 GLU A N 1
ATOM 4909 C CA . GLU A 1 642 ? 25.306 19.517 -5.483 1.00 78.50 642 GLU A CA 1
ATOM 4910 C C . GLU A 1 642 ? 25.100 20.553 -4.359 1.00 78.50 642 GLU A C 1
ATOM 4912 O O . GLU A 1 642 ? 24.672 21.673 -4.633 1.00 78.50 642 GLU A O 1
ATOM 4917 N N . GLY A 1 643 ? 25.421 20.230 -3.100 1.00 70.00 643 GLY A N 1
ATOM 4918 C CA . GLY A 1 643 ? 25.168 21.088 -1.930 1.00 70.00 643 GLY A CA 1
ATOM 4919 C C . GLY A 1 643 ? 25.610 22.554 -2.102 1.00 70.00 643 GLY A C 1
ATOM 4920 O O . GLY A 1 643 ? 24.783 23.458 -1.941 1.00 70.00 643 GLY A O 1
ATOM 4921 N N . PRO A 1 644 ? 26.859 22.829 -2.533 1.00 65.12 644 PRO A N 1
ATOM 4922 C CA . PRO A 1 644 ? 27.347 24.190 -2.755 1.00 65.12 644 PRO A CA 1
ATOM 4923 C C . PRO A 1 644 ? 26.630 24.958 -3.870 1.00 65.12 644 PRO A C 1
ATOM 4925 O O . PRO A 1 644 ? 26.707 26.183 -3.883 1.00 65.12 644 PRO A O 1
ATOM 4928 N N . ILE A 1 645 ? 25.951 24.279 -4.801 1.00 67.75 645 ILE A N 1
ATOM 4929 C CA . ILE A 1 645 ? 25.212 24.904 -5.912 1.00 67.75 645 ILE A CA 1
ATOM 4930 C C . ILE A 1 645 ? 23.814 25.349 -5.455 1.00 67.75 645 ILE A C 1
ATOM 4932 O O . ILE A 1 645 ? 23.310 26.368 -5.930 1.00 67.75 645 ILE A O 1
ATOM 4936 N N . TYR A 1 646 ? 23.195 24.621 -4.517 1.00 64.94 646 TYR A N 1
ATOM 4937 C CA . TYR A 1 646 ? 21.820 24.878 -4.060 1.00 64.94 646 TYR A CA 1
ATOM 4938 C C . TYR A 1 646 ? 21.716 25.628 -2.727 1.00 64.94 646 TYR A C 1
ATOM 4940 O O . TYR A 1 646 ? 20.615 26.026 -2.357 1.00 64.94 646 TYR A O 1
ATOM 4948 N N . GLY A 1 647 ? 22.832 25.852 -2.026 1.00 55.41 647 GLY A N 1
ATOM 4949 C CA . GLY A 1 647 ? 22.878 26.676 -0.813 1.00 55.41 647 GLY A CA 1
ATOM 4950 C C . GLY A 1 647 ? 23.195 28.161 -1.040 1.00 55.41 647 GLY A C 1
ATOM 4951 O O . GLY A 1 647 ? 23.065 28.960 -0.122 1.00 55.41 647 GLY A O 1
ATOM 4952 N N . ARG A 1 648 ? 23.626 28.588 -2.237 1.00 57.34 648 ARG A N 1
ATOM 4953 C CA . ARG A 1 648 ? 24.133 29.960 -2.443 1.00 57.34 648 ARG A CA 1
ATOM 4954 C C . ARG A 1 648 ? 23.026 30.950 -2.813 1.00 57.34 648 ARG A C 1
ATOM 4956 O O . ARG A 1 648 ? 22.548 30.956 -3.947 1.00 57.34 648 ARG A O 1
ATOM 4963 N N . GLN A 1 649 ? 22.709 31.881 -1.912 1.00 53.78 649 GLN A N 1
ATOM 4964 C CA . GLN A 1 649 ? 22.232 33.196 -2.351 1.00 53.78 649 GLN A CA 1
ATOM 4965 C C . GLN A 1 649 ? 23.397 33.925 -3.043 1.00 53.78 649 GLN A C 1
ATOM 4967 O O . GLN A 1 649 ? 24.525 33.879 -2.550 1.00 53.78 649 GLN A O 1
ATOM 4972 N N . ARG A 1 650 ? 23.144 34.609 -4.174 1.00 52.34 650 ARG A N 1
ATOM 4973 C CA . ARG A 1 650 ? 24.175 35.336 -4.962 1.00 52.34 650 ARG A CA 1
ATOM 4974 C C . ARG A 1 650 ? 25.055 36.273 -4.116 1.00 52.34 650 ARG A C 1
ATOM 4976 O O . ARG A 1 650 ? 26.197 36.520 -4.479 1.00 52.34 650 ARG A O 1
ATOM 4983 N N . GLN A 1 651 ? 24.529 36.749 -2.992 1.00 53.06 651 GLN A N 1
ATOM 4984 C CA . GLN A 1 651 ? 25.142 37.712 -2.074 1.00 53.06 651 GLN A CA 1
ATOM 4985 C C . GLN A 1 651 ? 26.266 37.114 -1.200 1.00 53.06 651 GLN A C 1
ATOM 4987 O O . GLN A 1 651 ? 27.015 37.850 -0.564 1.00 53.06 651 GLN A O 1
ATOM 4992 N N . HIS A 1 652 ? 26.401 35.783 -1.152 1.00 54.25 652 HIS A N 1
ATOM 4993 C CA . HIS A 1 652 ? 27.295 35.080 -0.222 1.00 54.25 652 HIS A CA 1
ATOM 4994 C C . HIS A 1 652 ? 28.226 34.089 -0.923 1.00 54.25 652 HIS A C 1
ATOM 4996 O O . HIS A 1 652 ? 28.521 33.029 -0.388 1.00 54.25 652 HIS A O 1
ATOM 5002 N N . TRP A 1 653 ? 28.722 34.418 -2.119 1.00 54.56 653 TRP A N 1
ATOM 5003 C CA . TRP A 1 653 ? 29.538 33.509 -2.943 1.00 54.56 653 TRP A CA 1
ATOM 5004 C C . TRP A 1 653 ? 30.803 32.951 -2.233 1.00 54.56 653 TRP A C 1
ATOM 5006 O O . TRP A 1 653 ? 31.339 31.934 -2.674 1.00 54.56 653 TRP A O 1
ATOM 5016 N N . ASN A 1 654 ? 31.204 33.539 -1.095 1.00 49.00 654 ASN A N 1
ATOM 5017 C CA . ASN A 1 654 ? 32.354 33.149 -0.265 1.00 49.00 654 ASN A CA 1
ATOM 5018 C C . ASN A 1 654 ? 31.992 32.420 1.054 1.00 49.00 654 ASN A C 1
ATOM 5020 O O . ASN A 1 654 ? 32.880 32.163 1.864 1.00 49.00 654 ASN A O 1
ATOM 5024 N N . ARG A 1 655 ? 30.713 32.091 1.305 1.00 49.53 655 ARG A N 1
ATOM 5025 C CA . ARG A 1 655 ? 30.264 31.257 2.441 1.00 49.53 655 ARG A CA 1
ATOM 5026 C C . ARG A 1 655 ? 29.233 30.219 1.960 1.00 49.53 655 ARG A C 1
ATOM 5028 O O . ARG A 1 655 ? 28.428 30.542 1.086 1.00 49.53 655 ARG A O 1
ATOM 5035 N N . PRO A 1 656 ? 29.208 28.980 2.484 1.00 50.75 656 PRO A N 1
ATOM 5036 C CA . PRO A 1 656 ? 28.122 28.056 2.174 1.00 50.75 656 PRO A CA 1
ATOM 5037 C C . PRO A 1 656 ? 26.827 28.618 2.776 1.00 50.75 656 PRO A C 1
ATOM 5039 O O . PRO A 1 656 ? 26.726 28.757 3.991 1.00 50.75 656 PRO A O 1
ATOM 5042 N N . GLY A 1 657 ? 25.846 28.991 1.952 1.00 56.19 657 GLY A N 1
ATOM 5043 C CA . GLY A 1 657 ? 24.509 29.286 2.471 1.00 56.19 657 GLY A CA 1
ATOM 5044 C C . GLY A 1 657 ? 23.735 27.993 2.777 1.00 56.19 657 GLY A C 1
ATOM 5045 O O . GLY A 1 657 ? 24.143 26.909 2.339 1.00 56.19 657 GLY A O 1
ATOM 5046 N N . PRO A 1 658 ? 22.638 28.079 3.550 1.00 60.50 658 PRO A N 1
ATOM 5047 C CA . PRO A 1 658 ? 21.918 26.910 4.038 1.00 60.50 658 PRO A CA 1
ATOM 5048 C C . PRO A 1 658 ? 21.329 26.108 2.879 1.00 60.50 658 PRO A C 1
ATOM 5050 O O . PRO A 1 658 ? 20.778 26.660 1.924 1.00 60.50 658 PRO A O 1
ATOM 5053 N N . TRP A 1 659 ? 21.434 24.783 2.966 1.00 71.12 659 TRP A N 1
ATOM 5054 C CA . T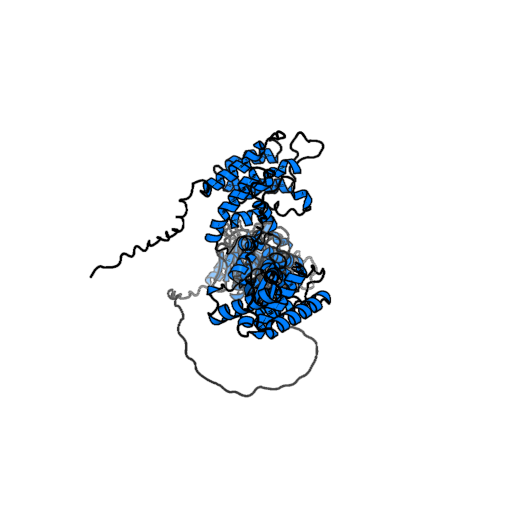RP A 1 659 ? 20.805 23.889 2.000 1.00 71.12 659 TRP A CA 1
ATOM 5055 C C . TRP A 1 659 ? 19.291 24.107 1.981 1.00 71.12 659 TRP A C 1
ATOM 5057 O O . TRP A 1 659 ? 18.687 24.449 3.000 1.00 71.12 659 TRP A O 1
ATOM 5067 N N . SER A 1 660 ? 18.653 23.858 0.831 1.00 77.62 660 SER A N 1
ATOM 5068 C CA . SER A 1 660 ? 17.186 23.852 0.778 1.00 77.62 660 SER A CA 1
ATOM 5069 C C . SER A 1 660 ? 16.619 22.922 1.860 1.00 77.62 660 SER A C 1
ATOM 5071 O O . SER A 1 660 ? 17.189 21.856 2.114 1.00 77.62 660 SER A O 1
ATOM 5073 N N . LYS A 1 661 ? 15.485 23.301 2.470 1.00 82.62 661 LYS A N 1
ATOM 5074 C CA . LYS A 1 661 ? 14.823 22.525 3.538 1.00 82.62 661 LYS A CA 1
ATOM 5075 C C . LYS A 1 661 ? 14.741 21.030 3.200 1.00 82.62 661 LYS A C 1
ATOM 5077 O O . LYS A 1 661 ? 15.169 20.199 3.991 1.00 82.62 661 LYS A O 1
ATOM 5082 N N . ARG A 1 662 ? 14.317 20.709 1.973 1.00 82.44 662 ARG A N 1
ATOM 5083 C CA . ARG A 1 662 ? 14.206 19.333 1.469 1.00 82.44 662 ARG A CA 1
ATOM 5084 C C . ARG A 1 662 ? 15.538 18.575 1.463 1.00 82.44 662 ARG A C 1
ATOM 5086 O O . ARG A 1 662 ? 15.574 17.406 1.830 1.00 82.44 662 ARG A O 1
ATOM 5093 N N . MET A 1 663 ? 16.627 19.213 1.029 1.00 84.19 663 MET A N 1
ATOM 5094 C CA . MET A 1 663 ? 17.953 18.581 1.021 1.00 84.19 663 MET A CA 1
ATOM 5095 C C . MET A 1 663 ? 18.452 18.341 2.438 1.00 84.19 663 MET A C 1
ATOM 5097 O O . MET A 1 663 ? 18.982 17.274 2.731 1.00 84.19 663 MET A O 1
ATOM 5101 N N . ARG A 1 664 ? 18.262 19.331 3.316 1.00 88.19 664 ARG A N 1
ATOM 5102 C CA . ARG A 1 664 ? 18.619 19.236 4.729 1.00 88.19 664 ARG A CA 1
ATOM 5103 C C . ARG A 1 664 ? 17.900 18.063 5.387 1.00 88.19 664 ARG A C 1
ATOM 5105 O O . ARG A 1 664 ? 18.562 17.213 5.961 1.00 88.19 664 ARG A O 1
ATOM 5112 N N . GLU A 1 665 ? 16.582 17.966 5.233 1.00 90.38 665 GLU A N 1
ATOM 5113 C CA . GLU A 1 665 ? 15.777 16.861 5.773 1.00 90.38 665 GLU A CA 1
ATOM 5114 C C . GLU A 1 665 ? 16.232 15.493 5.243 1.00 90.38 665 GLU A C 1
ATOM 5116 O O . GLU A 1 665 ? 16.461 14.578 6.031 1.00 90.38 665 GLU A O 1
ATOM 5121 N N . ALA A 1 666 ? 16.442 15.360 3.929 1.00 91.06 666 ALA A N 1
ATOM 5122 C CA . ALA A 1 666 ? 16.925 14.112 3.333 1.00 91.06 666 ALA A CA 1
ATOM 5123 C C . ALA A 1 666 ? 18.331 13.723 3.828 1.00 91.06 666 ALA A C 1
ATOM 5125 O O . ALA A 1 666 ? 18.617 12.545 4.020 1.00 91.06 666 ALA A O 1
ATOM 5126 N N . THR A 1 667 ? 19.188 14.708 4.089 1.00 91.81 667 THR A N 1
ATOM 5127 C CA . THR A 1 667 ? 20.549 14.481 4.599 1.00 91.81 667 THR A CA 1
ATOM 5128 C C . THR A 1 667 ? 20.544 14.095 6.063 1.00 91.81 667 THR A C 1
ATOM 5130 O O . THR A 1 667 ? 21.245 13.168 6.439 1.00 91.81 667 THR A O 1
ATOM 5133 N N . LEU A 1 668 ? 19.731 14.758 6.887 1.00 94.19 668 LEU A N 1
ATOM 5134 C CA . LEU A 1 668 ? 19.561 14.393 8.293 1.00 94.19 668 LEU A CA 1
ATOM 5135 C C . LEU A 1 668 ? 18.992 12.977 8.426 1.00 94.19 668 LEU A C 1
ATOM 5137 O O . LEU A 1 668 ? 19.447 12.216 9.274 1.00 94.19 668 LEU A O 1
ATOM 5141 N N . ARG A 1 669 ? 18.068 12.595 7.537 1.00 95.56 669 ARG A N 1
ATOM 5142 C CA . ARG A 1 669 ? 17.586 11.216 7.437 1.00 95.56 669 ARG A CA 1
ATOM 5143 C C . ARG A 1 669 ? 18.703 10.245 7.044 1.00 95.56 669 ARG A C 1
ATOM 5145 O O . ARG A 1 669 ? 18.873 9.236 7.714 1.00 95.56 669 ARG A O 1
ATOM 5152 N N . ALA A 1 670 ? 19.497 10.567 6.021 1.00 96.12 670 ALA A N 1
ATOM 5153 C CA . ALA A 1 670 ? 20.656 9.756 5.648 1.00 96.12 670 ALA A CA 1
ATOM 5154 C C . ALA A 1 670 ? 21.665 9.622 6.807 1.00 96.12 670 ALA A C 1
ATOM 5156 O O . ALA A 1 670 ? 22.205 8.543 7.021 1.00 96.12 670 ALA A O 1
ATOM 5157 N N . CYS A 1 671 ? 21.892 10.684 7.589 1.00 97.19 671 CYS A N 1
ATOM 5158 C CA . CYS A 1 671 ? 22.734 10.646 8.786 1.00 97.19 671 CYS A CA 1
ATOM 5159 C C . CYS A 1 671 ? 22.173 9.714 9.866 1.00 97.19 671 CYS A C 1
ATOM 5161 O O . CYS A 1 671 ? 22.948 8.964 10.451 1.00 97.19 671 CYS A O 1
ATOM 5163 N N . ALA A 1 672 ? 20.860 9.732 10.118 1.00 97.56 672 ALA A N 1
ATOM 5164 C CA . ALA A 1 672 ? 20.227 8.803 11.054 1.00 97.56 672 ALA A CA 1
ATOM 5165 C C . ALA A 1 672 ? 20.428 7.343 10.606 1.00 97.56 672 ALA A C 1
ATOM 5167 O O . ALA A 1 672 ? 20.845 6.509 11.405 1.00 97.56 672 ALA A O 1
ATOM 5168 N N . ASP A 1 673 ? 20.259 7.057 9.311 1.00 97.25 673 ASP A N 1
ATOM 5169 C CA . ASP A 1 673 ? 20.512 5.720 8.758 1.00 97.25 673 ASP A CA 1
ATOM 5170 C C . ASP A 1 673 ? 21.997 5.313 8.900 1.00 97.25 673 ASP A C 1
ATOM 5172 O O . ASP A 1 673 ? 22.298 4.167 9.232 1.00 97.25 673 ASP A O 1
ATOM 5176 N N . LEU A 1 674 ? 22.945 6.243 8.714 1.00 97.81 674 LEU A N 1
ATOM 5177 C CA . LEU A 1 674 ? 24.374 5.993 8.970 1.00 97.81 674 LEU A CA 1
ATOM 5178 C C . LEU A 1 674 ? 24.673 5.734 10.455 1.00 97.81 674 LEU A C 1
ATOM 5180 O O . LEU A 1 674 ? 25.540 4.916 10.759 1.00 97.81 674 LEU A O 1
ATOM 5184 N N . GLN A 1 675 ? 23.976 6.405 11.379 1.00 97.94 675 GLN A N 1
ATOM 5185 C CA . GLN A 1 675 ? 24.096 6.137 12.817 1.00 97.94 675 GLN A CA 1
ATOM 5186 C C . GLN A 1 675 ? 23.617 4.724 13.150 1.00 97.94 675 GLN A C 1
ATOM 5188 O O . GLN A 1 675 ? 24.298 4.023 13.893 1.00 97.94 675 GLN A O 1
ATOM 5193 N N . THR A 1 676 ? 22.503 4.281 12.557 1.00 97.25 676 THR A N 1
ATOM 5194 C CA . THR A 1 676 ? 22.005 2.906 12.704 1.00 97.25 676 THR A CA 1
ATOM 5195 C C . THR A 1 676 ? 22.984 1.871 12.146 1.00 97.25 676 THR A C 1
ATOM 5197 O O . THR A 1 676 ? 23.141 0.810 12.744 1.00 97.25 676 THR A O 1
ATOM 5200 N N . LEU A 1 677 ? 23.679 2.170 11.040 1.00 97.00 677 LEU A N 1
ATOM 5201 C CA . LEU A 1 677 ? 24.736 1.297 10.502 1.00 97.00 677 LEU A CA 1
ATOM 5202 C C . LEU A 1 677 ? 25.973 1.213 11.417 1.00 97.00 677 LEU A C 1
ATOM 5204 O O . LEU A 1 677 ? 26.679 0.205 11.393 1.00 97.00 677 LEU A O 1
ATOM 5208 N N . GLY A 1 678 ? 26.231 2.240 12.231 1.00 97.56 678 GLY A N 1
ATOM 5209 C CA . GLY A 1 678 ? 27.296 2.247 13.234 1.00 97.56 678 GLY A CA 1
ATOM 5210 C C . GLY A 1 678 ? 28.724 2.317 12.667 1.00 97.56 678 GLY A C 1
ATOM 5211 O O . GLY A 1 678 ? 28.957 2.552 11.479 1.00 97.56 678 GLY A O 1
ATOM 5212 N N . GLY A 1 679 ? 29.713 2.151 13.551 1.00 96.81 679 GLY A N 1
ATOM 5213 C CA . GLY A 1 679 ? 31.134 2.042 13.196 1.00 96.81 679 GLY A CA 1
ATOM 5214 C C . GLY A 1 679 ? 31.670 3.196 12.337 1.00 96.81 679 GLY A C 1
ATOM 5215 O O . GLY A 1 679 ? 31.441 4.374 12.619 1.00 96.81 679 GLY A O 1
ATOM 5216 N N . ALA A 1 680 ? 32.392 2.848 11.268 1.00 97.44 680 ALA A N 1
ATOM 5217 C CA . ALA A 1 680 ? 33.013 3.817 10.364 1.00 97.44 680 ALA A CA 1
ATOM 5218 C C . ALA A 1 680 ? 31.996 4.671 9.575 1.00 97.44 680 ALA A C 1
ATOM 5220 O O . ALA A 1 680 ? 32.331 5.786 9.171 1.00 97.44 680 ALA A O 1
ATOM 5221 N N . TYR A 1 681 ? 30.752 4.197 9.405 1.00 97.81 681 TYR A N 1
ATOM 5222 C CA . TYR A 1 681 ? 29.664 4.972 8.796 1.00 97.81 681 TYR A CA 1
ATOM 5223 C C . TYR A 1 681 ? 29.222 6.112 9.718 1.00 97.81 681 TYR A C 1
ATOM 5225 O O . TYR A 1 681 ? 29.194 7.273 9.303 1.00 97.81 681 TYR A O 1
ATOM 5233 N N . ALA A 1 682 ? 28.947 5.798 10.989 1.00 97.62 682 ALA A N 1
ATOM 5234 C CA . ALA A 1 682 ? 28.542 6.781 11.994 1.00 97.62 682 ALA A CA 1
ATOM 5235 C C . ALA A 1 682 ? 29.622 7.857 12.230 1.00 97.62 682 ALA A C 1
ATOM 5237 O O . ALA A 1 682 ? 29.293 9.022 12.455 1.00 97.62 682 ALA A O 1
ATOM 5238 N N . ALA A 1 683 ? 30.906 7.506 12.087 1.00 97.50 683 ALA A N 1
ATOM 5239 C CA . ALA A 1 683 ? 32.023 8.447 12.199 1.00 97.50 683 ALA A CA 1
ATOM 5240 C C . ALA A 1 683 ? 31.986 9.593 11.162 1.00 97.50 683 ALA A C 1
ATOM 5242 O O . ALA A 1 683 ? 32.583 10.643 11.391 1.00 97.50 683 ALA A O 1
ATOM 5243 N N . GLN A 1 684 ? 31.262 9.435 10.046 1.00 97.38 684 GLN A N 1
ATOM 5244 C CA . GLN A 1 684 ? 31.116 10.487 9.028 1.00 97.38 684 GLN A CA 1
ATOM 5245 C C . GLN A 1 684 ? 30.015 11.511 9.363 1.00 97.38 684 GLN A C 1
ATOM 5247 O O . GLN A 1 684 ? 29.982 12.601 8.786 1.00 97.38 684 GLN A O 1
ATOM 5252 N N . VAL A 1 685 ? 29.116 11.199 10.302 1.00 97.12 685 VAL A N 1
ATOM 5253 C CA . VAL A 1 685 ? 27.924 12.008 10.608 1.00 97.12 685 VAL A CA 1
ATOM 5254 C C . VAL A 1 685 ? 28.262 13.425 11.106 1.00 97.12 685 VAL A C 1
ATOM 5256 O O . VAL A 1 685 ? 27.651 14.372 10.601 1.00 97.12 685 VAL A O 1
ATOM 5259 N N . PRO A 1 686 ? 29.256 13.649 11.994 1.00 96.38 686 PRO A N 1
ATOM 5260 C CA . PRO A 1 686 ? 29.644 15.004 12.398 1.00 96.38 686 PRO A CA 1
ATOM 5261 C C . PRO A 1 686 ? 30.092 15.892 11.227 1.00 96.38 686 PRO A C 1
ATOM 5263 O O . PRO A 1 686 ? 29.712 17.063 11.162 1.00 96.38 686 PRO A O 1
ATOM 5266 N N . ALA A 1 687 ? 30.846 15.339 10.269 1.00 92.31 687 ALA A N 1
ATOM 5267 C CA . ALA A 1 687 ? 31.293 16.072 9.082 1.00 92.31 687 ALA A CA 1
ATOM 5268 C C . ALA A 1 687 ? 30.118 16.431 8.156 1.00 92.31 687 ALA A C 1
ATOM 5270 O O . ALA A 1 687 ? 30.065 17.535 7.612 1.00 92.31 687 ALA A O 1
ATOM 5271 N N . LEU A 1 688 ? 29.139 15.531 8.019 1.00 92.62 688 LEU A N 1
ATOM 5272 C CA . LEU A 1 688 ? 27.911 15.785 7.262 1.00 92.62 688 LEU A CA 1
ATOM 5273 C C . LEU A 1 688 ? 27.037 16.862 7.923 1.00 92.62 688 LEU A C 1
ATOM 5275 O O . LEU A 1 688 ? 26.538 17.743 7.226 1.00 92.62 688 LEU A O 1
ATOM 5279 N N . HIS A 1 689 ? 26.899 16.861 9.254 1.00 92.94 689 HIS A N 1
ATOM 5280 C CA . HIS A 1 689 ? 26.219 17.948 9.970 1.00 92.94 689 HIS A CA 1
ATOM 5281 C C . HIS A 1 689 ? 26.930 19.290 9.772 1.00 92.94 689 HIS A C 1
ATOM 5283 O O . HIS A 1 689 ? 26.275 20.287 9.476 1.00 92.94 689 HIS A O 1
ATOM 5289 N N . ALA A 1 690 ? 28.264 19.318 9.852 1.00 89.38 690 ALA A N 1
ATOM 5290 C CA . ALA A 1 690 ? 29.034 20.532 9.590 1.00 89.38 690 ALA A CA 1
ATOM 5291 C C . ALA A 1 690 ? 28.799 21.080 8.168 1.00 89.38 690 ALA A C 1
ATOM 5293 O O . ALA A 1 690 ? 28.658 22.293 8.002 1.00 89.38 690 ALA A O 1
ATOM 5294 N N . LEU A 1 691 ? 28.679 20.205 7.161 1.00 85.94 691 LEU A N 1
ATOM 5295 C CA . LEU A 1 691 ? 28.334 20.588 5.786 1.00 85.94 691 LEU A CA 1
ATOM 5296 C C . LEU A 1 691 ? 26.914 21.167 5.679 1.00 85.94 691 LEU A C 1
ATOM 5298 O O . LEU A 1 691 ? 26.727 22.215 5.060 1.00 85.94 691 LEU A O 1
ATOM 5302 N N . VAL A 1 692 ? 25.926 20.506 6.288 1.00 86.44 692 VAL A N 1
ATOM 5303 C CA . VAL A 1 692 ? 24.513 20.933 6.286 1.00 86.44 692 VAL A CA 1
ATOM 5304 C C . VAL A 1 692 ? 24.325 22.284 6.979 1.00 86.44 692 VAL A C 1
ATOM 5306 O O . VAL A 1 692 ? 23.539 23.109 6.514 1.00 86.44 692 VAL A O 1
ATOM 5309 N N . ASP A 1 693 ? 25.063 22.517 8.064 1.00 86.12 693 ASP A N 1
ATOM 5310 C CA . ASP A 1 693 ? 25.014 23.752 8.850 1.00 86.12 693 ASP A CA 1
ATOM 5311 C C . ASP A 1 693 ? 25.888 24.876 8.258 1.00 86.12 693 ASP A C 1
ATOM 5313 O O . ASP A 1 693 ? 25.964 25.963 8.826 1.00 86.12 693 ASP A O 1
ATOM 5317 N N . GLY A 1 694 ? 26.581 24.627 7.139 1.00 81.88 694 GLY A N 1
ATOM 5318 C CA . GLY A 1 694 ? 27.454 25.609 6.489 1.00 81.88 694 GLY A CA 1
ATOM 5319 C C . GLY A 1 694 ? 28.738 25.934 7.263 1.00 81.88 694 GLY A C 1
ATOM 5320 O O . GLY A 1 694 ? 29.355 26.969 7.019 1.00 81.88 694 GLY A O 1
ATOM 5321 N N . ARG A 1 695 ? 29.156 25.061 8.190 1.00 84.12 695 ARG A N 1
ATOM 5322 C CA . ARG A 1 695 ? 30.374 25.213 9.005 1.00 84.12 695 ARG A CA 1
ATOM 5323 C C . ARG A 1 695 ? 31.646 24.750 8.289 1.00 84.12 695 ARG A C 1
ATOM 5325 O O . ARG A 1 695 ? 32.737 25.143 8.688 1.00 84.12 695 ARG A O 1
ATOM 5332 N N . THR A 1 696 ? 31.527 23.942 7.235 1.00 79.38 696 THR A N 1
ATOM 5333 C CA . THR A 1 696 ? 32.679 23.471 6.450 1.00 79.38 696 THR A CA 1
ATOM 5334 C C . THR A 1 696 ? 33.101 24.521 5.412 1.00 79.38 696 THR A C 1
ATOM 5336 O O . THR A 1 696 ? 32.294 24.867 4.543 1.00 79.38 696 THR A O 1
ATOM 5339 N N . PRO A 1 697 ? 34.350 25.024 5.444 1.00 66.00 697 PRO A N 1
ATOM 5340 C CA . PRO A 1 697 ? 34.836 25.962 4.439 1.00 66.00 697 PRO A CA 1
ATOM 5341 C C . PRO A 1 697 ? 34.948 25.268 3.075 1.00 66.00 697 PRO A C 1
ATOM 5343 O O . PRO A 1 697 ? 35.694 24.308 2.908 1.00 66.00 697 PRO A O 1
ATOM 5346 N N . ALA A 1 698 ? 34.191 25.748 2.086 1.00 62.56 698 ALA A N 1
ATOM 5347 C CA . ALA A 1 698 ? 34.298 25.286 0.707 1.00 62.56 698 ALA A CA 1
ATOM 5348 C C . ALA A 1 698 ? 35.395 26.091 -0.002 1.00 62.56 698 ALA A C 1
ATOM 5350 O O . ALA A 1 698 ? 35.134 27.195 -0.485 1.00 62.56 698 ALA A O 1
ATOM 5351 N N . VAL A 1 699 ? 36.619 25.562 -0.052 1.00 64.50 699 VAL A N 1
ATOM 5352 C CA . VAL A 1 699 ? 37.680 26.155 -0.875 1.00 64.50 699 VAL A CA 1
ATOM 5353 C C . VAL A 1 699 ? 37.286 25.973 -2.343 1.00 64.50 699 VAL A C 1
ATOM 5355 O O . VAL A 1 699 ? 37.091 24.856 -2.819 1.00 64.50 699 VAL A O 1
ATOM 5358 N N . LEU A 1 700 ? 37.080 27.081 -3.058 1.00 57.69 700 LEU A N 1
ATOM 5359 C CA . LEU A 1 700 ? 36.733 27.067 -4.480 1.00 57.69 700 LEU A CA 1
ATOM 5360 C C . LEU A 1 700 ? 37.835 26.342 -5.272 1.00 57.69 700 LEU A C 1
ATOM 5362 O O . LEU A 1 700 ? 38.982 26.771 -5.251 1.00 57.69 700 LEU A O 1
ATOM 5366 N N . GLY A 1 701 ? 37.470 25.269 -5.980 1.00 66.69 701 GLY A N 1
ATOM 5367 C CA . GLY A 1 701 ? 38.396 24.474 -6.798 1.00 66.69 701 GLY A CA 1
ATOM 5368 C C . GLY A 1 701 ? 38.960 23.223 -6.119 1.00 66.69 701 GLY A C 1
ATOM 5369 O O . GLY A 1 701 ? 39.642 22.452 -6.787 1.00 66.69 701 GLY A O 1
ATOM 5370 N N . ASP A 1 702 ? 38.646 22.988 -4.843 1.00 75.00 702 ASP A N 1
ATOM 5371 C CA . ASP A 1 702 ? 39.022 21.769 -4.126 1.00 75.00 702 ASP A CA 1
ATOM 5372 C C . ASP A 1 702 ? 37.791 20.872 -3.891 1.00 75.00 702 ASP A C 1
ATOM 5374 O O . ASP A 1 702 ? 36.738 21.330 -3.442 1.00 75.00 702 ASP A O 1
ATOM 5378 N N . ASP A 1 703 ? 37.922 19.581 -4.198 1.00 77.06 703 ASP A N 1
ATOM 5379 C CA . ASP A 1 703 ? 36.908 18.544 -3.965 1.00 77.06 703 ASP A CA 1
ATOM 5380 C C . ASP A 1 703 ? 37.000 17.939 -2.546 1.00 77.06 703 ASP A C 1
ATOM 5382 O O . ASP A 1 703 ? 36.281 16.988 -2.225 1.00 77.06 703 ASP A O 1
ATOM 5386 N N . SER A 1 704 ? 37.859 18.471 -1.666 1.00 81.81 704 SER A N 1
ATOM 5387 C CA . SER A 1 704 ? 38.054 17.999 -0.284 1.00 81.81 704 SER A CA 1
ATOM 5388 C C . SER A 1 704 ? 36.773 17.973 0.550 1.00 81.81 704 SER A C 1
ATOM 5390 O O . SER A 1 704 ? 36.574 17.058 1.347 1.00 81.81 704 SER A O 1
ATOM 5392 N N . TRP A 1 705 ? 35.837 18.890 0.316 1.00 80.38 705 TRP A N 1
ATOM 5393 C CA . TRP A 1 705 ? 34.535 18.896 0.990 1.00 80.38 705 TRP A CA 1
ATOM 5394 C C . TRP A 1 705 ? 33.643 17.695 0.603 1.00 80.38 705 TRP A C 1
ATOM 5396 O O . TRP A 1 705 ? 32.694 17.382 1.320 1.00 80.38 705 TRP A O 1
ATOM 5406 N N . GLN A 1 706 ? 33.958 16.981 -0.490 1.00 88.12 706 GLN A N 1
ATOM 5407 C CA . GLN A 1 706 ? 33.321 15.711 -0.866 1.00 88.12 706 GLN A CA 1
ATOM 5408 C C . GLN A 1 706 ? 33.956 14.494 -0.167 1.00 88.12 706 GLN A C 1
ATOM 5410 O O . GLN A 1 706 ? 33.522 13.365 -0.407 1.00 88.12 706 GLN A O 1
ATOM 5415 N N . ALA A 1 707 ? 34.979 14.685 0.678 1.00 91.19 707 ALA A N 1
ATOM 5416 C CA . ALA A 1 707 ? 35.660 13.593 1.372 1.00 91.19 707 ALA A CA 1
ATOM 5417 C C . ALA A 1 707 ? 34.700 12.655 2.125 1.00 91.19 707 ALA A C 1
ATOM 5419 O O . ALA A 1 707 ? 34.826 11.453 1.907 1.00 91.19 707 ALA A O 1
ATOM 5420 N N . PRO A 1 708 ? 33.684 13.130 2.882 1.00 94.06 708 PRO A N 1
ATOM 5421 C CA . PRO A 1 708 ? 32.750 12.223 3.552 1.00 94.06 708 PRO A CA 1
ATOM 5422 C C . PRO A 1 708 ? 32.029 11.276 2.584 1.00 94.06 708 PRO A C 1
ATOM 5424 O O . PRO A 1 708 ? 31.907 10.089 2.862 1.00 94.06 708 PRO A O 1
ATOM 5427 N N . ALA A 1 709 ? 31.601 11.760 1.411 1.00 94.38 709 ALA A N 1
ATOM 5428 C CA . ALA A 1 709 ? 30.949 10.919 0.404 1.00 94.38 709 ALA A CA 1
ATOM 5429 C C . ALA A 1 709 ? 31.896 9.859 -0.176 1.00 94.38 709 ALA A C 1
ATOM 5431 O O . ALA A 1 709 ? 31.499 8.704 -0.310 1.00 94.38 709 ALA A O 1
ATOM 5432 N N . ARG A 1 710 ? 33.143 10.229 -0.493 1.00 95.19 710 ARG A N 1
ATOM 5433 C CA . ARG A 1 710 ? 34.144 9.276 -1.004 1.00 95.19 710 ARG A CA 1
ATOM 5434 C C . ARG A 1 710 ? 34.510 8.225 0.040 1.00 95.19 710 ARG A C 1
ATOM 5436 O O . ARG A 1 710 ? 34.536 7.043 -0.280 1.00 95.19 710 ARG A O 1
ATOM 5443 N N . THR A 1 711 ? 34.696 8.634 1.296 1.00 96.19 711 THR A N 1
ATOM 5444 C CA . THR A 1 711 ? 34.935 7.711 2.413 1.00 96.19 711 THR A CA 1
ATOM 5445 C C . THR A 1 711 ? 33.779 6.728 2.571 1.00 96.19 711 THR A C 1
ATOM 5447 O O . THR A 1 711 ? 34.014 5.531 2.680 1.00 96.19 711 THR A O 1
ATOM 5450 N N . LEU A 1 712 ? 32.528 7.198 2.517 1.00 97.62 712 LEU A N 1
ATOM 5451 C CA . LEU A 1 712 ? 31.351 6.324 2.574 1.00 97.62 712 LEU A CA 1
ATOM 5452 C C . LEU A 1 712 ? 31.305 5.320 1.412 1.00 97.62 712 LEU A C 1
ATOM 5454 O O . LEU A 1 712 ? 30.984 4.156 1.634 1.00 97.62 712 LEU A O 1
ATOM 5458 N N . ILE A 1 713 ? 31.636 5.745 0.187 1.00 97.69 713 ILE A N 1
ATOM 5459 C CA . ILE A 1 713 ? 31.696 4.851 -0.981 1.00 97.69 713 ILE A CA 1
ATOM 5460 C C . ILE A 1 713 ? 32.804 3.805 -0.807 1.00 97.69 713 ILE A C 1
ATOM 5462 O O . ILE A 1 713 ? 32.570 2.633 -1.090 1.00 97.69 713 ILE A O 1
ATOM 5466 N N . ALA A 1 714 ? 33.981 4.198 -0.314 1.00 96.75 714 ALA A N 1
ATOM 5467 C CA . ALA A 1 714 ? 35.091 3.282 -0.054 1.00 96.75 714 ALA A CA 1
ATOM 5468 C C . ALA A 1 714 ? 34.747 2.245 1.031 1.00 96.75 714 ALA A C 1
ATOM 5470 O O . ALA A 1 714 ? 34.915 1.051 0.802 1.00 96.75 714 ALA A O 1
ATOM 5471 N N . LEU A 1 715 ? 34.175 2.680 2.160 1.00 97.56 715 LEU A N 1
ATOM 5472 C CA . LEU A 1 715 ? 33.702 1.784 3.227 1.00 97.56 715 LEU A CA 1
ATOM 5473 C C . LEU A 1 715 ? 32.675 0.769 2.712 1.00 97.56 715 LEU A C 1
ATOM 5475 O O . LEU A 1 715 ? 32.671 -0.395 3.110 1.00 97.56 715 LEU A O 1
ATOM 5479 N N . GLU A 1 716 ? 31.804 1.203 1.805 1.00 97.94 716 GLU A N 1
ATOM 5480 C CA . GLU A 1 716 ? 30.780 0.347 1.223 1.00 97.94 716 GLU A CA 1
ATOM 5481 C C . GLU A 1 716 ? 31.360 -0.658 0.217 1.00 97.94 716 GLU A C 1
ATOM 5483 O O . GLU A 1 716 ? 30.928 -1.812 0.183 1.00 97.94 716 GLU A O 1
ATOM 5488 N N . ARG A 1 717 ? 32.382 -0.268 -0.557 1.00 97.31 717 ARG A N 1
ATOM 5489 C CA . ARG A 1 717 ? 33.148 -1.194 -1.410 1.00 97.31 717 ARG A CA 1
ATOM 5490 C C . ARG A 1 717 ? 33.892 -2.240 -0.585 1.00 97.31 717 ARG A C 1
ATOM 5492 O O . ARG A 1 717 ? 33.855 -3.417 -0.944 1.00 97.31 717 ARG A O 1
ATOM 5499 N N . GLU A 1 718 ? 34.495 -1.837 0.531 1.00 96.62 718 GLU A N 1
ATOM 5500 C CA . GLU A 1 718 ? 35.159 -2.734 1.480 1.00 96.62 718 GLU A CA 1
ATOM 5501 C C . GLU A 1 718 ? 34.161 -3.724 2.099 1.00 96.62 718 GLU A C 1
ATOM 5503 O O . GLU A 1 718 ? 34.374 -4.938 2.037 1.00 96.62 718 GLU A O 1
ATOM 5508 N N . ARG A 1 719 ? 33.016 -3.234 2.601 1.00 97.00 719 ARG A N 1
ATOM 5509 C CA . ARG A 1 719 ? 31.928 -4.067 3.150 1.00 97.00 719 ARG A CA 1
ATOM 5510 C C . ARG A 1 719 ? 31.453 -5.120 2.146 1.00 97.00 719 ARG A C 1
ATOM 5512 O O . ARG A 1 719 ? 31.157 -6.252 2.527 1.00 97.00 719 ARG A O 1
ATOM 5519 N N . LEU A 1 720 ? 31.377 -4.743 0.870 1.00 96.12 720 LEU A N 1
ATOM 5520 C CA . LEU A 1 720 ? 30.968 -5.608 -0.238 1.00 96.12 720 LEU A CA 1
ATOM 5521 C C . LEU A 1 720 ? 32.119 -6.435 -0.836 1.00 96.12 720 LEU A C 1
ATOM 5523 O O . LEU A 1 720 ? 31.870 -7.229 -1.741 1.00 96.12 720 LEU A O 1
ATOM 5527 N N . ARG A 1 721 ? 33.351 -6.282 -0.328 1.00 96.00 721 ARG A N 1
ATOM 5528 C CA . ARG A 1 721 ? 34.574 -6.961 -0.796 1.00 96.00 721 ARG A CA 1
ATOM 5529 C C . ARG A 1 721 ? 34.863 -6.752 -2.287 1.00 96.00 721 ARG A C 1
ATOM 5531 O O . ARG A 1 721 ? 35.398 -7.639 -2.945 1.00 96.00 721 ARG A O 1
ATOM 5538 N N . LEU A 1 722 ? 34.529 -5.576 -2.819 1.00 92.88 722 LEU A N 1
ATOM 5539 C CA . LEU A 1 722 ? 34.735 -5.241 -4.235 1.00 92.88 722 LEU A CA 1
ATOM 5540 C C . LEU A 1 722 ? 36.183 -4.837 -4.557 1.00 92.88 722 LEU A C 1
ATOM 5542 O O . LEU A 1 722 ? 36.580 -4.870 -5.718 1.00 92.88 722 LEU A O 1
ATOM 5546 N N . ASP A 1 723 ? 36.971 -4.465 -3.543 1.00 86.81 723 ASP A N 1
ATOM 5547 C CA . ASP A 1 723 ? 38.374 -4.052 -3.708 1.00 86.81 723 ASP A CA 1
ATOM 5548 C C . ASP A 1 723 ? 39.369 -5.208 -3.543 1.00 86.81 723 ASP A C 1
ATOM 5550 O O . ASP A 1 723 ? 40.549 -5.078 -3.866 1.00 86.81 723 ASP A O 1
ATOM 5554 N N . THR A 1 724 ? 38.903 -6.371 -3.081 1.00 77.00 724 THR A N 1
ATOM 5555 C CA . THR A 1 724 ? 39.708 -7.589 -3.160 1.00 77.00 724 THR A CA 1
ATOM 5556 C C . THR A 1 724 ? 39.660 -8.063 -4.611 1.00 77.00 724 THR A C 1
ATOM 5558 O O . THR A 1 724 ? 38.556 -8.303 -5.102 1.00 77.00 724 THR A O 1
ATOM 5561 N N . PRO A 1 725 ? 40.792 -8.203 -5.330 1.00 65.50 725 PRO A N 1
ATOM 5562 C CA . PRO A 1 725 ? 40.778 -8.803 -6.655 1.00 65.50 725 PRO A CA 1
ATOM 5563 C C . PRO A 1 725 ? 40.190 -10.205 -6.511 1.00 65.50 725 PRO A C 1
ATOM 5565 O O . PRO A 1 725 ? 40.841 -11.108 -5.985 1.00 65.50 725 PRO A O 1
ATOM 5568 N N . GLY A 1 726 ? 38.924 -10.365 -6.906 1.00 58.94 726 GLY A N 1
ATOM 5569 C CA . GLY A 1 726 ? 38.262 -11.659 -6.866 1.00 58.94 726 GLY A CA 1
ATOM 5570 C C . GLY A 1 726 ? 39.116 -12.676 -7.625 1.00 58.94 726 GLY A C 1
ATOM 5571 O O . GLY A 1 726 ? 39.819 -12.286 -8.568 1.00 58.94 726 GLY A O 1
ATOM 5572 N N . PRO A 1 727 ? 39.099 -13.965 -7.238 1.00 52.41 727 PRO A N 1
ATOM 5573 C CA . PRO A 1 727 ? 39.748 -14.996 -8.035 1.00 52.41 727 PRO A CA 1
ATOM 5574 C C . PRO A 1 727 ? 39.224 -14.838 -9.460 1.00 52.41 727 PRO A C 1
ATOM 5576 O O . PRO A 1 727 ? 38.016 -14.944 -9.680 1.00 52.41 727 PRO A O 1
ATOM 5579 N N . ARG A 1 728 ? 40.109 -14.463 -10.399 1.00 46.16 728 ARG A N 1
ATOM 5580 C CA . ARG A 1 728 ? 39.727 -14.246 -11.799 1.00 46.16 728 ARG A CA 1
ATOM 5581 C C . ARG A 1 728 ? 38.885 -15.453 -12.203 1.00 46.16 728 ARG A C 1
ATOM 5583 O O . ARG A 1 728 ? 39.396 -16.566 -12.041 1.00 46.16 728 ARG A O 1
ATOM 5590 N N . PRO A 1 729 ? 37.631 -15.273 -12.665 1.00 44.47 729 PRO A N 1
ATOM 5591 C CA . PRO A 1 729 ? 36.835 -16.401 -13.121 1.00 44.47 729 PRO A CA 1
ATOM 5592 C C . PRO A 1 729 ? 37.706 -17.147 -14.120 1.00 44.47 729 PRO A C 1
ATOM 5594 O O . PRO A 1 729 ? 38.233 -16.514 -15.043 1.00 44.47 729 PRO A O 1
ATOM 5597 N N . ALA A 1 730 ? 37.965 -18.431 -13.845 1.00 42.56 730 ALA A N 1
ATOM 5598 C CA . ALA A 1 730 ? 38.811 -19.263 -14.683 1.00 42.56 730 ALA A CA 1
ATOM 5599 C C . ALA A 1 730 ? 38.348 -19.031 -16.117 1.00 42.56 730 ALA A C 1
ATOM 5601 O O . ALA A 1 730 ? 37.180 -19.269 -16.434 1.00 42.56 730 ALA A O 1
ATOM 5602 N N . SER A 1 731 ? 39.223 -18.416 -16.920 1.00 36.09 731 SER A N 1
ATOM 5603 C CA . SER A 1 731 ? 38.892 -18.061 -18.293 1.00 36.09 731 SER A CA 1
ATOM 5604 C C . SER A 1 731 ? 38.344 -19.335 -18.925 1.00 36.09 731 SER A C 1
ATOM 5606 O O . SER A 1 731 ? 39.017 -20.359 -18.779 1.00 36.09 731 SER A O 1
ATOM 5608 N N . PRO A 1 732 ? 37.125 -19.333 -19.502 1.00 42.72 732 PRO A N 1
ATOM 5609 C CA . PRO A 1 732 ? 36.556 -20.540 -20.076 1.00 42.72 732 PRO A CA 1
ATOM 5610 C C . PRO A 1 732 ? 37.600 -21.082 -21.034 1.00 42.72 732 PRO A C 1
ATOM 5612 O O . PRO A 1 732 ? 37.976 -20.384 -21.978 1.00 42.72 732 PRO A O 1
ATOM 5615 N N . ASP A 1 733 ? 38.137 -22.248 -20.676 1.00 40.41 733 ASP A N 1
ATOM 5616 C CA . ASP A 1 733 ? 39.311 -22.848 -21.280 1.00 40.41 733 ASP A CA 1
ATOM 5617 C C . ASP A 1 733 ? 39.092 -22.840 -22.789 1.00 40.41 733 ASP A C 1
ATOM 5619 O O . ASP A 1 733 ? 38.256 -23.574 -23.332 1.00 40.41 733 ASP A O 1
ATOM 5623 N N . ARG A 1 734 ? 39.756 -21.889 -23.458 1.00 43.53 734 ARG A N 1
ATOM 5624 C CA . ARG A 1 734 ? 39.798 -21.785 -24.909 1.00 43.53 734 ARG A CA 1
ATOM 5625 C C . ARG A 1 734 ? 40.543 -23.040 -25.310 1.00 43.53 734 ARG A C 1
ATOM 5627 O O . ARG A 1 734 ? 41.768 -23.014 -25.394 1.00 43.53 734 ARG A O 1
ATOM 5634 N N . ARG A 1 735 ? 39.798 -24.135 -25.503 1.00 40.75 735 ARG A N 1
ATOM 5635 C CA . ARG A 1 735 ? 40.304 -25.388 -26.050 1.00 40.75 735 ARG A CA 1
ATOM 5636 C C . ARG A 1 735 ? 41.217 -25.010 -27.198 1.00 40.75 735 ARG A C 1
ATOM 5638 O O . ARG A 1 735 ? 40.763 -24.500 -28.224 1.00 40.75 735 ARG A O 1
ATOM 5645 N N . GLN A 1 736 ? 42.510 -25.209 -26.968 1.00 41.00 736 GLN A N 1
ATOM 5646 C CA . GLN A 1 736 ? 43.521 -25.156 -27.994 1.00 41.00 736 GLN A CA 1
ATOM 5647 C C . GLN A 1 736 ? 43.035 -26.088 -29.098 1.00 41.00 736 GLN A C 1
ATOM 5649 O O . GLN A 1 736 ? 42.976 -27.305 -28.926 1.00 41.00 736 GLN A O 1
ATOM 5654 N N . GLY A 1 737 ? 42.646 -25.504 -30.228 1.00 42.00 737 GLY A N 1
ATOM 5655 C CA . GLY A 1 737 ? 42.584 -26.230 -31.479 1.00 42.00 737 GLY A CA 1
ATOM 5656 C C . GLY A 1 737 ? 43.998 -26.704 -31.776 1.00 42.00 737 GLY A C 1
ATOM 5657 O O . GLY A 1 737 ? 44.788 -25.967 -32.363 1.00 42.00 737 GLY A O 1
ATOM 5658 N N . GLN A 1 738 ? 44.330 -27.913 -31.322 1.00 38.44 738 GLN A N 1
ATOM 5659 C CA . GLN A 1 738 ? 45.493 -28.644 -31.789 1.00 38.44 738 GLN A CA 1
ATOM 5660 C C . GLN A 1 738 ? 45.379 -28.743 -33.311 1.00 38.44 738 GLN A C 1
ATOM 5662 O O . GLN A 1 738 ? 44.565 -29.493 -33.855 1.00 38.44 738 GLN A O 1
ATOM 5667 N N . ARG A 1 739 ? 46.208 -27.960 -34.006 1.00 42.00 739 ARG A N 1
ATOM 5668 C CA . ARG A 1 739 ? 46.601 -28.228 -35.385 1.00 42.00 739 ARG A CA 1
ATOM 5669 C C . ARG A 1 739 ? 47.191 -29.638 -35.418 1.00 42.00 739 ARG A C 1
ATOM 5671 O O . ARG A 1 739 ? 48.342 -29.837 -35.044 1.00 42.00 739 ARG A O 1
ATOM 5678 N N . LYS A 1 740 ? 46.407 -30.617 -35.874 1.00 38.72 740 LYS A N 1
ATOM 5679 C CA . LYS A 1 740 ? 46.944 -31.878 -36.392 1.00 38.72 740 LYS A CA 1
ATOM 5680 C C . LYS A 1 740 ? 47.739 -31.551 -37.656 1.00 38.72 740 LYS A C 1
ATOM 5682 O O . LYS A 1 740 ? 47.155 -31.347 -38.719 1.00 38.72 740 LYS A O 1
ATOM 5687 N N . HIS A 1 741 ? 49.061 -31.481 -37.526 1.00 39.84 741 HIS A N 1
ATOM 5688 C CA . HIS A 1 741 ? 49.964 -31.674 -38.653 1.00 39.84 741 HIS A CA 1
ATOM 5689 C C . HIS A 1 741 ? 49.726 -33.088 -39.203 1.00 39.84 741 HIS A C 1
ATOM 5691 O O . HIS A 1 741 ? 49.857 -34.077 -38.485 1.00 39.84 741 HIS A O 1
ATOM 5697 N N . ARG A 1 742 ? 49.289 -33.167 -40.463 1.00 39.38 742 ARG A N 1
ATOM 5698 C CA . ARG A 1 742 ? 49.333 -34.387 -41.269 1.00 39.38 742 ARG A CA 1
ATOM 5699 C C . ARG A 1 742 ? 50.754 -34.508 -41.812 1.00 39.38 742 ARG A C 1
ATOM 5701 O O . ARG A 1 742 ? 51.063 -33.850 -42.799 1.00 39.38 742 ARG A O 1
ATOM 5708 N N . ASP A 1 743 ? 51.567 -35.349 -41.189 1.00 41.72 743 ASP A N 1
ATOM 5709 C CA . ASP A 1 743 ? 52.676 -36.001 -41.881 1.00 41.72 743 ASP A CA 1
ATOM 5710 C C . ASP A 1 743 ? 52.141 -37.307 -42.471 1.00 41.72 743 ASP A C 1
ATOM 5712 O O . ASP A 1 743 ? 51.641 -38.176 -41.755 1.00 41.72 743 ASP A O 1
ATOM 5716 N N . ALA A 1 744 ? 52.187 -37.408 -43.797 1.00 42.53 744 ALA A N 1
ATOM 5717 C CA . ALA A 1 744 ? 51.931 -38.632 -44.537 1.00 42.53 744 ALA A CA 1
ATOM 5718 C C . ALA A 1 744 ? 53.214 -38.992 -45.291 1.00 42.53 744 ALA A C 1
ATOM 5720 O O . ALA A 1 744 ? 53.546 -38.378 -46.302 1.00 42.53 744 ALA A O 1
ATOM 5721 N N . THR A 1 745 ? 53.933 -39.987 -44.780 1.00 46.94 745 THR A N 1
ATOM 5722 C CA . THR A 1 745 ? 54.960 -40.731 -45.516 1.00 46.94 745 THR A CA 1
ATOM 5723 C C . THR A 1 745 ? 54.299 -41.995 -46.081 1.00 46.94 745 THR A C 1
ATOM 5725 O O . THR A 1 745 ? 53.550 -42.643 -45.345 1.00 46.94 745 THR A O 1
ATOM 5728 N N . PRO A 1 746 ? 54.509 -42.366 -47.358 1.00 51.94 746 PRO A N 1
ATOM 5729 C CA . PRO A 1 746 ? 53.966 -43.606 -47.908 1.00 51.94 746 PRO A CA 1
ATOM 5730 C C . PRO A 1 746 ? 54.838 -44.810 -47.502 1.00 51.94 746 PRO A C 1
ATOM 5732 O O . PRO A 1 746 ? 56.033 -44.632 -47.247 1.00 51.94 746 PRO A O 1
ATOM 5735 N N . PRO A 1 747 ? 54.287 -46.037 -47.450 1.00 49.91 747 PRO A N 1
ATOM 5736 C CA . PRO A 1 747 ? 55.069 -47.219 -47.109 1.00 49.91 747 PRO A CA 1
ATOM 5737 C C . PRO A 1 747 ? 55.892 -47.699 -48.319 1.00 49.91 747 PRO A C 1
ATOM 5739 O O . PRO A 1 747 ? 55.429 -47.570 -49.459 1.00 49.91 747 PRO A O 1
ATOM 5742 N N . PRO A 1 748 ? 57.088 -48.280 -48.111 1.00 56.47 748 PRO A N 1
ATOM 5743 C CA . PRO A 1 748 ? 57.730 -49.102 -49.121 1.00 56.47 748 PRO A CA 1
ATOM 5744 C C . PRO A 1 748 ? 57.169 -50.535 -49.083 1.00 56.47 748 PRO A C 1
ATOM 5746 O O . PRO A 1 748 ? 56.494 -50.922 -48.131 1.00 56.47 748 PRO A O 1
ATOM 5749 N N . LYS A 1 749 ? 57.447 -51.259 -50.171 1.00 45.31 749 LYS A N 1
ATOM 5750 C CA . LYS A 1 749 ? 57.025 -52.630 -50.499 1.00 45.31 749 LYS A CA 1
ATOM 5751 C C . LYS A 1 749 ? 57.083 -53.637 -49.356 1.00 45.31 749 LYS A C 1
ATOM 5753 O O . LYS A 1 749 ? 58.097 -53.620 -48.623 1.00 45.31 749 LYS A O 1
#